Protein AF-0000000066246858 (afdb_homodimer)

Organism: Shouchella clausii (strain KSM-K16) (NCBI:txid66692)

Radius of gyration: 40.59 Å; Cα contacts (8 Å, |Δi|>4): 1627; chains: 2; bounding box: 80×136×96 Å

Structure (mmCIF, N/CA/C/O backbone):
data_AF-0000000066246858-model_v1
#
loop_
_entity.id
_entity.type
_entity.pdbx_description
1 polymer 'tRNA(Ile)-lysidine synthase'
#
loop_
_atom_site.group_PDB
_atom_site.id
_atom_site.type_symbol
_atom_site.label_atom_id
_atom_site.label_alt_id
_atom_site.label_comp_id
_atom_site.label_asym_id
_atom_site.label_entity_id
_atom_site.label_seq_id
_atom_site.pdbx_PDB_ins_code
_atom_site.Cartn_x
_atom_site.Cartn_y
_atom_site.Cartn_z
_atom_site.occupancy
_atom_site.B_iso_or_equiv
_atom_site.auth_seq_id
_atom_site.auth_comp_id
_atom_site.auth_asym_id
_atom_site.auth_atom_id
_atom_site.pdbx_PDB_model_num
ATOM 1 N N . MET A 1 1 ? -20.609 -12.742 -17.281 1 94.25 1 MET A N 1
ATOM 2 C CA . MET A 1 1 ? -20.438 -11.641 -16.344 1 94.25 1 MET A CA 1
ATOM 3 C C . MET A 1 1 ? -21.438 -11.727 -15.203 1 94.25 1 MET A C 1
ATOM 5 O O . MET A 1 1 ? -21.094 -11.5 -14.047 1 94.25 1 MET A O 1
ATOM 9 N N . GLU A 1 2 ? -22.641 -12.188 -15.5 1 96.12 2 GLU A N 1
ATOM 10 C CA . GLU A 1 2 ? -23.672 -12.289 -14.477 1 96.12 2 GLU A CA 1
ATOM 11 C C . GLU A 1 2 ? -23.25 -13.242 -13.359 1 96.12 2 GLU A C 1
ATOM 13 O O . GLU A 1 2 ? -23.391 -12.93 -12.18 1 96.12 2 GLU A O 1
ATOM 18 N N . ALA A 1 3 ? -22.672 -14.328 -13.75 1 96 3 ALA A N 1
ATOM 19 C CA . ALA A 1 3 ? -22.219 -15.32 -12.781 1 96 3 ALA A CA 1
ATOM 20 C C . ALA A 1 3 ? -21.109 -14.773 -11.906 1 96 3 ALA A C 1
ATOM 22 O O . ALA A 1 3 ? -21.078 -15.008 -10.695 1 96 3 ALA A O 1
ATOM 23 N N . ARG A 1 4 ? -20.188 -14.078 -12.484 1 96.19 4 ARG A N 1
ATOM 24 C CA . ARG A 1 4 ? -19.078 -13.5 -11.742 1 96.19 4 ARG A CA 1
ATOM 25 C C . ARG A 1 4 ? -19.562 -12.422 -10.781 1 96.19 4 ARG A C 1
ATOM 27 O O . ARG A 1 4 ? -19.078 -12.336 -9.648 1 96.19 4 ARG A O 1
ATOM 34 N N . VAL A 1 5 ? -20.516 -11.609 -11.211 1 97.69 5 VAL A N 1
ATOM 35 C CA . VAL A 1 5 ? -21.062 -10.547 -10.375 1 97.69 5 VAL A CA 1
ATOM 36 C C . VAL A 1 5 ? -21.812 -11.164 -9.188 1 97.69 5 VAL A C 1
ATOM 38 O O . VAL A 1 5 ? -21.672 -10.703 -8.055 1 97.69 5 VAL A O 1
ATOM 41 N N . GLU A 1 6 ? -22.562 -12.203 -9.492 1 97.38 6 GLU A N 1
ATOM 42 C CA . GLU A 1 6 ? -23.281 -12.891 -8.414 1 97.38 6 GLU A CA 1
ATOM 43 C C . GLU A 1 6 ? -22.312 -13.477 -7.395 1 97.38 6 GLU A C 1
ATOM 45 O O . GLU A 1 6 ? -22.547 -13.391 -6.188 1 97.38 6 GLU A O 1
ATOM 50 N N . GLN A 1 7 ? -21.281 -14.094 -7.926 1 95.94 7 GLN A N 1
ATOM 51 C CA . GLN A 1 7 ? -20.266 -14.648 -7.043 1 95.94 7 GLN A CA 1
ATOM 52 C C . GLN A 1 7 ? -19.641 -13.562 -6.176 1 95.94 7 GLN A C 1
ATOM 54 O O . GLN A 1 7 ? -19.359 -13.789 -5 1 95.94 7 GLN A O 1
ATOM 59 N N . PHE A 1 8 ? -19.375 -12.453 -6.77 1 95.44 8 PHE A N 1
ATOM 60 C CA . PHE A 1 8 ? -18.812 -11.336 -6.02 1 95.44 8 PHE A CA 1
ATOM 61 C C . PHE A 1 8 ? -19.766 -10.898 -4.91 1 95.44 8 PHE A C 1
ATOM 63 O O . PHE A 1 8 ? -19.328 -10.609 -3.793 1 95.44 8 PHE A O 1
ATOM 70 N N . ILE A 1 9 ? -21.062 -10.828 -5.188 1 97.12 9 ILE A N 1
ATOM 71 C CA . ILE A 1 9 ? -22.094 -10.453 -4.215 1 97.12 9 ILE A CA 1
ATOM 72 C C . ILE A 1 9 ? -22.078 -11.438 -3.047 1 97.12 9 ILE A C 1
ATOM 74 O O . ILE A 1 9 ? -22.094 -11.023 -1.883 1 97.12 9 ILE A O 1
ATOM 78 N N . GLU A 1 10 ? -21.938 -12.688 -3.354 1 95.06 10 GLU A N 1
ATOM 79 C CA . GLU A 1 10 ? -21.953 -13.734 -2.34 1 95.06 10 GLU A CA 1
ATOM 80 C C . GLU A 1 10 ? -20.672 -13.703 -1.503 1 95.06 10 GLU A C 1
ATOM 82 O O . GLU A 1 10 ? -20.734 -13.719 -0.271 1 95.06 10 GLU A O 1
ATOM 87 N N . ASN A 1 11 ? -19.578 -13.617 -2.176 1 90.31 11 ASN A N 1
ATOM 88 C CA . ASN A 1 11 ? -18.281 -13.688 -1.52 1 90.31 11 ASN A CA 1
ATOM 89 C C . ASN A 1 11 ? -18.062 -12.508 -0.572 1 90.31 11 ASN A C 1
ATOM 91 O O . ASN A 1 11 ? -17.406 -12.641 0.457 1 90.31 11 ASN A O 1
ATOM 95 N N . ASN A 1 12 ? -18.641 -11.367 -0.918 1 92 12 ASN A N 1
ATOM 96 C CA . ASN A 1 12 ? -18.422 -10.164 -0.122 1 92 12 ASN A CA 1
ATOM 97 C C . ASN A 1 12 ? -19.641 -9.836 0.734 1 92 12 ASN A C 1
ATOM 99 O O . ASN A 1 12 ? -19.672 -8.812 1.414 1 92 12 ASN A O 1
ATOM 103 N N . ARG A 1 13 ? -20.625 -10.703 0.646 1 93.31 13 ARG A N 1
ATOM 104 C CA . ARG A 1 13 ? -21.859 -10.523 1.416 1 93.31 13 ARG A CA 1
ATOM 105 C C . ARG A 1 13 ? -22.391 -9.102 1.269 1 93.31 13 ARG A C 1
ATOM 107 O O . ARG A 1 13 ? -22.641 -8.414 2.266 1 93.31 13 ARG A O 1
ATOM 114 N N . LEU A 1 14 ? -22.531 -8.664 0.045 1 96.12 14 LEU A N 1
ATOM 115 C CA . LEU A 1 14 ? -22.953 -7.297 -0.224 1 96.12 14 LEU A CA 1
ATOM 116 C C . LEU A 1 14 ? -24.359 -7.039 0.317 1 96.12 14 LEU A C 1
ATOM 118 O O . LEU A 1 14 ? -24.641 -5.945 0.802 1 96.12 14 LEU A O 1
ATOM 122 N N . PHE A 1 15 ? -25.281 -8.031 0.154 1 94.06 15 PHE A N 1
ATOM 123 C CA . PHE A 1 15 ? -26.625 -8.008 0.702 1 94.06 15 PHE A CA 1
ATOM 124 C C . PHE A 1 15 ? -27.203 -9.422 0.774 1 94.06 15 PHE A C 1
ATOM 126 O O . PHE A 1 15 ? -26.656 -10.352 0.185 1 94.06 15 PHE A O 1
ATOM 133 N N . GLY A 1 16 ? -28.297 -9.539 1.497 1 93.69 16 GLY A N 1
ATOM 134 C CA . GLY A 1 16 ? -28.938 -10.836 1.684 1 93.69 16 GLY A CA 1
ATOM 135 C C . GLY A 1 16 ? -30.141 -11.039 0.799 1 93.69 16 GLY A C 1
ATOM 136 O O . GLY A 1 16 ? -30.453 -10.195 -0.042 1 93.69 16 GLY A O 1
ATOM 137 N N . MET A 1 17 ? -30.797 -12.203 1.02 1 95.12 17 MET A N 1
ATOM 138 C CA . MET A 1 17 ? -32.031 -12.516 0.317 1 95.12 17 MET A CA 1
ATOM 139 C C . MET A 1 17 ? -33.188 -11.617 0.799 1 95.12 17 MET A C 1
ATOM 141 O O . MET A 1 17 ? -33.094 -11.023 1.877 1 95.12 17 MET A O 1
ATOM 145 N N . GLU A 1 18 ? -34.188 -11.508 -0.004 1 95.19 18 GLU A N 1
ATOM 146 C CA . GLU A 1 18 ? -35.406 -10.797 0.353 1 95.19 18 GLU A CA 1
ATOM 147 C C . GLU A 1 18 ? -35.094 -9.375 0.812 1 95.19 18 GLU A C 1
ATOM 149 O O . GLU A 1 18 ? -35.594 -8.93 1.855 1 95.19 18 GLU A O 1
ATOM 154 N N . THR A 1 19 ? -34.25 -8.703 0.108 1 95.94 19 THR A N 1
ATOM 155 C CA . THR A 1 19 ? -33.812 -7.352 0.431 1 95.94 19 THR A CA 1
ATOM 156 C C . THR A 1 19 ? -34.406 -6.34 -0.542 1 95.94 19 THR A C 1
ATOM 158 O O . THR A 1 19 ? -34.625 -6.645 -1.72 1 95.94 19 THR A O 1
ATOM 161 N N . ASN A 1 20 ? -34.781 -5.203 -0.041 1 98 20 ASN A N 1
ATOM 162 C CA . ASN A 1 20 ? -35.125 -4.07 -0.896 1 98 20 ASN A CA 1
ATOM 163 C C . ASN A 1 20 ? -33.875 -3.365 -1.411 1 98 20 ASN A C 1
ATOM 165 O O . ASN A 1 20 ? -33.125 -2.777 -0.631 1 98 20 ASN A O 1
ATOM 169 N N . VAL A 1 21 ? -33.781 -3.42 -2.701 1 98.44 21 VAL A N 1
ATOM 170 C CA . VAL A 1 21 ? -32.531 -2.938 -3.303 1 98.44 21 VAL A CA 1
ATOM 171 C C . VAL A 1 21 ? -32.844 -1.763 -4.23 1 98.44 21 VAL A C 1
ATOM 173 O O . VAL A 1 21 ? -33.719 -1.853 -5.094 1 98.44 21 VAL A O 1
ATOM 176 N N . LEU A 1 22 ? -32.125 -0.644 -3.984 1 98.69 22 LEU A N 1
ATOM 177 C CA . LEU A 1 22 ? -32.188 0.515 -4.867 1 98.69 22 LEU A CA 1
ATOM 178 C C . LEU A 1 22 ? -30.984 0.546 -5.801 1 98.69 22 LEU A C 1
ATOM 180 O O . LEU A 1 22 ? -29.844 0.461 -5.344 1 98.69 22 LEU A O 1
ATOM 184 N N . VAL A 1 23 ? -31.25 0.623 -7.102 1 98.69 23 VAL A N 1
ATOM 185 C CA . VAL A 1 23 ? -30.156 0.672 -8.078 1 98.69 23 VAL A CA 1
ATOM 186 C C . VAL A 1 23 ? -30.062 2.076 -8.672 1 98.69 23 VAL A C 1
ATOM 188 O O . VAL A 1 23 ? -31.031 2.592 -9.234 1 98.69 23 VAL A O 1
ATOM 191 N N . ALA A 1 24 ? -28.891 2.684 -8.531 1 98.25 24 ALA A N 1
ATOM 192 C CA . ALA A 1 24 ? -28.641 3.971 -9.172 1 98.25 24 ALA A CA 1
ATOM 193 C C . ALA A 1 24 ? -28.312 3.789 -10.656 1 98.25 24 ALA A C 1
ATOM 195 O O . ALA A 1 24 ? -27.359 3.1 -11.008 1 98.25 24 ALA A O 1
ATOM 196 N N . VAL A 1 25 ? -29.109 4.477 -11.5 1 97.31 25 VAL A N 1
ATOM 197 C CA . VAL A 1 25 ? -28.953 4.27 -12.938 1 97.31 25 VAL A CA 1
ATOM 198 C C . VAL A 1 25 ? -28.766 5.613 -13.641 1 97.31 25 VAL A C 1
ATOM 200 O O . VAL A 1 25 ? -29.656 6.465 -13.617 1 97.31 25 VAL A O 1
ATOM 203 N N . SER A 1 26 ? -27.656 5.762 -14.305 1 92.88 26 SER A N 1
ATOM 204 C CA . SER A 1 26 ? -27.344 7.035 -14.953 1 92.88 26 SER A CA 1
ATOM 205 C C . SER A 1 26 ? -27.703 7 -16.438 1 92.88 26 SER A C 1
ATOM 207 O O . SER A 1 26 ? -27.812 8.047 -17.078 1 92.88 26 SER A O 1
ATOM 209 N N . GLY A 1 27 ? -27.875 5.852 -17 1 93.81 27 GLY A N 1
ATOM 210 C CA . GLY A 1 27 ? -28.125 5.711 -18.438 1 93.81 27 GLY A CA 1
ATOM 211 C C . GLY A 1 27 ? -26.891 5.258 -19.203 1 93.81 27 GLY A C 1
ATOM 212 O O . GLY A 1 27 ? -27 4.863 -20.375 1 93.81 27 GLY A O 1
ATOM 213 N N . GLY A 1 28 ? -25.766 5.309 -18.531 1 94.31 28 GLY A N 1
ATOM 214 C CA . GLY A 1 28 ? -24.547 4.812 -19.156 1 94.31 28 GLY A CA 1
ATOM 215 C C . GLY A 1 28 ? -24.453 3.299 -19.156 1 94.31 28 GLY A C 1
ATOM 216 O O . GLY A 1 28 ? -25.266 2.619 -18.547 1 94.31 28 GLY A O 1
ATOM 217 N N . PRO A 1 29 ? -23.484 2.779 -19.797 1 95.94 29 PRO A N 1
ATOM 218 C CA . PRO A 1 29 ? -23.391 1.325 -19.938 1 95.94 29 PRO A CA 1
ATOM 219 C C . PRO A 1 29 ? -23.219 0.607 -18.609 1 95.94 29 PRO A C 1
ATOM 221 O O . PRO A 1 29 ? -23.781 -0.475 -18.406 1 95.94 29 PRO A O 1
ATOM 224 N N . ASP A 1 30 ? -22.531 1.216 -17.672 1 96.56 30 ASP A N 1
ATOM 225 C CA . ASP A 1 30 ? -22.25 0.56 -16.406 1 96.56 30 ASP A CA 1
ATOM 226 C C . ASP A 1 30 ? -23.516 0.397 -15.578 1 96.56 30 ASP A C 1
ATOM 228 O O . ASP A 1 30 ? -23.828 -0.704 -15.117 1 96.56 30 ASP A O 1
ATOM 232 N N . SER A 1 31 ? -24.219 1.49 -15.438 1 97.5 31 SER A N 1
ATOM 233 C CA . SER A 1 31 ? -25.406 1.463 -14.594 1 97.5 31 SER A CA 1
ATOM 234 C C . SER A 1 31 ? -26.531 0.654 -15.25 1 97.5 31 SER A C 1
ATOM 236 O O . SER A 1 31 ? -27.297 -0.028 -14.562 1 97.5 31 SER A O 1
ATOM 238 N N . MET A 1 32 ? -26.594 0.714 -16.562 1 98.06 32 MET A N 1
ATOM 239 C CA . MET A 1 32 ? -27.609 -0.052 -17.281 1 98.06 32 MET A CA 1
ATOM 240 C C . MET A 1 32 ? -27.344 -1.549 -17.172 1 98.06 32 MET A C 1
ATOM 242 O O . MET A 1 32 ? -28.266 -2.34 -17 1 98.06 32 MET A O 1
ATOM 246 N N . ALA A 1 33 ? -26.094 -1.901 -17.297 1 98.38 33 ALA A N 1
ATOM 247 C CA . ALA A 1 33 ? -25.703 -3.301 -17.125 1 98.38 33 ALA A CA 1
ATOM 248 C C . ALA A 1 33 ? -26.031 -3.791 -15.719 1 98.38 33 ALA A C 1
ATOM 250 O O . ALA A 1 33 ? -26.547 -4.902 -15.547 1 98.38 33 ALA A O 1
ATOM 251 N N . LEU A 1 34 ? -25.719 -2.982 -14.766 1 98.62 34 LEU A N 1
ATOM 252 C CA . LEU A 1 34 ? -25.984 -3.344 -13.375 1 98.62 34 LEU A CA 1
ATOM 253 C C . LEU A 1 34 ? -27.469 -3.598 -13.164 1 98.62 34 LEU A C 1
ATOM 255 O O . LEU A 1 34 ? -27.859 -4.582 -12.523 1 98.62 34 LEU A O 1
ATOM 259 N N . LEU A 1 35 ? -28.312 -2.691 -13.68 1 98.5 35 LEU A N 1
ATOM 260 C CA . LEU A 1 35 ? -29.75 -2.834 -13.562 1 98.5 35 LEU A CA 1
ATOM 261 C C . LEU A 1 35 ? -30.219 -4.156 -14.164 1 98.5 35 LEU A C 1
ATOM 263 O O . LEU A 1 35 ? -31.031 -4.867 -13.562 1 98.5 35 LEU A O 1
ATOM 267 N N . ALA A 1 36 ? -29.719 -4.469 -15.305 1 98.5 36 ALA A N 1
ATOM 268 C CA . ALA A 1 36 ? -30.094 -5.695 -16 1 98.5 36 ALA A CA 1
ATOM 269 C C . ALA A 1 36 ? -29.688 -6.93 -15.211 1 98.5 36 ALA A C 1
ATOM 271 O O . ALA A 1 36 ? -30.469 -7.883 -15.086 1 98.5 36 ALA A O 1
ATOM 272 N N . ILE A 1 37 ? -28.484 -6.93 -14.727 1 98.5 37 ILE A N 1
ATOM 273 C CA . ILE A 1 37 ? -27.969 -8.062 -13.969 1 98.5 37 ILE A CA 1
ATOM 274 C C . ILE A 1 37 ? -28.812 -8.281 -12.719 1 98.5 37 ILE A C 1
ATOM 276 O O . ILE A 1 37 ? -29.203 -9.406 -12.406 1 98.5 37 ILE A O 1
ATOM 280 N N . MET A 1 38 ? -29.156 -7.203 -12.031 1 98.38 38 MET A N 1
ATOM 281 C CA . MET A 1 38 ? -29.938 -7.309 -10.797 1 98.38 38 MET A CA 1
ATOM 282 C C . MET A 1 38 ? -31.359 -7.766 -11.078 1 98.38 38 MET A C 1
ATOM 284 O O . MET A 1 38 ? -31.953 -8.5 -10.289 1 98.38 38 MET A O 1
ATOM 288 N N . ALA A 1 39 ? -31.891 -7.254 -12.164 1 98.12 39 ALA A N 1
ATOM 289 C CA . ALA A 1 39 ? -33.219 -7.703 -12.562 1 98.12 39 ALA A CA 1
ATOM 290 C C . ALA A 1 39 ? -33.25 -9.211 -12.805 1 98.12 39 ALA A C 1
ATOM 292 O O . ALA A 1 39 ? -34.219 -9.883 -12.453 1 98.12 39 ALA A O 1
ATOM 293 N N . ASN A 1 40 ? -32.188 -9.711 -13.453 1 97.19 40 ASN A N 1
ATOM 294 C CA . ASN A 1 40 ? -32.094 -11.141 -13.727 1 97.19 40 ASN A CA 1
ATOM 295 C C . ASN A 1 40 ? -31.938 -11.953 -12.445 1 97.19 40 ASN A C 1
ATOM 297 O O . ASN A 1 40 ? -32.344 -13.109 -12.383 1 97.19 40 ASN A O 1
ATOM 301 N N . LEU A 1 41 ? -31.344 -11.359 -11.453 1 97.12 41 LEU A N 1
ATOM 302 C CA . LEU A 1 41 ? -31.094 -12.039 -10.188 1 97.12 41 LEU A CA 1
ATOM 303 C C . LEU A 1 41 ? -32.281 -11.883 -9.234 1 97.12 41 LEU A C 1
ATOM 305 O O . LEU A 1 41 ? -32.312 -12.516 -8.18 1 97.12 41 LEU A O 1
ATOM 309 N N . ARG A 1 42 ? -33.25 -11.102 -9.578 1 97.25 42 ARG A N 1
ATOM 310 C CA . ARG A 1 42 ? -34.344 -10.688 -8.727 1 97.25 42 ARG A CA 1
ATOM 311 C C . ARG A 1 42 ? -35.125 -11.898 -8.18 1 97.25 42 ARG A C 1
ATOM 313 O O . ARG A 1 42 ? -35.375 -11.984 -6.98 1 97.25 42 ARG A O 1
ATOM 320 N N . GLU A 1 43 ? -35.438 -12.836 -9 1 96.5 43 GLU A N 1
ATOM 321 C CA . GLU A 1 43 ? -36.25 -13.992 -8.602 1 96.5 43 GLU A CA 1
ATOM 322 C C . GLU A 1 43 ? -35.438 -14.93 -7.711 1 96.5 43 GLU A C 1
ATOM 324 O O . GLU A 1 43 ? -35.906 -15.367 -6.664 1 96.5 43 GLU A O 1
ATOM 329 N N . LYS A 1 44 ? -34.25 -15.188 -8.156 1 96.44 44 LYS A N 1
ATOM 330 C CA . LYS A 1 44 ? -33.375 -16.109 -7.418 1 96.44 44 LYS A CA 1
ATOM 331 C C . LYS A 1 44 ? -33.125 -15.602 -6.004 1 96.44 44 LYS A C 1
ATOM 333 O O . LYS A 1 44 ? -33.094 -16.391 -5.055 1 96.44 44 LYS A O 1
ATOM 338 N N . TRP A 1 45 ? -33 -14.328 -5.836 1 97.31 45 TRP A N 1
ATOM 339 C CA . TRP A 1 45 ? -32.625 -13.742 -4.551 1 97.31 45 TRP A CA 1
ATOM 340 C C . TRP A 1 45 ? -33.844 -13.148 -3.859 1 97.31 45 TRP A C 1
ATOM 342 O O . TRP A 1 45 ? -33.75 -12.609 -2.754 1 97.31 45 TRP A O 1
ATOM 352 N N . LYS A 1 46 ? -35.062 -13.164 -4.527 1 97.5 46 LYS A N 1
ATOM 353 C CA . LYS A 1 46 ? -36.312 -12.609 -4.016 1 97.5 46 LYS A CA 1
ATOM 354 C C . LYS A 1 46 ? -36.125 -11.133 -3.652 1 97.5 46 LYS A C 1
ATOM 356 O O . LYS A 1 46 ? -36.5 -10.719 -2.545 1 97.5 46 LYS A O 1
ATOM 361 N N . LEU A 1 47 ? -35.656 -10.422 -4.543 1 97.56 47 LEU A N 1
ATOM 362 C CA . LEU A 1 47 ? -35.375 -9.016 -4.305 1 97.56 47 LEU A CA 1
ATOM 363 C C . LEU A 1 47 ? -36.562 -8.141 -4.691 1 97.56 47 LEU A C 1
ATOM 365 O O . LEU A 1 47 ? -37.312 -8.469 -5.617 1 97.56 47 LEU A O 1
ATOM 369 N N . ASN A 1 48 ? -36.719 -7.117 -3.934 1 97.88 48 ASN A N 1
ATOM 370 C CA . ASN A 1 48 ? -37.531 -5.984 -4.391 1 97.88 48 ASN A CA 1
ATOM 371 C C . ASN A 1 48 ? -36.656 -4.887 -4.984 1 97.88 48 ASN A C 1
ATOM 373 O O . ASN A 1 48 ? -35.969 -4.156 -4.25 1 97.88 48 ASN A O 1
ATOM 377 N N . LEU A 1 49 ? -36.781 -4.742 -6.289 1 98.12 49 LEU A N 1
ATOM 378 C CA . LEU A 1 49 ? -35.844 -3.887 -7 1 98.12 49 LEU A CA 1
ATOM 379 C C . LEU A 1 49 ? -36.469 -2.547 -7.348 1 98.12 49 LEU A C 1
ATOM 381 O O . LEU A 1 49 ? -37.625 -2.498 -7.785 1 98.12 49 LEU A O 1
ATOM 385 N N . PHE A 1 50 ? -35.688 -1.529 -7.082 1 98.31 50 PHE A N 1
ATOM 386 C CA . PHE A 1 50 ? -36.094 -0.174 -7.449 1 98.31 50 PHE A CA 1
ATOM 387 C C . PHE A 1 50 ? -34.938 0.54 -8.172 1 98.31 50 PHE A C 1
ATOM 389 O O . PHE A 1 50 ? -33.781 0.287 -7.902 1 98.31 50 PHE A O 1
ATOM 396 N N . GLY A 1 51 ? -35.312 1.372 -9.148 1 98.12 51 GLY A N 1
ATOM 397 C CA . GLY A 1 51 ? -34.344 2.203 -9.836 1 98.12 51 GLY A CA 1
ATOM 398 C C . GLY A 1 51 ? -34.469 3.678 -9.492 1 98.12 51 GLY A C 1
ATOM 399 O O . GLY A 1 51 ? -35.562 4.156 -9.188 1 98.12 51 GLY A O 1
ATOM 400 N N . VAL A 1 52 ? -33.344 4.359 -9.547 1 98.12 52 VAL A N 1
ATOM 401 C CA . VAL A 1 52 ? -33.375 5.809 -9.391 1 98.12 52 VAL A CA 1
ATOM 402 C C . VAL A 1 52 ? -32.438 6.457 -10.391 1 98.12 52 VAL A C 1
ATOM 404 O O . VAL A 1 52 ? -31.328 5.957 -10.617 1 98.12 52 VAL A O 1
ATOM 407 N N . HIS A 1 53 ? -32.938 7.434 -11.086 1 96.94 53 HIS A N 1
ATOM 408 C CA . HIS A 1 53 ? -32.156 8.234 -12.016 1 96.94 53 HIS A CA 1
ATOM 409 C C . HIS A 1 53 ? -32.156 9.703 -11.609 1 96.94 53 HIS A C 1
ATOM 411 O O . HIS A 1 53 ? -33.219 10.289 -11.383 1 96.94 53 HIS A O 1
ATOM 417 N N . VAL A 1 54 ? -30.906 10.25 -11.492 1 94 54 VAL A N 1
ATOM 418 C CA . VAL A 1 54 ? -30.766 11.656 -11.133 1 94 54 VAL A CA 1
ATOM 419 C C . VAL A 1 54 ? -30.453 12.477 -12.383 1 94 54 VAL A C 1
ATOM 421 O O . VAL A 1 54 ? -29.406 12.297 -13.008 1 94 54 VAL A O 1
ATOM 424 N N . ASN A 1 55 ? -31.297 13.312 -12.719 1 90.25 55 ASN A N 1
ATOM 425 C CA . ASN A 1 55 ? -31.141 14.203 -13.859 1 90.25 55 ASN A CA 1
ATOM 426 C C . ASN A 1 55 ? -30.547 15.547 -13.445 1 90.25 55 ASN A C 1
ATOM 428 O O . ASN A 1 55 ? -31.25 16.375 -12.867 1 90.25 55 ASN A O 1
ATOM 432 N N . HIS A 1 56 ? -29.375 15.789 -13.766 1 83.31 56 HIS A N 1
ATOM 433 C CA . HIS A 1 56 ? -28.641 16.984 -13.344 1 83.31 56 HIS A CA 1
ATOM 434 C C . HIS A 1 56 ? -28.984 18.172 -14.234 1 83.31 56 HIS A C 1
ATOM 436 O O . HIS A 1 56 ? -28.641 19.312 -13.914 1 83.31 56 HIS A O 1
ATOM 442 N N . ARG A 1 57 ? -29.641 18 -15.328 1 73 57 ARG A N 1
ATOM 443 C CA . ARG A 1 57 ? -30.125 19.016 -16.266 1 73 57 ARG A CA 1
ATOM 444 C C . ARG A 1 57 ? -28.969 19.859 -16.797 1 73 57 ARG A C 1
ATOM 446 O O . ARG A 1 57 ? -29.156 21.047 -17.078 1 73 57 ARG A O 1
ATOM 453 N N . LEU A 1 58 ? -27.828 19.344 -16.734 1 67.06 58 LEU A N 1
ATOM 454 C CA . LEU A 1 58 ? -26.641 20.109 -17.141 1 67.06 58 LEU A CA 1
ATOM 455 C C . LEU A 1 58 ? -26.5 20.141 -18.656 1 67.06 58 LEU A C 1
ATOM 457 O O . LEU A 1 58 ? -25.891 21.047 -19.219 1 67.06 58 LEU A O 1
ATOM 461 N N . ARG A 1 59 ? -27.141 19.141 -19.359 1 68.69 59 ARG A N 1
ATOM 462 C CA . ARG A 1 59 ? -26.938 19.016 -20.797 1 68.69 59 ARG A CA 1
ATOM 463 C C . ARG A 1 59 ? -28.25 19.219 -21.562 1 68.69 59 ARG A C 1
ATOM 465 O O . ARG A 1 59 ? -28.422 18.672 -22.641 1 68.69 59 ARG A O 1
ATOM 472 N N . GLY A 1 60 ? -29.094 19.812 -20.984 1 70.94 60 GLY A N 1
ATOM 473 C CA . GLY A 1 60 ? -30.344 20.156 -21.641 1 70.94 60 GLY A CA 1
ATOM 474 C C . GLY A 1 60 ? -31.062 18.938 -22.188 1 70.94 60 GLY A C 1
ATOM 475 O O . GLY A 1 60 ? -31.406 18.016 -21.438 1 70.94 60 GLY A O 1
ATOM 476 N N . GLU A 1 61 ? -31.078 18.812 -23.484 1 73.31 61 GLU A N 1
ATOM 477 C CA . GLU A 1 61 ? -31.844 17.797 -24.203 1 73.31 61 GLU A CA 1
ATOM 478 C C . GLU A 1 61 ? -31.234 16.422 -24.016 1 73.31 61 GLU A C 1
ATOM 480 O O . GLU A 1 61 ? -31.953 15.414 -23.953 1 73.31 61 GLU A O 1
ATOM 485 N N . GLU A 1 62 ? -29.984 16.328 -23.938 1 78.12 62 GLU A N 1
ATOM 486 C CA . GLU A 1 62 ? -29.312 15.047 -23.781 1 78.12 62 GLU A CA 1
ATOM 487 C C . GLU A 1 62 ? -29.641 14.414 -22.438 1 78.12 62 GLU A C 1
ATOM 489 O O . GLU A 1 62 ? -29.766 13.188 -22.344 1 78.12 62 GLU A O 1
ATOM 494 N N . SER A 1 63 ? -29.828 15.227 -21.5 1 81.44 63 SER A N 1
ATOM 495 C CA . SER A 1 63 ? -30.203 14.727 -20.172 1 81.44 63 SER A CA 1
ATOM 496 C C . SER A 1 63 ? -31.609 14.125 -20.188 1 81.44 63 SER A C 1
ATOM 498 O O . SER A 1 63 ? -31.859 13.125 -19.516 1 81.44 63 SER A O 1
ATOM 500 N N . ASN A 1 64 ? -32.438 14.688 -20.922 1 84.31 64 ASN A N 1
ATOM 501 C CA . ASN A 1 64 ? -33.812 14.172 -21.031 1 84.31 64 ASN A CA 1
ATOM 502 C C . ASN A 1 64 ? -33.844 12.82 -21.734 1 84.31 64 ASN A C 1
ATOM 504 O O . ASN A 1 64 ? -34.625 11.945 -21.359 1 84.31 64 ASN A O 1
ATOM 508 N N . LYS A 1 65 ? -33.062 12.68 -22.672 1 87.81 65 LYS A N 1
ATOM 509 C CA . LYS A 1 65 ? -33 11.422 -23.406 1 87.81 65 LYS A CA 1
ATOM 510 C C . LYS A 1 65 ? -32.438 10.297 -22.531 1 87.81 65 LYS A C 1
ATOM 512 O O . LYS A 1 65 ? -32.875 9.148 -22.641 1 87.81 65 LYS A O 1
ATOM 517 N N . ASP A 1 66 ? -31.531 10.633 -21.75 1 90.31 66 ASP A N 1
ATOM 518 C CA . ASP A 1 66 ? -31.016 9.648 -20.797 1 90.31 66 ASP A CA 1
ATOM 519 C C . ASP A 1 66 ? -32.125 9.164 -19.859 1 90.31 66 ASP A C 1
ATOM 521 O O . ASP A 1 66 ? -32.25 7.957 -19.609 1 90.31 66 ASP A O 1
ATOM 525 N N . ALA A 1 67 ? -32.844 10.117 -19.344 1 92.19 67 ALA A N 1
ATOM 526 C CA . ALA A 1 67 ? -33.938 9.789 -18.422 1 92.19 67 ALA A CA 1
ATOM 527 C C . ALA A 1 67 ? -34.969 8.891 -19.094 1 92.19 67 ALA A C 1
ATOM 529 O O . ALA A 1 67 ? -35.469 7.938 -18.484 1 92.19 67 ALA A O 1
ATOM 530 N N . GLU A 1 68 ? -35.281 9.195 -20.297 1 93.5 68 GLU A N 1
ATOM 531 C CA . GLU A 1 68 ? -36.25 8.406 -21.062 1 93.5 68 GLU A CA 1
ATOM 532 C C . GLU A 1 68 ? -35.75 6.98 -21.281 1 93.5 68 GLU A C 1
ATOM 534 O O . GLU A 1 68 ? -36.531 6.023 -21.172 1 93.5 68 GLU A O 1
ATOM 539 N N . LEU A 1 69 ? -34.562 6.906 -21.641 1 95.12 69 LEU A N 1
ATOM 540 C CA . LEU A 1 69 ? -33.938 5.594 -21.859 1 95.12 69 LEU A CA 1
ATOM 541 C C . LEU A 1 69 ? -34 4.75 -20.594 1 95.12 69 LEU A C 1
ATOM 543 O O . LEU A 1 69 ? -34.375 3.578 -20.641 1 95.12 69 LEU A O 1
ATOM 547 N N . VAL A 1 70 ? -33.656 5.336 -19.516 1 96.56 70 VAL A N 1
ATOM 548 C CA . VAL A 1 70 ? -33.594 4.637 -18.234 1 96.56 70 VAL A CA 1
ATOM 549 C C . VAL A 1 70 ? -35 4.199 -17.844 1 96.56 70 VAL A C 1
ATOM 551 O O . VAL A 1 70 ? -35.219 3.061 -17.406 1 96.56 70 VAL A O 1
ATOM 554 N N . GLN A 1 71 ? -35.938 5.066 -17.984 1 95.88 71 GLN A N 1
ATOM 555 C CA . GLN A 1 71 ? -37.312 4.77 -17.625 1 95.88 71 GLN A CA 1
ATOM 556 C C . GLN A 1 71 ? -37.875 3.643 -18.484 1 95.88 71 GLN A C 1
ATOM 558 O O . GLN A 1 71 ? -38.531 2.725 -17.969 1 95.88 71 GLN A O 1
ATOM 563 N N . SER A 1 72 ? -37.656 3.719 -19.75 1 96.94 72 SER A N 1
ATOM 564 C CA . SER A 1 72 ? -38.156 2.719 -20.688 1 96.94 72 SER A CA 1
ATOM 565 C C . SER A 1 72 ? -37.562 1.347 -20.422 1 96.94 72 SER A C 1
ATOM 567 O O . SER A 1 72 ? -38.25 0.336 -20.422 1 96.94 72 SER A O 1
ATOM 569 N N . PHE A 1 73 ? -36.312 1.349 -20.266 1 97.38 73 PHE A N 1
ATOM 570 C CA . PHE A 1 73 ? -35.594 0.087 -20.031 1 97.38 73 PHE A CA 1
ATOM 571 C C . PHE A 1 73 ? -36.031 -0.52 -18.703 1 97.38 73 PHE A C 1
ATOM 573 O O . PHE A 1 73 ? -36.219 -1.731 -18.594 1 97.38 73 PHE A O 1
ATOM 580 N N . SER A 1 74 ? -36.125 0.302 -17.672 1 97.75 74 SER A N 1
ATOM 581 C CA . SER A 1 74 ? -36.562 -0.164 -16.375 1 97.75 74 SER A CA 1
ATOM 582 C C . SER A 1 74 ? -37.969 -0.768 -16.453 1 97.75 74 SER A C 1
ATOM 584 O O . SER A 1 74 ? -38.25 -1.8 -15.836 1 97.75 74 SER A O 1
ATOM 586 N N . ALA A 1 75 ? -38.812 -0.112 -17.188 1 97 75 ALA A N 1
ATOM 587 C CA . ALA A 1 75 ? -40.156 -0.601 -17.375 1 97 75 ALA A CA 1
ATOM 588 C C . ALA A 1 75 ? -40.156 -1.965 -18.062 1 97 75 ALA A C 1
ATOM 590 O O . ALA A 1 75 ? -40.938 -2.85 -17.703 1 97 75 ALA A O 1
ATOM 591 N N . ARG A 1 76 ? -39.375 -2.09 -19.016 1 97.06 76 ARG A N 1
ATOM 592 C CA . ARG A 1 76 ? -39.25 -3.357 -19.734 1 97.06 76 ARG A CA 1
ATOM 593 C C . ARG A 1 76 ? -38.812 -4.48 -18.797 1 97.06 76 ARG A C 1
ATOM 595 O O . ARG A 1 76 ? -39.25 -5.629 -18.953 1 97.06 76 ARG A O 1
ATOM 602 N N . LEU A 1 77 ? -38.062 -4.152 -17.828 1 97.38 77 LEU A N 1
ATOM 603 C CA . LEU A 1 77 ? -37.531 -5.137 -16.875 1 97.38 77 LEU A CA 1
ATOM 604 C C . LEU A 1 77 ? -38.5 -5.332 -15.719 1 97.38 77 LEU A C 1
ATOM 606 O O . LEU A 1 77 ? -38.312 -6.195 -14.867 1 97.38 77 LEU A O 1
ATOM 610 N N . GLY A 1 78 ? -39.5 -4.461 -15.617 1 97 78 GLY A N 1
ATOM 611 C CA . GLY A 1 78 ? -40.438 -4.523 -14.508 1 97 78 GLY A CA 1
ATOM 612 C C . GLY A 1 78 ? -39.906 -3.928 -13.227 1 97 78 GLY A C 1
ATOM 613 O O . GLY A 1 78 ? -40.25 -4.371 -12.133 1 97 78 GLY A O 1
ATOM 614 N N . VAL A 1 79 ? -39.062 -3.002 -13.344 1 97.88 79 VAL A N 1
ATOM 615 C CA . VAL A 1 79 ? -38.438 -2.363 -12.18 1 97.88 79 VAL A CA 1
ATOM 616 C C . VAL A 1 79 ? -38.938 -0.926 -12.055 1 97.88 79 VAL A C 1
ATOM 618 O O . VAL A 1 79 ? -38.688 -0.096 -12.93 1 97.88 79 VAL A O 1
ATOM 621 N N . PRO A 1 80 ? -39.688 -0.646 -10.992 1 97.69 80 PRO A N 1
ATOM 622 C CA . PRO A 1 80 ? -40.094 0.754 -10.797 1 97.69 80 PRO A CA 1
ATOM 623 C C . PRO A 1 80 ? -38.875 1.687 -10.695 1 97.69 80 PRO A C 1
ATOM 625 O O . PRO A 1 80 ? -37.938 1.405 -9.945 1 97.69 80 PRO A O 1
ATOM 628 N N . CYS A 1 81 ? -38.906 2.748 -11.508 1 97.44 81 CYS A N 1
ATOM 629 C CA . CYS A 1 81 ? -37.781 3.67 -11.547 1 97.44 81 CYS A CA 1
ATOM 630 C C . CYS A 1 81 ? -38.25 5.109 -11.375 1 97.44 81 CYS A C 1
ATOM 632 O O . CYS A 1 81 ? -39.125 5.57 -12.102 1 97.44 81 CYS A O 1
ATOM 634 N N . ASN A 1 82 ? -37.656 5.762 -10.391 1 96.94 82 ASN A N 1
ATOM 635 C CA . ASN A 1 82 ? -37.938 7.168 -10.148 1 96.94 82 ASN A CA 1
ATOM 636 C C . ASN A 1 82 ? -36.875 8.086 -10.742 1 96.94 82 ASN A C 1
ATOM 638 O O . ASN A 1 82 ? -35.688 7.844 -10.578 1 96.94 82 ASN A O 1
ATOM 642 N N . VAL A 1 83 ? -37.344 9.094 -11.5 1 95.88 83 VAL A N 1
ATOM 643 C CA . VAL A 1 83 ? -36.438 10.109 -12.055 1 95.88 83 VAL A CA 1
ATOM 644 C C . VAL A 1 83 ? -36.562 11.398 -11.25 1 95.88 83 VAL A C 1
ATOM 646 O O . VAL A 1 83 ? -37.656 11.953 -11.117 1 95.88 83 VAL A O 1
ATOM 649 N N . LYS A 1 84 ? -35.406 11.82 -10.719 1 94.62 84 LYS A N 1
ATOM 650 C CA . LYS A 1 84 ? -35.406 13.031 -9.906 1 94.62 84 LYS A CA 1
ATOM 651 C C . LYS A 1 84 ? -34.562 14.125 -10.547 1 94.62 84 LYS A C 1
ATOM 653 O O . LYS A 1 84 ? -33.406 13.883 -10.891 1 94.62 84 LYS A O 1
ATOM 658 N N . ASP A 1 85 ? -35.156 15.289 -10.695 1 91.81 85 ASP A N 1
ATOM 659 C CA . ASP A 1 85 ? -34.406 16.438 -11.203 1 91.81 85 ASP A CA 1
ATOM 660 C C . ASP A 1 85 ? -33.719 17.188 -10.07 1 91.81 85 ASP A C 1
ATOM 662 O O . ASP A 1 85 ? -34.281 17.359 -8.984 1 91.81 85 ASP A O 1
ATOM 666 N N . VAL A 1 86 ? -32.469 17.516 -10.328 1 90.69 86 VAL A N 1
ATOM 667 C CA . VAL A 1 86 ? -31.766 18.312 -9.336 1 90.69 86 VAL A CA 1
ATOM 668 C C . VAL A 1 86 ? -31.234 19.594 -9.992 1 90.69 86 VAL A C 1
ATOM 670 O O . VAL A 1 86 ? -30.969 19.609 -11.195 1 90.69 86 VAL A O 1
ATOM 673 N N . ASP A 1 87 ? -31.125 20.641 -9.203 1 87.88 87 ASP A N 1
ATOM 674 C CA . ASP A 1 87 ? -30.625 21.922 -9.695 1 87.88 87 ASP A CA 1
ATOM 675 C C . ASP A 1 87 ? -29.172 22.156 -9.242 1 87.88 87 ASP A C 1
ATOM 677 O O . ASP A 1 87 ? -28.938 22.797 -8.227 1 87.88 87 ASP A O 1
ATOM 681 N N . VAL A 1 88 ? -28.281 21.781 -10.078 1 87.12 88 VAL A N 1
ATOM 682 C CA . VAL A 1 88 ? -26.859 21.828 -9.758 1 87.12 88 VAL A CA 1
ATOM 683 C C . VAL A 1 88 ? -26.406 23.297 -9.672 1 87.12 88 VAL A C 1
ATOM 685 O O . VAL A 1 88 ? -25.609 23.656 -8.805 1 87.12 88 VAL A O 1
ATOM 688 N N . ALA A 1 89 ? -26.953 24.062 -10.547 1 85.06 89 ALA A N 1
ATOM 689 C CA . ALA A 1 89 ? -26.578 25.484 -10.586 1 85.06 89 ALA A CA 1
ATOM 690 C C . ALA A 1 89 ? -26.938 26.188 -9.281 1 85.06 89 ALA A C 1
ATOM 692 O O . ALA A 1 89 ? -26.141 26.953 -8.742 1 85.06 89 ALA A O 1
ATOM 693 N N . ALA A 1 90 ? -28.094 25.938 -8.852 1 88 90 ALA A N 1
ATOM 694 C CA . ALA A 1 90 ? -28.531 26.547 -7.602 1 88 90 ALA A CA 1
ATOM 695 C C . ALA A 1 90 ? -27.688 26.078 -6.422 1 88 90 ALA A C 1
ATOM 697 O O . ALA A 1 90 ? -27.359 26.859 -5.535 1 88 90 ALA A O 1
ATOM 698 N N . PHE A 1 91 ? -27.438 24.859 -6.375 1 88.38 91 PHE A N 1
ATOM 699 C CA . PHE A 1 91 ? -26.641 24.281 -5.297 1 88.38 91 PHE A CA 1
ATOM 700 C C . PHE A 1 91 ? -25.234 24.875 -5.297 1 88.38 91 PHE A C 1
ATOM 702 O O . PHE A 1 91 ? -24.672 25.172 -4.238 1 88.38 91 PHE A O 1
ATOM 709 N N . LYS A 1 92 ? -24.688 24.984 -6.449 1 85.56 92 LYS A N 1
ATOM 710 C CA . LYS A 1 92 ? -23.359 25.594 -6.598 1 85.56 92 LYS A CA 1
ATOM 711 C C . LYS A 1 92 ? -23.328 27 -6.02 1 85.56 92 LYS A C 1
ATOM 713 O O . LYS A 1 92 ? -22.375 27.375 -5.324 1 85.56 92 LYS A O 1
ATOM 718 N N . ALA A 1 93 ? -24.297 27.688 -6.375 1 86.25 93 ALA A N 1
ATOM 719 C CA . ALA A 1 93 ? -24.375 29.078 -5.93 1 86.25 93 ALA A CA 1
ATOM 720 C C . ALA A 1 93 ? -24.516 29.156 -4.41 1 86.25 93 ALA A C 1
ATOM 722 O O . ALA A 1 93 ? -23.922 30.031 -3.775 1 86.25 93 ALA A O 1
ATOM 723 N N . GLU A 1 94 ? -25.172 28.266 -3.928 1 87.75 94 GLU A N 1
ATOM 724 C CA . GLU A 1 94 ? -25.469 28.266 -2.496 1 87.75 94 GLU A CA 1
ATOM 725 C C . GLU A 1 94 ? -24.25 27.797 -1.69 1 87.75 94 GLU A C 1
ATOM 727 O O . GLU A 1 94 ? -23.969 28.344 -0.618 1 87.75 94 GLU A O 1
ATOM 732 N N . HIS A 1 95 ? -23.562 26.875 -2.193 1 86.19 95 HIS A N 1
ATOM 733 C CA . HIS A 1 95 ? -22.516 26.25 -1.391 1 86.19 95 HIS A CA 1
ATOM 734 C C . HIS A 1 95 ? -21.125 26.609 -1.9 1 86.19 95 HIS A C 1
ATOM 736 O O . HIS A 1 95 ? -20.125 26.219 -1.299 1 86.19 95 HIS A O 1
ATOM 742 N N . HIS A 1 96 ? -21.062 27.328 -2.967 1 87.38 96 HIS A N 1
ATOM 743 C CA . HIS A 1 96 ? -19.797 27.812 -3.527 1 87.38 96 HIS A CA 1
ATOM 744 C C . HIS A 1 96 ? -18.828 26.672 -3.783 1 87.38 96 HIS A C 1
ATOM 746 O O . HIS A 1 96 ? -17.672 26.703 -3.344 1 87.38 96 HIS A O 1
ATOM 752 N N . VAL A 1 97 ? -19.312 25.609 -4.359 1 78.62 97 VAL A N 1
ATOM 753 C CA . VAL A 1 97 ? -18.5 24.453 -4.699 1 78.62 97 VAL A CA 1
ATOM 754 C C . VAL A 1 97 ? -18.5 24.25 -6.215 1 78.62 97 VAL A C 1
ATOM 756 O O . VAL A 1 97 ? -19.281 2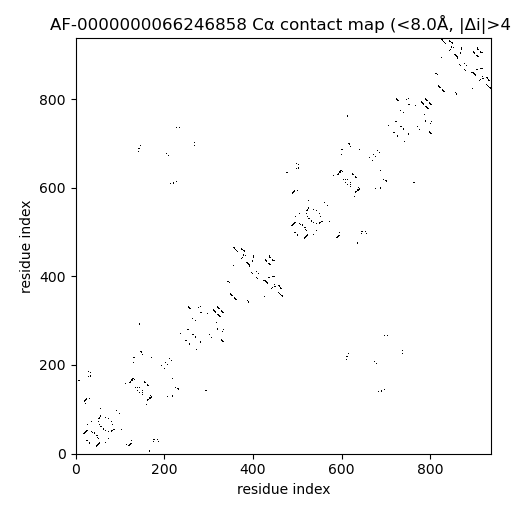4.859 -6.93 1 78.62 97 VAL A O 1
ATOM 759 N N . GLY A 1 98 ? -17.578 23.422 -6.695 1 77.06 98 GLY A N 1
ATOM 760 C CA . GLY A 1 98 ? -17.484 23.141 -8.117 1 77.06 98 GLY A CA 1
ATOM 761 C C . GLY A 1 98 ? -18.625 22.297 -8.641 1 77.06 98 GLY A C 1
ATOM 762 O O . GLY A 1 98 ? -19.391 21.734 -7.859 1 77.06 98 GLY A O 1
ATOM 763 N N . THR A 1 99 ? -18.828 22.281 -9.938 1 78.88 99 THR A N 1
ATOM 764 C CA . THR A 1 99 ? -19.938 21.594 -10.602 1 78.88 99 THR A CA 1
ATOM 765 C C . THR A 1 99 ? -19.938 20.109 -10.258 1 78.88 99 THR A C 1
ATOM 767 O O . THR A 1 99 ? -21 19.547 -9.945 1 78.88 99 THR A O 1
ATOM 770 N N . GLN A 1 100 ? -18.828 19.484 -10.227 1 77.44 100 GLN A N 1
ATOM 771 C CA . GLN A 1 100 ? -18.75 18.047 -9.977 1 77.44 100 GLN A CA 1
ATOM 772 C C . GLN A 1 100 ? -19.078 17.719 -8.523 1 77.44 100 GLN A C 1
ATOM 774 O O . GLN A 1 100 ? -19.766 16.734 -8.25 1 77.44 100 GLN A O 1
ATOM 779 N N . GLN A 1 101 ? -18.562 18.516 -7.684 1 80.19 101 GLN A N 1
ATOM 780 C CA . GLN A 1 101 ? -18.859 18.312 -6.266 1 80.19 101 GLN A CA 1
ATOM 781 C C . GLN A 1 101 ? -20.328 18.516 -5.965 1 80.19 101 GLN A C 1
ATOM 783 O O . GLN A 1 101 ? -20.922 17.766 -5.188 1 80.19 101 GLN A O 1
ATOM 788 N N . ALA A 1 102 ? -20.844 19.531 -6.516 1 82.75 102 ALA A N 1
ATOM 789 C CA . ALA A 1 102 ? -22.266 19.828 -6.344 1 82.75 102 ALA A CA 1
ATOM 790 C C . ALA A 1 102 ? -23.141 18.703 -6.887 1 82.75 102 ALA A C 1
ATOM 792 O O . ALA A 1 102 ? -24.078 18.25 -6.227 1 82.75 102 ALA A O 1
ATOM 793 N N . ALA A 1 103 ? -22.797 18.234 -8.094 1 85.19 103 ALA A N 1
ATOM 794 C CA . ALA A 1 103 ? -23.531 17.141 -8.719 1 85.19 103 ALA A CA 1
ATOM 795 C C . ALA A 1 103 ? -23.484 15.883 -7.863 1 85.19 103 ALA A C 1
ATOM 797 O O . ALA A 1 103 ? -24.5 15.188 -7.715 1 85.19 103 ALA A O 1
ATOM 798 N N . ARG A 1 104 ? -22.391 15.664 -7.301 1 86.12 104 ARG A N 1
ATOM 799 C CA . ARG A 1 104 ? -22.219 14.484 -6.457 1 86.12 104 ARG A CA 1
ATOM 800 C C . ARG A 1 104 ? -23.031 14.602 -5.176 1 86.12 104 ARG A C 1
ATOM 802 O O . ARG A 1 104 ? -23.734 13.656 -4.797 1 86.12 104 ARG A O 1
ATOM 809 N N . ALA A 1 105 ? -22.906 15.68 -4.586 1 87.44 105 ALA A N 1
ATOM 810 C CA . ALA A 1 105 ? -23.641 15.891 -3.334 1 87.44 105 ALA A CA 1
ATOM 811 C C . ALA A 1 105 ? -25.141 15.734 -3.539 1 87.44 105 ALA A C 1
ATOM 813 O O . ALA A 1 105 ? -25.812 15.086 -2.738 1 87.44 105 ALA A O 1
ATOM 814 N N . LEU A 1 106 ? -25.594 16.328 -4.59 1 90.62 106 LEU A N 1
ATOM 815 C CA . LEU A 1 106 ? -27.016 16.281 -4.887 1 90.62 106 LEU A CA 1
ATOM 816 C C . LEU A 1 106 ? -27.453 14.852 -5.207 1 90.62 106 LEU A C 1
ATOM 818 O O . LEU A 1 106 ? -28.531 14.414 -4.785 1 90.62 106 LEU A O 1
ATOM 822 N N . ARG A 1 107 ? -26.656 14.133 -5.977 1 93.44 107 ARG A N 1
ATOM 823 C CA . ARG A 1 107 ? -26.938 12.734 -6.293 1 93.44 107 ARG A CA 1
ATOM 824 C C . ARG A 1 107 ? -27.109 11.914 -5.02 1 93.44 107 ARG A C 1
ATOM 826 O O . ARG A 1 107 ? -28.078 11.148 -4.902 1 93.44 107 ARG A O 1
ATOM 833 N N . TYR A 1 108 ? -26.266 12.102 -4.113 1 94.25 108 TYR A N 1
ATOM 834 C CA . TYR A 1 108 ? -26.281 11.273 -2.91 1 94.25 108 TYR A CA 1
ATOM 835 C C . TYR A 1 108 ? -27.422 11.688 -1.983 1 94.25 108 TYR A C 1
ATOM 837 O O . TYR A 1 108 ? -27.969 10.859 -1.255 1 94.25 108 TYR A O 1
ATOM 845 N N . GLN A 1 109 ? -27.75 12.953 -2.066 1 93.88 109 GLN A N 1
ATOM 846 C CA . GLN A 1 109 ? -28.953 13.383 -1.348 1 93.88 109 GLN A CA 1
ATOM 847 C C . GLN A 1 109 ? -30.203 12.695 -1.898 1 93.88 109 GLN A C 1
ATOM 849 O O . GLN A 1 109 ? -31.062 12.258 -1.134 1 93.88 109 GLN A O 1
ATOM 854 N N . VAL A 1 110 ? -30.25 12.641 -3.182 1 96.25 110 VAL A N 1
ATOM 855 C CA . VAL A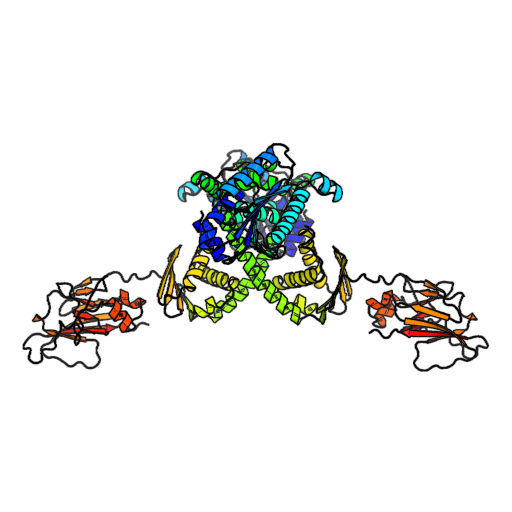 1 110 ? -31.375 11.984 -3.844 1 96.25 110 VAL A CA 1
ATOM 856 C C . VAL A 1 110 ? -31.391 10.5 -3.482 1 96.25 110 VAL A C 1
ATOM 858 O O . VAL A 1 110 ? -32.469 9.938 -3.209 1 96.25 110 VAL A O 1
ATOM 861 N N . PHE A 1 111 ? -30.266 9.875 -3.498 1 97.56 111 PHE A N 1
ATOM 862 C CA . PHE A 1 111 ? -30.156 8.461 -3.16 1 97.56 111 PHE A CA 1
ATOM 863 C C . PHE A 1 111 ? -30.703 8.195 -1.763 1 97.56 111 PHE A C 1
ATOM 865 O O . PHE A 1 111 ? -31.469 7.25 -1.559 1 97.56 111 PHE A O 1
ATOM 872 N N . GLN A 1 112 ? -30.281 9.023 -0.851 1 97.06 112 GLN A N 1
ATOM 873 C CA . GLN A 1 112 ? -30.719 8.867 0.53 1 97.06 112 GLN A CA 1
ATOM 874 C C . GLN A 1 112 ? -32.25 8.961 0.637 1 97.06 112 GLN A C 1
ATOM 876 O O . GLN A 1 112 ? -32.875 8.125 1.278 1 97.06 112 GLN A O 1
ATOM 881 N N . GLY A 1 113 ? -32.781 10.023 0.064 1 96.94 113 GLY A N 1
ATOM 882 C CA . GLY A 1 113 ? -34.219 10.219 0.082 1 96.94 113 GLY A CA 1
ATOM 883 C C . GLY A 1 113 ? -34.969 9.07 -0.555 1 96.94 113 GLY A C 1
ATOM 884 O O . GLY A 1 113 ? -36.031 8.664 -0.053 1 96.94 113 GLY A O 1
ATOM 885 N N . GLU A 1 114 ? -34.5 8.578 -1.667 1 97.44 114 GLU A N 1
ATOM 886 C CA . GLU A 1 114 ? -35.188 7.5 -2.383 1 97.44 114 GLU A CA 1
ATOM 887 C C . GLU A 1 114 ? -35.125 6.195 -1.593 1 97.44 114 GLU A C 1
ATOM 889 O O . GLU A 1 114 ? -36.062 5.402 -1.625 1 97.44 114 GLU A O 1
ATOM 894 N N . MET A 1 115 ? -34.031 5.906 -0.987 1 97.88 115 MET A N 1
ATOM 895 C CA . MET A 1 115 ? -33.906 4.719 -0.144 1 97.88 115 MET A CA 1
ATOM 896 C C . MET A 1 115 ? -34.969 4.723 0.951 1 97.88 115 MET A C 1
ATOM 898 O O . MET A 1 115 ? -35.594 3.691 1.232 1 97.88 115 MET A O 1
ATOM 902 N N . GLU A 1 116 ? -35.125 5.836 1.53 1 97.12 116 GLU A N 1
ATOM 903 C CA . GLU A 1 116 ? -36.156 5.973 2.576 1 97.12 116 GLU A CA 1
ATOM 904 C C . GLU A 1 116 ? -37.562 5.766 2.016 1 97.12 116 GLU A C 1
ATOM 906 O O . GLU A 1 116 ? -38.375 5.07 2.621 1 97.12 116 GLU A O 1
ATOM 911 N N . ARG A 1 117 ? -37.812 6.367 0.922 1 96.88 117 ARG A N 1
ATOM 912 C CA . ARG A 1 117 ? -39.125 6.328 0.312 1 96.88 117 ARG A CA 1
ATOM 913 C C . ARG A 1 117 ? -39.562 4.895 0.008 1 96.88 117 ARG A C 1
ATOM 915 O O . ARG A 1 117 ? -40.688 4.508 0.286 1 96.88 117 ARG A O 1
ATOM 922 N N . VAL A 1 118 ? -38.656 4.07 -0.508 1 97.31 118 VAL A N 1
ATOM 923 C CA . VAL A 1 118 ? -39 2.723 -0.939 1 97.31 118 VAL A CA 1
ATOM 924 C C . VAL A 1 118 ? -38.562 1.709 0.113 1 97.31 118 VAL A C 1
ATOM 926 O O . VAL A 1 118 ? -38.594 0.5 -0.125 1 97.31 118 VAL A O 1
ATOM 929 N N . HIS A 1 119 ? -38 2.164 1.258 1 97.38 119 HIS A N 1
ATOM 930 C CA . HIS A 1 119 ? -37.531 1.34 2.369 1 97.38 119 HIS A CA 1
ATOM 931 C C . HIS A 1 119 ? -36.438 0.381 1.924 1 97.38 119 HIS A C 1
ATOM 933 O O . HIS A 1 119 ? -36.469 -0.806 2.256 1 97.38 119 HIS A O 1
ATOM 939 N N . ALA A 1 120 ? -35.625 0.904 1.077 1 98 120 ALA A N 1
ATOM 940 C CA . ALA A 1 120 ? -34.469 0.113 0.652 1 98 120 ALA A CA 1
ATOM 941 C C . ALA A 1 120 ? -33.375 0.143 1.705 1 98 120 ALA A C 1
ATOM 943 O O . ALA A 1 120 ? -33.094 1.185 2.312 1 98 120 ALA A O 1
ATOM 944 N N . THR A 1 121 ? -32.719 -1.017 1.874 1 97.56 121 THR A N 1
ATOM 945 C CA . THR A 1 121 ? -31.609 -1.086 2.826 1 97.56 121 THR A CA 1
ATOM 946 C C . THR A 1 121 ? -30.266 -1.206 2.102 1 97.56 121 THR A C 1
ATOM 948 O O . THR A 1 121 ? -29.219 -1.208 2.734 1 97.56 121 THR A O 1
ATOM 951 N N . VAL A 1 122 ? -30.359 -1.291 0.774 1 98.38 122 VAL A N 1
ATOM 952 C CA . VAL A 1 122 ? -29.141 -1.402 -0.021 1 98.38 122 VAL A CA 1
ATOM 953 C C . VAL A 1 122 ? -29.234 -0.489 -1.241 1 98.38 122 VAL A C 1
ATOM 955 O O . VAL A 1 122 ? -30.234 -0.511 -1.967 1 98.38 122 VAL A O 1
ATOM 958 N N . LEU A 1 123 ? -28.234 0.343 -1.42 1 98.69 123 LEU A N 1
ATOM 959 C CA . LEU A 1 123 ? -28.047 1.121 -2.639 1 98.69 123 LEU A CA 1
ATOM 960 C C . LEU A 1 123 ? -26.922 0.544 -3.48 1 98.69 123 LEU A C 1
ATOM 962 O O . LEU A 1 123 ? -25.812 0.318 -2.973 1 98.69 123 LEU A O 1
ATOM 966 N N . LEU A 1 124 ? -27.219 0.277 -4.715 1 98.62 124 LEU A N 1
ATOM 967 C CA . LEU A 1 124 ? -26.172 -0.233 -5.605 1 98.62 124 LEU A CA 1
ATOM 968 C C . LEU A 1 124 ? -25.719 0.848 -6.578 1 98.62 124 LEU A C 1
ATOM 970 O O . LEU A 1 124 ? -26.531 1.523 -7.199 1 98.62 124 LEU A O 1
ATOM 974 N N . THR A 1 125 ? -24.406 1.004 -6.645 1 97.94 125 THR A N 1
ATOM 975 C CA . THR A 1 125 ? -23.797 1.846 -7.676 1 97.94 125 THR A CA 1
ATOM 976 C C . THR A 1 125 ? -22.922 1.017 -8.609 1 97.94 125 THR A C 1
ATOM 978 O O . THR A 1 125 ? -22.547 -0.11 -8.281 1 97.94 125 THR A O 1
ATOM 981 N N . ALA A 1 126 ? -22.625 1.569 -9.75 1 97.62 126 ALA A N 1
ATOM 982 C CA . ALA A 1 126 ? -22.031 0.749 -10.805 1 97.62 126 ALA A CA 1
ATOM 983 C C . ALA A 1 126 ? -20.531 1.001 -10.922 1 97.62 126 ALA A C 1
ATOM 985 O O . ALA A 1 126 ? -19.969 0.9 -12.016 1 97.62 126 ALA A O 1
ATOM 986 N N . HIS A 1 127 ? -19.938 1.38 -9.805 1 95.44 127 HIS A N 1
ATOM 987 C CA . HIS A 1 127 ? -18.484 1.467 -9.836 1 95.44 127 HIS A CA 1
ATOM 988 C C . HIS A 1 127 ? -17.859 0.115 -10.164 1 95.44 127 HIS A C 1
ATOM 990 O O . HIS A 1 127 ? -18.344 -0.923 -9.703 1 95.44 127 HIS A O 1
ATOM 996 N N . HIS A 1 128 ? -16.859 0.153 -10.984 1 95.88 128 HIS A N 1
ATOM 997 C CA . HIS A 1 128 ? -16.25 -1.086 -11.453 1 95.88 128 HIS A CA 1
ATOM 998 C C . HIS A 1 128 ? -14.734 -1.078 -11.227 1 95.88 128 HIS A C 1
ATOM 1000 O O . HIS A 1 128 ? -14.211 -0.188 -10.555 1 95.88 128 HIS A O 1
ATOM 1006 N N . GLY A 1 129 ? -14.055 -2.068 -11.734 1 93.81 129 GLY A N 1
ATOM 1007 C CA . GLY A 1 129 ? -12.641 -2.277 -11.461 1 93.81 129 GLY A CA 1
ATOM 1008 C C . GLY A 1 129 ? -11.766 -1.143 -11.953 1 93.81 129 GLY A C 1
ATOM 1009 O O . GLY A 1 129 ? -10.773 -0.786 -11.312 1 93.81 129 GLY A O 1
ATOM 1010 N N . ASP A 1 130 ? -12.141 -0.585 -13.094 1 92.25 130 ASP A N 1
ATOM 1011 C CA . ASP A 1 130 ? -11.352 0.517 -13.641 1 92.25 130 ASP A CA 1
ATOM 1012 C C . ASP A 1 130 ? -11.453 1.755 -12.75 1 92.25 130 ASP A C 1
ATOM 1014 O O . ASP A 1 130 ? -10.5 2.521 -12.633 1 92.25 130 ASP A O 1
ATOM 1018 N N . ASP A 1 131 ? -12.648 1.899 -12.148 1 91.5 131 ASP A N 1
ATOM 1019 C CA . ASP A 1 131 ? -12.805 2.992 -11.195 1 91.5 131 ASP A CA 1
ATOM 1020 C C . ASP A 1 131 ? -11.891 2.807 -9.984 1 91.5 131 ASP A C 1
ATOM 1022 O O . ASP A 1 131 ? -11.367 3.779 -9.438 1 91.5 131 ASP A O 1
ATOM 1026 N N . GLU A 1 132 ? -11.797 1.585 -9.586 1 92.94 132 GLU A N 1
ATOM 1027 C CA . GLU A 1 132 ? -10.945 1.288 -8.438 1 92.94 132 GLU A CA 1
ATOM 1028 C C . GLU A 1 132 ? -9.484 1.624 -8.734 1 92.94 132 GLU A C 1
ATOM 1030 O O . GLU A 1 132 ? -8.789 2.191 -7.887 1 92.94 132 GLU A O 1
ATOM 1035 N N . VAL A 1 133 ? -9.008 1.266 -9.898 1 92.5 133 VAL A N 1
ATOM 1036 C CA . VAL A 1 133 ? -7.641 1.562 -10.312 1 92.5 133 VAL A CA 1
ATOM 1037 C C . VAL A 1 133 ? -7.418 3.072 -10.312 1 92.5 133 VAL A C 1
ATOM 1039 O O . VAL A 1 133 ? -6.414 3.559 -9.781 1 92.5 133 VAL A O 1
ATOM 1042 N N . GLU A 1 134 ? -8.406 3.758 -10.875 1 90.19 134 GLU A N 1
ATOM 1043 C CA . GLU A 1 134 ? -8.32 5.215 -10.922 1 90.19 134 GLU A CA 1
ATOM 1044 C C . GLU A 1 134 ? -8.25 5.805 -9.516 1 90.19 134 GLU A C 1
ATOM 1046 O O . GLU A 1 134 ? -7.418 6.676 -9.242 1 90.19 134 GLU A O 1
ATOM 1051 N N . THR A 1 135 ? -9.094 5.316 -8.68 1 91.25 135 THR A N 1
ATOM 1052 C CA . THR A 1 135 ? -9.164 5.812 -7.309 1 91.25 135 THR A CA 1
ATOM 1053 C C . THR A 1 135 ? -7.855 5.559 -6.574 1 91.25 135 THR A C 1
ATOM 1055 O O . THR A 1 135 ? -7.332 6.445 -5.895 1 91.25 135 THR A O 1
ATOM 1058 N N . ALA A 1 136 ? -7.328 4.41 -6.727 1 91.94 136 ALA A N 1
ATOM 1059 C CA . ALA A 1 136 ? -6.082 4.047 -6.055 1 91.94 136 ALA A CA 1
ATOM 1060 C C . ALA A 1 136 ? -4.938 4.965 -6.484 1 91.94 136 ALA A C 1
ATOM 1062 O O . ALA A 1 136 ? -4.211 5.492 -5.641 1 91.94 136 ALA A O 1
ATOM 1063 N N . PHE A 1 137 ? -4.809 5.145 -7.742 1 90.44 137 PHE A N 1
ATOM 1064 C CA . PHE A 1 137 ? -3.721 5.961 -8.266 1 90.44 137 PHE A CA 1
ATOM 1065 C C . PHE A 1 137 ? -3.912 7.426 -7.895 1 90.44 137 PHE A C 1
ATOM 1067 O O . PHE A 1 137 ? -2.941 8.133 -7.613 1 90.44 137 PHE A O 1
ATOM 1074 N N . MET A 1 138 ? -5.133 7.887 -7.871 1 89.25 138 MET A N 1
ATOM 1075 C CA . MET A 1 138 ? -5.426 9.258 -7.453 1 89.25 138 MET A CA 1
ATOM 1076 C C . MET A 1 138 ? -5.051 9.469 -5.992 1 89.25 138 MET A C 1
ATOM 1078 O O . MET A 1 138 ? -4.434 10.484 -5.645 1 89.25 138 MET A O 1
ATOM 1082 N N . LYS A 1 139 ? -5.43 8.523 -5.188 1 89.88 139 LYS A N 1
ATOM 1083 C CA . LYS A 1 139 ? -5.156 8.633 -3.758 1 89.88 139 LYS A CA 1
ATOM 1084 C C . LYS A 1 139 ? -3.656 8.609 -3.48 1 89.88 139 LYS A C 1
ATOM 1086 O O . LYS A 1 139 ? -3.162 9.359 -2.639 1 89.88 139 LYS A O 1
ATOM 1091 N N . LEU A 1 140 ? -2.979 7.805 -4.176 1 90.81 140 LEU A N 1
ATOM 1092 C CA . LEU A 1 140 ? -1.527 7.738 -4.031 1 90.81 140 LEU A CA 1
ATOM 1093 C C . LEU A 1 140 ? -0.883 9.062 -4.441 1 90.81 140 LEU A C 1
ATOM 1095 O O . LEU A 1 140 ? 0.049 9.531 -3.783 1 90.81 140 LEU A O 1
ATOM 1099 N N . THR A 1 141 ? -1.396 9.594 -5.508 1 89.19 141 THR A N 1
ATOM 1100 C CA . THR A 1 141 ? -0.86 10.852 -6.016 1 89.19 141 THR A CA 1
ATOM 1101 C C . THR A 1 141 ? -1.118 11.992 -5.031 1 89.19 141 THR A C 1
ATOM 1103 O O . THR A 1 141 ? -0.276 12.875 -4.863 1 89.19 141 THR A O 1
ATOM 1106 N N . ARG A 1 142 ? -2.232 11.922 -4.379 1 86.62 142 ARG A N 1
ATOM 1107 C CA . ARG A 1 142 ? -2.619 12.984 -3.447 1 86.62 142 ARG A CA 1
ATOM 1108 C C . ARG A 1 142 ? -1.882 12.836 -2.119 1 86.62 142 ARG A C 1
ATOM 1110 O O . ARG A 1 142 ? -1.733 13.812 -1.38 1 86.62 142 ARG A O 1
ATOM 1117 N N . GLY A 1 143 ? -1.488 11.625 -1.819 1 88.81 143 GLY A N 1
ATOM 1118 C CA . GLY A 1 143 ? -0.706 11.445 -0.607 1 88.81 143 GLY A CA 1
ATOM 1119 C C . GLY A 1 143 ? -1.427 10.625 0.45 1 88.81 143 GLY A C 1
ATOM 1120 O O . GLY A 1 143 ? -1.508 11.039 1.609 1 88.81 143 GLY A O 1
ATOM 1121 N N . THR A 1 144 ? -1.93 9.484 0.139 1 89.31 144 THR A N 1
ATOM 1122 C CA . THR A 1 144 ? -2.568 8.586 1.093 1 89.31 144 THR A CA 1
ATOM 1123 C C . THR A 1 144 ? -1.525 7.742 1.82 1 89.31 144 THR A C 1
ATOM 1125 O O . THR A 1 144 ? -0.328 7.859 1.552 1 89.31 144 THR A O 1
ATOM 1128 N N . THR A 1 145 ? -1.957 7.082 2.91 1 92.31 145 THR A N 1
ATOM 1129 C CA . THR A 1 145 ? -1.095 6.203 3.697 1 92.31 145 THR A CA 1
ATOM 1130 C C . THR A 1 145 ? -1.728 4.824 3.857 1 92.31 145 THR A C 1
ATOM 1132 O O . THR A 1 145 ? -2.902 4.633 3.537 1 92.31 145 THR A O 1
ATOM 1135 N N . PRO A 1 146 ? -0.972 3.861 4.324 1 93.88 146 PRO A N 1
ATOM 1136 C CA . PRO A 1 146 ? -1.508 2.512 4.516 1 93.88 146 PRO A CA 1
ATOM 1137 C C . PRO A 1 146 ? -2.568 2.447 5.613 1 93.88 146 PRO A C 1
ATOM 1139 O O . PRO A 1 146 ? -3.158 1.39 5.848 1 93.88 146 PRO A O 1
ATOM 1142 N N . LEU A 1 147 ? -2.904 3.541 6.254 1 92.19 147 LEU A N 1
ATOM 1143 C CA . LEU A 1 147 ? -3.9 3.588 7.316 1 92.19 147 LEU A CA 1
ATOM 1144 C C . LEU A 1 147 ? -5.312 3.619 6.742 1 92.19 147 LEU A C 1
ATOM 1146 O O . LEU A 1 147 ? -6.285 3.389 7.461 1 92.19 147 LEU A O 1
ATOM 1150 N N . THR A 1 148 ? -5.355 3.928 5.469 1 87.62 148 THR A N 1
ATOM 1151 C CA . THR A 1 148 ? -6.664 4.055 4.836 1 87.62 148 THR A CA 1
ATOM 1152 C C . THR A 1 148 ? -6.766 3.133 3.623 1 87.62 148 THR A C 1
ATOM 1154 O O . THR A 1 148 ? -5.754 2.777 3.02 1 87.62 148 THR A O 1
ATOM 1157 N N . LYS A 1 149 ? -7.988 2.834 3.316 1 89.69 149 LYS A N 1
ATOM 1158 C CA . LYS A 1 149 ? -8.242 2.006 2.141 1 89.69 149 LYS A CA 1
ATOM 1159 C C . LYS A 1 149 ? -7.785 2.709 0.865 1 89.69 149 LYS A C 1
ATOM 1161 O O . LYS A 1 149 ? -8.031 3.904 0.688 1 89.69 149 LYS A O 1
ATOM 1166 N N . LEU A 1 150 ? -7.074 1.963 0.043 1 90.62 150 LEU A N 1
ATOM 1167 C CA . LEU A 1 150 ? -6.527 2.52 -1.19 1 90.62 150 LEU A CA 1
ATOM 1168 C C . LEU A 1 150 ? -7.586 2.559 -2.285 1 90.62 150 LEU A C 1
ATOM 1170 O O . LEU A 1 150 ? -7.703 3.553 -3.008 1 90.62 150 LEU A O 1
ATOM 1174 N N . GLY A 1 151 ? -8.297 1.488 -2.455 1 91.69 151 GLY A N 1
ATOM 1175 C CA . GLY A 1 151 ? -9.312 1.389 -3.496 1 91.69 151 GLY A CA 1
ATOM 1176 C C . GLY A 1 151 ? -10.703 1.754 -3.014 1 91.69 151 GLY A C 1
ATOM 1177 O O . GLY A 1 151 ? -10.859 2.594 -2.125 1 91.69 151 GLY A O 1
ATOM 1178 N N . ILE A 1 152 ? -11.703 1.29 -3.736 1 93.5 152 ILE A N 1
ATOM 1179 C CA . ILE A 1 152 ? -13.109 1.536 -3.436 1 93.5 152 ILE A CA 1
ATOM 1180 C C . ILE A 1 152 ? -13.664 0.399 -2.578 1 93.5 152 ILE A C 1
ATOM 1182 O O . ILE A 1 152 ? -13.461 -0.777 -2.895 1 93.5 152 ILE A O 1
ATOM 1186 N N . ALA A 1 153 ? -14.273 0.734 -1.531 1 92.19 153 ALA A N 1
ATOM 1187 C CA . ALA A 1 153 ? -14.883 -0.29 -0.683 1 92.19 153 ALA A CA 1
ATOM 1188 C C . ALA A 1 153 ? -16.062 -0.954 -1.382 1 92.19 153 ALA A C 1
ATOM 1190 O O . ALA A 1 153 ? -16.875 -0.28 -2.025 1 92.19 153 ALA A O 1
ATOM 1191 N N . ALA A 1 154 ? -16.094 -2.258 -1.254 1 94.38 154 ALA A N 1
ATOM 1192 C CA . ALA A 1 154 ? -17.219 -2.986 -1.835 1 94.38 154 ALA A CA 1
ATOM 1193 C C . ALA A 1 154 ? -18.531 -2.559 -1.196 1 94.38 154 ALA A C 1
ATOM 1195 O O . ALA A 1 154 ? -19.578 -2.531 -1.859 1 94.38 154 ALA A O 1
ATOM 1196 N N . THR A 1 155 ? -18.484 -2.275 0.121 1 94.94 155 THR A N 1
ATOM 1197 C CA . THR A 1 155 ? -19.641 -1.795 0.858 1 94.94 155 THR A CA 1
ATOM 1198 C C . THR A 1 155 ? -19.234 -0.702 1.845 1 94.94 155 THR A C 1
ATOM 1200 O O . THR A 1 155 ? -18.094 -0.659 2.303 1 94.94 155 THR A O 1
ATOM 1203 N N . ARG A 1 156 ? -20.141 0.204 2.076 1 92.5 156 ARG A N 1
ATOM 1204 C CA . ARG A 1 156 ? -19.984 1.204 3.127 1 92.5 156 ARG A CA 1
ATOM 1205 C C . ARG A 1 156 ? -21.328 1.609 3.709 1 92.5 156 ARG A C 1
ATOM 1207 O O . ARG A 1 156 ? -22.359 1.556 3.018 1 92.5 156 ARG A O 1
ATOM 1214 N N . PRO A 1 157 ? -21.359 1.963 4.969 1 93.5 157 PRO A N 1
ATOM 1215 C CA . PRO A 1 157 ? -22.609 2.471 5.52 1 93.5 157 PRO A CA 1
ATOM 1216 C C . PRO A 1 157 ? -23.125 3.701 4.777 1 93.5 157 PRO A C 1
ATOM 1218 O O . PRO A 1 157 ? -22.344 4.562 4.375 1 93.5 157 PRO A O 1
ATOM 1221 N N . PHE A 1 158 ? -24.391 3.711 4.562 1 94.81 158 PHE A N 1
ATOM 1222 C CA . PHE A 1 158 ? -25.016 4.832 3.871 1 94.81 158 PHE A CA 1
ATOM 1223 C C . PHE A 1 158 ? -26.5 4.918 4.219 1 94.81 158 PHE A C 1
ATOM 1225 O O . PHE A 1 158 ? -27.219 3.922 4.141 1 94.81 158 PHE A O 1
ATOM 1232 N N . ALA A 1 159 ? -26.875 6.113 4.629 1 94.5 159 ALA A N 1
ATOM 1233 C CA . ALA A 1 159 ? -28.266 6.34 5.023 1 94.5 159 ALA A CA 1
ATOM 1234 C C . ALA A 1 159 ? -28.719 5.301 6.043 1 94.5 159 ALA A C 1
ATOM 1236 O O . ALA A 1 159 ? -28.062 5.102 7.07 1 94.5 159 ALA A O 1
ATOM 1237 N N . ASN A 1 160 ? -29.812 4.645 5.832 1 92.56 160 ASN A N 1
ATOM 1238 C CA . ASN A 1 160 ? -30.328 3.648 6.766 1 92.56 160 ASN A CA 1
ATOM 1239 C C . ASN A 1 160 ? -29.859 2.242 6.402 1 92.56 160 ASN A C 1
ATOM 1241 O O . ASN A 1 160 ? -30.391 1.254 6.91 1 92.56 160 ASN A O 1
ATOM 1245 N N . GLY A 1 161 ? -28.891 2.172 5.531 1 96.31 161 GLY A N 1
ATOM 1246 C CA . GLY A 1 161 ? -28.406 0.884 5.078 1 96.31 161 GLY A CA 1
ATOM 1247 C C . GLY A 1 161 ? -26.953 0.934 4.613 1 96.31 161 GLY A C 1
ATOM 1248 O O . GLY A 1 161 ? -26.094 1.441 5.324 1 96.31 161 GLY A O 1
ATOM 1249 N N . VAL A 1 162 ? -26.828 0.271 3.393 1 97.19 162 VAL A N 1
ATOM 1250 C CA . VAL A 1 162 ? -25.453 0.205 2.898 1 97.19 162 VAL A CA 1
ATOM 1251 C C . VAL A 1 162 ? -25.422 0.555 1.413 1 97.19 162 VAL A C 1
ATOM 1253 O O . VAL A 1 162 ? -26.422 0.385 0.707 1 97.19 162 VAL A O 1
ATOM 1256 N N . LEU A 1 163 ? -24.312 1.146 1.016 1 97.88 163 LEU A N 1
ATOM 1257 C CA . LEU A 1 163 ? -23.984 1.302 -0.397 1 97.88 163 LEU A CA 1
ATOM 1258 C C . LEU A 1 163 ? -23.047 0.198 -0.861 1 97.88 163 LEU A C 1
ATOM 1260 O O . LEU A 1 163 ? -22.016 -0.05 -0.23 1 97.88 163 LEU A O 1
ATOM 1264 N N . ALA A 1 164 ? -23.453 -0.51 -1.873 1 98.19 164 ALA A N 1
ATOM 1265 C CA . ALA A 1 164 ? -22.672 -1.645 -2.357 1 98.19 164 ALA A CA 1
ATOM 1266 C C . ALA A 1 164 ? -22.328 -1.484 -3.834 1 98.19 164 ALA A C 1
ATOM 1268 O O . ALA A 1 164 ? -23.062 -0.825 -4.578 1 98.19 164 ALA A O 1
ATOM 1269 N N . ARG A 1 165 ? -21.25 -2.111 -4.266 1 98.06 165 ARG A N 1
ATOM 1270 C CA . ARG A 1 165 ? -20.75 -1.977 -5.629 1 98.06 165 ARG A CA 1
ATOM 1271 C C . ARG A 1 165 ? -20.438 -3.342 -6.238 1 98.06 165 ARG A C 1
ATOM 1273 O O . ARG A 1 165 ? -19.281 -3.766 -6.281 1 98.06 165 ARG A O 1
ATOM 1280 N N . PRO A 1 166 ? -21.359 -3.939 -6.828 1 98.12 166 PRO A N 1
ATOM 1281 C CA . PRO A 1 166 ? -21.25 -5.324 -7.285 1 98.12 166 PRO A CA 1
ATOM 1282 C C . PRO A 1 166 ? -20.297 -5.488 -8.461 1 98.12 166 PRO A C 1
ATOM 1284 O O . PRO A 1 166 ? -19.812 -6.59 -8.719 1 98.12 166 PRO A O 1
ATOM 1287 N N . LEU A 1 167 ? -19.984 -4.422 -9.164 1 97.94 167 LEU A N 1
ATOM 1288 C CA . LEU A 1 167 ? -19.234 -4.539 -10.406 1 97.94 167 LEU A CA 1
ATOM 1289 C C . LEU A 1 167 ? -17.75 -4.293 -10.172 1 97.94 167 LEU A C 1
ATOM 1291 O O . LEU A 1 167 ? -16.969 -4.164 -11.125 1 97.94 167 LEU A O 1
ATOM 1295 N N . LEU A 1 168 ? -17.266 -4.285 -8.984 1 95.75 168 LEU A N 1
ATOM 1296 C CA . LEU A 1 168 ? -15.922 -3.83 -8.633 1 95.75 168 LEU A CA 1
ATOM 1297 C C . LEU A 1 168 ? -14.859 -4.758 -9.227 1 95.75 168 LEU A C 1
ATOM 1299 O O . LEU A 1 168 ? -13.695 -4.383 -9.336 1 95.75 168 LEU A O 1
ATOM 1303 N N . GLU A 1 169 ? -15.18 -5.992 -9.617 1 94.81 169 GLU A N 1
ATOM 1304 C CA . GLU A 1 169 ? -14.203 -6.906 -10.203 1 94.81 169 GLU A CA 1
ATOM 1305 C C . GLU A 1 169 ? -14.352 -6.988 -11.719 1 94.81 169 GLU A C 1
ATOM 1307 O O . GLU A 1 169 ? -13.68 -7.785 -12.375 1 94.81 169 GLU A O 1
ATOM 1312 N N . GLU A 1 170 ? -15.234 -6.203 -12.227 1 96.06 170 GLU A N 1
ATOM 1313 C CA . GLU A 1 170 ? -15.445 -6.156 -13.672 1 96.06 170 GLU A CA 1
ATOM 1314 C C . GLU A 1 170 ? -14.734 -4.957 -14.297 1 96.06 170 GLU A C 1
ATOM 1316 O O . GLU A 1 170 ? -14.453 -3.971 -13.609 1 96.06 170 GLU A O 1
ATOM 1321 N N . THR A 1 171 ? -14.453 -5.086 -15.578 1 94.75 171 THR A N 1
ATOM 1322 C CA . THR A 1 171 ? -13.828 -3.99 -16.312 1 94.75 171 THR A CA 1
ATOM 1323 C C . THR A 1 171 ? -14.852 -3.305 -17.219 1 94.75 171 THR A C 1
ATOM 1325 O O . THR A 1 171 ? -15.891 -3.883 -17.547 1 94.75 171 THR A O 1
ATOM 1328 N N . LYS A 1 172 ? -14.539 -2.072 -17.609 1 92.69 172 LYS A N 1
ATOM 1329 C CA . LYS A 1 172 ? -15.375 -1.368 -18.562 1 92.69 172 LYS A CA 1
ATOM 1330 C C . LYS A 1 172 ? -15.555 -2.188 -19.844 1 92.69 172 LYS A C 1
ATOM 1332 O O . LYS A 1 172 ? -16.656 -2.266 -20.391 1 92.69 172 LYS A O 1
ATOM 1337 N N . ARG A 1 173 ? -14.516 -2.811 -20.297 1 92.44 173 ARG A N 1
ATOM 1338 C CA . ARG A 1 173 ? -14.547 -3.639 -21.5 1 92.44 173 ARG A CA 1
ATOM 1339 C C . ARG A 1 173 ? -15.531 -4.797 -21.344 1 92.44 173 ARG A C 1
ATOM 1341 O O . ARG A 1 173 ? -16.328 -5.062 -22.234 1 92.44 173 ARG A O 1
ATOM 1348 N N . SER A 1 174 ? -15.414 -5.469 -20.203 1 95.44 174 SER A N 1
ATOM 1349 C CA . SER A 1 174 ? -16.312 -6.594 -19.953 1 95.44 174 SER A CA 1
ATOM 1350 C C . SER A 1 174 ? -17.766 -6.133 -19.844 1 95.44 174 SER A C 1
ATOM 1352 O O . SER A 1 174 ? -18.672 -6.836 -20.281 1 95.44 174 SER A O 1
ATOM 1354 N N . ILE A 1 175 ? -18.016 -4.98 -19.312 1 97.44 175 ILE A N 1
ATOM 1355 C CA . ILE A 1 175 ? -19.359 -4.441 -19.125 1 97.44 175 ILE A CA 1
ATOM 1356 C C . ILE A 1 175 ? -19.969 -4.082 -20.484 1 97.44 175 ILE A C 1
ATOM 1358 O O . ILE A 1 175 ? -21.109 -4.434 -20.766 1 97.44 175 ILE A O 1
ATOM 1362 N N . VAL A 1 176 ? -19.203 -3.434 -21.328 1 96.38 176 VAL A N 1
ATOM 1363 C CA . VAL A 1 176 ? -19.672 -3.043 -22.641 1 96.38 176 VAL A CA 1
ATOM 1364 C C . VAL A 1 176 ? -19.953 -4.289 -23.484 1 96.38 176 VAL A C 1
ATOM 1366 O O . VAL A 1 176 ? -20.938 -4.348 -24.219 1 96.38 176 VAL A O 1
ATOM 1369 N N . ALA A 1 177 ? -19.078 -5.262 -23.375 1 97.06 177 ALA A N 1
ATOM 1370 C CA . ALA A 1 177 ? -19.312 -6.523 -24.078 1 97.06 177 ALA A CA 1
ATOM 1371 C C . ALA A 1 177 ? -20.609 -7.18 -23.625 1 97.06 177 ALA A C 1
ATOM 1373 O O . ALA A 1 177 ? -21.344 -7.734 -24.438 1 97.06 177 ALA A O 1
ATOM 1374 N N . TYR A 1 178 ? -20.844 -7.141 -22.391 1 97.44 178 TYR A N 1
ATOM 1375 C CA . TYR A 1 178 ? -22.078 -7.684 -21.844 1 97.44 178 TYR A CA 1
ATOM 1376 C C . TYR A 1 178 ? -23.297 -6.941 -22.375 1 97.44 178 TYR A C 1
ATOM 1378 O O . TYR A 1 178 ? -24.297 -7.559 -22.734 1 97.44 178 TYR A O 1
ATOM 1386 N N . CYS A 1 179 ? -23.234 -5.621 -22.406 1 97.81 179 CYS A N 1
ATOM 1387 C CA . CYS A 1 179 ? -24.328 -4.816 -22.953 1 97.81 179 CYS A CA 1
ATOM 1388 C C . CYS A 1 179 ? -24.625 -5.215 -24.391 1 97.81 179 CYS A C 1
ATOM 1390 O O . CYS A 1 179 ? -25.797 -5.348 -24.766 1 97.81 179 CYS A O 1
ATOM 1392 N N . HIS A 1 180 ? -23.578 -5.395 -25.141 1 97.31 180 HIS A N 1
ATOM 1393 C CA . HIS A 1 180 ? -23.75 -5.785 -26.531 1 97.31 180 HIS A CA 1
ATOM 1394 C C . HIS A 1 180 ? -24.344 -7.184 -26.641 1 97.31 180 HIS A C 1
ATOM 1396 O O . HIS A 1 180 ? -25.281 -7.406 -27.422 1 97.31 180 HIS A O 1
ATOM 1402 N N . GLU A 1 181 ? -23.828 -8.07 -25.906 1 97.25 181 GLU A N 1
ATOM 1403 C CA . GLU A 1 181 ? -24.266 -9.461 -25.938 1 97.25 181 GLU A CA 1
ATOM 1404 C C . GLU A 1 181 ? -25.75 -9.578 -25.562 1 97.25 181 GLU A C 1
ATOM 1406 O O . GLU A 1 181 ? -26.469 -10.383 -26.156 1 97.25 181 GLU A O 1
ATOM 1411 N N . LYS A 1 182 ? -26.203 -8.75 -24.625 1 97.12 182 LYS A N 1
ATOM 1412 C CA . LYS A 1 182 ? -27.562 -8.844 -24.125 1 97.12 182 LYS A CA 1
ATOM 1413 C C . LYS A 1 182 ? -28.469 -7.766 -24.719 1 97.12 182 LYS A C 1
ATOM 1415 O O . LYS A 1 182 ? -29.625 -7.613 -24.328 1 97.12 182 LYS A O 1
ATOM 1420 N N . ALA A 1 183 ? -27.922 -6.945 -25.594 1 96.81 183 ALA A N 1
ATOM 1421 C CA . ALA A 1 183 ? -28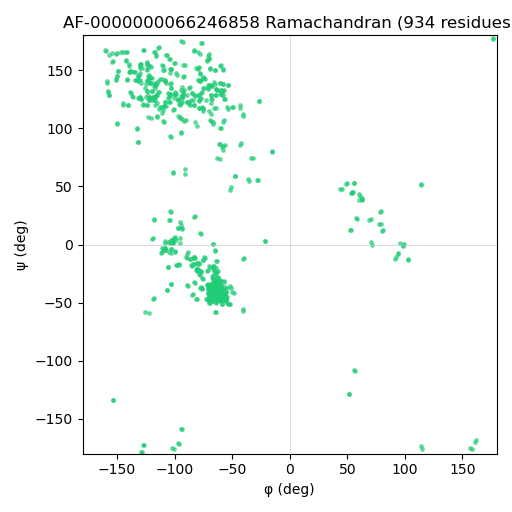.641 -5.879 -26.281 1 96.81 183 ALA A CA 1
ATOM 1422 C C . ALA A 1 183 ? -29.203 -4.867 -25.297 1 96.81 183 ALA A C 1
ATOM 1424 O O . ALA A 1 183 ? -30.375 -4.496 -25.375 1 96.81 183 ALA A O 1
ATOM 1425 N N . ILE A 1 184 ? -28.484 -4.523 -24.359 1 97.38 184 ILE A N 1
ATOM 1426 C CA . ILE A 1 184 ? -28.859 -3.51 -23.375 1 97.38 184 ILE A CA 1
ATOM 1427 C C . ILE A 1 184 ? -28.562 -2.119 -23.922 1 97.38 184 ILE A C 1
ATOM 1429 O O . ILE A 1 184 ? -27.406 -1.804 -24.25 1 97.38 184 ILE A O 1
ATOM 1433 N N . PRO A 1 185 ? -29.562 -1.279 -24.047 1 96.69 185 PRO A N 1
ATOM 1434 C CA . PRO A 1 185 ? -29.328 0.07 -24.562 1 96.69 185 PRO A CA 1
ATOM 1435 C C . PRO A 1 185 ? -28.641 0.981 -23.547 1 96.69 185 PRO A C 1
ATOM 1437 O O . PRO A 1 185 ? -28.875 0.861 -22.344 1 96.69 185 PRO A O 1
ATOM 1440 N N . TYR A 1 186 ? -27.766 1.808 -24 1 95.31 186 TYR A N 1
ATOM 1441 C CA . TYR A 1 186 ? -27.141 2.801 -23.141 1 95.31 186 TYR A CA 1
ATOM 1442 C C . TYR A 1 186 ? -26.766 4.047 -23.938 1 95.31 186 TYR A C 1
ATOM 1444 O O . TYR A 1 186 ? -26.828 4.051 -25.172 1 95.31 186 TYR A O 1
ATOM 1452 N N . ARG A 1 187 ? -26.484 5.129 -23.219 1 90.69 187 ARG A N 1
ATOM 1453 C CA . ARG A 1 187 ? -26.062 6.387 -23.812 1 90.69 187 ARG A CA 1
ATOM 1454 C C . ARG A 1 187 ? -24.719 6.836 -23.234 1 90.69 187 ARG A C 1
ATOM 1456 O O . ARG A 1 187 ? -24.453 6.617 -22.062 1 90.69 187 ARG A O 1
ATOM 1463 N N . ILE A 1 188 ? -23.875 7.391 -24.047 1 83.19 188 ILE A N 1
ATOM 1464 C CA . ILE A 1 188 ? -22.547 7.836 -23.594 1 83.19 188 ILE A CA 1
ATOM 1465 C C . ILE A 1 188 ? -22.594 9.328 -23.266 1 83.19 188 ILE A C 1
ATOM 1467 O O . ILE A 1 188 ? -23.062 10.133 -24.078 1 83.19 188 ILE A O 1
ATOM 1471 N N . ASP A 1 189 ? -22.25 9.523 -21.969 1 68.06 189 ASP A N 1
ATOM 1472 C CA . ASP A 1 189 ? -22.203 10.898 -21.469 1 68.06 189 ASP A CA 1
ATOM 1473 C C . ASP A 1 189 ? -20.953 11.609 -21.969 1 68.06 189 ASP A C 1
ATOM 1475 O O . ASP A 1 189 ? -19.828 11.234 -21.594 1 68.06 189 ASP A O 1
ATOM 1479 N N . GLN A 1 190 ? -21.078 12.617 -22.734 1 60.94 190 GLN A N 1
ATOM 1480 C CA . GLN A 1 190 ? -19.969 13.367 -23.328 1 60.94 190 GLN A CA 1
ATOM 1481 C C . GLN A 1 190 ? -19.172 14.094 -22.25 1 60.94 190 GLN A C 1
ATOM 1483 O O . GLN A 1 190 ? -18 14.422 -22.453 1 60.94 190 GLN A O 1
ATOM 1488 N N . SER A 1 191 ? -19.812 14.438 -21.062 1 56.94 191 SER A N 1
ATOM 1489 C CA . SER A 1 191 ? -19.125 15.203 -20.031 1 56.94 191 SER A CA 1
ATOM 1490 C C . SER A 1 191 ? -17.969 14.406 -19.422 1 56.94 191 SER A C 1
ATOM 1492 O O . SER A 1 191 ? -17.031 14.984 -18.875 1 56.94 191 SER A O 1
ATOM 1494 N N . ASN A 1 192 ? -18.031 13.156 -19.625 1 53.53 192 ASN A N 1
ATOM 1495 C CA . ASN A 1 192 ? -16.984 12.273 -19.125 1 53.53 192 ASN A CA 1
ATOM 1496 C C . ASN A 1 192 ? -15.641 12.547 -19.797 1 53.53 192 ASN A C 1
ATOM 1498 O O . ASN A 1 192 ? -14.602 12.109 -19.312 1 53.53 192 ASN A O 1
ATOM 1502 N N . PHE A 1 193 ? -15.727 13.406 -20.719 1 51.84 193 PHE A N 1
ATOM 1503 C CA . PHE A 1 193 ? -14.531 13.609 -21.547 1 51.84 193 PHE A CA 1
ATOM 1504 C C . PHE A 1 193 ? -13.891 14.953 -21.234 1 51.84 193 PHE A C 1
ATOM 1506 O O . PHE A 1 193 ? -12.875 15.312 -21.828 1 51.84 193 PHE A O 1
ATOM 1513 N N . SER A 1 194 ? -14.516 15.664 -20.25 1 51.44 194 SER A N 1
ATOM 1514 C CA . SER A 1 194 ? -13.875 16.938 -19.922 1 51.44 194 SER A CA 1
ATOM 1515 C C . SER A 1 194 ? -12.711 16.75 -18.969 1 51.44 194 SER A C 1
ATOM 1517 O O . SER A 1 194 ? -12.805 15.977 -18 1 51.44 194 SER A O 1
ATOM 1519 N N . ASP A 1 195 ? -11.516 17.266 -19.281 1 54.59 195 ASP A N 1
ATOM 1520 C CA . ASP A 1 195 ? -10.266 17.141 -18.531 1 54.59 195 ASP A CA 1
ATOM 1521 C C . ASP A 1 195 ? -10.25 18.062 -17.328 1 54.59 195 ASP A C 1
ATOM 1523 O O . ASP A 1 195 ? -9.211 18.25 -16.688 1 54.59 195 ASP A O 1
ATOM 1527 N N . ALA A 1 196 ? -11.375 18.672 -17.031 1 53.12 196 ALA A N 1
ATOM 1528 C CA . ALA A 1 196 ? -11.359 19.719 -16.016 1 53.12 196 ALA A CA 1
ATOM 1529 C C . ALA A 1 196 ? -11.25 19.125 -14.617 1 53.12 196 ALA A C 1
ATOM 1531 O O . ALA A 1 196 ? -10.82 19.812 -13.688 1 53.12 196 ALA A O 1
ATOM 1532 N N . TYR A 1 197 ? -11.469 17.875 -14.594 1 67 197 TYR A N 1
ATOM 1533 C CA . TYR A 1 197 ? -11.492 17.297 -13.25 1 67 197 TYR A CA 1
ATOM 1534 C C . TYR A 1 197 ? -10.438 16.203 -13.102 1 67 197 TYR A C 1
ATOM 1536 O O . TYR A 1 197 ? -10.102 15.516 -14.07 1 67 197 TYR A O 1
ATOM 1544 N N . THR A 1 198 ? -9.852 16.141 -11.945 1 70.94 198 THR A N 1
ATOM 1545 C CA . THR A 1 198 ? -8.742 15.25 -11.648 1 70.94 198 THR A CA 1
ATOM 1546 C C . THR A 1 198 ? -9.07 13.828 -12.086 1 70.94 198 THR A C 1
ATOM 1548 O O . THR A 1 198 ? -8.25 13.172 -12.734 1 70.94 198 THR A O 1
ATOM 1551 N N . ARG A 1 199 ? -10.258 13.422 -11.852 1 70.69 199 ARG A N 1
ATOM 1552 C CA . ARG A 1 199 ? -10.633 12.055 -12.195 1 70.69 199 ARG A CA 1
ATOM 1553 C C . ARG A 1 199 ? -10.641 11.859 -13.711 1 70.69 199 ARG A C 1
ATOM 1555 O O . ARG A 1 199 ? -10.227 10.805 -14.203 1 70.69 199 ARG A O 1
ATOM 1562 N N . ASN A 1 200 ? -11.125 12.844 -14.375 1 72.69 200 ASN A N 1
ATOM 1563 C CA . ASN A 1 200 ? -11.164 12.758 -15.828 1 72.69 200 ASN A CA 1
ATOM 1564 C C . ASN A 1 200 ? -9.758 12.727 -16.422 1 72.69 200 ASN A C 1
ATOM 1566 O O . ASN A 1 200 ? -9.508 12.023 -17.406 1 72.69 200 ASN A O 1
ATOM 1570 N N . ARG A 1 201 ? -8.945 13.43 -15.773 1 74.25 201 ARG A N 1
ATOM 1571 C CA . ARG A 1 201 ? -7.57 13.453 -16.25 1 74.25 201 ARG A CA 1
ATOM 1572 C C . ARG A 1 201 ? -6.906 12.094 -16.062 1 74.25 201 ARG A C 1
ATOM 1574 O O . ARG A 1 201 ? -6.207 11.617 -16.969 1 74.25 201 ARG A O 1
ATOM 1581 N N . PHE A 1 202 ? -7.164 11.5 -15.008 1 77.25 202 PHE A N 1
ATOM 1582 C CA . PHE A 1 202 ? -6.605 10.18 -14.766 1 77.25 202 PHE A CA 1
ATOM 1583 C C . PHE A 1 202 ? -7.207 9.148 -15.711 1 77.25 202 PHE A C 1
ATOM 1585 O O . PHE A 1 202 ? -6.492 8.305 -16.25 1 77.25 202 PHE A O 1
ATOM 1592 N N . ARG A 1 203 ? -8.477 9.305 -15.914 1 76.06 203 ARG A N 1
ATOM 1593 C CA . ARG A 1 203 ? -9.195 8.359 -16.766 1 76.06 203 ARG A CA 1
ATOM 1594 C C . ARG A 1 203 ? -8.75 8.477 -18.219 1 76.06 203 ARG A C 1
ATOM 1596 O O . ARG A 1 203 ? -8.602 7.465 -18.906 1 76.06 203 ARG A O 1
ATOM 1603 N N . MET A 1 204 ? -8.484 9.617 -18.594 1 76.44 204 MET A N 1
ATOM 1604 C CA . MET A 1 204 ? -8.195 9.859 -20 1 76.44 204 MET A CA 1
ATOM 1605 C C . MET A 1 204 ? -6.707 9.688 -20.297 1 76.44 204 MET A C 1
ATOM 1607 O O . MET A 1 204 ? -6.328 9.141 -21.328 1 76.44 204 MET A O 1
ATOM 1611 N N . ASN A 1 205 ? -5.949 10.062 -19.328 1 76.56 205 ASN A N 1
ATOM 1612 C CA . ASN A 1 205 ? -4.527 10.164 -19.625 1 76.56 205 ASN A CA 1
ATOM 1613 C C . ASN A 1 205 ? -3.738 9.016 -19.016 1 76.56 205 ASN A C 1
ATOM 1615 O O . ASN A 1 205 ? -2.631 8.703 -19.453 1 76.56 205 ASN A O 1
ATOM 1619 N N . MET A 1 206 ? -4.266 8.391 -18.094 1 81.75 206 MET A N 1
ATOM 1620 C CA . MET A 1 206 ? -3.459 7.398 -17.375 1 81.75 206 MET A CA 1
ATOM 1621 C C . MET A 1 206 ? -4.062 6.004 -17.516 1 81.75 206 MET A C 1
ATOM 1623 O O . MET A 1 206 ? -3.359 5.051 -17.859 1 81.75 206 MET A O 1
ATOM 1627 N N . ALA A 1 207 ? -5.309 5.91 -17.328 1 81.5 207 ALA A N 1
ATOM 1628 C CA . ALA A 1 207 ? -5.98 4.617 -17.234 1 81.5 207 ALA A CA 1
ATOM 1629 C C . ALA A 1 207 ? -5.773 3.789 -18.5 1 81.5 207 ALA A C 1
ATOM 1631 O O . ALA A 1 207 ? -5.438 2.605 -18.422 1 81.5 207 ALA A O 1
ATOM 1632 N N . PRO A 1 208 ? -5.969 4.402 -19.672 1 80.38 208 PRO A N 1
ATOM 1633 C CA . PRO A 1 208 ? -5.781 3.604 -20.891 1 80.38 208 PRO A CA 1
ATOM 1634 C C . PRO A 1 208 ? -4.367 3.033 -21 1 80.38 208 PRO A C 1
ATOM 1636 O O . PRO A 1 208 ? -4.191 1.898 -21.453 1 80.38 208 PRO A O 1
ATOM 1639 N N . TYR A 1 209 ? -3.459 3.768 -20.562 1 81.69 209 TYR A N 1
ATOM 1640 C CA . TYR A 1 209 ? -2.07 3.328 -20.609 1 81.69 209 TYR A CA 1
ATOM 1641 C C . TYR A 1 209 ? -1.822 2.186 -19.641 1 81.69 209 TYR A C 1
ATOM 1643 O O . TYR A 1 209 ? -1.113 1.229 -19.953 1 81.69 209 TYR A O 1
ATOM 1651 N N . LEU A 1 210 ? -2.379 2.248 -18.531 1 86.31 210 LEU A N 1
ATOM 1652 C CA . LEU A 1 210 ? -2.221 1.22 -17.516 1 86.31 210 LEU A CA 1
ATOM 1653 C C . LEU A 1 210 ? -2.822 -0.103 -17.969 1 86.31 210 LEU A C 1
ATOM 1655 O O . LEU A 1 210 ? -2.213 -1.161 -17.812 1 86.31 210 LEU A O 1
ATOM 1659 N N . VAL A 1 211 ? -3.957 0.016 -18.562 1 84.75 211 VAL A N 1
ATOM 1660 C CA . VAL A 1 211 ? -4.648 -1.181 -19.031 1 84.75 211 VAL A CA 1
ATOM 1661 C C . VAL A 1 211 ? -3.879 -1.798 -20.188 1 84.75 211 VAL A C 1
ATOM 1663 O O . VAL A 1 211 ? -3.836 -3.021 -20.328 1 84.75 211 VAL A O 1
ATOM 1666 N N . GLU A 1 212 ? -3.328 -0.966 -21 1 84.06 212 GLU A N 1
ATOM 1667 C CA . GLU A 1 212 ? -2.51 -1.454 -22.109 1 84.06 212 GLU A CA 1
ATOM 1668 C C . GLU A 1 212 ? -1.276 -2.193 -21.594 1 84.06 212 GLU A C 1
ATOM 1670 O O . GLU A 1 212 ? -0.864 -3.199 -22.188 1 84.06 212 GLU A O 1
ATOM 1675 N N . GLU A 1 213 ? -0.694 -1.729 -20.562 1 85.12 213 GLU A N 1
ATOM 1676 C CA . GLU A 1 213 ? 0.484 -2.359 -19.984 1 85.12 213 GLU A CA 1
ATOM 1677 C C . GLU A 1 213 ? 0.128 -3.691 -19.328 1 85.12 213 GLU A C 1
ATOM 1679 O O . GLU A 1 213 ? 0.909 -4.645 -19.375 1 85.12 213 GLU A O 1
ATOM 1684 N N . ASN A 1 214 ? -1.016 -3.691 -18.672 1 89.31 214 ASN A N 1
ATOM 1685 C CA . ASN A 1 214 ? -1.494 -4.898 -18 1 89.31 214 ASN A CA 1
ATOM 1686 C C . ASN A 1 214 ? -3.018 -4.949 -17.953 1 89.31 214 ASN A C 1
ATOM 1688 O O . ASN A 1 214 ? -3.641 -4.301 -17.109 1 89.31 214 ASN A O 1
ATOM 1692 N N . PRO A 1 215 ? -3.576 -5.734 -18.781 1 88.94 215 PRO A N 1
ATOM 1693 C CA . PRO A 1 215 ? -5.039 -5.797 -18.844 1 88.94 215 PRO A CA 1
ATOM 1694 C C . PRO A 1 215 ? -5.664 -6.305 -17.547 1 88.94 215 PRO A C 1
ATOM 1696 O O . PRO A 1 215 ? -6.871 -6.16 -17.344 1 88.94 215 PRO A O 1
ATOM 1699 N N . HIS A 1 216 ? -4.879 -6.887 -16.641 1 90.31 216 HIS A N 1
ATOM 1700 C CA . HIS A 1 216 ? -5.406 -7.441 -15.398 1 90.31 216 HIS A CA 1
ATOM 1701 C C . HIS A 1 216 ? -5.094 -6.535 -14.219 1 90.31 216 HIS A C 1
ATOM 1703 O O . HIS A 1 216 ? -5.168 -6.969 -13.062 1 90.31 216 HIS A O 1
ATOM 1709 N N . ILE A 1 217 ? -4.82 -5.277 -14.5 1 91.88 217 ILE A N 1
ATOM 1710 C CA . ILE A 1 217 ? -4.398 -4.336 -13.469 1 91.88 217 ILE A CA 1
ATOM 1711 C C . ILE A 1 217 ? -5.488 -4.215 -12.406 1 91.88 217 ILE A C 1
ATOM 1713 O O . ILE A 1 217 ? -5.191 -4.051 -11.219 1 91.88 217 ILE A O 1
ATOM 1717 N N . HIS A 1 218 ? -6.781 -4.297 -12.805 1 92.25 218 HIS A N 1
ATOM 1718 C CA . HIS A 1 218 ? -7.867 -4.168 -11.844 1 92.25 218 HIS A CA 1
ATOM 1719 C C . HIS A 1 218 ? -7.828 -5.289 -10.805 1 92.25 218 HIS A C 1
ATOM 1721 O O . HIS A 1 218 ? -8.117 -5.062 -9.633 1 92.25 218 HIS A O 1
ATOM 1727 N N . LYS A 1 219 ? -7.426 -6.465 -11.227 1 91.88 219 LYS A N 1
ATOM 1728 C CA . LYS A 1 219 ? -7.309 -7.598 -10.312 1 91.88 219 LYS A CA 1
ATOM 1729 C C . LYS A 1 219 ? -6.137 -7.41 -9.352 1 91.88 219 LYS A C 1
ATOM 1731 O O . LYS A 1 219 ? -6.242 -7.738 -8.164 1 91.88 219 LYS A O 1
ATOM 1736 N N . HIS A 1 220 ? -5.086 -6.871 -9.875 1 92.12 220 HIS A N 1
ATOM 1737 C CA . HIS A 1 220 ? -3.883 -6.676 -9.07 1 92.12 220 HIS A CA 1
ATOM 1738 C C . HIS A 1 220 ? -4.086 -5.586 -8.031 1 92.12 220 HIS A C 1
ATOM 1740 O O . HIS A 1 220 ? -3.684 -5.742 -6.875 1 92.12 220 HIS A O 1
ATOM 1746 N N . ILE A 1 221 ? -4.699 -4.516 -8.43 1 93.94 221 ILE A N 1
ATOM 1747 C CA . ILE A 1 221 ? -4.973 -3.428 -7.496 1 93.94 221 ILE A CA 1
ATOM 1748 C C . ILE A 1 221 ? -5.977 -3.891 -6.441 1 93.94 221 ILE A C 1
ATOM 1750 O O . ILE A 1 221 ? -5.844 -3.559 -5.262 1 93.94 221 ILE A O 1
ATOM 1754 N N . GLY A 1 222 ? -6.969 -4.652 -6.918 1 93.38 222 GLY A N 1
ATOM 1755 C CA . GLY A 1 222 ? -7.922 -5.219 -5.977 1 93.38 222 GLY A CA 1
ATOM 1756 C C . GLY A 1 222 ? -7.266 -6.09 -4.918 1 93.38 222 GLY A C 1
ATOM 1757 O O . GLY A 1 222 ? -7.59 -5.984 -3.732 1 93.38 222 GLY A O 1
ATOM 1758 N N . ARG A 1 223 ? -6.371 -6.934 -5.344 1 93.19 223 ARG A N 1
ATOM 1759 C CA . ARG A 1 223 ? -5.652 -7.801 -4.418 1 93.19 223 ARG A CA 1
ATOM 1760 C C . ARG A 1 223 ? -4.793 -6.984 -3.459 1 93.19 223 ARG A C 1
ATOM 1762 O O . ARG A 1 223 ? -4.797 -7.227 -2.25 1 93.19 223 ARG A O 1
ATOM 1769 N N . PHE A 1 224 ? -4.02 -6.094 -3.984 1 94.94 224 PHE A N 1
ATOM 1770 C CA . PHE A 1 224 ? -3.178 -5.23 -3.164 1 94.94 224 PHE A CA 1
ATOM 1771 C C . PHE A 1 224 ? -4 -4.539 -2.084 1 94.94 224 PHE A C 1
ATOM 1773 O O . PHE A 1 224 ? -3.621 -4.535 -0.912 1 94.94 224 PHE A O 1
ATOM 1780 N N . ASP A 1 225 ? -5.07 -3.93 -2.525 1 94.75 225 ASP A N 1
ATOM 1781 C CA . ASP A 1 225 ? -5.953 -3.184 -1.632 1 94.75 225 ASP A CA 1
ATOM 1782 C C . ASP A 1 225 ? -6.523 -4.086 -0.542 1 94.75 225 ASP A C 1
ATOM 1784 O O . ASP A 1 225 ? -6.559 -3.709 0.631 1 94.75 225 ASP A O 1
ATOM 1788 N N . ARG A 1 226 ? -6.992 -5.246 -0.932 1 93.69 226 ARG A N 1
ATOM 1789 C CA . ARG A 1 226 ? -7.562 -6.188 0.026 1 93.69 226 ARG A CA 1
ATOM 1790 C C . ARG A 1 226 ? -6.523 -6.613 1.059 1 93.69 226 ARG A C 1
ATOM 1792 O O . ARG A 1 226 ? -6.805 -6.633 2.258 1 93.69 226 ARG A O 1
ATOM 1799 N N . TRP A 1 227 ? -5.332 -6.984 0.615 1 96.31 227 TRP A N 1
ATOM 1800 C CA . TRP A 1 227 ? -4.27 -7.402 1.525 1 96.31 227 TRP A CA 1
ATOM 1801 C C . TRP A 1 227 ? -3.883 -6.27 2.469 1 96.31 227 TRP A C 1
ATOM 1803 O O . TRP A 1 227 ? -3.691 -6.492 3.668 1 96.31 227 TRP A O 1
ATOM 1813 N N . GLN A 1 228 ? -3.768 -5.125 1.929 1 96.31 228 GLN A N 1
ATOM 1814 C CA . GLN A 1 228 ? -3.41 -3.969 2.744 1 96.31 228 GLN A CA 1
ATOM 1815 C C . GLN A 1 228 ? -4.484 -3.68 3.789 1 96.31 228 GLN A C 1
ATOM 1817 O O . GLN A 1 228 ? -4.168 -3.359 4.938 1 96.31 228 GLN A O 1
ATOM 1822 N N . GLU A 1 229 ? -5.723 -3.725 3.379 1 94.38 229 GLU A N 1
ATOM 1823 C CA . GLU A 1 229 ? -6.828 -3.482 4.301 1 94.38 229 GLU A CA 1
ATOM 1824 C C . GLU A 1 229 ? -6.828 -4.492 5.445 1 94.38 229 GLU A C 1
ATOM 1826 O O . GLU A 1 229 ? -7.059 -4.129 6.598 1 94.38 229 GLU A O 1
ATOM 1831 N N . GLU A 1 230 ? -6.629 -5.715 5.109 1 95.81 230 GLU A N 1
ATOM 1832 C CA . GLU A 1 230 ? -6.586 -6.762 6.121 1 95.81 230 GLU A CA 1
ATOM 1833 C C . GLU A 1 230 ? -5.41 -6.559 7.074 1 95.81 230 GLU A C 1
ATOM 1835 O O . GLU A 1 230 ? -5.543 -6.758 8.281 1 95.81 230 GLU A O 1
ATOM 1840 N N . ASP A 1 231 ? -4.227 -6.207 6.512 1 97.75 231 ASP A N 1
ATOM 1841 C CA . ASP A 1 231 ? -3.092 -5.855 7.359 1 97.75 231 ASP A CA 1
ATOM 1842 C C . ASP A 1 231 ? -3.453 -4.727 8.32 1 97.75 231 ASP A C 1
ATOM 1844 O O . ASP A 1 231 ? -3.18 -4.812 9.523 1 97.75 231 ASP A O 1
ATOM 1848 N N . ASN A 1 232 ? -4.059 -3.723 7.762 1 96.69 232 ASN A N 1
ATOM 1849 C CA . ASN A 1 232 ? -4.398 -2.549 8.562 1 96.69 232 ASN A CA 1
ATOM 1850 C C . ASN A 1 232 ? -5.406 -2.889 9.656 1 96.69 232 ASN A C 1
ATOM 1852 O O . ASN A 1 232 ? -5.289 -2.41 10.781 1 96.69 232 ASN A O 1
ATOM 1856 N N . HIS A 1 233 ? -6.395 -3.705 9.32 1 96.06 233 HIS A N 1
ATOM 1857 C CA . HIS A 1 233 ? -7.387 -4.105 10.312 1 96.06 233 HIS A CA 1
ATOM 1858 C C . HIS A 1 233 ? -6.738 -4.844 11.477 1 96.06 233 HIS A C 1
ATOM 1860 O O . HIS A 1 233 ? -7.055 -4.578 12.641 1 96.06 233 HIS A O 1
ATOM 1866 N N . TYR A 1 234 ? -5.828 -5.719 11.203 1 97.75 234 TYR A N 1
ATOM 1867 C CA . TYR A 1 234 ? -5.129 -6.48 12.234 1 97.75 234 TYR A CA 1
ATOM 1868 C C . TYR A 1 234 ? -4.277 -5.566 13.102 1 97.75 234 TYR A C 1
ATOM 1870 O O . TYR A 1 234 ? -4.305 -5.668 14.336 1 97.75 234 TYR A O 1
ATOM 1878 N N . LEU A 1 235 ? -3.549 -4.672 12.453 1 98.38 235 LEU A N 1
ATOM 1879 C CA . LEU A 1 235 ? -2.688 -3.738 13.172 1 98.38 235 LEU A CA 1
ATOM 1880 C C . LEU A 1 235 ? -3.518 -2.76 13.992 1 98.38 235 LEU A C 1
ATOM 1882 O O . LEU A 1 235 ? -3.125 -2.385 15.102 1 98.38 235 LEU A O 1
ATOM 1886 N N . MET A 1 236 ? -4.668 -2.334 13.43 1 97 236 MET A N 1
ATOM 1887 C CA . MET A 1 236 ? -5.559 -1.418 14.141 1 97 236 MET A CA 1
ATOM 1888 C C . MET A 1 236 ? -6.102 -2.061 15.414 1 97 236 MET A C 1
ATOM 1890 O O . MET A 1 236 ? -6.215 -1.402 16.453 1 97 236 MET A O 1
ATOM 1894 N N . GLU A 1 237 ? -6.43 -3.303 15.328 1 97.19 237 GLU A N 1
ATOM 1895 C CA . GLU A 1 237 ? -6.91 -4.031 16.5 1 97.19 237 GLU A CA 1
ATOM 1896 C C . GLU A 1 237 ? -5.84 -4.094 17.594 1 97.19 237 GLU A C 1
ATOM 1898 O O . GLU A 1 237 ? -6.137 -3.906 18.766 1 97.19 237 GLU A O 1
ATOM 1903 N N . GLN A 1 238 ? -4.699 -4.371 17.203 1 97.44 238 GLN A N 1
ATOM 1904 C CA . GLN A 1 238 ? -3.594 -4.387 18.156 1 97.44 238 GLN A CA 1
ATOM 1905 C C . GLN A 1 238 ? -3.363 -3.006 18.766 1 97.44 238 GLN A C 1
ATOM 1907 O O . GLN A 1 238 ? -3.127 -2.881 19.969 1 97.44 238 GLN A O 1
ATOM 1912 N N . ALA A 1 239 ? -3.406 -2.01 17.891 1 97.81 239 ALA A N 1
ATOM 1913 C CA . ALA A 1 239 ? -3.207 -0.637 18.344 1 97.81 239 ALA A CA 1
ATOM 1914 C C . ALA A 1 239 ? -4.27 -0.24 19.359 1 97.81 239 ALA A C 1
ATOM 1916 O O . ALA A 1 239 ? -3.965 0.41 20.375 1 97.81 239 ALA A O 1
ATOM 1917 N N . LYS A 1 240 ? -5.488 -0.585 19.062 1 97.06 240 LYS A N 1
ATOM 1918 C CA . LYS A 1 240 ? -6.582 -0.285 19.984 1 97.06 240 LYS A CA 1
ATOM 1919 C C . LYS A 1 240 ? -6.355 -0.936 21.344 1 97.06 240 LYS A C 1
ATOM 1921 O O . LYS A 1 240 ? -6.555 -0.303 22.375 1 97.06 240 LYS A O 1
ATOM 1926 N N . ALA A 1 241 ? -5.938 -2.178 21.328 1 96.75 241 ALA A N 1
ATOM 1927 C CA . ALA A 1 241 ? -5.66 -2.906 22.578 1 96.75 241 ALA A CA 1
ATOM 1928 C C . ALA A 1 241 ? -4.531 -2.242 23.359 1 96.75 241 ALA A C 1
ATOM 1930 O O . ALA A 1 241 ? -4.617 -2.107 24.578 1 96.75 241 ALA A O 1
ATOM 1931 N N . HIS A 1 242 ? -3.502 -1.839 22.688 1 96.75 242 HIS A N 1
ATOM 1932 C CA . HIS A 1 242 ? -2.379 -1.163 23.328 1 96.75 242 HIS A CA 1
ATOM 1933 C C . HIS A 1 242 ? -2.797 0.191 23.891 1 96.75 242 HIS A C 1
ATOM 1935 O O . HIS A 1 242 ? -2.412 0.551 25 1 96.75 242 HIS A O 1
ATOM 1941 N N . LEU A 1 243 ? -3.541 0.926 23.078 1 96.62 243 LEU A N 1
ATOM 1942 C CA . LEU A 1 243 ? -3.994 2.252 23.484 1 96.62 243 LEU A CA 1
ATOM 1943 C C . LEU A 1 243 ? -4.82 2.178 24.766 1 96.62 243 LEU A C 1
ATOM 1945 O O . LEU A 1 243 ? -4.637 2.988 25.672 1 96.62 243 LEU A O 1
ATOM 1949 N N . ASP A 1 244 ? -5.648 1.234 24.844 1 95.31 244 ASP A N 1
ATOM 1950 C CA . ASP A 1 244 ? -6.512 1.057 26 1 95.31 244 ASP A CA 1
ATOM 1951 C C . ASP A 1 244 ? -5.691 0.801 27.266 1 95.31 244 ASP A C 1
ATOM 1953 O O . ASP A 1 244 ? -6.102 1.173 28.375 1 95.31 244 ASP A O 1
ATOM 1957 N N . GLN A 1 245 ? -4.566 0.235 27.094 1 94.81 245 GLN A N 1
ATOM 1958 C CA . GLN A 1 245 ? -3.715 -0.115 28.234 1 94.81 245 GLN A CA 1
ATOM 1959 C C . GLN A 1 245 ? -2.936 1.099 28.734 1 94.81 245 GLN A C 1
ATOM 1961 O O . GLN A 1 245 ? -2.533 1.148 29.891 1 94.81 245 GLN A O 1
ATOM 1966 N N . ILE A 1 246 ? -2.75 2.074 27.922 1 94.75 246 ILE A N 1
ATOM 1967 C CA . ILE A 1 246 ? -1.817 3.131 28.297 1 94.75 246 ILE A CA 1
ATOM 1968 C C . ILE A 1 246 ? -2.584 4.426 28.562 1 94.75 246 ILE A C 1
ATOM 1970 O O . ILE A 1 246 ? -1.997 5.426 28.984 1 94.75 246 ILE A O 1
ATOM 1974 N N . LEU A 1 247 ? -3.852 4.441 28.297 1 94.25 247 LEU A N 1
ATOM 1975 C CA . LEU A 1 247 ? -4.688 5.609 28.547 1 94.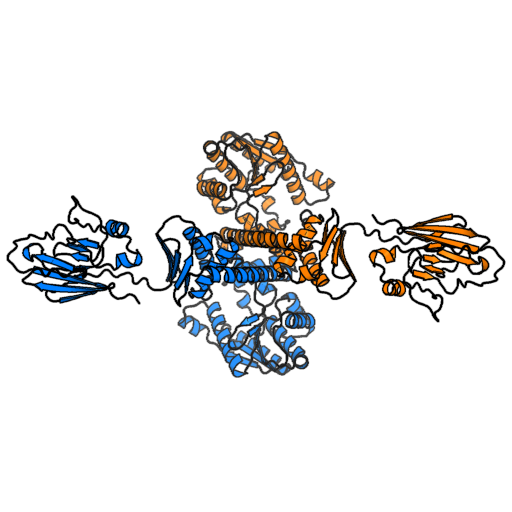25 247 LEU A CA 1
ATOM 1976 C C . LEU A 1 247 ? -4.758 5.926 30.031 1 94.25 247 LEU A C 1
ATOM 1978 O O . LEU A 1 247 ? -4.926 5.027 30.859 1 94.25 247 LEU A O 1
ATOM 1982 N N . THR A 1 248 ? -4.582 7.18 30.344 1 90.69 248 THR A N 1
ATOM 1983 C CA . THR A 1 248 ? -4.668 7.594 31.734 1 90.69 248 THR A CA 1
ATOM 1984 C C . THR A 1 248 ? -5.965 8.359 32 1 90.69 248 THR A C 1
ATOM 1986 O O . THR A 1 248 ? -6.52 8.289 33.094 1 90.69 248 THR A O 1
ATOM 1989 N N . LYS A 1 249 ? -6.375 9.188 31.062 1 89.94 249 LYS A N 1
ATOM 1990 C CA . LYS A 1 249 ? -7.629 9.93 31.141 1 89.94 249 LYS A CA 1
ATOM 1991 C C . LYS A 1 249 ? -8.312 10.008 29.781 1 89.94 249 LYS A C 1
ATOM 1993 O O . LYS A 1 249 ? -7.645 10.07 28.75 1 89.94 249 LYS A O 1
ATOM 1998 N N . LYS A 1 250 ? -9.625 9.914 29.734 1 91 250 LYS A N 1
ATOM 1999 C CA . LYS A 1 250 ? -10.406 10.031 28.516 1 91 250 LYS A CA 1
ATOM 2000 C C . LYS A 1 250 ? -11.695 10.812 28.75 1 91 250 LYS A C 1
ATOM 2002 O O . LYS A 1 250 ? -12.43 10.531 29.703 1 91 250 LYS A O 1
ATOM 2007 N N . SER A 1 251 ? -11.781 11.844 28.047 1 87.44 251 SER A N 1
ATOM 2008 C CA . SER A 1 251 ? -13.016 12.617 28.047 1 87.44 251 SER A CA 1
ATOM 2009 C C . SER A 1 251 ? -13.5 12.875 26.625 1 87.44 251 SER A C 1
ATOM 2011 O O . SER A 1 251 ? -12.898 12.398 25.656 1 87.44 251 SER A O 1
ATOM 2013 N N . GLU A 1 252 ? -14.57 13.586 26.5 1 84.06 252 GLU A N 1
ATOM 2014 C CA . GLU A 1 252 ? -15.148 13.859 25.188 1 84.06 252 GLU A CA 1
ATOM 2015 C C . GLU A 1 252 ? -14.195 14.688 24.312 1 84.06 252 GLU A C 1
ATOM 2017 O O . GLU A 1 252 ? -14.156 14.516 23.094 1 84.06 252 GLU A O 1
ATOM 2022 N N . LYS A 1 253 ? -13.453 15.531 25.031 1 87.06 253 LYS A N 1
ATOM 2023 C CA . LYS A 1 253 ? -12.664 16.484 24.25 1 87.06 253 LYS A CA 1
ATOM 2024 C C . LYS A 1 253 ? -11.172 16.297 24.516 1 87.06 253 LYS A C 1
ATOM 2026 O O . LYS A 1 253 ? -10.352 17.094 24.047 1 87.06 253 LYS A O 1
ATOM 2031 N N . SER A 1 254 ? -10.883 15.227 25.312 1 89.12 254 SER A N 1
ATOM 2032 C CA . SER A 1 254 ? -9.469 15.078 25.641 1 89.12 254 SER A CA 1
ATOM 2033 C C . SER A 1 254 ? -9.102 13.617 25.859 1 89.12 254 SER A C 1
ATOM 2035 O O . SER A 1 254 ? -9.914 12.836 26.344 1 89.12 254 SER A O 1
ATOM 2037 N N . ILE A 1 255 ? -7.906 13.281 25.469 1 93.75 255 ILE A N 1
ATOM 2038 C CA . ILE A 1 255 ? -7.301 11.984 25.719 1 93.75 255 ILE A CA 1
ATOM 2039 C C . ILE A 1 255 ? -5.895 12.172 26.281 1 93.75 255 ILE A C 1
ATOM 2041 O O . ILE A 1 255 ? -5.094 12.93 25.719 1 93.75 255 ILE A O 1
ATOM 2045 N N . GLU A 1 256 ? -5.652 11.562 27.391 1 93.5 256 GLU A N 1
ATOM 2046 C CA . GLU A 1 256 ? -4.332 11.617 28.016 1 93.5 256 GLU A CA 1
ATOM 2047 C C . GLU A 1 256 ? -3.699 10.227 28.094 1 93.5 256 GLU A C 1
ATOM 2049 O O . GLU A 1 256 ? -4.383 9.242 28.375 1 93.5 256 GLU A O 1
ATOM 2054 N N . LEU A 1 257 ? -2.4 10.172 27.781 1 95.25 257 LEU A N 1
ATOM 2055 C CA . LEU A 1 257 ? -1.713 8.891 27.828 1 95.25 257 LEU A CA 1
ATOM 2056 C C . LEU A 1 257 ? -0.271 9.062 28.297 1 95.25 257 LEU A C 1
ATOM 2058 O O . LEU A 1 257 ? 0.233 10.18 28.375 1 95.25 257 LEU A O 1
ATOM 2062 N N . GLU A 1 258 ? 0.338 7.98 28.656 1 92.44 258 GLU A N 1
ATOM 2063 C CA . GLU A 1 258 ? 1.742 7.957 29.047 1 92.44 258 GLU A CA 1
ATOM 2064 C C . GLU A 1 258 ? 2.662 7.992 27.828 1 92.44 258 GLU A C 1
ATOM 2066 O O . GLU A 1 258 ? 2.598 7.109 26.969 1 92.44 258 GLU A O 1
ATOM 2071 N N . ILE A 1 259 ? 3.59 8.883 27.812 1 92.94 259 ILE A N 1
ATOM 2072 C CA . ILE A 1 259 ? 4.434 9.117 26.641 1 92.94 259 ILE A CA 1
ATOM 2073 C C . ILE A 1 259 ? 5.383 7.938 26.453 1 92.94 259 ILE A C 1
ATOM 2075 O O . ILE A 1 259 ? 5.531 7.43 25.344 1 92.94 259 ILE A O 1
ATOM 2079 N N . GLN A 1 260 ? 5.965 7.516 27.469 1 92.12 260 GLN A N 1
ATOM 2080 C CA . GLN A 1 260 ? 6.953 6.445 27.375 1 92.12 260 GLN A CA 1
ATOM 2081 C C . GLN A 1 260 ? 6.32 5.164 26.828 1 92.12 260 GLN A C 1
ATOM 2083 O O . GLN A 1 260 ? 6.926 4.469 26.016 1 92.12 260 GLN A O 1
ATOM 2088 N N . ALA A 1 261 ? 5.168 4.891 27.328 1 94.06 261 ALA A N 1
ATOM 2089 C CA . ALA A 1 261 ? 4.477 3.684 26.891 1 94.06 261 ALA A CA 1
ATOM 2090 C C . ALA A 1 261 ? 4.164 3.746 25.391 1 94.06 261 ALA A C 1
ATOM 2092 O O . ALA A 1 261 ? 4.281 2.742 24.688 1 94.06 261 ALA A O 1
ATOM 2093 N N . LEU A 1 262 ? 3.748 4.879 24.891 1 95.5 262 LEU A N 1
ATOM 2094 C CA . LEU A 1 262 ? 3.473 5.047 23.469 1 95.5 262 LEU A CA 1
ATOM 2095 C C . LEU A 1 262 ? 4.75 4.91 22.656 1 95.5 262 LEU A C 1
ATOM 2097 O O . LEU A 1 262 ? 4.758 4.254 21.609 1 95.5 262 LEU A O 1
ATOM 2101 N N . CYS A 1 263 ? 5.82 5.5 23.156 1 94 263 CYS A N 1
ATOM 2102 C CA . CYS A 1 263 ? 7.082 5.527 22.422 1 94 263 CYS A CA 1
ATOM 2103 C C . CYS A 1 263 ? 7.727 4.145 22.391 1 94 263 CYS A C 1
ATOM 2105 O O . CYS A 1 263 ? 8.516 3.844 21.5 1 94 263 CYS A O 1
ATOM 2107 N N . LEU A 1 264 ? 7.391 3.289 23.281 1 94.31 264 LEU A N 1
ATOM 2108 C CA . LEU A 1 264 ? 7.953 1.945 23.359 1 94.31 264 LEU A CA 1
ATOM 2109 C C . LEU A 1 264 ? 7.254 1.015 22.375 1 94.31 264 LEU A C 1
ATOM 2111 O O . LEU A 1 264 ? 7.785 -0.039 22.016 1 94.31 264 LEU A O 1
ATOM 2115 N N . ALA A 1 265 ? 6.102 1.387 22 1 96.19 265 ALA A N 1
ATOM 2116 C CA . ALA A 1 265 ? 5.387 0.57 21.016 1 96.19 265 ALA A CA 1
ATOM 2117 C C . ALA A 1 265 ? 6.055 0.648 19.656 1 96.19 265 ALA A C 1
ATOM 2119 O O . ALA A 1 265 ? 6.68 1.655 19.312 1 96.19 265 ALA A O 1
ATOM 2120 N N . PRO A 1 266 ? 5.898 -0.479 18.828 1 96.56 266 PRO A N 1
ATOM 2121 C CA . PRO A 1 266 ? 6.406 -0.402 17.453 1 96.56 266 PRO A CA 1
ATOM 2122 C C . PRO A 1 266 ? 5.781 0.741 16.656 1 96.56 266 PRO A C 1
ATOM 2124 O O . PRO A 1 266 ? 4.609 1.069 16.859 1 96.56 266 PRO A O 1
ATOM 2127 N N . PHE A 1 267 ? 6.473 1.312 15.695 1 95.75 267 PHE A N 1
ATOM 2128 C CA . PHE A 1 267 ? 6.078 2.492 14.938 1 95.75 267 PHE A CA 1
ATOM 2129 C C . PHE A 1 267 ? 4.723 2.279 14.273 1 95.75 267 PHE A C 1
ATOM 2131 O O . PHE A 1 267 ? 3.871 3.17 14.289 1 95.75 267 PHE A O 1
ATOM 2138 N N . PRO A 1 268 ? 4.477 1.08 13.68 1 97.69 268 PRO A N 1
ATOM 2139 C CA . PRO A 1 268 ? 3.168 0.857 13.062 1 97.69 268 PRO A CA 1
ATOM 2140 C C . PRO A 1 268 ? 2.014 1.036 14.047 1 97.69 268 PRO A C 1
ATOM 2142 O O . PRO A 1 268 ? 0.97 1.585 13.688 1 97.69 268 PRO A O 1
ATOM 2145 N N . LEU A 1 269 ? 2.209 0.603 15.266 1 98 269 LEU A N 1
ATOM 2146 C CA . LEU A 1 269 ? 1.165 0.72 16.266 1 98 269 LEU A CA 1
ATOM 2147 C C . LEU A 1 269 ? 1.061 2.154 16.781 1 98 269 LEU A C 1
ATOM 2149 O O . LEU A 1 269 ? -0.04 2.645 17.047 1 98 269 LEU A O 1
ATOM 2153 N N . GLN A 1 270 ? 2.232 2.836 16.938 1 97.25 270 GLN A N 1
ATOM 2154 C CA . GLN A 1 270 ? 2.219 4.242 17.328 1 97.25 270 GLN A CA 1
ATOM 2155 C C . GLN A 1 270 ? 1.341 5.07 16.391 1 97.25 270 GLN A C 1
ATOM 2157 O O . GLN A 1 270 ? 0.484 5.828 16.859 1 97.25 270 GLN A O 1
ATOM 2162 N N . ARG A 1 271 ? 1.567 4.926 15.141 1 96.88 271 ARG A N 1
ATOM 2163 C CA . ARG A 1 271 ? 0.839 5.695 14.133 1 96.88 271 ARG A CA 1
ATOM 2164 C C . ARG A 1 271 ? -0.661 5.438 14.227 1 96.88 271 ARG A C 1
ATOM 2166 O O . ARG A 1 271 ? -1.463 6.367 14.133 1 96.88 271 ARG A O 1
ATOM 2173 N N . ARG A 1 272 ? -1.016 4.188 14.344 1 96.62 272 ARG A N 1
ATOM 2174 C CA . ARG A 1 272 ? -2.426 3.814 14.391 1 96.62 272 ARG A CA 1
ATOM 2175 C C . ARG A 1 272 ? -3.068 4.262 15.695 1 96.62 272 ARG A C 1
ATOM 2177 O O . ARG A 1 272 ? -4.25 4.613 15.727 1 96.62 272 ARG A O 1
ATOM 2184 N N . MET A 1 273 ? -2.295 4.223 16.844 1 96.31 273 MET A N 1
ATOM 2185 C CA . MET A 1 273 ? -2.812 4.766 18.094 1 96.31 273 MET A CA 1
ATOM 2186 C C . MET A 1 273 ? -3.105 6.258 17.953 1 96.31 273 MET A C 1
ATOM 2188 O O . MET A 1 273 ? -4.164 6.727 18.375 1 96.31 273 MET A O 1
ATOM 2192 N N . ILE A 1 274 ? -2.176 6.977 17.359 1 94.75 274 ILE A N 1
ATOM 2193 C CA . ILE A 1 274 ? -2.359 8.406 17.141 1 94.75 274 ILE A CA 1
ATOM 2194 C C . ILE A 1 274 ? -3.566 8.641 16.234 1 94.75 274 ILE A C 1
ATOM 2196 O O . ILE A 1 274 ? -4.371 9.539 16.484 1 94.75 274 ILE A O 1
ATOM 2200 N N . HIS A 1 275 ? -3.65 7.836 15.195 1 92.31 275 HIS A N 1
ATOM 2201 C CA . HIS A 1 275 ? -4.785 7.918 14.281 1 92.31 275 HIS A CA 1
ATOM 2202 C C . HIS A 1 275 ? -6.105 7.734 15.023 1 92.31 275 HIS A C 1
ATOM 2204 O O . HIS A 1 275 ? -7.066 8.469 14.789 1 92.31 275 HIS A O 1
ATOM 2210 N N . LEU A 1 276 ? -6.168 6.766 15.875 1 92.12 276 LEU A N 1
ATOM 2211 C CA . LEU A 1 276 ? -7.359 6.48 16.672 1 92.12 276 LEU A CA 1
ATOM 2212 C C . LEU A 1 276 ? -7.719 7.668 17.562 1 92.12 276 LEU A C 1
ATOM 2214 O O . LEU A 1 276 ? -8.891 8.031 17.672 1 92.12 276 LEU A O 1
ATOM 2218 N N . ILE A 1 277 ? -6.758 8.281 18.125 1 92 277 ILE A N 1
ATOM 2219 C CA . ILE A 1 277 ? -6.957 9.414 19.031 1 92 277 ILE A CA 1
ATOM 2220 C C . ILE A 1 277 ? -7.5 10.602 18.234 1 92 277 ILE A C 1
ATOM 2222 O O . ILE A 1 277 ? -8.477 11.234 18.641 1 92 277 ILE A O 1
ATOM 2226 N N . LEU A 1 278 ? -6.848 10.867 17.141 1 89 278 LEU A N 1
ATOM 2227 C CA . LEU A 1 278 ? -7.242 12.016 16.328 1 89 278 LEU A CA 1
ATOM 2228 C C . LEU A 1 278 ? -8.656 11.828 15.781 1 89 278 LEU A C 1
ATOM 2230 O O . LEU A 1 278 ? -9.422 12.789 15.68 1 89 278 LEU A O 1
ATOM 2234 N N . ASN A 1 279 ? -8.961 10.625 15.383 1 85.5 279 ASN A N 1
ATOM 2235 C CA . ASN A 1 279 ? -10.312 10.336 14.922 1 85.5 279 ASN A CA 1
ATOM 2236 C C . ASN A 1 279 ? -11.336 10.523 16.031 1 85.5 279 ASN A C 1
ATOM 2238 O O . ASN A 1 279 ? -12.445 11.008 15.789 1 85.5 279 ASN A O 1
ATOM 2242 N N . TYR A 1 280 ? -10.945 10.086 17.188 1 85.5 280 TYR A N 1
ATOM 2243 C CA . TYR A 1 280 ? -11.812 10.227 18.344 1 85.5 280 TYR A CA 1
ATOM 2244 C C . TYR A 1 280 ? -12.109 11.695 18.625 1 85.5 280 TYR A C 1
ATOM 2246 O O . TYR A 1 280 ? -13.234 12.055 18.984 1 85.5 280 TYR A O 1
ATOM 2254 N N . LEU A 1 281 ? -11.203 12.492 18.578 1 81.75 281 LEU A N 1
ATOM 2255 C CA . LEU A 1 281 ? -11.344 13.914 18.891 1 81.75 281 LEU A CA 1
ATOM 2256 C C . LEU A 1 281 ? -11.875 14.688 17.688 1 81.75 281 LEU A C 1
ATOM 2258 O O . LEU A 1 281 ? -11.867 15.914 17.672 1 81.75 281 LEU A O 1
ATOM 2262 N N . HIS A 1 282 ? -12.57 13.898 16.828 1 66.69 282 HIS A N 1
ATOM 2263 C CA . HIS A 1 282 ? -13.305 14.406 15.672 1 66.69 282 HIS A CA 1
ATOM 2264 C C . HIS A 1 282 ? -12.422 15.281 14.789 1 66.69 282 HIS A C 1
ATOM 2266 O O . HIS A 1 282 ? -12.875 16.297 14.266 1 66.69 282 HIS A O 1
ATOM 2272 N N . LEU A 1 283 ? -11.297 15.156 15.109 1 55.38 283 LEU A N 1
ATOM 2273 C CA . LEU A 1 283 ? -10.602 15.734 13.961 1 55.38 283 LEU A CA 1
ATOM 2274 C C . LEU A 1 283 ? -11.109 15.125 12.656 1 55.38 283 LEU A C 1
ATOM 2276 O O . LEU A 1 283 ? -10.836 13.961 12.359 1 55.38 283 LEU A O 1
ATOM 2280 N N . ASN A 1 284 ? -12.523 15.188 12.672 1 49.47 284 ASN A N 1
ATOM 2281 C CA . ASN A 1 284 ? -13.188 14.68 11.477 1 49.47 284 ASN A CA 1
ATOM 2282 C C . ASN A 1 284 ? -12.297 14.805 10.242 1 49.47 284 ASN A C 1
ATOM 2284 O O . ASN A 1 284 ? -12.305 15.828 9.562 1 49.47 284 ASN A O 1
ATOM 2288 N N . VAL A 1 285 ? -11.297 14.297 10.367 1 42.84 285 VAL A N 1
ATOM 2289 C CA . VAL A 1 285 ? -10.344 14.297 9.258 1 42.84 285 VAL A CA 1
ATOM 2290 C C . VAL A 1 285 ? -11.031 13.805 7.984 1 42.84 285 VAL A C 1
ATOM 2292 O O . VAL A 1 285 ? -10.641 14.188 6.879 1 42.84 285 VAL A O 1
ATOM 2295 N N . TYR A 1 286 ? -11.914 12.812 8.164 1 43.25 286 TYR A N 1
ATOM 2296 C CA . TYR A 1 286 ? -12.461 12.219 6.945 1 43.25 286 TYR A CA 1
ATOM 2297 C C . TYR A 1 286 ? -13.523 13.117 6.328 1 43.25 286 TYR A C 1
ATOM 2299 O O . TYR A 1 286 ? -13.938 12.914 5.184 1 43.25 286 TYR A O 1
ATOM 2307 N N . GLY A 1 287 ? -14.07 13.938 7.156 1 39.66 287 GLY A N 1
ATOM 2308 C CA . GLY A 1 287 ? -14.969 14.828 6.438 1 39.66 287 GLY A CA 1
ATOM 2309 C C . GLY A 1 287 ? -14.25 15.734 5.457 1 39.66 287 GLY A C 1
ATOM 2310 O O . GLY A 1 287 ? -14.852 16.219 4.496 1 39.66 287 GLY A O 1
ATOM 2311 N N . VAL A 1 288 ? -13.344 16.469 6.059 1 38.06 288 VAL A N 1
ATOM 2312 C CA . VAL A 1 288 ? -12.609 17.328 5.145 1 38.06 288 VAL A CA 1
ATOM 2313 C C . VAL A 1 288 ? -11.75 16.484 4.203 1 38.06 288 VAL A C 1
ATOM 2315 O O . VAL A 1 288 ? -11.086 15.547 4.637 1 38.06 288 VAL A O 1
ATOM 2318 N N . ASN A 1 289 ? -12.094 16.328 3.016 1 42.22 289 ASN A N 1
ATOM 2319 C CA . ASN A 1 289 ? -11.391 15.82 1.842 1 42.22 289 ASN A CA 1
ATOM 2320 C C . ASN A 1 289 ? -9.883 15.906 2.014 1 42.22 289 ASN A C 1
ATOM 2322 O O . ASN A 1 289 ? -9.133 15.758 1.045 1 42.22 289 ASN A O 1
ATOM 2326 N N . ASP A 1 290 ? -9.438 16.375 3.227 1 52.06 290 ASP A N 1
ATOM 2327 C CA . ASP A 1 290 ? -8.008 16.641 3.166 1 52.06 290 ASP A CA 1
ATOM 2328 C C . ASP A 1 290 ? -7.207 15.523 3.828 1 52.06 290 ASP A C 1
ATOM 2330 O O . ASP A 1 290 ? -6.836 15.633 5 1 52.06 290 ASP A O 1
ATOM 2334 N N . MET A 1 291 ? -7.32 14.383 3.291 1 52.34 291 MET A N 1
ATOM 2335 C CA . MET A 1 291 ? -6.559 13.172 3.6 1 52.34 291 MET A CA 1
ATOM 2336 C C . MET A 1 291 ? -5.094 13.508 3.861 1 52.34 291 MET A C 1
ATOM 2338 O O . MET A 1 291 ? -4.375 12.719 4.477 1 52.34 291 MET A O 1
ATOM 2342 N N . ARG A 1 292 ? -4.688 14.781 3.529 1 57.25 292 ARG A N 1
ATOM 2343 C CA . ARG A 1 292 ? -3.271 15.133 3.59 1 57.25 292 ARG A CA 1
ATOM 2344 C C . ARG A 1 292 ? -2.877 15.578 4.992 1 57.25 292 ARG A C 1
ATOM 2346 O O . ARG A 1 292 ? -1.703 15.508 5.367 1 57.25 292 ARG A O 1
ATOM 2353 N N . VAL A 1 293 ? -3.863 15.883 5.695 1 64.25 293 VAL A N 1
ATOM 2354 C CA . VAL A 1 293 ? -3.547 16.531 6.961 1 64.25 293 VAL A CA 1
ATOM 2355 C C . VAL A 1 293 ? -3.227 15.484 8.016 1 64.25 293 VAL A C 1
ATOM 2357 O O . VAL A 1 293 ? -2.371 15.703 8.883 1 64.25 293 VAL A O 1
ATOM 2360 N N . PHE A 1 294 ? -3.578 14.359 7.773 1 78.25 294 PHE A N 1
ATOM 2361 C CA . PHE A 1 294 ? -3.518 13.352 8.828 1 78.25 294 PHE A CA 1
ATOM 2362 C C . PHE A 1 294 ? -2.127 12.734 8.906 1 78.25 294 PHE A C 1
ATOM 2364 O O . PHE A 1 294 ? -1.528 12.688 9.984 1 78.25 294 PHE A O 1
ATOM 2371 N N . PRO A 1 295 ? -1.595 12.453 7.77 1 86.81 295 PRO A N 1
ATOM 2372 C CA . PRO A 1 295 ? -0.259 11.859 7.863 1 86.81 295 PRO A CA 1
ATOM 2373 C C . PRO A 1 295 ? 0.786 12.836 8.398 1 86.81 295 PRO A C 1
ATOM 2375 O O . PRO A 1 295 ? 1.677 12.438 9.156 1 86.81 295 PRO A O 1
ATOM 2378 N N . ASP A 1 296 ? 0.607 14.062 8.016 1 87.56 296 ASP A N 1
ATOM 2379 C CA . ASP A 1 296 ? 1.521 15.086 8.508 1 87.56 296 ASP A CA 1
ATOM 2380 C C . ASP A 1 296 ? 1.393 15.258 10.023 1 87.56 296 ASP A C 1
ATOM 2382 O O . ASP A 1 296 ? 2.396 15.398 10.719 1 87.56 296 ASP A O 1
ATOM 2386 N N . ALA A 1 297 ? 0.188 15.273 10.43 1 88.88 297 ALA A N 1
ATOM 2387 C CA . ALA A 1 297 ? -0.065 15.406 11.859 1 88.88 297 ALA A CA 1
ATOM 2388 C C . ALA A 1 297 ? 0.539 14.234 12.633 1 88.88 297 ALA A C 1
ATOM 2390 O O . ALA A 1 297 ? 1.146 14.43 13.695 1 88.88 297 ALA A O 1
ATOM 2391 N N . ILE A 1 298 ? 0.412 13.094 12.148 1 92.62 298 ILE A N 1
ATOM 2392 C CA . ILE A 1 298 ? 0.926 11.891 12.805 1 92.62 298 ILE A CA 1
ATOM 2393 C C . ILE A 1 298 ? 2.447 11.984 12.914 1 92.62 298 ILE A C 1
ATOM 2395 O O . ILE A 1 298 ? 3.01 11.727 13.984 1 92.62 298 ILE A O 1
ATOM 2399 N N . GLU A 1 299 ? 3.066 12.352 11.812 1 92.38 299 GLU A N 1
ATOM 2400 C CA . GLU A 1 299 ? 4.52 12.461 11.82 1 92.38 299 GLU A CA 1
ATOM 2401 C C . GLU A 1 299 ? 4.984 13.547 12.789 1 92.38 299 GLU A C 1
ATOM 2403 O O . GLU A 1 299 ? 5.988 13.383 13.484 1 92.38 299 GLU A O 1
ATOM 2408 N N . GLN A 1 300 ? 4.242 14.625 12.844 1 91.5 300 GLN A N 1
ATOM 2409 C CA . GLN A 1 300 ? 4.566 15.711 13.758 1 91.5 300 GLN A CA 1
ATOM 2410 C C . GLN A 1 300 ? 4.43 15.273 15.211 1 91.5 300 GLN A C 1
ATOM 2412 O O . GLN A 1 300 ? 5.281 15.594 16.047 1 91.5 300 GLN A O 1
ATOM 2417 N N . ILE A 1 301 ? 3.424 14.586 15.453 1 93.38 301 ILE A N 1
ATOM 2418 C CA . ILE A 1 301 ? 3.176 14.109 16.812 1 93.38 301 ILE A CA 1
ATOM 2419 C C . ILE A 1 301 ? 4.266 13.125 17.219 1 93.38 301 ILE A C 1
ATOM 2421 O O . ILE A 1 301 ? 4.793 13.203 18.344 1 93.38 301 ILE A O 1
ATOM 2425 N N . GLN A 1 302 ? 4.578 12.211 16.359 1 93.38 302 GLN A N 1
ATOM 2426 C CA . GLN A 1 302 ? 5.625 11.234 16.656 1 93.38 302 GLN A CA 1
ATOM 2427 C C . GLN A 1 302 ? 6.945 11.93 16.984 1 93.38 302 GLN A C 1
ATOM 2429 O O . GLN A 1 302 ? 7.617 11.562 17.938 1 93.38 302 GLN A O 1
ATOM 2434 N N . ALA A 1 303 ? 7.285 12.867 16.125 1 90.19 303 ALA A N 1
ATOM 2435 C CA . ALA A 1 303 ? 8.516 13.617 16.359 1 90.19 303 ALA A CA 1
ATOM 2436 C C . ALA A 1 303 ? 8.453 14.398 17.672 1 90.19 303 ALA A C 1
ATOM 2438 O O . ALA A 1 303 ? 9.438 14.461 18.406 1 90.19 303 ALA A O 1
ATOM 2439 N N . PHE A 1 304 ? 7.277 14.992 17.938 1 90.69 304 PHE A N 1
ATOM 2440 C CA . PHE A 1 304 ? 7.027 15.789 19.125 1 90.69 304 PHE A CA 1
ATOM 2441 C C . PHE A 1 304 ? 7.184 14.945 20.391 1 90.69 304 PHE A C 1
ATOM 2443 O O . PHE A 1 304 ? 7.766 15.398 21.375 1 90.69 304 PHE A O 1
ATOM 2450 N N . LEU A 1 305 ? 6.816 13.734 20.344 1 90.06 305 LEU A N 1
ATOM 2451 C CA . LEU A 1 305 ? 6.816 12.859 21.516 1 90.06 305 LEU A CA 1
ATOM 2452 C C . LEU A 1 305 ? 8.219 12.32 21.781 1 90.06 305 LEU A C 1
ATOM 2454 O O . LEU A 1 305 ? 8.508 11.859 22.891 1 90.06 305 LEU A O 1
ATOM 2458 N N . GLN A 1 306 ? 9.047 12.328 20.797 1 85.44 306 GLN A N 1
ATOM 2459 C CA . GLN A 1 306 ? 10.406 11.82 20.938 1 85.44 306 GLN A CA 1
ATOM 2460 C C . GLN A 1 306 ? 11.336 12.883 21.531 1 85.44 306 GLN A C 1
ATOM 2462 O O . GLN A 1 306 ? 12.461 12.578 21.922 1 85.44 306 GLN A O 1
ATOM 2467 N N . THR A 1 307 ? 10.828 14.062 21.562 1 82.31 307 THR A N 1
ATOM 2468 C CA . THR A 1 307 ? 11.648 15.125 22.141 1 82.31 307 THR A CA 1
ATOM 2469 C C . THR A 1 307 ? 11.75 14.961 23.656 1 82.31 307 THR A C 1
ATOM 2471 O O . THR A 1 307 ? 10.914 14.297 24.266 1 82.31 307 THR A O 1
ATOM 2474 N N . SER A 1 308 ? 12.773 15.547 24.25 1 76.62 308 SER A N 1
ATOM 2475 C CA . SER A 1 308 ? 13.055 15.344 25.672 1 76.62 308 SER A CA 1
ATOM 2476 C C . SER A 1 308 ? 12.547 16.531 26.5 1 76.62 308 SER A C 1
ATOM 2478 O O . SER A 1 308 ? 12.648 16.516 27.719 1 76.62 308 SER A O 1
ATOM 2480 N N . ALA A 1 309 ? 11.875 17.453 25.938 1 72.81 309 ALA A N 1
ATOM 2481 C CA . ALA A 1 309 ? 11.406 18.609 26.703 1 72.81 309 ALA A CA 1
ATOM 2482 C C . ALA A 1 309 ? 10.336 18.188 27.703 1 72.81 309 ALA A C 1
ATOM 2484 O O . ALA A 1 309 ? 9.422 17.422 27.375 1 72.81 309 ALA A O 1
ATOM 2485 N N . PRO A 1 310 ? 10.57 18.594 28.906 1 70.81 310 PRO A N 1
ATOM 2486 C CA . PRO A 1 310 ? 9.602 18.203 29.938 1 70.81 310 PRO A CA 1
ATOM 2487 C C . PRO A 1 310 ? 8.195 18.719 29.625 1 70.81 310 PRO A C 1
ATOM 2489 O O . PRO A 1 310 ? 7.215 18 29.859 1 70.81 310 PRO A O 1
ATOM 2492 N N . SER A 1 311 ? 8.055 20.016 29.188 1 76.75 311 SER A N 1
ATOM 2493 C CA . SER A 1 311 ? 6.762 20.547 28.797 1 76.75 311 SER A CA 1
ATOM 2494 C C . SER A 1 311 ? 6.832 21.234 27.438 1 76.75 311 SER A C 1
ATOM 2496 O O . SER A 1 311 ? 7.816 21.906 27.125 1 76.75 311 SER A O 1
ATOM 2498 N N . ALA A 1 312 ? 5.934 20.812 26.547 1 82.31 312 ALA A N 1
ATOM 2499 C CA . ALA A 1 312 ? 5.855 21.391 25.203 1 82.31 312 ALA A CA 1
ATOM 2500 C C . ALA A 1 312 ? 4.445 21.25 24.641 1 82.31 312 ALA A C 1
ATOM 2502 O O . ALA A 1 312 ? 3.627 20.5 25.156 1 82.31 312 ALA A O 1
ATOM 2503 N N . GLN A 1 313 ? 4.215 22.109 23.703 1 86.69 313 GLN A N 1
ATOM 2504 C CA . GLN A 1 313 ? 2.893 22.078 23.094 1 86.69 313 GLN A CA 1
ATOM 2505 C C . GLN A 1 313 ? 2.998 22.078 21.562 1 86.69 313 GLN A C 1
ATOM 2507 O O . GLN A 1 313 ? 3.887 22.719 21 1 86.69 313 GLN A O 1
ATOM 2512 N N . LEU A 1 314 ? 2.129 21.297 20.922 1 89.19 314 LEU A N 1
ATOM 2513 C CA . LEU A 1 314 ? 2.014 21.219 19.469 1 89.19 314 LEU A CA 1
ATOM 2514 C C . LEU A 1 314 ? 0.589 21.531 19.031 1 89.19 314 LEU A C 1
ATOM 2516 O O . LEU A 1 314 ? -0.361 20.875 19.469 1 89.19 314 LEU A O 1
ATOM 2520 N N . ASP A 1 315 ? 0.414 22.578 18.203 1 86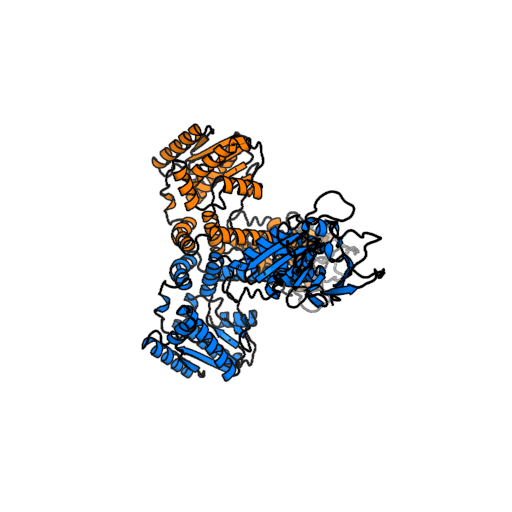.25 315 ASP A N 1
ATOM 2521 C CA . ASP A 1 315 ? -0.893 22.922 17.656 1 86.25 315 ASP A CA 1
ATOM 2522 C C . ASP A 1 315 ? -1.098 22.297 16.281 1 86.25 315 ASP A C 1
ATOM 2524 O O . ASP A 1 315 ? -0.307 22.531 15.359 1 86.25 315 ASP A O 1
ATOM 2528 N N . LEU A 1 316 ? -2.076 21.547 16.156 1 84.88 316 LEU A N 1
ATOM 2529 C CA . LEU A 1 316 ? -2.387 20.875 14.906 1 84.88 316 LEU A CA 1
ATOM 2530 C C . LEU A 1 316 ? -3.598 21.516 14.227 1 84.88 316 LEU A C 1
ATOM 2532 O O . LEU A 1 316 ? -4.348 22.266 14.867 1 84.88 316 LEU A O 1
ATOM 2536 N N . PRO A 1 317 ? -3.719 21.203 12.953 1 75.12 317 PRO A N 1
ATOM 2537 C CA . PRO A 1 317 ? -4.934 21.688 12.289 1 75.12 317 PRO A CA 1
ATOM 2538 C C . PRO A 1 317 ? -6.207 21.141 12.93 1 75.12 317 PRO A C 1
ATOM 2540 O O . PRO A 1 317 ? -6.188 20.062 13.531 1 75.12 317 PRO A O 1
ATOM 2543 N N . GLY A 1 318 ? -7.348 21.812 12.844 1 70.75 318 GLY A N 1
ATOM 2544 C CA . GLY A 1 318 ? -8.625 21.375 13.391 1 70.75 318 GLY A CA 1
ATOM 2545 C C . GLY A 1 318 ? -8.758 21.656 14.875 1 70.75 318 GLY A C 1
ATOM 2546 O O . GLY A 1 318 ? -9.484 20.953 15.578 1 70.75 318 GLY A O 1
ATOM 2547 N N . ARG A 1 319 ? -7.883 22.438 15.438 1 74.75 319 ARG A N 1
ATOM 2548 C CA . ARG A 1 319 ? -7.934 22.938 16.812 1 74.75 319 ARG A CA 1
ATOM 2549 C C . ARG A 1 319 ? -7.496 21.875 17.797 1 74.75 319 ARG A C 1
ATOM 2551 O O . ARG A 1 319 ? -7.941 21.859 18.953 1 74.75 319 ARG A O 1
ATOM 2558 N N . VAL A 1 320 ? -6.82 20.875 17.297 1 84.88 320 VAL A N 1
ATOM 2559 C CA . VAL A 1 320 ? -6.285 19.875 18.203 1 84.88 320 VAL A CA 1
ATOM 2560 C C . VAL A 1 320 ? -4.93 20.344 18.75 1 84.88 320 VAL A C 1
ATOM 2562 O O . VAL A 1 320 ? -4.09 20.828 17.984 1 84.88 320 VAL A O 1
ATOM 2565 N N . GLN A 1 321 ? -4.84 20.266 20.031 1 88.88 321 GLN A N 1
ATOM 2566 C CA . GLN A 1 321 ? -3.572 20.578 20.688 1 88.88 321 GLN A CA 1
ATOM 2567 C C . GLN A 1 321 ? -2.986 19.359 21.375 1 88.88 321 GLN A C 1
ATOM 2569 O O . GLN A 1 321 ? -3.721 18.547 21.953 1 88.88 321 GLN A O 1
ATOM 2574 N N . VAL A 1 322 ? -1.73 19.234 21.25 1 91.94 322 VAL A N 1
ATOM 2575 C CA . VAL A 1 322 ? -0.997 18.172 21.938 1 91.94 322 VAL A CA 1
ATOM 2576 C C . VAL A 1 322 ? -0.039 18.781 22.953 1 91.94 322 VAL A C 1
ATOM 2578 O O . VAL A 1 322 ? 0.823 19.594 22.609 1 91.94 322 VAL A O 1
ATOM 2581 N N . LYS A 1 323 ? -0.226 18.391 24.203 1 88.38 323 LYS A N 1
ATOM 2582 C CA . LYS A 1 323 ? 0.59 18.953 25.281 1 88.38 323 LYS A CA 1
ATOM 2583 C C . LYS A 1 323 ? 1.339 17.844 26.031 1 88.38 323 LYS A C 1
ATOM 2585 O O . LYS A 1 323 ? 0.76 16.812 26.359 1 88.38 323 LYS A O 1
ATOM 2590 N N . ARG A 1 324 ? 2.545 18.031 26.094 1 88.69 324 ARG A N 1
ATOM 2591 C CA . ARG A 1 324 ? 3.342 17.109 26.906 1 88.69 324 ARG A CA 1
ATOM 2592 C C . ARG A 1 324 ? 3.652 17.719 28.266 1 88.69 324 ARG A C 1
ATOM 2594 O O . ARG A 1 324 ? 3.992 18.906 28.359 1 88.69 324 ARG A O 1
ATOM 2601 N N . SER A 1 325 ? 3.371 16.953 29.328 1 79.06 325 SER A N 1
ATOM 2602 C CA . SER A 1 325 ? 3.666 17.391 30.688 1 79.06 325 SER A CA 1
ATOM 2603 C C . SER A 1 325 ? 4.09 16.219 31.562 1 79.06 325 SER A C 1
ATOM 2605 O O . SER A 1 325 ? 3.311 15.297 31.797 1 79.06 325 SER A O 1
ATOM 2607 N N . TYR A 1 326 ? 5.227 16.281 32.062 1 73.56 326 TYR A N 1
ATOM 2608 C CA . TYR A 1 326 ? 5.777 15.359 33.062 1 73.56 326 TYR A CA 1
ATOM 2609 C C . TYR A 1 326 ? 5.48 13.914 32.688 1 73.56 326 TYR A C 1
ATOM 2611 O O . TYR A 1 326 ? 4.949 13.148 33.5 1 73.56 326 TYR A O 1
ATOM 2619 N N . GLY A 1 327 ? 5.754 13.547 31.391 1 82.75 327 GLY A N 1
ATOM 2620 C CA . GLY A 1 327 ? 5.707 12.156 30.969 1 82.75 327 GLY A CA 1
ATOM 2621 C C . GLY A 1 327 ? 4.367 11.758 30.391 1 82.75 327 GLY A C 1
ATOM 2622 O O . GLY A 1 327 ? 4.207 10.641 29.891 1 82.75 327 GLY A O 1
ATOM 2623 N N . THR A 1 328 ? 3.436 12.75 30.547 1 88.81 328 THR A N 1
ATOM 2624 C CA . THR A 1 328 ? 2.131 12.469 29.953 1 88.81 328 THR A CA 1
ATOM 2625 C C . THR A 1 328 ? 1.88 13.375 28.75 1 88.81 328 THR A C 1
ATOM 2627 O O . THR A 1 328 ? 2.477 14.445 28.625 1 88.81 328 THR A O 1
ATOM 2630 N N . CYS A 1 329 ? 1.065 12.867 27.906 1 93.5 329 CYS A N 1
ATOM 2631 C CA . CYS A 1 329 ? 0.676 13.609 26.719 1 93.5 329 CYS A CA 1
ATOM 2632 C C . CYS A 1 329 ? -0.836 13.789 26.641 1 93.5 329 CYS A C 1
ATOM 2634 O O . CYS A 1 329 ? -1.585 12.812 26.734 1 93.5 329 CYS A O 1
ATOM 2636 N N . LEU A 1 330 ? -1.217 15.023 26.547 1 91.62 330 LEU A N 1
ATOM 2637 C CA . LEU A 1 330 ? -2.639 15.344 26.469 1 91.62 330 LEU A CA 1
ATOM 2638 C C . LEU A 1 330 ? -3.021 15.797 25.062 1 91.62 330 LEU A C 1
ATOM 2640 O O . LEU A 1 330 ? -2.428 16.734 24.531 1 91.62 330 LEU A O 1
ATOM 2644 N N . PHE A 1 331 ? -3.928 15.039 24.438 1 93 331 PHE A N 1
ATOM 2645 C CA . PHE A 1 331 ? -4.598 15.484 23.219 1 93 331 PHE A CA 1
ATOM 2646 C C . PHE A 1 331 ? -5.926 16.156 23.547 1 93 331 PHE A C 1
ATOM 2648 O O . PHE A 1 331 ? -6.77 15.57 24.234 1 93 331 PHE A O 1
ATOM 2655 N N . THR A 1 332 ? -6.102 17.406 23.031 1 89.62 332 THR A N 1
ATOM 2656 C CA . THR A 1 332 ? -7.336 18.062 23.453 1 89.62 332 THR A CA 1
ATOM 2657 C C . THR A 1 332 ? -7.832 19.031 22.391 1 89.62 332 THR A C 1
ATOM 2659 O O . THR A 1 332 ? -7.039 19.547 21.609 1 89.62 332 THR A O 1
ATOM 2662 N N . THR A 1 333 ? -9.086 19.125 22.172 1 85.44 333 THR A N 1
ATOM 2663 C CA . THR A 1 333 ? -9.719 20.141 21.328 1 85.44 333 THR A CA 1
ATOM 2664 C C . THR A 1 333 ? -10.289 21.266 22.188 1 85.44 333 THR A C 1
ATOM 2666 O O . THR A 1 333 ? -10.891 22.203 21.672 1 85.44 333 THR A O 1
ATOM 2669 N N . ALA A 1 334 ? -10.227 21.094 23.422 1 70.75 334 ALA A N 1
ATOM 2670 C CA . ALA A 1 334 ? -10.773 22.094 24.328 1 70.75 334 ALA A CA 1
ATOM 2671 C C . ALA A 1 334 ? -10 23.391 24.234 1 70.75 334 ALA A C 1
ATOM 2673 O O . ALA A 1 334 ? -8.773 23.391 24.078 1 70.75 334 ALA A O 1
ATOM 2674 N N . PRO A 1 335 ? -10.875 24.484 23.766 1 55.84 335 PRO A N 1
ATOM 2675 C CA . PRO A 1 335 ? -10.211 25.781 23.719 1 55.84 335 PRO A CA 1
ATOM 2676 C C . PRO A 1 335 ? -9.297 26.031 24.906 1 55.84 335 PRO A C 1
ATOM 2678 O O . PRO A 1 335 ? -9.57 25.547 26.016 1 55.84 335 PRO A O 1
ATOM 2681 N N . PHE A 1 336 ? -8.125 26.031 24.578 1 47.97 336 PHE A N 1
ATOM 2682 C CA . PHE A 1 336 ? -7.301 26.547 25.672 1 47.97 336 PHE A CA 1
ATOM 2683 C C . PHE A 1 336 ? -7.949 27.766 26.312 1 47.97 336 PHE A C 1
ATOM 2685 O O . PHE A 1 336 ? -8.391 28.672 25.609 1 47.97 336 PHE A O 1
ATOM 2692 N N . ILE A 1 337 ? -8.719 27.609 27.172 1 40.66 337 ILE A N 1
ATOM 2693 C CA . ILE A 1 337 ? -8.953 28.875 27.859 1 40.66 337 ILE A CA 1
ATOM 2694 C C . ILE A 1 337 ? -7.648 29.672 27.922 1 40.66 337 ILE A C 1
ATOM 2696 O O . ILE A 1 337 ? -6.699 29.266 28.594 1 40.66 337 ILE A O 1
ATOM 2700 N N . GLU A 1 338 ? -7.039 29.922 26.734 1 41.78 338 GLU A N 1
ATOM 2701 C CA . GLU A 1 338 ? -6.098 31.031 26.875 1 41.78 338 GLU A CA 1
ATOM 2702 C C . GLU A 1 338 ? -6.344 31.812 28.156 1 41.78 338 GLU A C 1
ATOM 2704 O O . GLU A 1 338 ? -7.445 32.312 28.391 1 41.78 338 GLU A O 1
ATOM 2709 N N . THR A 1 339 ? -5.906 31.359 29.125 1 45.19 339 THR A N 1
ATOM 2710 C CA . THR A 1 339 ? -6.086 32.281 30.266 1 45.19 339 THR A CA 1
ATOM 2711 C C . THR A 1 339 ? -5.984 33.719 29.812 1 45.19 339 THR A C 1
ATOM 2713 O O . THR A 1 339 ? -4.961 34.125 29.266 1 45.19 339 THR A O 1
ATOM 2716 N N . LYS A 1 340 ? -7.07 34.188 29.125 1 54 340 LYS A N 1
ATOM 2717 C CA . LYS A 1 340 ? -7.184 35.594 28.828 1 54 340 LYS A CA 1
ATOM 2718 C C . LYS A 1 340 ? -6.426 36.438 29.844 1 54 340 LYS A C 1
ATOM 2720 O O . LYS A 1 340 ? -6.531 36.219 31.047 1 54 340 LYS A O 1
ATOM 2725 N N . ALA A 1 341 ? -5.543 37.219 29.266 1 64.69 341 ALA A N 1
ATOM 2726 C CA . ALA A 1 341 ? -4.977 38.219 30.156 1 64.69 341 ALA A CA 1
ATOM 2727 C C . ALA A 1 341 ? -6.074 38.969 30.906 1 64.69 341 ALA A C 1
ATOM 2729 O O . ALA A 1 341 ? -7.102 39.344 30.312 1 64.69 341 ALA A O 1
ATOM 2730 N N . TYR A 1 342 ? -6.152 38.938 32.125 1 76.94 342 TYR A N 1
ATOM 2731 C CA . TYR A 1 342 ? -7.109 39.719 32.906 1 76.94 342 TYR A CA 1
ATOM 2732 C C . TYR A 1 342 ? -6.391 40.719 33.812 1 76.94 342 TYR A C 1
ATOM 2734 O O . TYR A 1 342 ? -5.234 40.5 34.188 1 76.94 342 TYR A O 1
ATOM 2742 N N . CYS A 1 343 ? -6.844 41.875 33.906 1 83.5 343 CYS A N 1
ATOM 2743 C CA . CYS A 1 343 ? -6.449 42.938 34.812 1 83.5 343 CYS A CA 1
ATOM 2744 C C . CYS A 1 343 ? -7.672 43.594 35.469 1 83.5 343 CYS A C 1
ATOM 2746 O O . CYS A 1 343 ? -8.367 44.375 34.812 1 83.5 343 CYS A O 1
ATOM 2748 N N . HIS A 1 344 ? -7.938 43.188 36.656 1 89.62 344 HIS A N 1
ATOM 2749 C CA . HIS A 1 344 ? -9.102 43.719 37.344 1 89.62 344 HIS A CA 1
ATOM 2750 C C . HIS A 1 344 ? -8.695 44.656 38.469 1 89.62 344 HIS A C 1
ATOM 2752 O O . HIS A 1 344 ? -7.715 44.406 39.188 1 89.62 344 HIS A O 1
ATOM 2758 N N . LEU A 1 345 ? -9.406 45.75 38.656 1 89.88 345 LEU A N 1
ATOM 2759 C CA . LEU A 1 345 ? -9.227 46.656 39.781 1 89.88 345 LEU A CA 1
ATOM 2760 C C . LEU A 1 345 ? -9.672 45.969 41.094 1 89.88 345 LEU A C 1
ATOM 2762 O O . LEU A 1 345 ? -10.742 45.375 41.125 1 89.88 345 LEU A O 1
ATOM 2766 N N . LEU A 1 346 ? -8.805 45.969 41.969 1 93.5 346 LEU A N 1
ATOM 2767 C CA . LEU A 1 346 ? -9.18 45.469 43.312 1 93.5 346 LEU A CA 1
ATOM 2768 C C . LEU A 1 346 ? -9.695 46.594 44.188 1 93.5 346 LEU A C 1
ATOM 2770 O O . LEU A 1 346 ? -8.914 47.438 44.656 1 93.5 346 LEU A O 1
ATOM 2774 N N . SER A 1 347 ? -10.953 46.594 44.406 1 91.38 347 SER A N 1
ATOM 2775 C CA . SER A 1 347 ? -11.539 47.562 45.312 1 91.38 347 SER A CA 1
ATOM 2776 C C . SER A 1 347 ? -11.312 47.188 46.75 1 91.38 347 SER A C 1
ATOM 2778 O O . SER A 1 347 ? -11.258 46 47.094 1 91.38 347 SER A O 1
ATOM 2780 N N . ILE A 1 348 ? -11.172 48.188 47.562 1 88.06 348 ILE A N 1
ATOM 2781 C CA . ILE A 1 348 ? -10.992 47.969 49 1 88.06 348 ILE A CA 1
ATOM 2782 C C . ILE A 1 348 ? -12.109 48.656 49.781 1 88.06 348 ILE A C 1
ATOM 2784 O O . ILE A 1 348 ? -12.188 49.875 49.781 1 88.06 348 ILE A O 1
ATOM 2788 N N . PRO A 1 349 ? -13.031 47.969 50.375 1 87.38 349 PRO A N 1
ATOM 2789 C CA . PRO A 1 349 ? -13.133 46.531 50.406 1 87.38 349 PRO A CA 1
ATOM 2790 C C . PRO A 1 349 ? -13.742 45.938 49.125 1 87.38 349 PRO A C 1
ATOM 2792 O O . PRO A 1 349 ? -14.492 46.625 48.438 1 87.38 349 PRO A O 1
ATOM 2795 N N . GLY A 1 350 ? -13.336 44.719 48.812 1 91.69 350 GLY A N 1
ATOM 2796 C CA . GLY A 1 350 ? -13.875 44.094 47.594 1 91.69 350 GLY A CA 1
ATOM 2797 C C . GLY A 1 350 ? -13.266 42.719 47.312 1 91.69 350 GLY A C 1
ATOM 2798 O O . GLY A 1 350 ? -12.5 42.188 48.125 1 91.69 350 GLY A O 1
ATOM 2799 N N . LYS A 1 351 ? -13.805 42.125 46.25 1 92.88 351 LYS A N 1
ATOM 2800 C CA . LYS A 1 351 ? -13.297 40.812 45.812 1 92.88 351 LYS A CA 1
ATOM 2801 C C . LYS A 1 351 ? -13.18 40.75 44.281 1 92.88 351 LYS A C 1
ATOM 2803 O O . LYS A 1 351 ? -13.898 41.469 43.562 1 92.88 351 LYS A O 1
ATOM 2808 N N . VAL A 1 352 ? -12.32 40.062 43.812 1 93.06 352 VAL A N 1
ATOM 2809 C CA . VAL A 1 352 ? -12.117 39.812 42.375 1 93.06 352 VAL A CA 1
ATOM 2810 C C . VAL A 1 352 ? -12.109 38.312 42.125 1 93.06 352 VAL A C 1
ATOM 2812 O O . VAL A 1 352 ? -11.391 37.562 42.812 1 93.06 352 VAL A O 1
ATOM 2815 N N . ASP A 1 353 ? -12.953 37.906 41.188 1 89.94 353 ASP A N 1
ATOM 2816 C CA . ASP A 1 353 ? -12.953 36.5 40.75 1 89.94 353 ASP A CA 1
ATOM 2817 C C . ASP A 1 353 ? -11.906 36.25 39.688 1 89.94 353 ASP A C 1
ATOM 2819 O O . ASP A 1 353 ? -11.844 36.969 38.688 1 89.94 353 ASP A O 1
ATOM 2823 N N . THR A 1 354 ? -11.094 35.344 39.969 1 87.56 354 THR A N 1
ATOM 2824 C CA . THR A 1 354 ? -10.086 34.906 39 1 87.56 354 THR A CA 1
ATOM 2825 C C . THR A 1 354 ? -10.336 33.469 38.562 1 87.56 354 THR A C 1
ATOM 2827 O O . THR A 1 354 ? -11.102 32.75 39.188 1 87.56 354 THR A O 1
ATOM 2830 N N . PRO A 1 355 ? -9.625 33.062 37.531 1 81.31 355 PRO A N 1
ATOM 2831 C CA . PRO A 1 355 ? -9.812 31.703 37.031 1 81.31 355 PRO A CA 1
ATOM 2832 C C . PRO A 1 355 ? -9.406 30.656 38.062 1 81.31 355 PRO A C 1
ATOM 2834 O O . PRO A 1 355 ? -9.945 29.531 38.031 1 81.31 355 PRO A O 1
ATOM 2837 N N . LEU A 1 356 ? -8.555 30.953 38.969 1 85.69 356 LEU A N 1
ATOM 2838 C CA . LEU A 1 356 ? -8.039 29.953 39.875 1 85.69 356 LEU A CA 1
ATOM 2839 C C . LEU A 1 356 ? -8.625 30.141 41.281 1 85.69 356 LEU A C 1
ATOM 2841 O O . LEU A 1 356 ? -8.391 29.312 42.188 1 85.69 356 LEU A O 1
ATOM 2845 N N . GLY A 1 357 ? -9.391 31.188 41.469 1 87.19 357 GLY A N 1
ATOM 2846 C CA . GLY A 1 357 ? -9.953 31.438 42.812 1 87.19 357 GLY A CA 1
ATOM 2847 C C . GLY A 1 357 ? -10.406 32.875 42.969 1 87.19 357 GLY A C 1
ATOM 2848 O O . GLY A 1 357 ? -10.508 33.625 42 1 87.19 357 GLY A O 1
ATOM 2849 N N . VAL A 1 358 ? -10.711 33.125 44.312 1 92.12 358 VAL A N 1
ATOM 2850 C CA . VAL A 1 358 ? -11.227 34.469 44.625 1 92.12 358 VAL A CA 1
ATOM 2851 C C . VAL A 1 358 ? -10.219 35.219 45.5 1 92.12 358 VAL A C 1
ATOM 2853 O O . VAL A 1 358 ? -9.695 34.656 46.469 1 92.12 358 VAL A O 1
ATOM 2856 N N . ILE A 1 359 ? -9.914 36.438 45.125 1 93 359 ILE A N 1
ATOM 2857 C CA . ILE A 1 359 ? -9.086 37.312 45.938 1 93 359 ILE A CA 1
ATOM 2858 C C . ILE A 1 359 ? -9.961 38.344 46.656 1 93 359 ILE A C 1
ATOM 2860 O O . ILE A 1 359 ? -10.781 39 46 1 93 359 ILE A O 1
ATOM 2864 N N . ARG A 1 360 ? -9.766 38.438 47.906 1 93.25 360 ARG A N 1
ATOM 2865 C CA . ARG A 1 360 ? -10.523 39.406 48.688 1 93.25 360 ARG A CA 1
ATOM 2866 C C . ARG A 1 360 ? -9.594 40.375 49.406 1 93.25 360 ARG A C 1
ATOM 2868 O O . ARG A 1 360 ? -8.531 39.969 49.906 1 93.25 360 ARG A O 1
ATOM 2875 N N . ALA A 1 361 ? -10.016 41.656 49.406 1 91.94 361 ALA A N 1
ATOM 2876 C CA . ALA A 1 361 ? -9.25 42.656 50.125 1 91.94 361 ALA A CA 1
ATOM 2877 C C . ALA A 1 361 ? -10.117 43.406 51.156 1 91.94 361 ALA A C 1
ATOM 2879 O O . ALA A 1 361 ? -11.258 43.75 50.844 1 91.94 361 ALA A O 1
ATOM 2880 N N . ASP A 1 362 ? -9.586 43.5 52.312 1 88.88 362 ASP A N 1
ATOM 2881 C CA . ASP A 1 362 ? -10.25 44.25 53.375 1 88.88 362 ASP A CA 1
ATOM 2882 C C . ASP A 1 362 ? -9.25 45.062 54.188 1 88.88 362 ASP A C 1
ATOM 2884 O O . ASP A 1 362 ? -8.047 44.781 54.156 1 88.88 362 ASP A O 1
ATOM 2888 N N . THR A 1 363 ? -9.773 46.156 54.812 1 85.88 363 THR A N 1
ATOM 2889 C CA . THR A 1 363 ? -8.953 46.938 55.719 1 85.88 363 THR A CA 1
ATOM 2890 C C . THR A 1 363 ? -9.156 46.469 57.156 1 85.88 363 THR A C 1
ATOM 2892 O O . THR A 1 363 ? -10.281 46.188 57.562 1 85.88 363 THR A O 1
ATOM 2895 N N . ARG A 1 364 ? -8.094 46.312 57.75 1 77.12 364 ARG A N 1
ATOM 2896 C CA . ARG A 1 364 ? -8.18 45.906 59.156 1 77.12 364 ARG A CA 1
ATOM 2897 C C . ARG A 1 364 ? -7.312 46.812 60.031 1 77.12 364 ARG A C 1
ATOM 2899 O O . ARG A 1 364 ? -6.355 47.438 59.531 1 77.12 364 ARG A O 1
ATOM 2906 N N . GLU A 1 365 ? -7.762 47.031 61.25 1 73.12 365 GLU A N 1
ATOM 2907 C CA . GLU A 1 365 ? -6.996 47.875 62.188 1 73.12 365 GLU A CA 1
ATOM 2908 C C . GLU A 1 365 ? -5.898 47.062 62.875 1 73.12 365 GLU A C 1
ATOM 2910 O O . GLU A 1 365 ? -4.867 47.594 63.25 1 73.12 365 GLU A O 1
ATOM 2915 N N . GLU A 1 366 ? -6.156 45.75 63.094 1 65.12 366 GLU A N 1
ATOM 2916 C CA . GLU A 1 366 ? -5.145 44.969 63.781 1 65.12 366 GLU A CA 1
ATOM 2917 C C . GLU A 1 366 ? -4.684 43.781 62.938 1 65.12 366 GLU A C 1
ATOM 2919 O O . GLU A 1 366 ? -5.422 43.312 62.094 1 65.12 366 GLU A O 1
ATOM 2924 N N . LEU A 1 367 ? -3.355 43.5 62.969 1 56.19 367 LEU A N 1
ATOM 2925 C CA . LEU A 1 367 ? -2.773 42.344 62.312 1 56.19 367 LEU A CA 1
ATOM 2926 C C . LEU A 1 367 ? -3.398 41.031 62.812 1 56.19 367 LEU A C 1
ATOM 2928 O O . LEU A 1 367 ? -3.365 40.781 64 1 56.19 367 LEU A O 1
ATOM 2932 N N . LEU A 1 368 ? -4.461 40.625 62.375 1 50.81 368 LEU A N 1
ATOM 2933 C CA . LEU A 1 368 ? -4.887 39.312 62.844 1 50.81 368 LEU A CA 1
ATOM 2934 C C . LEU A 1 368 ? -3.975 38.219 62.281 1 50.81 368 LEU A C 1
ATOM 2936 O O . LEU A 1 368 ? -3.613 38.25 61.094 1 50.81 368 LEU A O 1
ATOM 2940 N N . GLU A 1 369 ? -3.133 37.656 63.031 1 49.72 369 GLU A N 1
ATOM 2941 C CA . GLU A 1 369 ? -2.385 36.469 62.656 1 49.72 369 GLU A CA 1
ATOM 2942 C C . GLU A 1 369 ? -3.301 35.406 62.062 1 49.72 369 GLU A C 1
ATOM 2944 O O . GLU A 1 369 ? -4.066 34.75 62.781 1 49.72 369 GLU A O 1
ATOM 2949 N N . LEU A 1 370 ? -4.012 35.562 61.062 1 46.69 370 LEU A N 1
ATOM 2950 C CA . LEU A 1 370 ? -4.797 34.438 60.562 1 46.69 370 LEU A CA 1
ATOM 2951 C C . LEU A 1 370 ? -3.896 33.281 60.188 1 46.69 370 LEU A C 1
ATOM 2953 O O . LEU A 1 370 ? -3.004 33.438 59.344 1 46.69 370 LEU A O 1
ATOM 2957 N N . GLU A 1 371 ? -3.729 32.312 60.906 1 47.47 371 GLU A N 1
ATOM 2958 C CA . GLU A 1 371 ? -3.174 30.984 60.75 1 47.47 371 GLU A CA 1
ATOM 2959 C C . GLU A 1 371 ? -3.842 30.25 59.594 1 47.47 371 GLU A C 1
ATOM 2961 O O . GLU A 1 371 ? -5.07 30.219 59.5 1 47.47 371 GLU A O 1
ATOM 2966 N N . HIS A 1 372 ? -3.086 29.859 58.531 1 56.16 372 HIS A N 1
ATOM 2967 C CA . HIS A 1 372 ? -3.338 28.781 57.562 1 56.16 372 HIS A CA 1
ATOM 2968 C C . HIS A 1 372 ? -4.008 29.297 56.312 1 56.16 372 HIS A C 1
ATOM 2970 O O . HIS A 1 372 ? -4.461 28.516 55.469 1 56.16 372 HIS A O 1
ATOM 2976 N N . THR A 1 373 ? -4.262 30.719 56.25 1 63.53 373 THR A N 1
ATOM 2977 C CA . THR A 1 373 ? -4.906 31.141 55 1 63.53 373 THR A CA 1
ATOM 2978 C C . THR A 1 373 ? -3.898 31.797 54.062 1 63.53 373 THR A C 1
ATOM 2980 O O . THR A 1 373 ? -2.945 32.438 54.5 1 63.53 373 THR A O 1
ATOM 2983 N N . ASP A 1 374 ? -3.928 31.547 52.844 1 84.44 374 ASP A N 1
ATOM 2984 C CA . ASP A 1 374 ? -3.152 32.219 51.812 1 84.44 374 ASP A CA 1
ATOM 2985 C C . ASP A 1 374 ? -3.508 33.719 51.75 1 84.44 374 ASP A C 1
ATOM 2987 O O . ASP A 1 374 ? -4.496 34.094 51.094 1 84.44 374 ASP A O 1
ATOM 2991 N N . ALA A 1 375 ? -2.756 34.469 52.656 1 86.19 375 ALA A N 1
ATOM 2992 C CA . ALA A 1 375 ? -3.078 35.875 52.781 1 86.19 375 ALA A CA 1
ATOM 2993 C C . ALA A 1 375 ? -1.813 36.719 52.969 1 86.19 375 ALA A C 1
ATOM 2995 O O . ALA A 1 375 ? -0.771 36.188 53.375 1 86.19 375 ALA A O 1
ATOM 2996 N N . VAL A 1 376 ? -1.985 37.969 52.656 1 85.88 376 VAL A N 1
ATOM 2997 C CA . VAL A 1 376 ? -0.931 38.969 52.938 1 85.88 376 VAL A CA 1
ATOM 2998 C C . VAL A 1 376 ? -1.533 40.219 53.562 1 85.88 376 VAL A C 1
ATOM 3000 O O . VAL A 1 376 ? -2.66 40.594 53.25 1 85.88 376 VAL A O 1
ATOM 3003 N N . SER A 1 377 ? -0.797 40.75 54.5 1 84.62 377 SER A N 1
ATOM 3004 C CA . SER A 1 377 ? -1.192 42 55.125 1 84.62 377 SER A CA 1
ATOM 3005 C C . SER A 1 377 ? -0.079 43.031 55.031 1 84.62 377 SER A C 1
ATOM 3007 O O . SER A 1 377 ? 1.093 42.719 55.25 1 84.62 377 SER A O 1
ATOM 3009 N N . PHE A 1 378 ? -0.511 44.25 54.719 1 84.12 378 PHE A N 1
ATOM 3010 C CA . PHE A 1 378 ? 0.5 45.281 54.594 1 84.12 378 PHE A CA 1
ATOM 3011 C C . PHE A 1 378 ? -0.122 46.656 54.812 1 84.12 378 PHE A C 1
ATOM 3013 O O . PHE A 1 378 ? -1.345 46.812 54.75 1 84.12 378 PHE A O 1
ATOM 3020 N N . GLN A 1 379 ? 0.779 47.625 55.062 1 83.44 379 GLN A N 1
ATOM 3021 C CA . GLN A 1 379 ? 0.326 49 55.25 1 83.44 379 GLN A CA 1
ATOM 3022 C C . GLN A 1 379 ? -0.047 49.656 53.938 1 83.44 379 GLN A C 1
ATOM 3024 O O . GLN A 1 379 ? 0.636 49.469 52.938 1 83.44 379 GLN A O 1
ATOM 3029 N N . VAL A 1 380 ? -1.063 50.469 54 1 84 380 VAL A N 1
ATOM 3030 C CA . VAL A 1 380 ? -1.591 51.125 52.812 1 84 380 VAL A CA 1
ATOM 3031 C C . VAL A 1 380 ? -0.536 52.062 52.25 1 84 380 VAL A C 1
ATOM 3033 O O . VAL A 1 380 ? -0.46 52.281 51.031 1 84 380 VAL A O 1
ATOM 3036 N N . SER A 1 381 ? 0.292 52.562 53.156 1 81.75 381 SER A N 1
ATOM 3037 C CA . SER A 1 381 ? 1.274 53.562 52.75 1 81.75 381 SER A CA 1
ATOM 3038 C C . SER A 1 381 ? 2.424 52.906 51.969 1 81.75 381 SER A C 1
ATOM 3040 O O . SER A 1 381 ? 3.172 53.625 51.281 1 81.75 381 SER A O 1
ATOM 3042 N N . GLN A 1 382 ? 2.484 51.594 51.969 1 81.75 382 GLN A N 1
ATOM 3043 C CA . GLN A 1 382 ? 3.615 50.906 51.344 1 81.75 382 GLN A CA 1
ATOM 3044 C C . GLN A 1 382 ? 3.393 50.688 49.875 1 81.75 382 GLN A C 1
ATOM 3046 O O . GLN A 1 382 ? 4.32 50.312 49.156 1 81.75 382 GLN A O 1
ATOM 3051 N N . VAL A 1 383 ? 2.186 50.906 49.5 1 84 383 VAL A N 1
ATOM 3052 C CA . VAL A 1 383 ? 1.906 50.5 48.125 1 84 383 VAL A CA 1
ATOM 3053 C C . VAL A 1 383 ? 1.233 51.656 47.406 1 84 383 VAL A C 1
ATOM 3055 O O . VAL A 1 383 ? 0.647 52.562 48 1 84 383 VAL A O 1
ATOM 3058 N N . ALA A 1 384 ? 1.356 51.719 46.062 1 89 384 ALA A N 1
ATOM 3059 C CA . ALA A 1 384 ? 0.702 52.719 45.219 1 89 384 ALA A CA 1
ATOM 3060 C C . ALA A 1 384 ? -0.679 52.219 44.781 1 89 384 ALA A C 1
ATOM 3062 O O . ALA A 1 384 ? -0.821 51.125 44.25 1 89 384 ALA A O 1
ATOM 3063 N N . PHE A 1 385 ? -1.609 53.094 45.031 1 88.56 385 PHE A N 1
ATOM 3064 C CA . PHE A 1 385 ? -2.965 52.781 44.594 1 88.56 385 PHE A CA 1
ATOM 3065 C C . PHE A 1 385 ? -3.24 53.344 43.219 1 88.56 385 PHE A C 1
ATOM 3067 O O . PHE A 1 385 ? -2.631 54.344 42.844 1 88.56 385 PHE A O 1
ATOM 3074 N N . PRO A 1 386 ? -4.152 52.781 42.469 1 89.12 386 PRO A N 1
ATOM 3075 C CA . PRO A 1 386 ? -4.992 51.625 42.812 1 89.12 386 PRO A CA 1
ATOM 3076 C C . PRO A 1 386 ? -4.25 50.281 42.688 1 89.12 386 PRO A C 1
ATOM 3078 O O . PRO A 1 386 ? -3.16 50.25 42.125 1 89.12 386 PRO A O 1
ATOM 3081 N N . LEU A 1 387 ? -4.891 49.188 43.344 1 93.12 387 LEU A N 1
ATOM 3082 C CA . LEU A 1 387 ? -4.359 47.844 43.25 1 93.12 387 LEU A CA 1
ATOM 3083 C C . LEU A 1 387 ? -5.09 47.031 42.188 1 93.12 387 LEU A C 1
ATOM 3085 O O . LEU A 1 387 ? -6.277 47.25 41.938 1 93.12 387 LEU A O 1
ATOM 3089 N N . TYR A 1 388 ? -4.367 46.156 41.531 1 94.06 388 TYR A N 1
ATOM 3090 C CA . TYR A 1 388 ? -4.938 45.312 40.469 1 94.06 388 TYR A CA 1
ATOM 3091 C C . TYR A 1 388 ? -4.617 43.844 40.719 1 94.06 388 TYR A C 1
ATOM 3093 O O . TYR A 1 388 ? -3.615 43.5 41.344 1 94.06 388 TYR A O 1
ATOM 3101 N N . ILE A 1 389 ? -5.5 42.969 40.219 1 94.5 389 ILE A N 1
ATOM 3102 C CA . ILE A 1 389 ? -5.254 41.531 40.094 1 94.5 389 ILE A CA 1
ATOM 3103 C C . ILE A 1 389 ? -5.129 41.156 38.625 1 94.5 389 ILE A C 1
ATOM 3105 O O . ILE A 1 389 ? -6.059 41.375 37.844 1 94.5 389 ILE A O 1
ATOM 3109 N N . ARG A 1 390 ? -4.074 40.688 38.281 1 91.12 390 ARG A N 1
ATOM 3110 C CA . ARG A 1 390 ? -3.871 40.281 36.875 1 91.12 390 ARG A CA 1
ATOM 3111 C C . ARG A 1 390 ? -3.061 39 36.812 1 91.12 390 ARG A C 1
ATOM 3113 O O . ARG A 1 390 ? -2.502 38.562 37.812 1 91.12 390 ARG A O 1
ATOM 3120 N N . ASN A 1 391 ? -3.066 38.344 35.594 1 88.88 391 ASN A N 1
ATOM 3121 C CA . ASN A 1 391 ? -2.195 37.188 35.438 1 88.88 391 ASN A CA 1
ATOM 3122 C C . ASN A 1 391 ? -0.851 37.594 34.812 1 88.88 391 ASN A C 1
ATOM 3124 O O . ASN A 1 391 ? -0.606 38.781 34.562 1 88.88 391 ASN A O 1
ATOM 3128 N N . ARG A 1 392 ? 0.097 36.656 34.688 1 86.25 392 ARG A N 1
ATOM 3129 C CA . ARG A 1 392 ? 1.501 36.938 34.438 1 86.25 392 ARG A CA 1
ATOM 3130 C C . ARG A 1 392 ? 1.688 37.5 33.031 1 86.25 392 ARG A C 1
ATOM 3132 O O . ARG A 1 392 ? 0.954 37.125 32.094 1 86.25 392 ARG A O 1
ATOM 3139 N N . LYS A 1 393 ? 2.545 38.562 32.875 1 80.44 393 LYS A N 1
ATOM 3140 C CA . LYS A 1 393 ? 3.061 39.125 31.625 1 80.44 393 LYS A CA 1
ATOM 3141 C C . LYS A 1 393 ? 4.516 38.719 31.391 1 80.44 393 LYS A C 1
ATOM 3143 O O . LYS A 1 393 ? 5.246 38.469 32.344 1 80.44 393 LYS A O 1
ATOM 3148 N N . PRO A 1 394 ? 4.789 38.656 30.109 1 78.75 394 PRO A N 1
ATOM 3149 C CA . PRO A 1 394 ? 6.199 38.344 29.844 1 78.75 394 PRO A CA 1
ATOM 3150 C C . PRO A 1 394 ? 7.152 39.344 30.5 1 78.75 394 PRO A C 1
ATOM 3152 O O . PRO A 1 394 ? 6.957 40.562 30.391 1 78.75 394 PRO A O 1
ATOM 3155 N N . GLY A 1 395 ? 8.086 38.781 31.297 1 80.38 395 GLY A N 1
ATOM 3156 C CA . GLY A 1 395 ? 9.109 39.625 31.891 1 80.38 395 GLY A CA 1
ATOM 3157 C C . GLY A 1 395 ? 8.797 40.031 33.344 1 80.38 395 GLY A C 1
ATOM 3158 O O . GLY A 1 395 ? 9.586 40.719 33.969 1 80.38 395 GLY A O 1
ATOM 3159 N N . ASP A 1 396 ? 7.688 39.594 33.844 1 88.81 396 ASP A N 1
ATOM 3160 C CA . ASP A 1 396 ? 7.316 39.938 35.219 1 88.81 396 ASP A CA 1
ATOM 3161 C C . ASP A 1 396 ? 8.398 39.469 36.219 1 88.81 396 ASP A C 1
ATOM 3163 O O . ASP A 1 396 ? 8.922 38.375 36.125 1 88.81 396 ASP A O 1
ATOM 3167 N N . LYS A 1 397 ? 8.789 40.312 37.094 1 90.88 397 LYS A N 1
ATOM 3168 C CA . LYS A 1 397 ? 9.758 40.062 38.156 1 90.88 397 LYS A CA 1
ATOM 3169 C C . LYS A 1 397 ? 9.227 40.5 39.5 1 90.88 397 LYS A C 1
ATOM 3171 O O . LYS A 1 397 ? 8.477 41.469 39.625 1 90.88 397 LYS A O 1
ATOM 3176 N N . LEU A 1 398 ? 9.5 39.656 40.531 1 87.62 398 LEU A N 1
ATOM 3177 C CA . LEU A 1 398 ? 9.18 40 41.906 1 87.62 398 LEU A CA 1
ATOM 3178 C C . LEU A 1 398 ? 10.43 40.031 42.781 1 87.62 398 LEU A C 1
ATOM 3180 O O . LEU A 1 398 ? 11.383 39.281 42.531 1 87.62 398 LEU A O 1
ATOM 3184 N N . SER A 1 399 ? 10.5 40.938 43.719 1 84.88 399 SER A N 1
ATOM 3185 C CA . SER A 1 399 ? 11.555 40.969 44.719 1 84.88 399 SER A CA 1
ATOM 3186 C C . SER A 1 399 ? 11.125 40.25 46 1 84.88 399 SER A C 1
ATOM 3188 O O . SER A 1 399 ? 10.461 40.812 46.875 1 84.88 399 SER A O 1
ATOM 3190 N N . PRO A 1 400 ? 11.531 39 46.094 1 86.25 400 PRO A N 1
ATOM 3191 C CA . PRO A 1 400 ? 11.016 38.188 47.219 1 86.25 400 PRO A CA 1
ATOM 3192 C C . PRO A 1 400 ? 11.461 38.688 48.562 1 86.25 400 PRO A C 1
ATOM 3194 O O . PRO A 1 400 ? 12.586 39.188 48.719 1 86.25 400 PRO A O 1
ATOM 3197 N N . SER A 1 401 ? 10.555 38.406 49.531 1 80 401 SER A N 1
ATOM 3198 C CA . SER A 1 401 ? 10.906 38.75 50.906 1 80 401 SER A CA 1
ATOM 3199 C C . SER A 1 401 ? 12 37.812 51.406 1 80 401 SER A C 1
ATOM 3201 O O . SER A 1 401 ? 11.969 36.625 51.188 1 80 401 SER A O 1
ATOM 3203 N N . GLY A 1 402 ? 13.031 38.375 52.125 1 72.44 402 GLY A N 1
ATOM 3204 C CA . GLY A 1 402 ? 14.086 37.594 52.75 1 72.44 402 GLY A CA 1
ATOM 3205 C C . GLY A 1 402 ? 15.297 37.375 51.875 1 72.44 402 GLY A C 1
ATOM 3206 O O . GLY A 1 402 ? 16.297 36.812 52.281 1 72.44 402 GLY A O 1
ATOM 3207 N N . MET A 1 403 ? 15.148 37.688 50.625 1 73.12 403 MET A N 1
ATOM 3208 C CA . MET A 1 403 ? 16.281 37.5 49.719 1 73.12 403 MET A CA 1
ATOM 3209 C C . MET A 1 403 ? 16.672 38.844 49.062 1 73.12 403 MET A C 1
ATOM 3211 O O . MET A 1 403 ? 15.859 39.75 49.031 1 73.12 403 MET A O 1
ATOM 3215 N N . SER A 1 404 ? 18 38.875 48.688 1 76.06 404 SER A N 1
ATOM 3216 C CA . SER A 1 404 ? 18.5 40.031 47.969 1 76.06 404 SER A CA 1
ATOM 3217 C C . SER A 1 404 ? 18.344 39.875 46.469 1 76.06 404 SER A C 1
ATOM 3219 O O . SER A 1 404 ? 18.516 38.75 45.938 1 76.06 404 SER A O 1
ATOM 3221 N N . GLY A 1 405 ? 17.594 40.844 45.656 1 81.81 405 GLY A N 1
ATOM 3222 C CA . GLY A 1 405 ? 17.484 40.875 44.219 1 81.81 405 GLY A CA 1
ATOM 3223 C C . GLY A 1 405 ? 16.078 40.594 43.719 1 81.81 405 GLY A C 1
ATOM 3224 O O . GLY A 1 405 ? 15.125 40.594 44.5 1 81.81 405 GLY A O 1
ATOM 3225 N N . SER A 1 406 ? 15.898 40.469 42.375 1 87 406 SER A N 1
ATOM 3226 C CA . SER A 1 406 ? 14.609 40.219 41.75 1 87 406 SER A CA 1
ATOM 3227 C C . SER A 1 406 ? 14.562 38.844 41.125 1 87 406 SER A C 1
ATOM 3229 O O . SER A 1 406 ? 15.602 38.25 40.812 1 87 406 SER A O 1
ATOM 3231 N N . LYS A 1 407 ? 13.438 38.188 41.219 1 88.31 407 LYS A N 1
ATOM 3232 C CA . LYS A 1 407 ? 13.203 36.875 40.625 1 88.31 407 LYS A CA 1
ATOM 3233 C C . LYS A 1 407 ? 12.07 36.906 39.625 1 88.31 407 LYS A C 1
ATOM 3235 O O . LYS A 1 407 ? 11.031 37.531 39.844 1 88.31 407 LYS A O 1
ATOM 3240 N N . LYS A 1 408 ? 12.352 36.312 38.469 1 89.25 408 LYS A N 1
ATOM 3241 C CA . LYS A 1 408 ? 11.289 36.25 37.469 1 89.25 408 LYS A CA 1
ATOM 3242 C C . LYS A 1 408 ? 10.125 35.406 37.938 1 89.25 408 LYS A C 1
ATOM 3244 O O . LYS A 1 408 ? 10.336 34.344 38.562 1 89.25 408 LYS A O 1
ATOM 3249 N N . VAL A 1 409 ? 8.93 35.844 37.688 1 92.06 409 VAL A N 1
ATOM 3250 C CA . VAL A 1 409 ? 7.734 35.156 38.125 1 92.06 409 VAL A CA 1
ATOM 3251 C C . VAL A 1 409 ? 7.711 33.75 37.5 1 92.06 409 VAL A C 1
ATOM 3253 O O . VAL A 1 409 ? 7.359 32.781 38.188 1 92.06 409 VAL A O 1
ATOM 3256 N N . ASN A 1 410 ? 8.094 33.688 36.281 1 87.19 410 ASN A N 1
ATOM 3257 C CA . ASN A 1 410 ? 8.133 32.375 35.625 1 87.19 410 ASN A CA 1
ATOM 3258 C C . ASN A 1 410 ? 9.062 31.406 36.375 1 87.19 410 ASN A C 1
ATOM 3260 O O . ASN A 1 410 ? 8.742 30.234 36.531 1 87.19 410 ASN A O 1
ATOM 3264 N N . ARG A 1 411 ? 10.188 31.844 36.812 1 87.75 411 ARG A N 1
ATOM 3265 C CA . ARG A 1 411 ? 11.125 31.047 37.562 1 87.75 411 ARG A CA 1
ATOM 3266 C C . ARG A 1 411 ? 10.531 30.641 38.906 1 87.75 411 ARG A C 1
ATOM 3268 O O . ARG A 1 411 ? 10.75 29.531 39.406 1 87.75 411 ARG A O 1
ATOM 3275 N N . LEU A 1 412 ? 9.844 31.516 39.531 1 89.69 412 LEU A N 1
ATOM 3276 C CA . LEU A 1 412 ? 9.164 31.219 40.781 1 89.69 412 LEU A CA 1
ATOM 3277 C C . LEU A 1 412 ? 8.188 30.062 40.594 1 89.69 412 LEU A C 1
ATOM 3279 O O . LEU A 1 412 ? 8.133 29.156 41.438 1 89.69 412 LEU A O 1
ATOM 3283 N N . PHE A 1 413 ? 7.457 30.062 39.531 1 89.06 413 PHE A N 1
ATOM 3284 C CA . PHE A 1 413 ? 6.5 29 39.25 1 89.06 413 PHE A CA 1
ATOM 3285 C C . PHE A 1 413 ? 7.215 27.656 39.125 1 89.06 413 PHE A C 1
ATOM 3287 O O . PHE A 1 413 ? 6.758 26.641 39.656 1 89.06 413 PHE A O 1
ATOM 3294 N N . ILE A 1 414 ? 8.266 27.703 38.469 1 83.88 414 ILE A N 1
ATOM 3295 C CA . ILE A 1 414 ? 9.047 26.5 38.219 1 83.88 414 ILE A CA 1
ATOM 3296 C C . ILE A 1 414 ? 9.609 25.969 39.562 1 83.88 414 ILE A C 1
ATOM 3298 O O . ILE A 1 414 ? 9.492 24.781 39.844 1 83.88 414 ILE A O 1
ATOM 3302 N N . ASP A 1 415 ? 10.148 26.906 40.406 1 85.44 415 ASP A N 1
ATOM 3303 C CA . ASP A 1 415 ? 10.766 26.547 41.656 1 85.44 415 ASP A CA 1
ATOM 3304 C C . ASP A 1 415 ? 9.742 25.984 42.625 1 85.44 415 ASP A C 1
ATOM 3306 O O . ASP A 1 415 ? 10.055 25.078 43.438 1 85.44 415 ASP A O 1
ATOM 3310 N N . ARG A 1 416 ? 8.555 26.438 42.5 1 88.25 416 ARG A N 1
ATOM 3311 C CA . ARG A 1 416 ? 7.523 26.031 43.438 1 88.25 416 ARG A CA 1
ATOM 3312 C C . ARG A 1 416 ? 6.648 24.922 42.875 1 88.25 416 ARG A C 1
ATOM 3314 O O . ARG A 1 416 ? 5.609 24.594 43.438 1 88.25 416 ARG A O 1
ATOM 3321 N N . LYS A 1 417 ? 6.996 24.391 41.594 1 83 417 LYS A N 1
ATOM 3322 C CA . LYS A 1 417 ? 6.402 23.234 40.938 1 83 417 LYS A CA 1
ATOM 3323 C C . LYS A 1 417 ? 4.922 23.453 40.656 1 83 417 LYS A C 1
ATOM 3325 O O . LYS A 1 417 ? 4.09 22.578 40.875 1 83 417 LYS A O 1
ATOM 3330 N N . VAL A 1 418 ? 4.648 24.656 40.25 1 83.81 418 VAL A N 1
ATOM 3331 C CA . VAL A 1 418 ? 3.295 24.969 39.812 1 83.81 418 VAL A CA 1
ATOM 3332 C C . VAL A 1 418 ? 3.047 24.375 38.438 1 83.81 418 VAL A C 1
ATOM 3334 O O . VAL A 1 418 ? 3.869 24.531 37.531 1 83.81 418 VAL A O 1
ATOM 3337 N N . ASP A 1 419 ? 1.932 23.781 38.312 1 77.88 419 ASP A N 1
ATOM 3338 C CA . ASP A 1 419 ? 1.552 23.172 37.031 1 77.88 419 ASP A CA 1
ATOM 3339 C C . ASP A 1 419 ? 1.499 24.219 35.906 1 77.88 419 ASP A C 1
ATOM 3341 O O . ASP A 1 419 ? 0.966 25.312 36.125 1 77.88 419 ASP A O 1
ATOM 3345 N N . ARG A 1 420 ? 2.006 24 34.875 1 73.81 420 ARG A N 1
ATOM 3346 C CA . ARG A 1 420 ? 2.096 24.922 33.719 1 73.81 420 ARG A CA 1
ATOM 3347 C C . ARG A 1 420 ? 0.713 25.422 33.312 1 73.81 420 ARG A C 1
ATOM 3349 O O . ARG A 1 420 ? 0.547 26.594 32.969 1 73.81 420 ARG A O 1
ATOM 3356 N N . ALA A 1 421 ? -0.214 24.531 33.406 1 69.94 421 ALA A N 1
ATOM 3357 C CA . ALA A 1 421 ? -1.573 24.875 33 1 69.94 421 ALA A CA 1
ATOM 3358 C C . ALA A 1 421 ? -2.162 25.969 33.875 1 69.94 421 ALA A C 1
ATOM 3360 O O . ALA A 1 421 ? -3.027 26.734 33.438 1 69.94 421 ALA A O 1
ATOM 3361 N N . LYS A 1 422 ? -1.655 26.094 35.031 1 78.44 422 LYS A N 1
ATOM 3362 C CA . LYS A 1 422 ? -2.207 27.047 36 1 78.44 422 LYS A CA 1
ATOM 3363 C C . LYS A 1 422 ? -1.44 28.359 35.969 1 78.44 422 LYS A C 1
ATOM 3365 O O . LYS A 1 422 ? -1.956 29.406 36.406 1 78.44 422 LYS A O 1
ATOM 3370 N N . ARG A 1 423 ? -0.3 28.312 35.406 1 82.31 423 ARG A N 1
ATOM 3371 C CA . ARG A 1 423 ? 0.612 29.453 35.5 1 82.31 423 ARG A CA 1
ATOM 3372 C C . ARG A 1 423 ? 0.046 30.672 34.812 1 82.31 423 ARG A C 1
ATOM 3374 O O . ARG A 1 423 ? 0.138 31.797 35.312 1 82.31 423 ARG A O 1
ATOM 3381 N N . ASP A 1 424 ? -0.623 30.406 33.75 1 79.62 424 ASP A N 1
ATOM 3382 C CA . ASP A 1 424 ? -1.121 31.531 32.969 1 79.62 424 ASP A CA 1
ATOM 3383 C C . ASP A 1 424 ? -2.373 32.125 33.594 1 79.62 424 ASP A C 1
ATOM 3385 O O . ASP A 1 424 ? -2.719 33.281 33.344 1 79.62 424 ASP A O 1
ATOM 3389 N N . ALA A 1 425 ? -2.932 31.422 34.438 1 81.62 425 ALA A N 1
ATOM 3390 C CA . ALA A 1 425 ? -4.156 31.891 35.062 1 81.62 425 ALA A CA 1
ATOM 3391 C C . ALA A 1 425 ? -3.879 32.375 36.5 1 81.62 425 ALA A C 1
ATOM 3393 O O . ALA A 1 425 ? -4.766 32.906 37.156 1 81.62 425 ALA A O 1
ATOM 3394 N N . TRP A 1 426 ? -2.686 32.188 37 1 89.06 426 TRP A N 1
ATOM 3395 C CA . TRP A 1 426 ? -2.365 32.469 38.375 1 89.06 426 TRP A CA 1
ATOM 3396 C C . TRP A 1 426 ? -2.5 33.969 38.656 1 89.06 426 TRP A C 1
ATOM 3398 O O . TRP A 1 426 ? -1.921 34.781 37.969 1 89.06 426 TRP A O 1
ATOM 3408 N N . PRO A 1 427 ? -3.227 34.344 39.688 1 92.31 427 PRO A N 1
ATOM 3409 C CA . PRO A 1 427 ? -3.393 35.781 39.969 1 92.31 427 PRO A CA 1
ATOM 3410 C C . PRO A 1 427 ? -2.172 36.406 40.656 1 92.31 427 PRO A C 1
ATOM 3412 O O . PRO A 1 427 ? -1.53 35.75 41.469 1 92.31 427 PRO A O 1
ATOM 3415 N N . LEU A 1 428 ? -1.848 37.562 40.281 1 94.31 428 LEU A N 1
ATOM 3416 C CA . LEU A 1 428 ? -0.818 38.375 40.875 1 94.31 428 LEU A CA 1
ATOM 3417 C C . LEU A 1 428 ? -1.421 39.656 41.469 1 94.31 428 LEU A C 1
ATOM 3419 O O . LEU A 1 428 ? -2.281 40.281 40.844 1 94.31 428 LEU A O 1
ATOM 3423 N N . LEU A 1 429 ? -1.019 40 42.656 1 94.38 429 LEU A N 1
ATOM 3424 C CA . LEU A 1 429 ? -1.352 41.312 43.219 1 94.38 429 LEU A CA 1
ATOM 3425 C C . LEU A 1 429 ? -0.314 42.375 42.781 1 94.38 429 LEU A C 1
ATOM 3427 O O . LEU A 1 429 ? 0.875 42.219 43.094 1 94.38 429 LEU A O 1
ATOM 3431 N N . VAL A 1 430 ? -0.803 43.406 42.094 1 93 430 VAL A N 1
ATOM 3432 C CA . VAL A 1 430 ? 0.124 44.438 41.625 1 93 430 VAL A CA 1
ATOM 3433 C C . VAL A 1 430 ? -0.392 45.812 42.031 1 93 430 VAL A C 1
ATOM 3435 O O . VAL A 1 430 ? -1.595 46 42.25 1 93 430 VAL A O 1
ATOM 3438 N N . ASP A 1 431 ? 0.498 46.781 42.156 1 91.44 431 ASP A N 1
ATOM 3439 C CA . ASP A 1 431 ? 0.091 48.125 42.5 1 91.44 431 ASP A CA 1
ATOM 3440 C C . ASP A 1 431 ? -0.029 49 41.25 1 91.44 431 ASP A C 1
ATOM 3442 O O . ASP A 1 431 ? 0.028 48.5 40.125 1 91.44 431 ASP A O 1
ATOM 3446 N N . ALA A 1 432 ? -0.225 50.344 41.469 1 87.38 432 ALA A N 1
ATOM 3447 C CA . ALA A 1 432 ? -0.463 51.281 40.375 1 87.38 432 ALA A CA 1
ATOM 3448 C C . ALA A 1 432 ? 0.738 51.375 39.438 1 87.38 432 ALA A C 1
ATOM 3450 O O . ALA A 1 432 ? 0.587 51.656 38.25 1 87.38 432 ALA A O 1
ATOM 3451 N N . ASN A 1 433 ? 1.884 51 39.875 1 86.44 433 ASN A N 1
ATOM 3452 C CA . ASN A 1 433 ? 3.104 51.031 39.094 1 86.44 433 ASN A CA 1
ATOM 3453 C C . ASN A 1 433 ? 3.396 49.688 38.438 1 86.44 433 ASN A C 1
ATOM 3455 O O . ASN A 1 433 ? 4.488 49.469 37.938 1 86.44 433 ASN A O 1
ATOM 3459 N N . ASP A 1 434 ? 2.527 48.719 38.625 1 90.06 434 ASP A N 1
ATOM 3460 C CA . ASP A 1 434 ? 2.617 47.375 38.094 1 90.06 434 ASP A CA 1
ATOM 3461 C C . ASP A 1 434 ? 3.721 46.594 38.781 1 90.06 434 ASP A C 1
ATOM 3463 O O . ASP A 1 434 ? 4.289 45.656 38.188 1 90.06 434 ASP A O 1
ATOM 3467 N N . SER A 1 435 ? 4.082 47.031 39.969 1 89.38 435 SER A N 1
ATOM 3468 C CA . SER A 1 435 ? 4.996 46.25 40.781 1 89.38 435 SER A CA 1
ATOM 3469 C C . SER A 1 435 ? 4.281 45.062 41.438 1 89.38 435 SER A C 1
ATOM 3471 O O . SER A 1 435 ? 3.236 45.25 42.062 1 89.38 435 SER A O 1
ATOM 3473 N N . ILE A 1 436 ? 4.855 43.906 41.312 1 93.06 436 ILE A N 1
ATOM 3474 C CA . ILE A 1 436 ? 4.23 42.719 41.875 1 93.06 436 ILE A CA 1
ATOM 3475 C C . ILE A 1 436 ? 4.453 42.688 43.406 1 93.06 436 ILE A C 1
ATOM 3477 O O . ILE A 1 436 ? 5.594 42.688 43.875 1 93.06 436 ILE A O 1
ATOM 3481 N N . LEU A 1 437 ? 3.365 42.562 44.156 1 91.62 437 LEU A N 1
ATOM 3482 C CA . LEU A 1 437 ? 3.406 42.625 45.625 1 91.62 437 LEU A CA 1
ATOM 3483 C C . LEU A 1 437 ? 3.291 41.25 46.219 1 91.62 437 LEU A C 1
ATOM 3485 O O . LEU A 1 437 ? 3.861 40.969 47.281 1 91.62 437 LEU A O 1
ATOM 3489 N N . TRP A 1 438 ? 2.529 40.438 45.531 1 91.81 438 TRP A N 1
ATOM 3490 C CA . TRP A 1 438 ? 2.205 39.156 46.094 1 91.81 438 TRP A CA 1
ATOM 3491 C C . TRP A 1 438 ? 1.798 38.156 45 1 91.81 438 TRP A C 1
ATOM 3493 O O . TRP A 1 438 ? 1.07 38.5 44.062 1 91.81 438 TRP A O 1
ATOM 3503 N N . VAL A 1 439 ? 2.357 37.031 45.062 1 93.06 439 VAL A N 1
ATOM 3504 C CA . VAL A 1 439 ? 1.921 35.844 44.312 1 93.06 439 VAL A CA 1
ATOM 3505 C C . VAL A 1 439 ? 1.315 34.812 45.281 1 93.06 439 VAL A C 1
ATOM 3507 O O . VAL A 1 439 ? 2.043 34.094 45.969 1 93.06 439 VAL A O 1
ATOM 3510 N N . PRO A 1 440 ? 0.023 34.75 45.188 1 90.75 440 PRO A N 1
ATOM 3511 C CA . PRO A 1 440 ? -0.649 33.938 46.219 1 90.75 440 PRO A CA 1
ATOM 3512 C C . PRO A 1 440 ? -0.102 32.531 46.312 1 90.75 440 PRO A C 1
ATOM 3514 O O . PRO A 1 440 ? 0.148 31.875 45.312 1 90.75 440 PRO A O 1
ATOM 3517 N N . SER A 1 441 ? 0.076 32.062 47.562 1 87.94 441 SER A N 1
ATOM 3518 C CA . SER A 1 441 ? 0.484 30.719 47.938 1 87.94 441 SER A CA 1
ATOM 3519 C C . SER A 1 441 ? 1.95 30.469 47.594 1 87.94 441 SER A C 1
ATOM 3521 O O . SER A 1 441 ? 2.48 29.391 47.875 1 87.94 441 SER A O 1
ATOM 3523 N N . LEU A 1 442 ? 2.574 31.484 47.031 1 89.5 442 LEU A N 1
ATOM 3524 C CA . LEU A 1 442 ? 3.926 31.203 46.562 1 89.5 442 LEU A CA 1
ATOM 3525 C C . LEU A 1 442 ? 4.938 32.156 47.219 1 89.5 442 LEU A C 1
ATOM 3527 O O . LEU A 1 442 ? 5.922 31.703 47.812 1 89.5 442 LEU A O 1
ATOM 3531 N N . GLN A 1 443 ? 4.703 33.438 47 1 87.88 443 GLN A N 1
ATOM 3532 C CA . GLN A 1 443 ? 5.754 34.344 47.438 1 87.88 443 GLN A CA 1
ATOM 3533 C C . GLN A 1 443 ? 5.219 35.75 47.625 1 87.88 443 GLN A C 1
ATOM 3535 O O . GLN A 1 443 ? 4.434 36.25 46.812 1 87.88 443 GLN A O 1
ATOM 3540 N N . THR A 1 444 ? 5.672 36.406 48.688 1 87.94 444 THR A N 1
ATOM 3541 C CA . THR A 1 444 ? 5.379 37.812 48.906 1 87.94 444 THR A CA 1
ATOM 3542 C C . THR A 1 444 ? 6.578 38.688 48.562 1 87.94 444 THR A C 1
ATOM 3544 O O . THR A 1 444 ? 7.727 38.281 48.719 1 87.94 444 THR A O 1
ATOM 3547 N N . SER A 1 445 ? 6.305 39.875 48.156 1 88.38 445 SER A N 1
ATOM 3548 C CA . SER A 1 445 ? 7.363 40.812 47.781 1 88.38 445 SER A CA 1
ATOM 3549 C C . SER A 1 445 ? 7.969 41.438 49 1 88.38 445 SER A C 1
ATOM 3551 O O . SER A 1 445 ? 7.285 41.656 50.031 1 88.38 445 SER A O 1
ATOM 3553 N N . ARG A 1 446 ? 9.195 41.812 48.906 1 80.06 446 ARG A N 1
ATOM 3554 C CA . ARG A 1 446 ? 9.891 42.531 49.969 1 80.06 446 ARG A CA 1
ATOM 3555 C C . ARG A 1 446 ? 9.281 43.906 50.188 1 80.06 446 ARG A C 1
ATOM 3557 O O . ARG A 1 446 ? 9.477 44.531 51.25 1 80.06 446 ARG A O 1
ATOM 3564 N N . ILE A 1 447 ? 8.609 44.406 49.156 1 74.69 447 ILE A N 1
ATOM 3565 C CA . ILE A 1 447 ? 7.949 45.719 49.281 1 74.69 447 ILE A CA 1
ATOM 3566 C C . ILE A 1 447 ? 6.973 45.688 50.438 1 74.69 447 ILE A C 1
ATOM 3568 O O . ILE A 1 447 ? 6.785 46.719 51.125 1 74.69 447 ILE A O 1
ATOM 3572 N N . LEU A 1 448 ? 6.41 44.469 50.656 1 74.31 448 LEU A N 1
ATOM 3573 C CA . LEU A 1 448 ? 5.41 44.344 51.719 1 74.31 448 LEU A CA 1
ATOM 3574 C C . LEU A 1 448 ? 6.059 43.969 53.031 1 74.31 448 LEU A C 1
ATOM 3576 O O . LEU A 1 448 ? 6.488 42.844 53.219 1 74.31 448 LEU A O 1
ATOM 3580 N N . THR A 1 449 ? 6.93 44.781 53.688 1 64.44 449 THR A N 1
ATOM 3581 C CA . THR A 1 449 ? 7.645 44.531 54.938 1 64.44 449 THR A CA 1
ATOM 3582 C C . THR A 1 449 ? 6.695 44.594 56.125 1 64.44 449 THR A C 1
ATOM 3584 O O . THR A 1 449 ? 5.832 45.5 56.188 1 64.44 449 THR A O 1
ATOM 3587 N N . ARG A 1 450 ? 6.637 43.5 56.969 1 58.62 450 ARG A N 1
ATOM 3588 C CA . ARG A 1 450 ? 5.926 43.531 58.25 1 58.62 450 ARG A CA 1
ATOM 3589 C C . ARG A 1 450 ? 6.551 44.531 59.188 1 58.62 450 ARG A C 1
ATOM 3591 O O . ARG A 1 450 ? 7.664 44.312 59.688 1 58.62 450 ARG A O 1
ATOM 3598 N N . SER A 1 451 ? 6.445 45.75 59.094 1 51.47 451 SER A N 1
ATOM 3599 C CA . SER A 1 451 ? 6.98 46.562 60.156 1 51.47 451 SER A CA 1
ATOM 3600 C C . SER A 1 451 ? 6.16 46.438 61.438 1 51.47 451 SER A C 1
ATOM 3602 O O . SER A 1 451 ? 4.926 46.438 61.375 1 51.47 451 SER A O 1
ATOM 3604 N N . ALA A 1 452 ? 6.68 45.906 62.5 1 50.28 452 ALA A N 1
ATOM 3605 C CA . ALA A 1 452 ? 6.145 45.625 63.812 1 50.28 452 ALA A CA 1
ATOM 3606 C C . ALA A 1 452 ? 5.246 46.75 64.312 1 50.28 452 ALA A C 1
ATOM 3608 O O . ALA A 1 452 ? 4.262 46.5 65 1 50.28 452 ALA A O 1
ATOM 3609 N N . ASN A 1 453 ? 5.715 48 64.375 1 49.69 453 ASN A N 1
ATOM 3610 C CA . ASN A 1 453 ? 5.109 49.094 65.125 1 49.69 453 ASN A CA 1
ATOM 3611 C C . ASN A 1 453 ? 4.207 49.938 64.25 1 49.69 453 ASN A C 1
ATOM 3613 O O . ASN A 1 453 ? 4.094 51.156 64.438 1 49.69 453 ASN A O 1
ATOM 3617 N N . VAL A 1 454 ? 3.764 49.469 63.156 1 50.62 454 VAL A N 1
ATOM 3618 C CA . VAL A 1 454 ? 3.23 50.438 62.219 1 50.62 454 VAL A CA 1
ATOM 3619 C C . VAL A 1 454 ? 1.798 50.812 62.625 1 50.62 454 VAL A C 1
ATOM 3621 O O . VAL A 1 454 ? 0.945 49.938 62.75 1 50.62 454 VAL A O 1
ATOM 3624 N N . GLN A 1 455 ? 1.576 51.906 63.219 1 57.66 455 GLN A N 1
ATOM 3625 C CA . GLN A 1 455 ? 0.362 52.688 63.406 1 57.66 455 GLN A CA 1
ATOM 3626 C C . GLN A 1 455 ? -0.276 53.062 62.094 1 57.66 455 GLN A C 1
ATOM 3628 O O . GLN A 1 455 ? 0.405 53.562 61.188 1 57.66 455 GLN A O 1
ATOM 3633 N N . GLY A 1 456 ? -1.48 52.438 61.656 1 68 456 GLY A N 1
ATOM 3634 C CA . GLY A 1 456 ? -2.287 52.875 60.531 1 68 456 GLY A CA 1
ATOM 3635 C C . GLY A 1 456 ? -3.146 51.75 59.969 1 68 456 GLY A C 1
ATOM 3636 O O . GLY A 1 456 ? -3.188 50.656 60.531 1 68 456 GLY A O 1
ATOM 3637 N N . GLU A 1 457 ? -3.844 52 58.875 1 76.25 457 GLU A N 1
ATOM 3638 C CA . GLU A 1 457 ? -4.781 51.094 58.219 1 76.25 457 GLU A CA 1
ATOM 3639 C C . GLU A 1 457 ? -4.047 50 57.438 1 76.25 457 GLU A C 1
ATOM 3641 O O . GLU A 1 457 ? -3.111 50.281 56.688 1 76.25 457 GLU A O 1
ATOM 3646 N N . LEU A 1 458 ? -4.312 48.781 57.875 1 82.44 458 LEU A N 1
ATOM 3647 C CA . LEU A 1 458 ? -3.738 47.594 57.219 1 82.44 458 LEU A CA 1
ATOM 3648 C C . LEU A 1 458 ? -4.688 47.062 56.156 1 82.44 458 LEU A C 1
ATOM 3650 O O . LEU A 1 458 ? -5.902 47 56.375 1 82.44 458 LEU A O 1
ATOM 3654 N N . LEU A 1 459 ? -4.023 46.844 55.062 1 87.88 459 LEU A N 1
ATOM 3655 C CA . LEU A 1 459 ? -4.758 46.125 54 1 87.88 459 LEU A CA 1
ATOM 3656 C C . LEU A 1 459 ? -4.508 44.625 54.094 1 87.88 459 LEU A C 1
ATOM 3658 O O . LEU A 1 459 ? -3.361 44.188 54.219 1 87.88 459 LEU A O 1
ATOM 3662 N N . HIS A 1 460 ? -5.559 43.906 54.125 1 87.81 460 HIS A N 1
ATOM 3663 C CA . HIS A 1 460 ? -5.512 42.469 54.188 1 87.81 460 HIS A CA 1
ATOM 3664 C C . HIS A 1 460 ? -6.07 41.844 52.906 1 87.81 460 HIS A C 1
ATOM 3666 O O . HIS A 1 460 ? -7.227 42.094 52.531 1 87.81 460 HIS A O 1
ATOM 3672 N N . VAL A 1 461 ? -5.199 41.125 52.188 1 90.62 461 VAL A N 1
ATOM 3673 C CA . VAL A 1 461 ? -5.605 40.469 50.969 1 90.62 461 VAL A CA 1
ATOM 3674 C C . VAL A 1 461 ? -5.508 38.969 51.125 1 90.62 461 VAL A C 1
ATOM 3676 O O . VAL A 1 461 ? -4.477 38.438 51.562 1 90.62 461 VAL A O 1
ATOM 3679 N N . THR A 1 462 ? -6.605 38.281 50.781 1 90.69 462 THR A N 1
ATOM 3680 C CA . THR A 1 462 ? -6.664 36.812 50.938 1 90.69 462 THR A CA 1
ATOM 3681 C C . THR A 1 462 ? -6.98 36.156 49.594 1 90.69 462 THR A C 1
ATOM 3683 O O . THR A 1 462 ? -7.668 36.75 48.75 1 90.69 462 THR A O 1
ATOM 3686 N N . PHE A 1 463 ? -6.398 35.031 49.406 1 92.12 463 PHE A N 1
ATOM 3687 C CA . PHE A 1 463 ? -6.676 34.219 48.219 1 92.12 463 PHE A CA 1
ATOM 3688 C C . PHE A 1 463 ? -7.297 32.875 48.625 1 92.12 463 PHE A C 1
ATOM 3690 O O . PHE A 1 463 ? -6.742 32.156 49.469 1 92.12 463 PHE A O 1
ATOM 3697 N N . SER A 1 464 ? -8.477 32.625 48.031 1 87.62 464 SER A N 1
ATOM 3698 C CA . SER A 1 464 ? -9.156 31.328 48.219 1 87.62 464 SER A CA 1
ATOM 3699 C C . SER A 1 464 ? -9.258 30.562 46.906 1 87.62 464 SER A C 1
ATOM 3701 O O . SER A 1 464 ? -9.953 30.984 46 1 87.62 464 SER A O 1
ATOM 3703 N N . GLN A 1 465 ? -8.586 29.547 46.781 1 82.12 465 GLN A N 1
ATOM 3704 C CA . GLN A 1 465 ? -8.555 28.75 45.562 1 82.12 465 GLN A CA 1
ATOM 3705 C C . GLN A 1 465 ? -9.867 28 45.344 1 82.12 465 GLN A C 1
ATOM 3707 O O . GLN A 1 465 ? -10.469 27.531 46.312 1 82.12 465 GLN A O 1
ATOM 3712 N N . HIS A 1 466 ? -10.32 28.094 44.031 1 76.12 466 HIS A N 1
ATOM 3713 C CA . HIS A 1 466 ? -11.492 27.266 43.719 1 76.12 466 HIS A CA 1
ATOM 3714 C C . HIS A 1 466 ? -11.203 25.781 43.938 1 76.12 466 HIS A C 1
ATOM 3716 O O . HIS A 1 466 ? -10.07 25.344 43.75 1 76.12 466 HIS A O 1
ATOM 3722 N N . LYS A 1 467 ? -12.008 25.031 44.656 1 56.28 467 LYS A N 1
ATOM 3723 C CA . LYS A 1 467 ? -11.891 23.578 44.719 1 56.28 467 LYS A CA 1
ATOM 3724 C C . LYS A 1 467 ? -11.961 22.953 43.344 1 56.28 467 LYS A C 1
ATOM 3726 O O . LYS A 1 467 ? -12.891 23.219 42.562 1 56.28 467 LYS A O 1
ATOM 3731 N N . TRP A 1 468 ? -10.852 22.875 42.656 1 45 468 TRP A N 1
ATOM 3732 C CA . TRP A 1 468 ? -10.914 22.172 41.375 1 45 468 TRP A CA 1
ATOM 3733 C C . TRP A 1 468 ? -11.727 20.891 41.5 1 45 468 TRP A C 1
ATOM 3735 O O . TRP A 1 468 ? -11.531 20.109 42.438 1 45 468 TRP A O 1
ATOM 3745 N N . PRO A 1 469 ? -12.859 20.75 40.719 1 40.56 469 PRO A N 1
ATOM 3746 C CA . PRO A 1 469 ? -13.547 19.453 40.844 1 40.56 469 PRO A CA 1
ATOM 3747 C C . PRO A 1 469 ? -12.609 18.281 40.594 1 40.56 469 PRO A C 1
ATOM 3749 O O . PRO A 1 469 ? -11.602 18.406 39.906 1 40.56 469 PRO A O 1
ATOM 3752 N N . MET B 1 1 ? 20.297 21.859 -2.104 1 94.31 1 MET B N 1
ATOM 3753 C CA . MET B 1 1 ? 20.141 20.438 -2.387 1 94.31 1 MET B CA 1
ATOM 3754 C C . MET B 1 1 ? 21.219 19.609 -1.676 1 94.31 1 MET B C 1
ATOM 3756 O O . MET B 1 1 ? 20.922 18.562 -1.114 1 94.31 1 MET B O 1
ATOM 3760 N N . GLU B 1 2 ? 22.406 20.172 -1.57 1 96.12 2 GLU B N 1
ATOM 3761 C CA . GLU B 1 2 ? 23.516 19.453 -0.923 1 96.12 2 GLU B CA 1
ATOM 3762 C C . GLU B 1 2 ? 23.188 19.156 0.538 1 96.12 2 GLU B C 1
ATOM 3764 O O . GLU B 1 2 ? 23.406 18.047 1.01 1 96.12 2 GLU B O 1
ATOM 3769 N N . ALA B 1 3 ? 22.609 20.125 1.186 1 96 3 ALA B N 1
ATOM 3770 C CA . ALA B 1 3 ? 22.266 19.953 2.594 1 96 3 ALA B CA 1
ATOM 3771 C C . ALA B 1 3 ? 21.188 18.906 2.771 1 96 3 ALA B C 1
ATOM 3773 O O . ALA B 1 3 ? 21.234 18.094 3.707 1 96 3 ALA B O 1
ATOM 3774 N N . ARG B 1 4 ? 20.219 18.906 1.929 1 96.19 4 ARG B N 1
ATOM 3775 C CA . ARG B 1 4 ? 19.141 17.922 1.998 1 96.19 4 ARG B CA 1
ATOM 3776 C C . ARG B 1 4 ? 19.656 16.516 1.718 1 96.19 4 ARG B C 1
ATOM 3778 O O . ARG B 1 4 ? 19.234 15.562 2.377 1 96.19 4 ARG B O 1
ATOM 3785 N N . VAL B 1 5 ? 20.547 16.391 0.756 1 97.69 5 VAL B N 1
ATOM 3786 C CA . VAL B 1 5 ? 21.109 15.094 0.406 1 97.69 5 VAL B CA 1
ATOM 3787 C C . VAL B 1 5 ? 21.953 14.562 1.564 1 97.69 5 VAL B C 1
ATOM 3789 O O . VAL B 1 5 ? 21.875 13.383 1.91 1 97.69 5 VAL B O 1
ATOM 3792 N N . GLU B 1 6 ? 22.719 15.461 2.148 1 97.38 6 GLU B N 1
ATOM 3793 C CA . GLU B 1 6 ? 23.531 15.055 3.297 1 97.38 6 GLU B CA 1
ATOM 3794 C C . GLU B 1 6 ? 22.656 14.594 4.453 1 97.38 6 GLU B C 1
ATOM 3796 O O . GLU B 1 6 ? 22.953 13.594 5.113 1 97.38 6 GLU B O 1
ATOM 3801 N N . GLN B 1 7 ? 21.609 15.359 4.672 1 96 7 GLN B N 1
ATOM 3802 C CA . GLN B 1 7 ? 20.672 14.977 5.723 1 96 7 GLN B CA 1
ATOM 3803 C C . GLN B 1 7 ? 20.062 13.609 5.445 1 96 7 GLN B C 1
ATOM 3805 O O . GLN B 1 7 ? 19.859 12.812 6.367 1 96 7 GLN B O 1
ATOM 3810 N N . PHE B 1 8 ? 19.719 13.383 4.23 1 95.44 8 PHE B N 1
ATOM 3811 C CA . PHE B 1 8 ? 19.156 12.094 3.852 1 95.44 8 PHE B CA 1
ATOM 3812 C C . PHE B 1 8 ? 20.156 10.977 4.125 1 95.44 8 PHE B C 1
ATOM 3814 O O . PHE B 1 8 ? 19.797 9.906 4.617 1 95.44 8 PHE B O 1
ATOM 3821 N N . ILE B 1 9 ? 21.453 11.18 3.812 1 97.19 9 ILE B N 1
ATOM 3822 C CA . ILE B 1 9 ? 22.531 10.211 4.051 1 97.19 9 ILE B CA 1
ATOM 3823 C C . ILE B 1 9 ? 22.625 9.906 5.543 1 97.19 9 ILE B C 1
ATOM 3825 O O . ILE B 1 9 ? 22.688 8.742 5.938 1 97.19 9 ILE B O 1
ATOM 3829 N N . GLU B 1 10 ? 22.516 10.922 6.34 1 95.12 10 GLU B N 1
ATOM 3830 C CA . GLU B 1 10 ? 22.625 10.773 7.789 1 95.12 10 GLU B CA 1
ATOM 3831 C C . GLU B 1 10 ? 21.406 10.062 8.367 1 95.12 10 GLU B C 1
ATOM 3833 O O . GLU B 1 10 ? 21.547 9.109 9.133 1 95.12 10 GLU B O 1
ATOM 3838 N N . ASN B 1 11 ? 20.25 10.5 7.961 1 90.31 11 ASN B N 1
ATOM 3839 C CA . ASN B 1 11 ? 19 9.984 8.5 1 90.31 11 ASN B CA 1
ATOM 3840 C C . ASN B 1 11 ? 18.812 8.508 8.18 1 90.31 11 ASN B C 1
ATOM 3842 O O . ASN B 1 11 ? 18.219 7.766 8.961 1 90.31 11 ASN B O 1
ATOM 3846 N N . ASN B 1 12 ? 19.328 8.094 7.031 1 92.19 12 ASN B N 1
ATOM 3847 C CA . ASN B 1 12 ? 19.125 6.719 6.594 1 92.19 12 ASN B CA 1
ATOM 3848 C C . ASN B 1 12 ? 20.391 5.879 6.781 1 92.19 12 ASN B C 1
ATOM 3850 O O . ASN B 1 12 ? 20.438 4.715 6.383 1 92.19 12 ASN B O 1
ATOM 3854 N N . ARG B 1 13 ? 21.406 6.492 7.32 1 93.5 13 ARG B N 1
ATOM 3855 C CA . ARG B 1 13 ? 22.672 5.816 7.57 1 93.5 13 ARG B CA 1
ATOM 3856 C C . ARG B 1 13 ? 23.141 5.07 6.328 1 93.5 13 ARG B C 1
ATOM 3858 O O . ARG B 1 13 ? 23.438 3.873 6.391 1 93.5 13 ARG B O 1
ATOM 3865 N N . LEU B 1 14 ? 23.203 5.777 5.234 1 96.12 14 LEU B N 1
ATOM 3866 C CA . LEU B 1 14 ? 23.562 5.152 3.967 1 96.12 14 LEU B CA 1
ATOM 3867 C C . LEU B 1 14 ? 24.984 4.613 4.008 1 96.12 14 LEU B C 1
ATOM 3869 O O . LEU B 1 14 ? 25.266 3.564 3.428 1 96.12 14 LEU B O 1
ATOM 3873 N N . PHE B 1 15 ? 25.922 5.391 4.637 1 94.12 15 PHE B N 1
ATOM 3874 C CA . PHE B 1 15 ? 27.297 4.988 4.867 1 94.12 15 PHE B CA 1
ATOM 3875 C C . PHE B 1 15 ? 27.922 5.828 5.977 1 94.12 15 PHE B C 1
ATOM 3877 O O . PHE B 1 15 ? 27.375 6.852 6.379 1 94.12 15 PHE B O 1
ATOM 3884 N N . GLY B 1 16 ? 29.062 5.367 6.438 1 93.69 16 GLY B N 1
ATOM 3885 C CA . GLY B 1 16 ? 29.734 6.047 7.527 1 93.69 16 GLY B CA 1
ATOM 3886 C C . GLY B 1 16 ? 30.906 6.906 7.066 1 93.69 16 GLY B C 1
ATOM 3887 O O . GLY B 1 16 ? 31.141 7.051 5.867 1 93.69 16 GLY B O 1
ATOM 3888 N N . MET B 1 17 ? 31.609 7.465 8.078 1 95.19 17 MET B N 1
ATOM 3889 C CA . MET B 1 17 ? 32.812 8.242 7.812 1 95.19 17 MET B CA 1
ATOM 3890 C C . MET B 1 17 ? 33.938 7.348 7.336 1 95.19 17 MET B C 1
ATOM 3892 O O . MET B 1 17 ? 33.906 6.133 7.555 1 95.19 17 MET B O 1
ATOM 3896 N N . GLU B 1 18 ? 34.906 7.945 6.699 1 95.25 18 GLU B N 1
ATOM 3897 C CA . GLU B 1 18 ? 36.125 7.262 6.289 1 95.25 18 GLU B CA 1
ATOM 3898 C C . GLU B 1 18 ? 35.812 6.008 5.473 1 95.25 18 GLU B C 1
ATOM 3900 O O . GLU B 1 18 ? 36.344 4.934 5.742 1 95.25 18 GLU B O 1
ATOM 3905 N N . THR B 1 19 ? 34.906 6.121 4.566 1 96 19 THR B N 1
ATOM 3906 C CA . THR B 1 19 ? 34.438 5.012 3.732 1 96 19 THR B CA 1
ATOM 3907 C C . THR B 1 19 ? 34.938 5.168 2.303 1 96 19 THR B C 1
ATOM 3909 O O . THR B 1 19 ? 35.094 6.289 1.806 1 96 19 THR B O 1
ATOM 3912 N N . ASN B 1 20 ? 35.312 4.086 1.696 1 98 20 ASN B N 1
ATOM 3913 C CA . ASN B 1 20 ? 35.562 4.062 0.259 1 98 20 ASN B CA 1
ATOM 3914 C C . ASN B 1 20 ? 34.25 3.992 -0.534 1 98 20 ASN B C 1
ATOM 3916 O O . ASN B 1 20 ? 33.531 2.994 -0.466 1 98 20 ASN B O 1
ATOM 3920 N N . VAL B 1 21 ? 34.062 5.023 -1.29 1 98.44 21 VAL B N 1
ATOM 3921 C CA . VAL B 1 21 ? 32.781 5.16 -1.959 1 98.44 21 VAL B CA 1
ATOM 3922 C C . VAL B 1 21 ? 32.969 5.172 -3.473 1 98.44 21 VAL B C 1
ATOM 3924 O O . VAL B 1 21 ? 33.812 5.938 -3.99 1 98.44 21 VAL B O 1
ATOM 3927 N N . LEU B 1 22 ? 32.281 4.273 -4.152 1 98.69 22 LEU B N 1
ATOM 3928 C CA . LEU B 1 22 ? 32.219 4.254 -5.609 1 98.69 22 LEU B CA 1
ATOM 3929 C C . LEU B 1 22 ? 30.969 4.93 -6.129 1 98.69 22 LEU B C 1
ATOM 3931 O O . LEU B 1 22 ? 29.859 4.586 -5.711 1 98.69 22 LEU B O 1
ATOM 3935 N N . VAL B 1 23 ? 31.125 5.906 -7.012 1 98.69 23 VAL B N 1
ATOM 3936 C CA . VAL B 1 23 ? 29.984 6.609 -7.582 1 98.69 23 VAL B CA 1
ATOM 3937 C C . VAL B 1 23 ? 29.797 6.199 -9.047 1 98.69 23 VAL B C 1
ATOM 3939 O O . VAL B 1 23 ? 30.719 6.352 -9.859 1 98.69 23 VAL B O 1
ATOM 3942 N N . ALA B 1 24 ? 28.625 5.684 -9.352 1 98.25 24 ALA B N 1
ATOM 3943 C CA . ALA B 1 24 ? 28.281 5.387 -10.75 1 98.25 24 ALA B CA 1
ATOM 3944 C C . ALA B 1 24 ? 27.875 6.652 -11.492 1 98.25 24 ALA B C 1
ATOM 3946 O O . ALA B 1 24 ? 26.922 7.32 -11.109 1 98.25 24 ALA B O 1
ATOM 3947 N N . VAL B 1 25 ? 28.594 6.91 -12.609 1 97.31 25 VAL B N 1
ATOM 3948 C CA . VAL B 1 25 ? 28.359 8.164 -13.32 1 97.31 25 VAL B CA 1
ATOM 3949 C C . VAL B 1 25 ? 28.078 7.875 -14.789 1 97.31 25 VAL B C 1
ATOM 3951 O O . VAL B 1 25 ? 28.953 7.363 -15.508 1 97.31 25 VAL B O 1
ATOM 3954 N N . SER B 1 26 ? 26.922 8.281 -15.258 1 93 26 SER B N 1
ATOM 3955 C CA . SER B 1 26 ? 26.531 7.992 -16.625 1 93 26 SER B CA 1
ATOM 3956 C C . SER B 1 26 ? 26.797 9.188 -17.547 1 93 26 SER B C 1
ATOM 3958 O O . SER B 1 26 ? 26.844 9.039 -18.766 1 93 26 SER B O 1
ATOM 3960 N N . GLY B 1 27 ? 26.969 10.359 -17 1 93.88 27 GLY B N 1
ATOM 3961 C CA . GLY B 1 27 ? 27.125 11.57 -17.781 1 93.88 27 GLY B CA 1
ATOM 3962 C C . GLY B 1 27 ? 25.875 12.43 -17.828 1 93.88 27 GLY B C 1
ATOM 3963 O O . GLY B 1 27 ? 25.922 13.586 -18.234 1 93.88 27 GLY B O 1
ATOM 3964 N N . GLY B 1 28 ? 24.781 11.828 -17.391 1 94.38 28 GLY B N 1
ATOM 3965 C CA . GLY B 1 28 ? 23.547 12.586 -17.297 1 94.38 28 GLY B CA 1
ATOM 3966 C C . GLY B 1 28 ? 23.5 13.523 -16.109 1 94.38 28 GLY B C 1
ATOM 3967 O O . GLY B 1 28 ? 24.391 13.492 -15.258 1 94.38 28 GLY B O 1
ATOM 3968 N N . PRO B 1 29 ? 22.516 14.312 -16.031 1 95.94 29 PRO B N 1
ATOM 3969 C CA . PRO B 1 29 ? 22.453 15.328 -14.969 1 95.94 29 PRO B CA 1
ATOM 3970 C C . PRO B 1 29 ? 22.391 14.719 -13.57 1 95.94 29 PRO B C 1
ATOM 3972 O O . PRO B 1 29 ? 23 15.25 -12.633 1 95.94 29 PRO B O 1
ATOM 3975 N N . ASP B 1 30 ? 21.766 13.586 -13.438 1 96.62 30 ASP B N 1
ATOM 3976 C CA . ASP B 1 30 ? 21.578 12.984 -12.125 1 96.62 30 ASP B CA 1
ATOM 3977 C C . ASP B 1 30 ? 22.906 12.469 -11.562 1 96.62 30 ASP B C 1
ATOM 3979 O O . ASP B 1 30 ? 23.281 12.797 -10.438 1 96.62 30 ASP B O 1
ATOM 3983 N N . SER B 1 31 ? 23.578 11.719 -12.367 1 97.5 31 SER B N 1
ATOM 3984 C CA . SER B 1 31 ? 24.828 11.117 -11.906 1 97.5 31 SER B CA 1
ATOM 3985 C C . SER B 1 31 ? 25.922 12.164 -11.742 1 97.5 31 SER B C 1
ATOM 3987 O O . SER B 1 31 ? 26.734 12.07 -10.828 1 97.5 31 SER B O 1
ATOM 3989 N N . MET B 1 32 ? 25.891 13.148 -12.609 1 98.12 32 MET B N 1
ATOM 3990 C CA . MET B 1 32 ? 26.891 14.219 -12.516 1 98.12 32 MET B CA 1
ATOM 3991 C C . MET B 1 32 ? 26.672 15.055 -11.258 1 98.12 32 MET B C 1
ATOM 3993 O O . MET B 1 32 ? 27.625 15.438 -10.586 1 98.12 32 MET B O 1
ATOM 3997 N N . ALA B 1 33 ? 25.422 15.336 -10.984 1 98.44 33 ALA B N 1
ATOM 3998 C CA . ALA B 1 33 ? 25.094 16.062 -9.758 1 98.44 33 ALA B CA 1
ATOM 3999 C C . ALA B 1 33 ? 25.531 15.266 -8.523 1 98.44 33 ALA B C 1
ATOM 4001 O O . ALA B 1 33 ? 26.078 15.836 -7.578 1 98.44 33 ALA B O 1
ATOM 4002 N N . LEU B 1 34 ? 25.25 14 -8.547 1 98.62 34 LEU B N 1
ATOM 4003 C CA . LEU B 1 34 ? 25.625 13.141 -7.43 1 98.62 34 LEU B CA 1
ATOM 4004 C C . LEU B 1 34 ? 27.125 13.172 -7.191 1 98.62 34 LEU B C 1
ATOM 4006 O O . LEU B 1 34 ? 27.578 13.297 -6.051 1 98.62 34 LEU B O 1
ATOM 4010 N N . LEU B 1 35 ? 27.906 13.039 -8.273 1 98.5 35 LEU B N 1
ATOM 4011 C CA . LEU B 1 35 ? 29.359 13.086 -8.18 1 98.5 35 LEU B CA 1
ATOM 4012 C C . LEU B 1 35 ? 29.828 14.391 -7.543 1 98.5 35 LEU B C 1
ATOM 4014 O O . LEU B 1 35 ? 30.688 14.383 -6.664 1 98.5 35 LEU B O 1
ATOM 4018 N N . ALA B 1 36 ? 29.25 15.469 -7.969 1 98.5 36 ALA B N 1
ATOM 4019 C CA . ALA B 1 36 ? 29.625 16.781 -7.461 1 98.5 36 ALA B CA 1
ATOM 4020 C C . ALA B 1 36 ? 29.297 16.906 -5.977 1 98.5 36 ALA B C 1
ATOM 4022 O O . ALA B 1 36 ? 30.109 17.422 -5.203 1 98.5 36 ALA B O 1
ATOM 4023 N N . ILE B 1 37 ? 28.141 16.5 -5.609 1 98.5 37 ILE B N 1
ATOM 4024 C CA . ILE B 1 37 ? 27.703 16.578 -4.219 1 98.5 37 ILE B CA 1
ATOM 4025 C C . ILE B 1 37 ? 28.625 15.758 -3.332 1 98.5 37 ILE B C 1
ATOM 4027 O O . ILE B 1 37 ? 29.062 16.234 -2.279 1 98.5 37 ILE B O 1
ATOM 4031 N N . MET B 1 38 ? 28.984 14.57 -3.777 1 98.38 38 MET B N 1
ATOM 4032 C CA . MET B 1 38 ? 29.844 13.688 -2.982 1 98.38 38 MET B CA 1
ATOM 4033 C C . MET B 1 38 ? 31.266 14.242 -2.887 1 98.38 38 MET B C 1
ATOM 4035 O O . MET B 1 38 ? 31.922 14.086 -1.859 1 98.38 38 MET B O 1
ATOM 4039 N N . ALA B 1 39 ? 31.703 14.789 -3.98 1 98.12 39 ALA B N 1
ATOM 4040 C CA . ALA B 1 39 ? 33 15.422 -3.965 1 98.12 39 ALA B CA 1
ATOM 4041 C C . ALA B 1 39 ? 33.062 16.547 -2.932 1 98.12 39 ALA B C 1
ATOM 4043 O O . ALA B 1 39 ? 34.062 16.719 -2.242 1 98.12 39 ALA B O 1
ATOM 4044 N N . ASN B 1 40 ? 32 17.328 -2.869 1 97.19 40 ASN B N 1
ATOM 4045 C CA . ASN B 1 40 ? 31.938 18.422 -1.912 1 97.19 40 ASN B CA 1
ATOM 4046 C C . ASN B 1 40 ? 31.875 17.922 -0.475 1 97.19 40 ASN B C 1
ATOM 4048 O O . ASN B 1 40 ? 32.344 18.594 0.447 1 97.19 40 ASN B O 1
ATOM 4052 N N . LEU B 1 41 ? 31.344 16.75 -0.289 1 97.12 41 LEU B N 1
ATOM 4053 C CA . LEU B 1 41 ? 31.188 16.172 1.042 1 97.12 41 LEU B CA 1
ATOM 4054 C C . LEU B 1 41 ? 32.438 15.367 1.428 1 97.12 41 LEU B C 1
ATOM 4056 O O . LEU B 1 41 ? 32.562 14.93 2.574 1 97.12 41 LEU B O 1
ATOM 4060 N N . ARG B 1 42 ? 33.344 15.172 0.542 1 97.25 42 ARG B N 1
ATOM 4061 C CA . ARG B 1 42 ? 34.5 14.281 0.675 1 97.25 42 ARG B CA 1
ATOM 4062 C C . ARG B 1 42 ? 35.312 14.625 1.911 1 97.25 42 ARG B C 1
ATOM 4064 O O . ARG B 1 42 ? 35.656 13.75 2.709 1 97.25 42 ARG B O 1
ATOM 4071 N N . GLU B 1 43 ? 35.625 15.867 2.127 1 96.5 43 GLU B N 1
ATOM 4072 C CA . GLU B 1 43 ? 36.469 16.297 3.234 1 96.5 43 GLU B CA 1
ATOM 4073 C C . GLU B 1 43 ? 35.75 16.141 4.57 1 96.5 43 GLU B C 1
ATOM 4075 O O . GLU B 1 43 ? 36.312 15.617 5.531 1 96.5 43 GLU B O 1
ATOM 4080 N N . LYS B 1 44 ? 34.562 16.625 4.566 1 96.44 44 LYS B N 1
ATOM 4081 C CA . LYS B 1 44 ? 33.781 16.594 5.797 1 96.44 44 LYS B CA 1
ATOM 4082 C C . LYS B 1 44 ? 33.594 15.156 6.293 1 96.44 44 LYS B C 1
ATOM 4084 O O . LYS B 1 44 ? 33.625 14.898 7.5 1 96.44 44 LYS B O 1
ATOM 4089 N N . TRP B 1 45 ? 33.438 14.234 5.395 1 97.31 45 TRP B N 1
ATOM 4090 C CA . TRP B 1 45 ? 33.125 12.852 5.746 1 97.31 45 TRP B CA 1
ATOM 4091 C C . TRP B 1 45 ? 34.375 11.977 5.629 1 97.31 45 TRP B C 1
ATOM 4093 O O . TRP B 1 45 ? 34.312 10.773 5.895 1 97.31 45 TRP B O 1
ATOM 4103 N N . LYS B 1 46 ? 35.531 12.555 5.156 1 97.56 46 LYS B N 1
ATOM 4104 C CA . LYS B 1 46 ? 36.781 11.852 4.957 1 97.56 46 LYS B CA 1
ATOM 4105 C C . LYS B 1 46 ? 36.594 10.648 4.035 1 97.56 46 LYS B C 1
ATOM 4107 O O . LYS B 1 46 ? 37.031 9.531 4.371 1 97.56 46 LYS B O 1
ATOM 4112 N N . LEU B 1 47 ? 36.062 10.875 2.957 1 97.62 47 LEU B N 1
ATOM 4113 C CA . LEU B 1 47 ? 35.719 9.805 2.018 1 97.62 47 LEU B CA 1
ATOM 4114 C C . LEU B 1 47 ? 36.875 9.602 1.021 1 97.62 47 LEU B C 1
ATOM 4116 O O . LEU B 1 47 ? 37.562 10.555 0.658 1 97.62 47 LEU B O 1
ATOM 4120 N N . ASN B 1 48 ? 37.062 8.383 0.667 1 97.88 48 ASN B N 1
ATOM 4121 C CA . ASN B 1 48 ? 37.781 8.062 -0.556 1 97.88 48 ASN B CA 1
ATOM 4122 C C . ASN B 1 48 ? 36.844 7.824 -1.729 1 97.88 48 ASN B C 1
ATOM 4124 O O . ASN B 1 48 ? 36.188 6.777 -1.807 1 97.88 48 ASN B O 1
ATOM 4128 N N . LEU B 1 49 ? 36.875 8.758 -2.656 1 98.12 49 LEU B N 1
ATOM 4129 C CA . LEU B 1 49 ? 35.875 8.758 -3.709 1 98.12 49 LEU B CA 1
ATOM 4130 C C . LEU B 1 49 ? 36.438 8.219 -5.016 1 98.12 49 LEU B C 1
ATOM 4132 O O . LEU B 1 49 ? 37.562 8.57 -5.398 1 98.12 49 LEU B O 1
ATOM 4136 N N . PHE B 1 50 ? 35.625 7.363 -5.594 1 98.38 50 PHE B N 1
ATOM 4137 C CA . PHE B 1 50 ? 35.969 6.828 -6.91 1 98.38 50 PHE B CA 1
ATOM 4138 C C . PHE B 1 50 ? 34.75 6.922 -7.844 1 98.38 50 PHE B C 1
ATOM 4140 O O . PHE B 1 50 ? 33.625 6.828 -7.402 1 98.38 50 PHE B O 1
ATOM 4147 N N . GLY B 1 51 ? 35.031 7.176 -9.125 1 98.12 51 GLY B N 1
ATOM 4148 C CA . GLY B 1 51 ? 34 7.168 -10.133 1 98.12 51 GLY B CA 1
ATOM 4149 C C . GLY B 1 51 ? 34.094 6 -11.094 1 98.12 51 GLY B C 1
ATOM 4150 O O . GLY B 1 51 ? 35.188 5.5 -11.352 1 98.12 51 GLY B O 1
ATOM 4151 N N . VAL B 1 52 ? 32.969 5.586 -11.586 1 98.12 52 VAL B N 1
ATOM 4152 C CA . VAL B 1 52 ? 32.969 4.566 -12.633 1 98.12 52 VAL B CA 1
ATOM 4153 C C . VAL B 1 52 ? 31.922 4.922 -13.695 1 98.12 52 VAL B C 1
ATOM 4155 O O . VAL B 1 52 ? 30.828 5.375 -13.375 1 98.12 52 VAL B O 1
ATOM 4158 N N . HIS B 1 53 ? 32.344 4.879 -14.922 1 97 53 HIS B N 1
ATOM 4159 C CA . HIS B 1 53 ? 31.484 5.086 -16.078 1 97 53 HIS B CA 1
ATOM 4160 C C . HIS B 1 53 ? 31.453 3.857 -16.984 1 97 53 HIS B C 1
ATOM 4162 O O . HIS B 1 53 ? 32.5 3.344 -17.359 1 97 53 HIS B O 1
ATOM 4168 N N . VAL B 1 54 ? 30.203 3.395 -17.25 1 94.06 54 VAL B N 1
ATOM 4169 C CA . VAL B 1 54 ? 30.047 2.238 -18.125 1 94.06 54 VAL B CA 1
ATOM 4170 C C . VAL B 1 54 ? 29.641 2.703 -19.531 1 94.06 54 VAL B C 1
ATOM 4172 O O . VAL B 1 54 ? 28.562 3.273 -19.703 1 94.06 54 VAL B O 1
ATOM 4175 N N . ASN B 1 55 ? 30.422 2.469 -20.453 1 90.38 55 ASN B N 1
ATOM 4176 C CA . ASN B 1 55 ? 30.156 2.807 -21.844 1 90.38 55 ASN B CA 1
ATOM 4177 C C . ASN B 1 55 ? 29.562 1.629 -22.594 1 90.38 55 ASN B C 1
ATOM 4179 O O . ASN B 1 55 ? 30.266 0.679 -22.938 1 90.38 55 ASN B O 1
ATOM 4183 N N . HIS B 1 56 ? 28.359 1.701 -22.922 1 83.44 56 HIS B N 1
ATOM 4184 C CA . HIS B 1 56 ? 27.625 0.606 -23.547 1 83.44 56 HIS B CA 1
ATOM 4185 C C . HIS B 1 56 ? 27.859 0.578 -25.047 1 83.44 56 HIS B C 1
ATOM 4187 O O . HIS B 1 56 ? 27.5 -0.39 -25.719 1 83.44 56 HIS B O 1
ATOM 4193 N N . ARG B 1 57 ? 28.453 1.564 -25.625 1 73.62 57 ARG B N 1
ATOM 4194 C CA . ARG B 1 57 ? 28.828 1.687 -27.031 1 73.62 57 ARG B CA 1
ATOM 4195 C C . ARG B 1 57 ? 27.625 1.545 -27.938 1 73.62 57 ARG B C 1
ATOM 4197 O O . ARG B 1 57 ? 27.734 1.037 -29.062 1 73.62 57 ARG B O 1
ATOM 4204 N N . LEU B 1 58 ? 26.5 1.787 -27.438 1 67.62 58 LEU B N 1
ATOM 4205 C CA . LEU B 1 58 ? 25.281 1.589 -28.219 1 67.62 58 LEU B CA 1
ATOM 4206 C C . LEU B 1 58 ? 25.031 2.766 -29.156 1 67.62 58 LEU B C 1
ATOM 4208 O O . LEU B 1 58 ? 24.359 2.621 -30.172 1 67.62 58 LEU B O 1
ATOM 4212 N N . ARG B 1 59 ? 25.656 3.949 -28.844 1 68.69 59 ARG B N 1
ATOM 4213 C CA . ARG B 1 59 ? 25.359 5.148 -29.625 1 68.69 59 ARG B CA 1
ATOM 4214 C C . ARG B 1 59 ? 26.609 5.656 -30.328 1 68.69 59 ARG B C 1
ATOM 4216 O O . ARG B 1 59 ? 26.734 6.855 -30.578 1 68.69 59 ARG B O 1
ATOM 4223 N N . GLY B 1 60 ? 27.469 4.863 -30.5 1 71.75 60 GLY B N 1
ATOM 4224 C CA . GLY B 1 60 ? 28.672 5.207 -31.25 1 71.75 60 GLY B CA 1
ATOM 4225 C C . GLY B 1 60 ? 29.406 6.414 -30.688 1 71.75 60 GLY B C 1
ATOM 4226 O O . GLY B 1 60 ? 29.812 6.414 -29.531 1 71.75 60 GLY B O 1
ATOM 4227 N N . GLU B 1 61 ? 29.344 7.516 -31.391 1 73.69 61 GLU B N 1
ATOM 4228 C CA . GLU B 1 61 ? 30.094 8.734 -31.094 1 73.69 61 GLU B CA 1
ATOM 4229 C C . GLU B 1 61 ? 29.531 9.422 -29.844 1 73.69 61 GLU B C 1
ATOM 4231 O O . GLU B 1 61 ? 30.297 10.008 -29.062 1 73.69 61 GLU B O 1
ATOM 4236 N N . GLU B 1 62 ? 28.297 9.375 -29.641 1 78.56 62 GLU B N 1
ATOM 4237 C CA . GLU B 1 62 ? 27.672 10.023 -28.484 1 78.56 62 GLU B CA 1
ATOM 4238 C C . GLU B 1 62 ? 28.125 9.375 -27.188 1 78.56 62 GLU B C 1
ATOM 4240 O O . GLU B 1 62 ? 28.297 10.055 -26.172 1 78.56 62 GLU B O 1
ATOM 4245 N N . SER B 1 63 ? 28.344 8.133 -27.25 1 82.06 63 SER B N 1
ATOM 4246 C CA . SER B 1 63 ? 28.812 7.414 -26.078 1 82.06 63 SER B CA 1
ATOM 4247 C C . SER B 1 63 ? 30.234 7.84 -25.703 1 82.06 63 SER B C 1
ATOM 4249 O O . SER B 1 63 ? 30.562 7.945 -24.516 1 82.06 63 SER B O 1
ATOM 4251 N N . ASN B 1 64 ? 31 8.102 -26.656 1 84.69 64 ASN B N 1
ATOM 4252 C CA . ASN B 1 64 ? 32.375 8.547 -26.406 1 84.69 64 ASN B CA 1
ATOM 4253 C C . ASN B 1 64 ? 32.406 9.938 -25.781 1 84.69 64 ASN B C 1
ATOM 4255 O O . ASN B 1 64 ? 33.219 10.211 -24.922 1 84.69 64 ASN B O 1
ATOM 4259 N N . LYS B 1 65 ? 31.562 10.742 -26.203 1 88.25 65 LYS B N 1
ATOM 4260 C CA . LYS B 1 65 ? 31.484 12.102 -25.656 1 88.25 65 LYS B CA 1
ATOM 4261 C C . LYS B 1 65 ? 31.047 12.086 -24.203 1 88.25 65 LYS B C 1
ATOM 4263 O O . LYS B 1 65 ? 31.5 12.898 -23.391 1 88.25 65 LYS B O 1
ATOM 4268 N N . ASP B 1 66 ? 30.156 11.227 -23.922 1 90.5 66 ASP B N 1
ATOM 4269 C CA . ASP B 1 66 ? 29.734 11.07 -22.531 1 90.5 66 ASP B CA 1
ATOM 4270 C C . ASP B 1 66 ? 30.906 10.672 -21.641 1 90.5 66 ASP B C 1
ATOM 4272 O O . ASP B 1 66 ? 31.094 11.234 -20.547 1 90.5 66 ASP B O 1
ATOM 4276 N N . ALA B 1 67 ? 31.641 9.703 -22.109 1 92.31 67 ALA B N 1
ATOM 4277 C CA . ALA B 1 67 ? 32.812 9.211 -21.359 1 92.31 67 ALA B CA 1
ATOM 4278 C C . ALA B 1 67 ? 33.812 10.328 -21.125 1 92.31 67 ALA B C 1
ATOM 4280 O O . ALA B 1 67 ? 34.375 10.453 -20.047 1 92.31 67 ALA B O 1
ATOM 4281 N N . GLU B 1 68 ? 34.031 11.102 -22.141 1 93.62 68 GLU B N 1
ATOM 4282 C CA . GLU B 1 68 ? 35 12.211 -22.047 1 93.62 68 GLU B CA 1
ATOM 4283 C C . GLU B 1 68 ? 34.531 13.25 -21.031 1 93.62 68 GLU B C 1
ATOM 4285 O O . GLU B 1 68 ? 35.344 13.781 -20.266 1 93.62 68 GLU B O 1
ATOM 4290 N N . LEU B 1 69 ? 33.312 13.539 -21.109 1 95.25 69 LEU B N 1
ATOM 4291 C CA . LEU B 1 69 ? 32.75 14.508 -20.172 1 95.25 69 LEU B CA 1
ATOM 4292 C C . LEU B 1 69 ? 32.906 14.039 -18.734 1 95.25 69 LEU B C 1
ATOM 4294 O O . LEU B 1 69 ? 33.312 14.812 -17.875 1 95.25 69 LEU B O 1
ATOM 4298 N N . VAL B 1 70 ? 32.594 12.82 -18.516 1 96.62 70 VAL B N 1
ATOM 4299 C CA . VAL B 1 70 ? 32.656 12.242 -17.188 1 96.62 70 VAL B CA 1
ATOM 4300 C C . VAL B 1 70 ? 34.094 12.242 -16.688 1 96.62 70 VAL B C 1
ATOM 4302 O O . VAL B 1 70 ? 34.344 12.617 -15.539 1 96.62 70 VAL B O 1
ATOM 4305 N N . GLN B 1 71 ? 34.969 11.852 -17.5 1 95.88 71 GLN B N 1
ATOM 4306 C CA . GLN B 1 71 ? 36.406 11.797 -17.141 1 95.88 71 GLN B CA 1
ATOM 4307 C C . GLN B 1 71 ? 36.938 13.188 -16.828 1 95.88 71 GLN B C 1
ATOM 4309 O O . GLN B 1 71 ? 37.625 13.375 -15.828 1 95.88 71 GLN B O 1
ATOM 4314 N N . SER B 1 72 ? 36.625 14.125 -17.656 1 97 72 SER B N 1
ATOM 4315 C CA . SER B 1 72 ? 37.094 15.492 -17.484 1 97 72 SER B CA 1
ATOM 4316 C C . SER B 1 72 ? 36.562 16.109 -16.203 1 97 72 SER B C 1
ATOM 4318 O O . SER B 1 72 ? 37.312 16.766 -15.453 1 97 72 SER B O 1
ATOM 4320 N N . PHE B 1 73 ? 35.312 15.953 -16.016 1 97.38 73 PHE B N 1
ATOM 4321 C CA . PHE B 1 73 ? 34.688 16.531 -14.836 1 97.38 73 PHE B CA 1
ATOM 4322 C C . PHE B 1 73 ? 35.219 15.867 -13.57 1 97.38 73 PHE B C 1
ATOM 4324 O O . PHE B 1 73 ? 35.438 16.547 -12.57 1 97.38 73 PHE B O 1
ATOM 4331 N N . SER B 1 74 ? 35.312 14.555 -13.586 1 97.81 74 SER B N 1
ATOM 4332 C CA . SER B 1 74 ? 35.875 13.836 -12.445 1 97.81 74 SER B CA 1
ATOM 4333 C C . SER B 1 74 ? 37.281 14.312 -12.109 1 97.81 74 SER B C 1
ATOM 4335 O O . SER B 1 74 ? 37.625 14.477 -10.938 1 97.81 74 SER B O 1
ATOM 4337 N N . ALA B 1 75 ? 38.062 14.516 -13.133 1 97 75 ALA B N 1
ATOM 4338 C CA . ALA B 1 75 ? 39.406 15.008 -12.953 1 97 75 ALA B CA 1
ATOM 4339 C C . ALA B 1 75 ? 39.406 16.391 -12.305 1 97 75 ALA B C 1
ATOM 4341 O O . ALA B 1 75 ? 40.25 16.672 -11.438 1 97 75 ALA B O 1
ATOM 4342 N N . ARG B 1 76 ? 38.562 17.188 -12.742 1 97.12 76 ARG B N 1
ATOM 4343 C CA . ARG B 1 76 ? 38.438 18.531 -12.188 1 97.12 76 ARG B CA 1
ATOM 4344 C C . ARG B 1 76 ? 38.094 18.484 -10.695 1 97.12 76 ARG B C 1
ATOM 4346 O O . ARG B 1 76 ? 38.531 19.328 -9.922 1 97.12 76 ARG B O 1
ATOM 4353 N N . LEU B 1 77 ? 37.406 17.484 -10.305 1 97.38 77 LEU B N 1
ATOM 4354 C CA . LEU B 1 77 ? 36.969 17.344 -8.914 1 97.38 77 LEU B CA 1
ATOM 4355 C C . LEU B 1 77 ? 38.031 16.578 -8.109 1 97.38 77 LEU B C 1
ATOM 4357 O O . LEU B 1 77 ? 37.906 16.438 -6.895 1 97.38 77 LEU B O 1
ATOM 4361 N N . GLY B 1 78 ? 39 16 -8.789 1 97.06 78 GLY B N 1
ATOM 4362 C CA . GLY B 1 78 ? 40 15.203 -8.117 1 97.06 78 GLY B CA 1
ATOM 4363 C C . GLY B 1 78 ? 39.531 13.812 -7.758 1 97.06 78 GLY B C 1
ATOM 4364 O O . GLY B 1 78 ? 39.969 13.234 -6.762 1 97.06 78 GLY B O 1
ATOM 4365 N N . VAL B 1 79 ? 38.625 13.289 -8.508 1 97.88 79 VAL B N 1
ATOM 4366 C CA . VAL B 1 79 ? 38.094 11.961 -8.258 1 97.88 79 VAL B CA 1
ATOM 4367 C C . VAL B 1 79 ? 38.562 11 -9.344 1 97.88 79 VAL B C 1
ATOM 4369 O O . VAL B 1 79 ? 38.219 11.164 -10.516 1 97.88 79 VAL B O 1
ATOM 4372 N N . PRO B 1 80 ? 39.344 10.016 -8.953 1 97.69 80 PRO B N 1
ATOM 4373 C CA . PRO B 1 80 ? 39.719 9.008 -9.953 1 97.69 80 PRO B CA 1
ATOM 4374 C C . PRO B 1 80 ? 38.469 8.312 -10.547 1 97.69 80 PRO B C 1
ATOM 4376 O O . PRO B 1 80 ? 37.594 7.871 -9.805 1 97.69 80 PRO B O 1
ATOM 4379 N N . CYS B 1 81 ? 38.438 8.297 -11.891 1 97.44 81 CYS B N 1
ATOM 4380 C CA . CYS B 1 81 ? 37.281 7.719 -12.562 1 97.44 81 CYS B CA 1
ATOM 4381 C C . CYS B 1 81 ? 37.688 6.711 -13.617 1 97.44 81 CYS B C 1
ATOM 4383 O O . CYS B 1 81 ? 38.5 7.027 -14.484 1 97.44 81 CYS B O 1
ATOM 4385 N N . ASN B 1 82 ? 37.156 5.523 -13.492 1 96.94 82 ASN B N 1
ATOM 4386 C CA . ASN B 1 82 ? 37.438 4.473 -14.469 1 96.94 82 ASN B CA 1
ATOM 4387 C C . ASN B 1 82 ? 36.281 4.34 -15.484 1 96.94 82 ASN B C 1
ATOM 4389 O O . ASN B 1 82 ? 35.125 4.316 -15.109 1 96.94 82 ASN B O 1
ATOM 4393 N N . VAL B 1 83 ? 36.656 4.32 -16.781 1 95.88 83 VAL B N 1
ATOM 4394 C CA . VAL B 1 83 ? 35.688 4.105 -17.844 1 95.88 83 VAL B CA 1
ATOM 4395 C C . VAL B 1 83 ? 35.844 2.676 -18.375 1 95.88 83 VAL B C 1
ATOM 4397 O O . VAL B 1 83 ? 36.906 2.26 -18.797 1 95.88 83 VAL B O 1
ATOM 4400 N N . LYS B 1 84 ? 34.719 1.955 -18.297 1 94.62 84 LYS B N 1
ATOM 4401 C CA . LYS B 1 84 ? 34.719 0.566 -18.75 1 94.62 84 LYS B CA 1
ATOM 4402 C C . LYS B 1 84 ? 33.781 0.365 -19.938 1 94.62 84 LYS B C 1
ATOM 4404 O O . LYS B 1 84 ? 32.625 0.748 -19.891 1 94.62 84 LYS B O 1
ATOM 4409 N N . ASP B 1 85 ? 34.344 -0.225 -20.984 1 91.88 85 ASP B N 1
ATOM 4410 C CA . ASP B 1 85 ? 33.531 -0.559 -22.156 1 91.88 85 ASP B CA 1
ATOM 4411 C C . ASP B 1 85 ? 32.875 -1.936 -22 1 91.88 85 ASP B C 1
ATOM 4413 O O . ASP B 1 85 ? 33.5 -2.869 -21.5 1 91.88 85 ASP B O 1
ATOM 4417 N N . VAL B 1 86 ? 31.625 -1.972 -22.344 1 90.75 86 VAL B N 1
ATOM 4418 C CA . VAL B 1 86 ? 30.938 -3.262 -22.312 1 90.75 86 VAL B CA 1
ATOM 4419 C C . VAL B 1 86 ? 30.344 -3.559 -23.688 1 90.75 86 VAL B C 1
ATOM 4421 O O . VAL B 1 86 ? 30 -2.641 -24.422 1 90.75 86 VAL B O 1
ATOM 4424 N N . ASP B 1 87 ? 30.25 -4.828 -24.031 1 87.94 87 ASP B N 1
ATOM 4425 C CA . ASP B 1 87 ? 29.688 -5.258 -25.297 1 87.94 87 ASP B CA 1
ATOM 4426 C C . ASP B 1 87 ? 28.266 -5.797 -25.109 1 87.94 87 ASP B C 1
ATOM 4428 O O . ASP B 1 87 ? 28.078 -7.008 -24.969 1 87.94 87 ASP B O 1
ATOM 4432 N N . VAL B 1 88 ? 27.344 -4.945 -25.266 1 87.19 88 VAL B N 1
ATOM 4433 C CA . VAL B 1 88 ? 25.938 -5.277 -25.031 1 87.19 88 VAL B CA 1
ATOM 4434 C C . VAL B 1 88 ? 25.453 -6.258 -26.094 1 87.19 88 VAL B C 1
ATOM 4436 O O . VAL B 1 88 ? 24.688 -7.188 -25.781 1 87.19 88 VAL B O 1
ATOM 4439 N N . ALA B 1 89 ? 25.891 -6.031 -27.266 1 85 89 ALA B N 1
ATOM 4440 C CA . ALA B 1 89 ? 25.469 -6.883 -28.391 1 85 89 ALA B CA 1
ATOM 4441 C C . ALA B 1 89 ? 25.891 -8.328 -28.156 1 85 89 ALA B C 1
ATOM 4443 O O . ALA B 1 89 ? 25.109 -9.258 -28.375 1 85 89 ALA B O 1
ATOM 4444 N N . ALA B 1 90 ? 27.078 -8.477 -27.766 1 88.06 90 ALA B N 1
ATOM 4445 C CA . ALA B 1 90 ? 27.594 -9.82 -27.5 1 88.06 90 ALA B CA 1
ATOM 4446 C C . ALA B 1 90 ? 26.828 -10.477 -26.359 1 88.06 90 ALA B C 1
ATOM 4448 O O . ALA B 1 90 ? 26.531 -11.672 -26.406 1 88.06 90 ALA B O 1
ATOM 4449 N N . PHE B 1 91 ? 26.609 -9.773 -25.344 1 88.5 91 PHE B N 1
ATOM 4450 C CA . PHE B 1 91 ? 25.906 -10.289 -24.188 1 88.5 91 PHE B CA 1
ATOM 4451 C C . PHE B 1 91 ? 24.484 -10.695 -24.562 1 88.5 91 PHE B C 1
ATOM 4453 O O . PHE B 1 91 ? 23.984 -11.734 -24.109 1 88.5 91 PHE B O 1
ATOM 4460 N N . LYS B 1 92 ? 23.859 -9.891 -25.328 1 85.69 92 LYS B N 1
ATOM 4461 C CA . LYS B 1 92 ? 22.516 -10.18 -25.812 1 85.69 92 LYS B CA 1
ATOM 4462 C C . LYS B 1 92 ? 22.469 -11.516 -26.547 1 85.69 92 LYS B C 1
ATOM 4464 O O . LYS B 1 92 ? 21.562 -12.312 -26.344 1 85.69 92 LYS B O 1
ATOM 4469 N N . ALA B 1 93 ? 23.406 -11.625 -27.359 1 86.44 93 ALA B N 1
ATOM 4470 C CA . ALA B 1 93 ? 23.469 -12.828 -28.188 1 86.44 93 ALA B CA 1
ATOM 4471 C C . ALA B 1 93 ? 23.703 -14.07 -27.328 1 86.44 93 ALA B C 1
ATOM 4473 O O . ALA B 1 93 ? 23.125 -15.133 -27.578 1 86.44 93 ALA B O 1
ATOM 4474 N N . GLU B 1 94 ? 24.422 -13.867 -26.375 1 87.94 94 GLU B N 1
ATOM 4475 C CA . GLU B 1 94 ? 24.797 -14.984 -25.5 1 87.94 94 GLU B CA 1
ATOM 4476 C C . GLU B 1 94 ? 23.672 -15.367 -24.562 1 87.94 94 GLU B C 1
ATOM 4478 O O . GLU B 1 94 ? 23.438 -16.547 -24.312 1 87.94 94 GLU B O 1
ATOM 4483 N N . HIS B 1 95 ? 22.969 -14.43 -24.109 1 86.31 95 HIS B N 1
ATOM 4484 C CA . HIS B 1 95 ? 22.016 -14.695 -23.047 1 86.31 95 HIS B CA 1
ATOM 4485 C C . HIS B 1 95 ? 20.578 -14.562 -23.547 1 86.31 95 HIS B C 1
ATOM 4487 O O . HIS B 1 95 ? 19.625 -14.82 -22.812 1 86.31 95 HIS B O 1
ATOM 4493 N N . HIS B 1 96 ? 20.406 -14.18 -24.781 1 87.62 96 HIS B N 1
ATOM 4494 C CA . HIS B 1 96 ? 19.109 -14.078 -25.422 1 87.62 96 HIS B CA 1
ATOM 4495 C C . HIS B 1 96 ? 18.156 -13.195 -24.609 1 87.62 96 HIS B C 1
ATOM 4497 O O . HIS B 1 96 ? 17.031 -13.609 -24.297 1 87.62 96 HIS B O 1
ATOM 4503 N N . VAL B 1 97 ? 18.641 -12.078 -24.172 1 79 97 VAL B N 1
ATOM 4504 C CA . VAL B 1 97 ? 17.844 -11.117 -23.422 1 79 97 VAL B CA 1
ATOM 4505 C C . VAL B 1 97 ? 17.75 -9.805 -24.188 1 79 97 VAL B C 1
ATOM 4507 O O . VAL B 1 97 ? 18.469 -9.602 -25.172 1 79 97 VAL B O 1
ATOM 4510 N N . GLY B 1 98 ? 16.812 -8.938 -23.781 1 77.19 98 GLY B N 1
ATOM 4511 C CA . GLY B 1 98 ? 16.641 -7.652 -24.438 1 77.19 98 GLY B CA 1
ATOM 4512 C C . GLY B 1 98 ? 17.781 -6.684 -24.172 1 77.19 98 GLY B C 1
ATOM 4513 O O . GLY B 1 98 ? 18.609 -6.926 -23.297 1 77.19 98 GLY B O 1
ATOM 4514 N N . THR B 1 99 ? 17.891 -5.656 -24.953 1 78.88 99 THR B N 1
ATOM 4515 C CA . THR B 1 99 ? 18.969 -4.672 -24.906 1 78.88 99 THR B CA 1
ATOM 4516 C C . THR B 1 99 ? 19.047 -4.023 -23.531 1 78.88 99 THR B C 1
ATOM 4518 O O . THR B 1 99 ? 20.141 -3.885 -22.953 1 78.88 99 THR B O 1
ATOM 4521 N N . GLN B 1 100 ? 17.953 -3.691 -22.938 1 77.62 100 GLN B N 1
ATOM 4522 C CA . GLN B 1 100 ? 17.922 -3 -21.656 1 77.62 100 GLN B CA 1
ATOM 4523 C C . GLN B 1 100 ? 18.359 -3.926 -20.531 1 77.62 100 GLN B C 1
ATOM 4525 O O . GLN B 1 100 ? 19.094 -3.512 -19.625 1 77.62 100 GLN B O 1
ATOM 4530 N N . GLN B 1 101 ? 17.891 -5.105 -20.609 1 80.38 101 GLN B N 1
ATOM 4531 C CA . GLN B 1 101 ? 18.266 -6.078 -19.594 1 80.38 101 GLN B CA 1
ATOM 4532 C C . GLN B 1 101 ? 19.766 -6.395 -19.656 1 80.38 101 GLN B C 1
ATOM 4534 O O . GLN B 1 101 ? 20.422 -6.523 -18.625 1 80.38 101 GLN B O 1
ATOM 4539 N N . ALA B 1 102 ? 20.219 -6.578 -20.828 1 82.81 102 ALA B N 1
ATOM 4540 C CA . ALA B 1 102 ? 21.625 -6.852 -21.031 1 82.81 102 ALA B CA 1
ATOM 4541 C C . ALA B 1 102 ? 22.5 -5.695 -20.531 1 82.81 102 ALA B C 1
ATOM 4543 O O . ALA B 1 102 ? 23.484 -5.914 -19.844 1 82.81 102 ALA B O 1
ATOM 4544 N N . ALA B 1 103 ? 22.094 -4.473 -20.906 1 85.12 103 ALA B N 1
ATOM 4545 C CA . ALA B 1 103 ? 22.828 -3.281 -20.484 1 85.12 103 ALA B CA 1
ATOM 4546 C C . ALA B 1 103 ? 22.875 -3.172 -18.953 1 85.12 103 ALA B C 1
ATOM 4548 O O . ALA B 1 103 ? 23.906 -2.828 -18.391 1 85.12 103 ALA B O 1
ATOM 4549 N N . ARG B 1 104 ? 21.812 -3.518 -18.375 1 86.12 104 ARG B N 1
ATOM 4550 C CA . ARG B 1 104 ? 21.734 -3.451 -16.922 1 86.12 104 ARG B CA 1
ATOM 4551 C C . ARG B 1 104 ? 22.625 -4.5 -16.281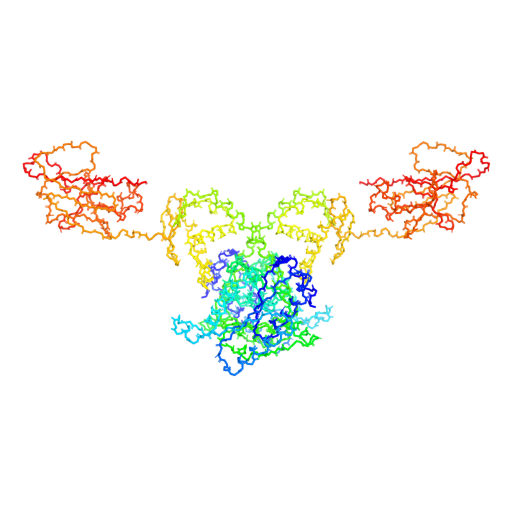 1 86.12 104 ARG B C 1
ATOM 4553 O O . ARG B 1 104 ? 23.375 -4.195 -15.344 1 86.12 104 ARG B O 1
ATOM 4560 N N . ALA B 1 105 ? 22.516 -5.637 -16.75 1 87.56 105 ALA B N 1
ATOM 4561 C CA . ALA B 1 105 ? 23.312 -6.723 -16.188 1 87.56 105 ALA B CA 1
ATOM 4562 C C . ALA B 1 105 ? 24.797 -6.418 -16.281 1 87.56 105 ALA B C 1
ATOM 4564 O O . ALA B 1 105 ? 25.547 -6.621 -15.32 1 87.56 105 ALA B O 1
ATOM 4565 N N . LEU B 1 106 ? 25.156 -5.957 -17.438 1 90.69 106 LEU B N 1
ATOM 4566 C CA . LEU B 1 106 ? 26.562 -5.645 -17.656 1 90.69 106 LEU B CA 1
ATOM 4567 C C . LEU B 1 106 ? 27.016 -4.496 -16.766 1 90.69 106 LEU B C 1
ATOM 4569 O O . LEU B 1 106 ? 28.125 -4.527 -16.234 1 90.69 106 LEU B O 1
ATOM 4573 N N . ARG B 1 107 ? 26.203 -3.467 -16.625 1 93.44 107 ARG B N 1
ATOM 4574 C CA . ARG B 1 107 ? 26.5 -2.346 -15.742 1 93.44 107 ARG B CA 1
ATOM 4575 C C . ARG B 1 107 ? 26.781 -2.83 -14.328 1 93.44 107 ARG B C 1
ATOM 4577 O O . ARG B 1 107 ? 27.781 -2.422 -13.711 1 93.44 107 ARG B O 1
ATOM 4584 N N . TYR B 1 108 ? 26 -3.689 -13.859 1 94.25 108 TYR B N 1
ATOM 4585 C CA . TYR B 1 108 ? 26.125 -4.121 -12.477 1 94.25 108 TYR B CA 1
ATOM 4586 C C . TYR B 1 108 ? 27.297 -5.07 -12.305 1 94.25 108 TYR B C 1
ATOM 4588 O O . TYR B 1 108 ? 27.922 -5.109 -11.234 1 94.25 108 TYR B O 1
ATOM 4596 N N . GLN B 1 109 ? 27.594 -5.766 -13.359 1 93.88 109 GLN B N 1
ATOM 4597 C CA . GLN B 1 109 ? 28.812 -6.562 -13.328 1 93.88 109 GLN B CA 1
ATOM 4598 C C . GLN B 1 109 ? 30.047 -5.668 -13.219 1 93.88 109 GLN B C 1
ATOM 4600 O O . GLN B 1 109 ? 30.969 -5.973 -12.453 1 93.88 109 GLN B O 1
ATOM 4605 N N . VAL B 1 110 ? 30.016 -4.633 -13.961 1 96.31 110 VAL B N 1
ATOM 4606 C CA . VAL B 1 110 ? 31.109 -3.676 -13.93 1 96.31 110 VAL B CA 1
ATOM 4607 C C . VAL B 1 110 ? 31.203 -3.041 -12.539 1 96.31 110 VAL B C 1
ATOM 4609 O O . VAL B 1 110 ? 32.281 -2.873 -12 1 96.31 110 VAL B O 1
ATOM 4612 N N . PHE B 1 111 ? 30.078 -2.672 -11.992 1 97.56 111 PHE B N 1
ATOM 4613 C CA . PHE B 1 111 ? 30.047 -2.066 -10.664 1 97.56 111 PHE B CA 1
ATOM 4614 C C . PHE B 1 111 ? 30.688 -2.984 -9.633 1 97.56 111 PHE B C 1
ATOM 4616 O O . PHE B 1 111 ? 31.484 -2.539 -8.812 1 97.56 111 PHE B O 1
ATOM 4623 N N . GLN B 1 112 ? 30.297 -4.223 -9.688 1 97.12 112 GLN B N 1
ATOM 4624 C CA . GLN B 1 112 ? 30.828 -5.199 -8.742 1 97.12 112 GLN B CA 1
ATOM 4625 C C . GLN B 1 112 ? 32.344 -5.297 -8.852 1 97.12 112 GLN B C 1
ATOM 4627 O O . GLN B 1 112 ? 33.031 -5.266 -7.836 1 97.12 112 GLN B O 1
ATOM 4632 N N . GLY B 1 113 ? 32.812 -5.488 -10.07 1 97 113 GLY B N 1
ATOM 4633 C CA . GLY B 1 113 ? 34.25 -5.578 -10.297 1 97 113 GLY B CA 1
ATOM 4634 C C . GLY B 1 113 ? 35 -4.348 -9.836 1 97 113 GLY B C 1
ATOM 4635 O O . GLY B 1 113 ? 36.094 -4.457 -9.273 1 97 113 GLY B O 1
ATOM 4636 N N . GLU B 1 114 ? 34.5 -3.188 -10.117 1 97.44 114 GLU B N 1
ATOM 4637 C CA . GLU B 1 114 ? 35.156 -1.939 -9.758 1 97.44 114 GLU B CA 1
ATOM 4638 C C . GLU B 1 114 ? 35.188 -1.754 -8.242 1 97.44 114 GLU B C 1
ATOM 4640 O O . GLU B 1 114 ? 36.156 -1.21 -7.699 1 97.44 114 GLU B O 1
ATOM 4645 N N . MET B 1 115 ? 34.125 -2.088 -7.566 1 97.94 115 MET B N 1
ATOM 4646 C CA . MET B 1 115 ? 34.094 -2.02 -6.105 1 97.94 115 MET B CA 1
ATOM 4647 C C . MET B 1 115 ? 35.219 -2.85 -5.504 1 97.94 115 MET B C 1
ATOM 4649 O O . MET B 1 115 ? 35.906 -2.414 -4.555 1 97.94 115 MET B O 1
ATOM 4653 N N . GLU B 1 116 ? 35.406 -3.979 -6.02 1 97.19 116 GLU B N 1
ATOM 4654 C CA . GLU B 1 116 ? 36.469 -4.855 -5.551 1 97.19 116 GLU B CA 1
ATOM 4655 C C . GLU B 1 116 ? 37.844 -4.246 -5.824 1 97.19 116 GLU B C 1
ATOM 4657 O O . GLU B 1 116 ? 38.719 -4.266 -4.957 1 97.19 116 GLU B O 1
ATOM 4662 N N . ARG B 1 117 ? 38 -3.752 -7.004 1 96.94 117 ARG B N 1
ATOM 4663 C CA . ARG B 1 117 ? 39.281 -3.213 -7.434 1 96.94 117 ARG B CA 1
ATOM 4664 C C . ARG B 1 117 ? 39.75 -2.076 -6.523 1 96.94 117 ARG B C 1
ATOM 4666 O O . ARG B 1 117 ? 40.906 -2.021 -6.121 1 96.94 117 ARG B O 1
ATOM 4673 N N . VAL B 1 118 ? 38.812 -1.192 -6.121 1 97.38 118 VAL B N 1
ATOM 4674 C CA . VAL B 1 118 ? 39.188 -0.01 -5.355 1 97.38 118 VAL B CA 1
ATOM 4675 C C . VAL B 1 118 ? 38.875 -0.221 -3.881 1 97.38 118 VAL B C 1
ATOM 4677 O O . VAL B 1 118 ? 38.938 0.716 -3.082 1 97.38 118 VAL B O 1
ATOM 4680 N N . HIS B 1 119 ? 38.344 -1.409 -3.492 1 97.44 119 HIS B N 1
ATOM 4681 C CA . HIS B 1 119 ? 38 -1.784 -2.131 1 97.44 119 HIS B CA 1
ATOM 4682 C C . HIS B 1 119 ? 36.906 -0.874 -1.582 1 97.44 119 HIS B C 1
ATOM 4684 O O . HIS B 1 119 ? 37 -0.403 -0.446 1 97.44 119 HIS B O 1
ATOM 4690 N N . ALA B 1 120 ? 36 -0.557 -2.469 1 98 120 ALA B N 1
ATOM 4691 C CA . ALA B 1 120 ? 34.844 0.231 -2.033 1 98 120 ALA B CA 1
ATOM 4692 C C . ALA B 1 120 ? 33.812 -0.647 -1.337 1 98 120 ALA B C 1
ATOM 4694 O O . ALA B 1 120 ? 33.562 -1.774 -1.766 1 98 120 ALA B O 1
ATOM 4695 N N . THR B 1 121 ? 33.219 -0.076 -0.279 1 97.62 121 THR B N 1
ATOM 4696 C CA . THR B 1 121 ? 32.188 -0.813 0.434 1 97.62 121 THR B CA 1
ATOM 4697 C C . THR B 1 121 ? 30.812 -0.208 0.164 1 97.62 121 THR B C 1
ATOM 4699 O O . THR B 1 121 ? 29.797 -0.732 0.625 1 97.62 121 THR B O 1
ATOM 4702 N N . VAL B 1 122 ? 30.812 0.878 -0.602 1 98.38 122 VAL B N 1
ATOM 4703 C CA . VAL B 1 122 ? 29.547 1.536 -0.927 1 98.38 122 VAL B CA 1
ATOM 4704 C C . VAL B 1 122 ? 29.531 1.93 -2.402 1 98.38 122 VAL B C 1
ATOM 4706 O O . VAL B 1 122 ? 30.484 2.537 -2.896 1 98.38 122 VAL B O 1
ATOM 4709 N N . LEU B 1 123 ? 28.5 1.531 -3.096 1 98.69 123 LEU B N 1
ATOM 4710 C CA . LEU B 1 123 ? 28.219 2 -4.445 1 98.69 123 LEU B CA 1
ATOM 4711 C C . LEU B 1 123 ? 27.047 2.98 -4.441 1 98.69 123 LEU B C 1
ATOM 4713 O O . LEU B 1 123 ? 25.984 2.688 -3.883 1 98.69 123 LEU B O 1
ATOM 4717 N N . LEU B 1 124 ? 27.281 4.125 -5.004 1 98.62 124 LEU B N 1
ATOM 4718 C CA . LEU B 1 124 ? 26.203 5.105 -5.086 1 98.62 124 LEU B CA 1
ATOM 4719 C C . LEU B 1 124 ? 25.641 5.188 -6.504 1 98.62 124 LEU B C 1
ATOM 4721 O O . LEU B 1 124 ? 26.406 5.281 -7.469 1 98.62 124 LEU B O 1
ATOM 4725 N N . THR B 1 125 ? 24.312 5.098 -6.594 1 97.94 125 THR B N 1
ATOM 4726 C CA . THR B 1 125 ? 23.625 5.375 -7.852 1 97.94 125 THR B CA 1
ATOM 4727 C C . THR B 1 125 ? 22.719 6.594 -7.715 1 97.94 125 THR B C 1
ATOM 4729 O O . THR B 1 125 ? 22.406 7.02 -6.602 1 97.94 125 THR B O 1
ATOM 4732 N N . ALA B 1 126 ? 22.328 7.145 -8.828 1 97.62 126 ALA B N 1
ATOM 4733 C CA . ALA B 1 126 ? 21.703 8.461 -8.797 1 97.62 126 ALA B CA 1
ATOM 4734 C C . ALA B 1 126 ? 20.188 8.359 -8.977 1 97.62 126 ALA B C 1
ATOM 4736 O O . ALA B 1 126 ? 19.562 9.266 -9.539 1 97.62 126 ALA B O 1
ATOM 4737 N N . HIS B 1 127 ? 19.672 7.227 -8.539 1 95.44 127 HIS B N 1
ATOM 4738 C CA . HIS B 1 127 ? 18.203 7.152 -8.539 1 95.44 127 HIS B CA 1
ATOM 4739 C C . HIS B 1 127 ? 17.609 8.227 -7.637 1 95.44 127 HIS B C 1
ATOM 4741 O O . HIS B 1 127 ? 18.141 8.516 -6.566 1 95.44 127 HIS B O 1
ATOM 4747 N N . HIS B 1 128 ? 16.547 8.828 -8.109 1 95.94 128 HIS B N 1
ATOM 4748 C CA . HIS B 1 128 ? 15.945 9.938 -7.387 1 95.94 128 HIS B CA 1
ATOM 4749 C C . HIS B 1 128 ? 14.453 9.711 -7.152 1 95.94 128 HIS B C 1
ATOM 4751 O O . HIS B 1 128 ? 13.945 8.617 -7.398 1 95.94 128 HIS B O 1
ATOM 4757 N N . GLY B 1 129 ? 13.773 10.695 -6.652 1 93.88 129 GLY B N 1
ATOM 4758 C CA . GLY B 1 129 ? 12.391 10.562 -6.227 1 93.88 129 GLY B CA 1
ATOM 4759 C C . GLY B 1 129 ? 11.445 10.227 -7.367 1 93.88 129 GLY B C 1
ATOM 4760 O O . GLY B 1 129 ? 10.492 9.469 -7.184 1 93.88 129 GLY B O 1
ATOM 4761 N N . ASP B 1 130 ? 11.734 10.789 -8.531 1 92.19 130 ASP B N 1
ATOM 4762 C CA . ASP B 1 130 ? 10.883 10.508 -9.68 1 92.19 130 ASP B CA 1
ATOM 4763 C C . ASP B 1 130 ? 11 9.047 -10.109 1 92.19 130 ASP B C 1
ATOM 4765 O O . ASP B 1 130 ? 10.023 8.445 -10.57 1 92.19 130 ASP B O 1
ATOM 4769 N N . ASP B 1 131 ? 12.219 8.531 -9.922 1 91.5 131 ASP B N 1
ATOM 4770 C CA . ASP B 1 131 ? 12.406 7.109 -10.203 1 91.5 131 ASP B CA 1
ATOM 4771 C C . ASP B 1 131 ? 11.578 6.25 -9.258 1 91.5 131 ASP B C 1
ATOM 4773 O O . ASP B 1 131 ? 11.062 5.203 -9.648 1 91.5 131 ASP B O 1
ATOM 4777 N N . GLU B 1 132 ? 11.547 6.676 -8.047 1 93 132 GLU B N 1
ATOM 4778 C CA . GLU B 1 132 ? 10.781 5.934 -7.051 1 93 132 GLU B CA 1
ATOM 4779 C C . GLU B 1 132 ? 9.297 5.91 -7.402 1 93 132 GLU B C 1
ATOM 4781 O O . GLU B 1 132 ? 8.641 4.875 -7.281 1 93 132 GLU B O 1
ATOM 4786 N N . VAL B 1 133 ? 8.758 7.035 -7.805 1 92.56 133 VAL B N 1
ATOM 4787 C CA . VAL B 1 133 ? 7.355 7.133 -8.203 1 92.56 133 VAL B CA 1
ATOM 4788 C C . VAL B 1 133 ? 7.086 6.191 -9.375 1 92.56 133 VAL B C 1
ATOM 4790 O O . VAL B 1 133 ? 6.105 5.441 -9.359 1 92.56 133 VAL B O 1
ATOM 4793 N N . GLU B 1 134 ? 8.016 6.238 -10.32 1 90.25 134 GLU B N 1
ATOM 4794 C CA . GLU B 1 134 ? 7.887 5.367 -11.484 1 90.25 134 GLU B CA 1
ATOM 4795 C C . GLU B 1 134 ? 7.883 3.896 -11.078 1 90.25 134 GLU B C 1
ATOM 4797 O O . GLU B 1 134 ? 7.039 3.123 -11.531 1 90.25 134 GLU B O 1
ATOM 4802 N N . THR B 1 135 ? 8.797 3.57 -10.242 1 91.19 135 THR B N 1
ATOM 4803 C CA . THR B 1 135 ? 8.938 2.191 -9.789 1 91.19 135 THR B CA 1
ATOM 4804 C C . THR B 1 135 ? 7.684 1.732 -9.047 1 91.19 135 THR B C 1
ATOM 4806 O O . THR B 1 135 ? 7.184 0.634 -9.297 1 91.19 135 THR B O 1
ATOM 4809 N N . ALA B 1 136 ? 7.18 2.541 -8.211 1 91.94 136 ALA B N 1
ATOM 4810 C CA . ALA B 1 136 ? 5.992 2.201 -7.43 1 91.94 136 ALA B CA 1
ATOM 4811 C C . ALA B 1 136 ? 4.797 1.936 -8.336 1 91.94 136 ALA B C 1
ATOM 4813 O O . ALA B 1 136 ? 4.109 0.922 -8.188 1 91.94 136 ALA B O 1
ATOM 4814 N N . PHE B 1 137 ? 4.582 2.812 -9.25 1 90.44 137 PHE B N 1
ATOM 4815 C CA . PHE B 1 137 ? 3.438 2.686 -10.148 1 90.44 137 PHE B CA 1
ATOM 4816 C C . PHE B 1 137 ? 3.605 1.487 -11.07 1 90.44 137 PHE B C 1
ATOM 4818 O O . PHE B 1 137 ? 2.633 0.796 -11.383 1 90.44 137 PHE B O 1
ATOM 4825 N N . MET B 1 138 ? 4.809 1.224 -11.5 1 89.19 138 MET B N 1
ATOM 4826 C CA . MET B 1 138 ? 5.086 0.056 -12.336 1 89.19 138 MET B CA 1
ATOM 4827 C C . MET B 1 138 ? 4.793 -1.234 -11.578 1 89.19 138 MET B C 1
ATOM 4829 O O . MET B 1 138 ? 4.172 -2.15 -12.117 1 89.19 138 MET B O 1
ATOM 4833 N N . LYS B 1 139 ? 5.262 -1.267 -10.359 1 89.75 139 LYS B N 1
ATOM 4834 C CA . LYS B 1 139 ? 5.074 -2.469 -9.555 1 89.75 139 LYS B CA 1
ATOM 4835 C C . LYS B 1 139 ? 3.598 -2.713 -9.266 1 89.75 139 LYS B C 1
ATOM 4837 O O . LYS B 1 139 ? 3.133 -3.855 -9.305 1 89.75 139 LYS B O 1
ATOM 4842 N N . LEU B 1 140 ? 2.9 -1.691 -9.016 1 90.81 140 LEU B N 1
ATOM 4843 C CA . LEU B 1 140 ? 1.466 -1.813 -8.781 1 90.81 140 LEU B CA 1
ATOM 4844 C C . LEU B 1 140 ? 0.754 -2.328 -10.023 1 90.81 140 LEU B C 1
ATOM 4846 O O . LEU B 1 140 ? -0.146 -3.166 -9.93 1 90.81 140 LEU B O 1
ATOM 4850 N N . THR B 1 141 ? 1.176 -1.799 -11.141 1 89.19 141 THR B N 1
ATOM 4851 C CA . THR B 1 141 ? 0.568 -2.195 -12.406 1 89.19 141 THR B CA 1
ATOM 4852 C C . THR B 1 141 ? 0.853 -3.662 -12.703 1 89.19 141 THR B C 1
ATOM 4854 O O . THR B 1 141 ? -0.005 -4.371 -13.234 1 89.19 141 THR B O 1
ATOM 4857 N N . ARG B 1 142 ? 2.01 -4.102 -12.328 1 86.62 142 ARG B N 1
ATOM 4858 C CA . ARG B 1 142 ? 2.424 -5.469 -12.609 1 86.62 142 ARG B CA 1
ATOM 4859 C C . ARG B 1 142 ? 1.777 -6.449 -11.633 1 86.62 142 ARG B C 1
ATOM 4861 O O . ARG B 1 142 ? 1.645 -7.637 -11.938 1 86.62 142 ARG B O 1
ATOM 4868 N N . GLY B 1 143 ? 1.441 -5.949 -10.469 1 88.75 143 GLY B N 1
ATOM 4869 C CA . GLY B 1 143 ? 0.746 -6.812 -9.523 1 88.75 143 GLY B CA 1
ATOM 4870 C C . GLY B 1 143 ? 1.559 -7.117 -8.281 1 88.75 143 GLY B C 1
ATOM 4871 O O . GLY B 1 143 ? 1.697 -8.281 -7.895 1 88.75 143 GLY B O 1
ATOM 4872 N N . THR B 1 144 ? 2.074 -6.152 -7.609 1 89.25 144 THR B N 1
ATOM 4873 C CA . THR B 1 144 ? 2.801 -6.328 -6.355 1 89.25 144 THR B CA 1
ATOM 4874 C C . THR B 1 144 ? 1.835 -6.414 -5.176 1 89.25 144 THR B C 1
ATOM 4876 O O . THR B 1 144 ? 0.619 -6.328 -5.355 1 89.25 144 THR B O 1
ATOM 4879 N N . THR B 1 145 ? 2.365 -6.832 -4.008 1 92.31 145 THR B N 1
ATOM 4880 C CA . THR B 1 145 ? 1.583 -6.938 -2.779 1 92.31 145 THR B CA 1
ATOM 4881 C C . THR B 1 145 ? 2.264 -6.191 -1.638 1 92.31 145 THR B C 1
ATOM 4883 O O . THR B 1 145 ? 3.422 -5.785 -1.758 1 92.31 145 THR B O 1
ATOM 4886 N N . PRO B 1 146 ? 1.563 -5.984 -0.554 1 93.88 146 PRO B N 1
ATOM 4887 C CA . PRO B 1 146 ? 2.152 -5.281 0.591 1 93.88 146 PRO B CA 1
ATOM 4888 C C . PRO B 1 146 ? 3.281 -6.07 1.249 1 93.88 146 PRO B C 1
ATOM 4890 O O . PRO B 1 146 ? 3.922 -5.578 2.18 1 93.88 146 PRO B O 1
ATOM 4893 N N . LEU B 1 147 ? 3.625 -7.234 0.765 1 92.25 147 LEU B N 1
ATOM 4894 C CA . LEU B 1 147 ? 4.684 -8.07 1.32 1 92.25 147 LEU B CA 1
ATOM 4895 C C . LEU B 1 147 ? 6.055 -7.594 0.852 1 92.25 147 LEU B C 1
ATOM 4897 O O . LEU B 1 147 ? 7.078 -7.988 1.414 1 92.25 147 LEU B O 1
ATOM 4901 N N . THR B 1 148 ? 6.02 -6.789 -0.18 1 87.56 148 THR B N 1
ATOM 4902 C CA . THR B 1 148 ? 7.277 -6.328 -0.753 1 87.56 148 THR B CA 1
ATOM 4903 C C . THR B 1 148 ? 7.332 -4.805 -0.789 1 87.56 148 THR B C 1
ATOM 4905 O O . THR B 1 148 ? 6.293 -4.141 -0.81 1 87.56 148 THR B O 1
ATOM 4908 N N . LYS B 1 149 ? 8.531 -4.336 -0.818 1 89.62 149 LYS B N 1
ATOM 4909 C CA . LYS B 1 149 ? 8.734 -2.895 -0.913 1 89.62 149 LYS B CA 1
ATOM 4910 C C . LYS B 1 149 ? 8.18 -2.346 -2.221 1 89.62 149 LYS B C 1
ATOM 4912 O O . LYS B 1 149 ? 8.367 -2.943 -3.283 1 89.62 149 LYS B O 1
ATOM 4917 N N . LEU B 1 150 ? 7.438 -1.257 -2.107 1 90.62 150 LEU B N 1
ATOM 4918 C CA . LEU B 1 150 ? 6.797 -0.652 -3.27 1 90.62 150 LEU B CA 1
ATOM 4919 C C . LEU B 1 150 ? 7.781 0.213 -4.047 1 90.62 150 LEU B C 1
ATOM 4921 O O . LEU B 1 150 ? 7.812 0.169 -5.281 1 90.62 150 LEU B O 1
ATOM 4925 N N . GLY B 1 151 ? 8.523 1.037 -3.355 1 91.62 151 GLY B N 1
ATOM 4926 C CA . GLY B 1 151 ? 9.461 1.945 -3.988 1 91.62 151 GLY B CA 1
ATOM 4927 C C . GLY B 1 151 ? 10.875 1.386 -4.066 1 91.62 151 GLY B C 1
ATOM 4928 O O . GLY B 1 151 ? 11.055 0.173 -4.188 1 91.62 151 GLY B O 1
ATOM 4929 N N . ILE B 1 152 ? 11.836 2.26 -4.211 1 93.5 152 ILE B N 1
ATOM 4930 C CA . ILE B 1 152 ? 13.25 1.916 -4.312 1 93.5 152 ILE B CA 1
ATOM 4931 C C . ILE B 1 152 ? 13.891 1.961 -2.926 1 93.5 152 ILE B C 1
ATOM 4933 O O . ILE B 1 152 ? 13.711 2.93 -2.184 1 93.5 152 ILE B O 1
ATOM 4937 N N . ALA B 1 153 ? 14.562 0.953 -2.59 1 92.44 153 ALA B N 1
ATOM 4938 C CA . ALA B 1 153 ? 15.25 0.937 -1.301 1 92.44 153 ALA B CA 1
ATOM 4939 C C . ALA B 1 153 ? 16.406 1.935 -1.282 1 92.44 153 ALA B C 1
ATOM 4941 O O . ALA B 1 153 ? 17.156 2.049 -2.258 1 92.44 153 ALA B O 1
ATOM 4942 N N . ALA B 1 154 ? 16.484 2.637 -0.184 1 94.56 154 ALA B N 1
ATOM 4943 C CA . ALA B 1 154 ? 17.594 3.578 -0.042 1 94.56 154 ALA B CA 1
ATOM 4944 C C . ALA B 1 154 ? 18.938 2.854 -0.067 1 94.56 154 ALA B C 1
ATOM 4946 O O . ALA B 1 154 ? 19.938 3.391 -0.563 1 94.56 154 ALA B O 1
ATOM 4947 N N . THR B 1 155 ? 18.953 1.653 0.542 1 95 155 THR B N 1
ATOM 4948 C CA . THR B 1 155 ? 20.141 0.812 0.544 1 95 155 THR B CA 1
ATOM 4949 C C . THR B 1 155 ? 19.766 -0.651 0.319 1 95 155 THR B C 1
ATOM 4951 O O . THR B 1 155 ? 18.656 -1.067 0.625 1 95 155 THR B O 1
ATOM 4954 N N . ARG B 1 156 ? 20.656 -1.373 -0.307 1 92.56 156 ARG B N 1
ATOM 4955 C CA . ARG B 1 156 ? 20.531 -2.822 -0.432 1 92.56 156 ARG B CA 1
ATOM 4956 C C . ARG B 1 156 ? 21.906 -3.488 -0.477 1 92.56 156 ARG B C 1
ATOM 4958 O O . ARG B 1 156 ? 22.875 -2.883 -0.923 1 92.56 156 ARG B O 1
ATOM 4965 N N . PRO B 1 157 ? 22 -4.695 0.017 1 93.62 157 PRO B N 1
ATOM 4966 C CA . PRO B 1 157 ? 23.266 -5.406 -0.124 1 93.62 157 PRO B CA 1
ATOM 4967 C C . PRO B 1 157 ? 23.688 -5.566 -1.581 1 93.62 157 PRO B C 1
ATOM 4969 O O . PRO B 1 157 ? 22.859 -5.805 -2.453 1 93.62 157 PRO B O 1
ATOM 4972 N N . PHE B 1 158 ? 24.938 -5.375 -1.803 1 94.88 158 PHE B N 1
ATOM 4973 C CA . PHE B 1 158 ? 25.484 -5.508 -3.148 1 94.88 158 PHE B CA 1
ATOM 4974 C C . PHE B 1 158 ? 26.984 -5.789 -3.098 1 94.88 158 PHE B C 1
ATOM 4976 O O . PHE B 1 158 ? 27.734 -5.094 -2.408 1 94.88 158 PHE B O 1
ATOM 4983 N N . ALA B 1 159 ? 27.344 -6.832 -3.809 1 94.56 159 ALA B N 1
ATOM 4984 C CA . ALA B 1 159 ? 28.75 -7.238 -3.834 1 94.56 159 ALA B CA 1
ATOM 4985 C C . ALA B 1 159 ? 29.312 -7.387 -2.42 1 94.56 159 ALA B C 1
ATOM 4987 O O . ALA B 1 159 ? 28.719 -8.086 -1.587 1 94.56 159 ALA B O 1
ATOM 4988 N N . ASN B 1 160 ? 30.406 -6.781 -2.107 1 92.62 160 ASN B N 1
ATOM 4989 C CA . ASN B 1 160 ? 31 -6.883 -0.783 1 92.62 160 ASN B CA 1
ATOM 4990 C C . ASN B 1 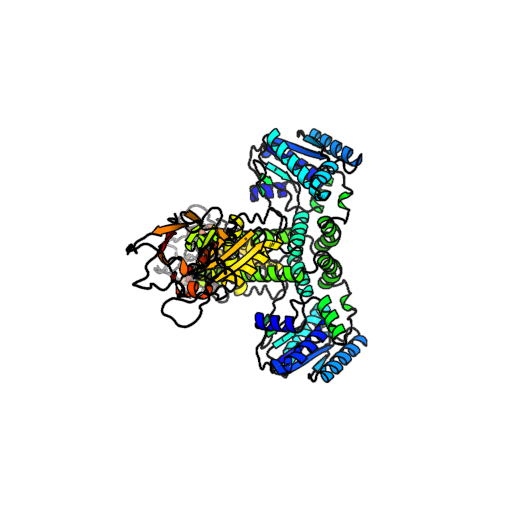160 ? 30.562 -5.742 0.127 1 92.62 160 ASN B C 1
ATOM 4992 O O . ASN B 1 160 ? 31.156 -5.512 1.18 1 92.62 160 ASN B O 1
ATOM 4996 N N . GLY B 1 161 ? 29.547 -5.043 -0.293 1 96.38 161 GLY B N 1
ATOM 4997 C CA . GLY B 1 161 ? 29.062 -3.904 0.472 1 96.38 161 GLY B CA 1
ATOM 4998 C C . GLY B 1 161 ? 27.594 -3.613 0.239 1 96.38 161 GLY B C 1
ATOM 4999 O O . GLY B 1 161 ? 26.75 -4.512 0.335 1 96.38 161 GLY B O 1
ATOM 5000 N N . VAL B 1 162 ? 27.406 -2.25 0.023 1 97.25 162 VAL B N 1
ATOM 5001 C CA . VAL B 1 162 ? 26 -1.862 -0.142 1 97.25 162 VAL B CA 1
ATOM 5002 C C . VAL B 1 162 ? 25.875 -0.914 -1.331 1 97.25 162 VAL B C 1
ATOM 5004 O O . VAL B 1 162 ? 26.828 -0.223 -1.694 1 97.25 162 VAL B O 1
ATOM 5007 N N . LEU B 1 163 ? 24.719 -1.004 -1.972 1 97.94 163 LEU B N 1
ATOM 5008 C CA . LEU B 1 163 ? 24.297 -0.002 -2.943 1 97.94 163 LEU B CA 1
ATOM 5009 C C . LEU B 1 163 ? 23.359 1.017 -2.303 1 97.94 163 LEU B C 1
ATOM 5011 O O . LEU B 1 163 ? 22.375 0.644 -1.654 1 97.94 163 LEU B O 1
ATOM 5015 N N . ALA B 1 164 ? 23.734 2.27 -2.404 1 98.19 164 ALA B N 1
ATOM 5016 C CA . ALA B 1 164 ? 22.953 3.328 -1.76 1 98.19 164 ALA B CA 1
ATOM 5017 C C . ALA B 1 164 ? 22.516 4.379 -2.773 1 98.19 164 ALA B C 1
ATOM 5019 O O . ALA B 1 164 ? 23.172 4.582 -3.797 1 98.19 164 ALA B O 1
ATOM 5020 N N . ARG B 1 165 ? 21.422 5.082 -2.477 1 98.06 165 ARG B N 1
ATOM 5021 C CA . ARG B 1 165 ? 20.828 6.055 -3.387 1 98.06 165 ARG B CA 1
ATOM 5022 C C . ARG B 1 165 ? 20.531 7.367 -2.672 1 98.06 165 ARG B C 1
ATOM 5024 O O . ARG B 1 165 ? 19.391 7.633 -2.291 1 98.06 165 ARG B O 1
ATOM 5031 N N . PRO B 1 166 ? 21.438 8.219 -2.625 1 98.19 166 PRO B N 1
ATOM 5032 C CA . PRO B 1 166 ? 21.344 9.438 -1.812 1 98.19 166 PRO B CA 1
ATOM 5033 C C . PRO B 1 166 ? 20.312 10.43 -2.348 1 98.19 166 PRO B C 1
ATOM 5035 O O . PRO B 1 166 ? 19.844 11.297 -1.607 1 98.19 166 PRO B O 1
ATOM 5038 N N . LEU B 1 167 ? 19.922 10.312 -3.605 1 97.94 167 LEU B N 1
ATOM 5039 C CA . LEU B 1 167 ? 19.094 11.344 -4.23 1 97.94 167 LEU B CA 1
ATOM 5040 C C . LEU B 1 167 ? 17.625 10.961 -4.18 1 97.94 167 LEU B C 1
ATOM 5042 O O . LEU B 1 167 ? 16.781 11.609 -4.82 1 97.94 167 LEU B O 1
ATOM 5046 N N . LEU B 1 168 ? 17.219 10 -3.416 1 95.81 168 LEU B N 1
ATOM 5047 C CA . LEU B 1 168 ? 15.891 9.406 -3.469 1 95.81 168 LEU B CA 1
ATOM 5048 C C . LEU B 1 168 ? 14.828 10.414 -3.037 1 95.81 168 LEU B C 1
ATOM 5050 O O . LEU B 1 168 ? 13.641 10.227 -3.32 1 95.81 168 LEU B O 1
ATOM 5054 N N . GLU B 1 169 ? 15.156 11.5 -2.336 1 94.81 169 GLU B N 1
ATOM 5055 C CA . GLU B 1 169 ? 14.172 12.492 -1.908 1 94.81 169 GLU B CA 1
ATOM 5056 C C . GLU B 1 169 ? 14.227 13.734 -2.789 1 94.81 169 GLU B C 1
ATOM 5058 O O . GLU B 1 169 ? 13.539 14.719 -2.521 1 94.81 169 GLU B O 1
ATOM 5063 N N . GLU B 1 170 ? 15.055 13.672 -3.787 1 96.06 170 GLU B N 1
ATOM 5064 C CA . GLU B 1 170 ? 15.172 14.789 -4.723 1 96.06 170 GLU B CA 1
ATOM 5065 C C . GLU B 1 170 ? 14.383 14.516 -6.004 1 96.06 170 GLU B C 1
ATOM 5067 O O . GLU B 1 170 ? 14.117 13.367 -6.34 1 96.06 170 GLU B O 1
ATOM 5072 N N . THR B 1 171 ? 14.016 15.586 -6.672 1 94.81 171 THR B N 1
ATOM 5073 C CA . THR B 1 171 ? 13.32 15.477 -7.945 1 94.81 171 THR B CA 1
ATOM 5074 C C . THR B 1 171 ? 14.258 15.789 -9.109 1 94.81 171 THR B C 1
ATOM 5076 O O . THR B 1 171 ? 15.297 16.422 -8.922 1 94.81 171 THR B O 1
ATOM 5079 N N . LYS B 1 172 ? 13.883 15.328 -10.289 1 92.81 172 LYS B N 1
ATOM 5080 C CA . LYS B 1 172 ? 14.633 15.672 -11.492 1 92.81 172 LYS B CA 1
ATOM 5081 C C . LYS B 1 172 ? 14.758 17.188 -11.648 1 92.81 172 LYS B C 1
ATOM 5083 O O . LYS B 1 172 ? 15.828 17.688 -11.992 1 92.81 172 LYS B O 1
ATOM 5088 N N . ARG B 1 173 ? 13.719 17.891 -11.367 1 92.5 173 ARG B N 1
ATOM 5089 C CA . ARG B 1 173 ? 13.695 19.359 -11.461 1 92.5 173 ARG B CA 1
ATOM 5090 C C . ARG B 1 173 ? 14.719 19.969 -10.516 1 92.5 173 ARG B C 1
ATOM 5092 O O . ARG B 1 173 ? 15.477 20.859 -10.914 1 92.5 173 ARG B O 1
ATOM 5099 N N . SER B 1 174 ? 14.711 19.484 -9.281 1 95.5 174 SER B N 1
ATOM 5100 C CA . SER B 1 174 ? 15.656 20.016 -8.305 1 95.5 174 SER B CA 1
ATOM 5101 C C . SER B 1 174 ? 17.094 19.688 -8.695 1 95.5 174 SER B C 1
ATOM 5103 O O . SER B 1 174 ? 18 20.5 -8.477 1 95.5 174 SER B O 1
ATOM 5105 N N . ILE B 1 175 ? 17.344 18.578 -9.289 1 97.5 175 ILE B N 1
ATOM 5106 C CA . ILE B 1 175 ? 18.672 18.141 -9.68 1 97.5 175 ILE B CA 1
ATOM 5107 C C . ILE B 1 175 ? 19.172 19 -10.836 1 97.5 175 ILE B C 1
ATOM 5109 O O . ILE B 1 175 ? 20.312 19.469 -10.812 1 97.5 175 ILE B O 1
ATOM 5113 N N . VAL B 1 176 ? 18.344 19.234 -11.805 1 96.5 176 VAL B N 1
ATOM 5114 C CA . VAL B 1 176 ? 18.719 20.047 -12.953 1 96.5 176 VAL B CA 1
ATOM 5115 C C . VAL B 1 176 ? 18.984 21.484 -12.516 1 96.5 176 VAL B C 1
ATOM 5117 O O . VAL B 1 176 ? 19.922 22.125 -12.977 1 96.5 176 VAL B O 1
ATOM 5120 N N . ALA B 1 177 ? 18.156 21.969 -11.633 1 97.06 177 ALA B N 1
ATOM 5121 C CA . ALA B 1 177 ? 18.375 23.297 -11.078 1 97.06 177 ALA B CA 1
ATOM 5122 C C . ALA B 1 177 ? 19.719 23.391 -10.375 1 97.06 177 ALA B C 1
ATOM 5124 O O . ALA B 1 177 ? 20.422 24.391 -10.484 1 97.06 177 ALA B O 1
ATOM 5125 N N . TYR B 1 178 ? 20.047 22.406 -9.656 1 97.5 178 TYR B N 1
ATOM 5126 C CA . TYR B 1 178 ? 21.328 22.344 -8.969 1 97.5 178 TYR B CA 1
ATOM 5127 C C . TYR B 1 178 ? 22.469 22.344 -9.969 1 97.5 178 TYR B C 1
ATOM 5129 O O . TYR B 1 178 ? 23.484 23.047 -9.773 1 97.5 178 TYR B O 1
ATOM 5137 N N . CYS B 1 179 ? 22.359 21.562 -11.023 1 97.88 179 CYS B N 1
ATOM 5138 C CA . CYS B 1 179 ? 23.391 21.531 -12.062 1 97.88 179 CYS B CA 1
ATOM 5139 C C . CYS B 1 179 ? 23.609 22.906 -12.656 1 97.88 179 CYS B C 1
ATOM 5141 O O . CYS B 1 179 ? 24.766 23.328 -12.859 1 97.88 179 CYS B O 1
ATOM 5143 N N . HIS B 1 180 ? 22.531 23.578 -12.906 1 97.38 180 HIS B N 1
ATOM 5144 C CA . HIS B 1 180 ? 22.625 24.906 -13.469 1 97.38 180 HIS B CA 1
ATOM 5145 C C . HIS B 1 180 ? 23.266 25.875 -12.469 1 97.38 180 HIS B C 1
ATOM 5147 O O . HIS B 1 180 ? 24.156 26.656 -12.836 1 97.38 180 HIS B O 1
ATOM 5153 N N . GLU B 1 181 ? 22.812 25.828 -11.281 1 97.25 181 GLU B N 1
ATOM 5154 C CA . GLU B 1 181 ? 23.297 26.719 -10.227 1 97.25 181 GLU B CA 1
ATOM 5155 C C . GLU B 1 181 ? 24.812 26.547 -10.016 1 97.25 181 GLU B C 1
ATOM 5157 O O . GLU B 1 181 ? 25.516 27.531 -9.789 1 97.25 181 GLU B O 1
ATOM 5162 N N . LYS B 1 182 ? 25.297 25.328 -10.117 1 97.12 182 LYS B N 1
ATOM 5163 C CA . LYS B 1 182 ? 26.688 25.016 -9.812 1 97.12 182 LYS B CA 1
ATOM 5164 C C . LYS B 1 182 ? 27.5 24.844 -11.094 1 97.12 182 LYS B C 1
ATOM 5166 O O . LYS B 1 182 ? 28.688 24.484 -11.047 1 97.12 182 LYS B O 1
ATOM 5171 N N . ALA B 1 183 ? 26.875 25.016 -12.242 1 96.88 183 ALA B N 1
ATOM 5172 C CA . ALA B 1 183 ? 27.516 24.922 -13.555 1 96.88 183 ALA B CA 1
ATOM 5173 C C . ALA B 1 183 ? 28.125 23.531 -13.773 1 96.88 183 ALA B C 1
ATOM 5175 O O . ALA B 1 183 ? 29.266 23.406 -14.195 1 96.88 183 ALA B O 1
ATOM 5176 N N . ILE B 1 184 ? 27.453 22.562 -13.43 1 97.44 184 ILE B N 1
ATOM 5177 C CA . ILE B 1 184 ? 27.844 21.172 -13.641 1 97.44 184 ILE B CA 1
ATOM 5178 C C . ILE B 1 184 ? 27.469 20.75 -15.055 1 97.44 184 ILE B C 1
ATOM 5180 O O . ILE B 1 184 ? 26.297 20.766 -15.43 1 97.44 184 ILE B O 1
ATOM 5184 N N . PRO B 1 185 ? 28.438 20.344 -15.852 1 96.75 185 PRO B N 1
ATOM 5185 C CA . PRO B 1 185 ? 28.125 19.906 -17.219 1 96.75 185 PRO B CA 1
ATOM 5186 C C . PRO B 1 185 ? 27.469 18.531 -17.266 1 96.75 185 PRO B C 1
ATOM 5188 O O . PRO B 1 185 ? 27.797 17.672 -16.438 1 96.75 185 PRO B O 1
ATOM 5191 N N . TYR B 1 186 ? 26.562 18.359 -18.141 1 95.38 186 TYR B N 1
ATOM 5192 C CA . TYR B 1 186 ? 25.953 17.047 -18.344 1 95.38 186 TYR B CA 1
ATOM 5193 C C . TYR B 1 186 ? 25.484 16.875 -19.781 1 95.38 186 TYR B C 1
ATOM 5195 O O . TYR B 1 186 ? 25.469 17.844 -20.547 1 95.38 186 TYR B O 1
ATOM 5203 N N . ARG B 1 187 ? 25.219 15.641 -20.172 1 90.81 187 ARG B N 1
ATOM 5204 C CA . ARG B 1 187 ? 24.719 15.32 -21.5 1 90.81 187 ARG B CA 1
ATOM 5205 C C . ARG B 1 187 ? 23.406 14.539 -21.422 1 90.81 187 ARG B C 1
ATOM 5207 O O . ARG B 1 187 ? 23.219 13.727 -20.516 1 90.81 187 ARG B O 1
ATOM 5214 N N . ILE B 1 188 ? 22.484 14.812 -22.281 1 83.38 188 ILE B N 1
ATOM 5215 C CA . ILE B 1 188 ? 21.188 14.141 -22.281 1 83.38 188 ILE B CA 1
ATOM 5216 C C . ILE B 1 188 ? 21.203 12.969 -23.25 1 83.38 188 ILE B C 1
ATOM 5218 O O . ILE B 1 188 ? 21.609 13.117 -24.406 1 83.38 188 ILE B O 1
ATOM 5222 N N . ASP B 1 189 ? 20.938 11.805 -22.594 1 68 189 ASP B N 1
ATOM 5223 C CA . ASP B 1 189 ? 20.875 10.562 -23.359 1 68 189 ASP B CA 1
ATOM 5224 C C . ASP B 1 189 ? 19.578 10.461 -24.141 1 68 189 ASP B C 1
ATOM 5226 O O . ASP B 1 189 ? 18.484 10.383 -23.547 1 68 189 ASP B O 1
ATOM 5230 N N . GLN B 1 190 ? 19.625 10.461 -25.438 1 60.91 190 GLN B N 1
ATOM 5231 C CA . GLN B 1 190 ? 18.453 10.422 -26.312 1 60.91 190 GLN B CA 1
ATOM 5232 C C . GLN B 1 190 ? 17.703 9.102 -26.156 1 60.91 190 GLN B C 1
ATOM 5234 O O . GLN B 1 190 ? 16.5 9.031 -26.469 1 60.91 190 GLN B O 1
ATOM 5239 N N . SER B 1 191 ? 18.391 7.977 -25.734 1 57.03 191 SER B N 1
ATOM 5240 C CA . SER B 1 191 ? 17.75 6.672 -25.641 1 57.03 191 SER B CA 1
ATOM 5241 C C . SER B 1 191 ? 16.672 6.664 -24.578 1 57.03 191 SER B C 1
ATOM 5243 O O . SER B 1 191 ? 15.75 5.836 -24.609 1 57.03 191 SER B O 1
ATOM 5245 N N . ASN B 1 192 ? 16.766 7.594 -23.719 1 53.59 192 ASN B N 1
ATOM 5246 C CA . ASN B 1 192 ? 15.781 7.719 -22.641 1 53.59 192 ASN B CA 1
ATOM 5247 C C . ASN B 1 192 ? 14.391 8.039 -23.188 1 53.59 192 ASN B C 1
ATOM 5249 O O . ASN B 1 192 ? 13.398 7.906 -22.469 1 53.59 192 ASN B O 1
ATOM 5253 N N . PHE B 1 193 ? 14.383 8.234 -24.438 1 52 193 PHE B N 1
ATOM 5254 C CA . PHE B 1 193 ? 13.133 8.711 -25.016 1 52 193 PHE B CA 1
ATOM 5255 C C . PHE B 1 193 ? 12.461 7.621 -25.844 1 52 193 PHE B C 1
ATOM 5257 O O . PHE B 1 193 ? 11.391 7.84 -26.422 1 52 193 PHE B O 1
ATOM 5264 N N . SER B 1 194 ? 13.117 6.426 -25.828 1 51.44 194 SER B N 1
ATOM 5265 C CA . SER B 1 194 ? 12.461 5.375 -26.594 1 51.44 194 SER B CA 1
ATOM 5266 C C . SER B 1 194 ? 11.367 4.699 -25.781 1 51.44 194 SER B C 1
ATOM 5268 O O . SER B 1 194 ? 11.555 4.414 -24.594 1 51.44 194 SER B O 1
ATOM 5270 N N . ASP B 1 195 ? 10.141 4.582 -26.312 1 54.56 195 ASP B N 1
ATOM 5271 C CA . ASP B 1 195 ? 8.953 4.035 -25.672 1 54.56 195 ASP B CA 1
ATOM 5272 C C . ASP B 1 195 ? 8.992 2.508 -25.656 1 54.56 195 ASP B C 1
ATOM 5274 O O . ASP B 1 195 ? 7.992 1.861 -25.328 1 54.56 195 ASP B O 1
ATOM 5278 N N . ALA B 1 196 ? 10.117 1.936 -26.016 1 52.91 196 ALA B N 1
ATOM 5279 C CA . ALA B 1 196 ? 10.141 0.489 -26.219 1 52.91 196 ALA B CA 1
ATOM 5280 C C . ALA B 1 196 ? 10.133 -0.253 -24.891 1 52.91 196 ALA B C 1
ATOM 5282 O O . ALA B 1 196 ? 9.758 -1.426 -24.828 1 52.91 196 ALA B O 1
ATOM 5283 N N . TYR B 1 197 ? 10.375 0.513 -23.891 1 67 197 TYR B N 1
ATOM 5284 C CA . TYR B 1 197 ? 10.5 -0.19 -22.609 1 67 197 TYR B CA 1
ATOM 5285 C C . TYR B 1 197 ? 9.492 0.333 -21.594 1 67 197 TYR B C 1
ATOM 5287 O O . TYR B 1 197 ? 9.125 1.51 -21.625 1 67 197 TYR B O 1
ATOM 5295 N N . THR B 1 198 ? 8.984 -0.554 -20.812 1 71 198 THR B N 1
ATOM 5296 C CA . THR B 1 198 ? 7.926 -0.266 -19.844 1 71 198 THR B CA 1
ATOM 5297 C C . THR B 1 198 ? 8.266 0.971 -19.016 1 71 198 THR B C 1
ATOM 5299 O O . THR B 1 198 ? 7.43 1.857 -18.844 1 71 198 THR B O 1
ATOM 5302 N N . ARG B 1 199 ? 9.484 1.07 -18.625 1 70.62 199 ARG B N 1
ATOM 5303 C CA . ARG B 1 199 ? 9.883 2.199 -17.797 1 70.62 199 ARG B CA 1
ATOM 5304 C C . ARG B 1 199 ? 9.797 3.51 -18.562 1 70.62 199 ARG B C 1
ATOM 5306 O O . ARG B 1 199 ? 9.391 4.535 -18.016 1 70.62 199 ARG B O 1
ATOM 5313 N N . ASN B 1 200 ? 10.219 3.434 -19.797 1 72.62 200 ASN B N 1
ATOM 5314 C CA . ASN B 1 200 ? 10.164 4.633 -20.625 1 72.62 200 ASN B CA 1
ATOM 5315 C C . ASN B 1 200 ? 8.727 5.078 -20.875 1 72.62 200 ASN B C 1
ATOM 5317 O O . ASN B 1 200 ? 8.438 6.273 -20.906 1 72.62 200 ASN B O 1
ATOM 5321 N N . ARG B 1 201 ? 7.945 4.105 -20.969 1 73.88 201 ARG B N 1
ATOM 5322 C CA . ARG B 1 201 ? 6.535 4.422 -21.188 1 73.88 201 ARG B CA 1
ATOM 5323 C C . ARG B 1 201 ? 5.93 5.105 -19.969 1 73.88 201 ARG B C 1
ATOM 5325 O O . ARG B 1 201 ? 5.195 6.086 -20.109 1 73.88 201 ARG B O 1
ATOM 5332 N N . PHE B 1 202 ? 6.277 4.652 -18.875 1 77.19 202 PHE B N 1
ATOM 5333 C CA . PHE B 1 202 ? 5.773 5.262 -17.641 1 77.19 202 PHE B CA 1
ATOM 5334 C C . PHE B 1 202 ? 6.348 6.664 -17.469 1 77.19 202 PHE B C 1
ATOM 5336 O O . PHE B 1 202 ? 5.625 7.59 -17.094 1 77.19 202 PHE B O 1
ATOM 5343 N N . ARG B 1 203 ? 7.586 6.762 -17.781 1 76.19 203 ARG B N 1
ATOM 5344 C CA . ARG B 1 203 ? 8.281 8.031 -17.609 1 76.19 203 ARG B CA 1
ATOM 5345 C C . ARG B 1 203 ? 7.738 9.086 -18.578 1 76.19 203 ARG B C 1
ATOM 5347 O O . ARG B 1 203 ? 7.574 10.25 -18.188 1 76.19 203 ARG B O 1
ATOM 5354 N N . MET B 1 204 ? 7.414 8.672 -19.688 1 76.62 204 MET B N 1
ATOM 5355 C CA . MET B 1 204 ? 7.027 9.617 -20.734 1 76.62 204 MET B CA 1
ATOM 5356 C C . MET B 1 204 ? 5.527 9.906 -20.672 1 76.62 204 MET B C 1
ATOM 5358 O O . MET B 1 204 ? 5.102 11.047 -20.875 1 76.62 204 MET B O 1
ATOM 5362 N N . ASN B 1 205 ? 4.82 8.891 -20.328 1 76.62 205 ASN B N 1
ATOM 5363 C CA . ASN B 1 205 ? 3.379 9.023 -20.516 1 76.62 205 ASN B CA 1
ATOM 5364 C C . ASN B 1 205 ? 2.668 9.227 -19.172 1 76.62 205 ASN B C 1
ATOM 5366 O O . ASN B 1 205 ? 1.548 9.734 -19.141 1 76.62 205 ASN B O 1
ATOM 5370 N N . MET B 1 206 ? 3.268 8.898 -18.141 1 81.75 206 MET B N 1
ATOM 5371 C CA . MET B 1 206 ? 2.541 8.938 -16.875 1 81.75 206 MET B CA 1
ATOM 5372 C C . MET B 1 206 ? 3.176 9.93 -15.914 1 81.75 206 MET B C 1
ATOM 5374 O O . MET B 1 206 ? 2.482 10.766 -15.328 1 81.75 206 MET B O 1
ATOM 5378 N N . ALA B 1 207 ? 4.441 9.883 -15.805 1 81.56 207 ALA B N 1
ATOM 5379 C CA . ALA B 1 207 ? 5.16 10.625 -14.766 1 81.56 207 ALA B CA 1
ATOM 5380 C C . ALA B 1 207 ? 4.898 12.125 -14.883 1 81.56 207 ALA B C 1
ATOM 5382 O O . ALA B 1 207 ? 4.605 12.789 -13.891 1 81.56 207 ALA B O 1
ATOM 5383 N N . PRO B 1 208 ? 4.996 12.68 -16.109 1 80.62 208 PRO B N 1
ATOM 5384 C CA . PRO B 1 208 ? 4.75 14.117 -16.219 1 80.62 208 PRO B CA 1
ATOM 5385 C C . PRO B 1 208 ? 3.35 14.516 -15.75 1 80.62 208 PRO B C 1
ATOM 5387 O O . PRO B 1 208 ? 3.176 15.57 -15.125 1 80.62 208 PRO B O 1
ATOM 5390 N N . TYR B 1 209 ? 2.441 13.68 -15.992 1 81.75 209 TYR B N 1
ATOM 5391 C CA . TYR B 1 209 ? 1.065 13.953 -15.594 1 81.75 209 TYR B CA 1
ATOM 5392 C C . TYR B 1 209 ? 0.914 13.883 -14.078 1 81.75 209 TYR B C 1
ATOM 5394 O O . TYR B 1 209 ? 0.213 14.703 -13.477 1 81.75 209 TYR B O 1
ATOM 5402 N N . LEU B 1 210 ? 1.546 13 -13.484 1 86.44 210 LEU B N 1
ATOM 5403 C CA . LEU B 1 210 ? 1.485 12.828 -12.039 1 86.44 210 LEU B CA 1
ATOM 5404 C C . LEU B 1 210 ? 2.096 14.031 -11.32 1 86.44 210 LEU B C 1
ATOM 5406 O O . LEU B 1 210 ? 1.529 14.531 -10.344 1 86.44 210 LEU B O 1
ATOM 5410 N N . VAL B 1 211 ? 3.191 14.453 -11.836 1 84.81 211 VAL B N 1
ATOM 5411 C CA . VAL B 1 211 ? 3.887 15.586 -11.234 1 84.81 211 VAL B CA 1
ATOM 5412 C C . VAL B 1 211 ? 3.062 16.859 -11.414 1 84.81 211 VAL B C 1
ATOM 5414 O O . VAL B 1 211 ? 3.047 17.719 -10.547 1 84.81 211 VAL B O 1
ATOM 5417 N N . GLU B 1 212 ? 2.432 16.953 -12.539 1 84.19 212 GLU B N 1
ATOM 5418 C CA . GLU B 1 212 ? 1.56 18.094 -12.781 1 84.19 212 GLU B CA 1
ATOM 5419 C C . GLU B 1 212 ? 0.385 18.125 -11.812 1 84.19 212 GLU B C 1
ATOM 5421 O O . GLU B 1 212 ? -0.032 19.188 -11.352 1 84.19 212 GLU B O 1
ATOM 5426 N N . GLU B 1 213 ? -0.143 17 -11.5 1 85.25 213 GLU B N 1
ATOM 5427 C CA . GLU B 1 213 ? -1.26 16.891 -10.57 1 85.25 213 GLU B CA 1
ATOM 5428 C C . GLU B 1 213 ? -0.822 17.219 -9.141 1 85.25 213 GLU B C 1
ATOM 5430 O O . GLU B 1 213 ? -1.574 17.828 -8.383 1 85.25 213 GLU B O 1
ATOM 5435 N N . ASN B 1 214 ? 0.366 16.734 -8.82 1 89.5 214 ASN B N 1
ATOM 5436 C CA . ASN B 1 214 ? 0.924 16.984 -7.496 1 89.5 214 ASN B CA 1
ATOM 5437 C C . ASN B 1 214 ? 2.449 17.031 -7.531 1 89.5 214 ASN B C 1
ATOM 5439 O O . ASN B 1 214 ? 3.104 15.984 -7.559 1 89.5 214 ASN B O 1
ATOM 5443 N N . PRO B 1 215 ? 2.971 18.172 -7.449 1 89.06 215 PRO B N 1
ATOM 5444 C CA . PRO B 1 215 ? 4.426 18.312 -7.539 1 89.06 215 PRO B CA 1
ATOM 5445 C C . PRO B 1 215 ? 5.152 17.625 -6.379 1 89.06 215 PRO B C 1
ATOM 5447 O O . PRO B 1 215 ? 6.367 17.406 -6.449 1 89.06 215 PRO B O 1
ATOM 5450 N N . HIS B 1 216 ? 4.453 17.25 -5.312 1 90.38 216 HIS B N 1
ATOM 5451 C CA . HIS B 1 216 ? 5.082 16.641 -4.152 1 90.38 216 HIS B CA 1
ATOM 5452 C C . HIS B 1 216 ? 4.816 15.133 -4.105 1 90.38 216 HIS B C 1
ATOM 5454 O O . HIS B 1 216 ? 4.98 14.5 -3.061 1 90.38 216 HIS B O 1
ATOM 5460 N N . ILE B 1 217 ? 4.484 14.57 -5.242 1 92.06 217 ILE B N 1
ATOM 5461 C CA . ILE B 1 217 ? 4.098 13.164 -5.312 1 92.06 217 ILE B CA 1
ATOM 5462 C C . ILE B 1 217 ? 5.25 12.289 -4.824 1 92.06 217 ILE B C 1
ATOM 5464 O O . ILE B 1 217 ? 5.027 11.25 -4.199 1 92.06 217 ILE B O 1
ATOM 5468 N N . HIS B 1 218 ? 6.52 12.695 -5.09 1 92.31 218 HIS B N 1
ATOM 5469 C CA . HIS B 1 218 ? 7.66 11.891 -4.664 1 92.31 218 HIS B CA 1
ATOM 5470 C C . HIS B 1 218 ? 7.719 11.773 -3.145 1 92.31 218 HIS B C 1
ATOM 5472 O O . HIS B 1 218 ? 8.07 10.719 -2.609 1 92.31 218 HIS B O 1
ATOM 5478 N N . LYS B 1 219 ? 7.328 12.82 -2.451 1 91.94 219 LYS B N 1
ATOM 5479 C CA . LYS B 1 219 ? 7.305 12.797 -0.991 1 91.94 219 LYS B CA 1
ATOM 5480 C C . LYS B 1 219 ? 6.195 11.891 -0.471 1 91.94 219 LYS B C 1
ATOM 5482 O O . LYS B 1 219 ? 6.383 11.172 0.51 1 91.94 219 LYS B O 1
ATOM 5487 N N . HIS B 1 220 ? 5.09 11.93 -1.147 1 92.31 220 HIS B N 1
ATOM 5488 C CA . HIS B 1 220 ? 3.936 11.141 -0.732 1 92.31 220 HIS B CA 1
ATOM 5489 C C . HIS B 1 220 ? 4.172 9.656 -0.96 1 92.31 220 HIS B C 1
ATOM 5491 O O . HIS B 1 220 ? 3.854 8.828 -0.1 1 92.31 220 HIS B O 1
ATOM 5497 N N . ILE B 1 221 ? 4.727 9.32 -2.084 1 94.06 221 ILE B N 1
ATOM 5498 C CA . ILE B 1 221 ? 5.027 7.926 -2.383 1 94.06 221 ILE B CA 1
ATOM 5499 C C . ILE B 1 221 ? 6.109 7.414 -1.435 1 94.06 221 ILE B C 1
ATOM 5501 O O . ILE B 1 221 ? 6.047 6.277 -0.961 1 94.06 221 ILE B O 1
ATOM 5505 N N . GLY B 1 222 ? 7.098 8.297 -1.194 1 93.38 222 GLY B N 1
ATOM 5506 C CA . GLY B 1 222 ? 8.125 7.938 -0.23 1 93.38 222 GLY B CA 1
ATOM 5507 C C . GLY B 1 222 ? 7.57 7.625 1.146 1 93.38 222 GLY B C 1
ATOM 5508 O O . GLY B 1 222 ? 7.965 6.637 1.771 1 93.38 222 GLY B O 1
ATOM 5509 N N . ARG B 1 223 ? 6.668 8.453 1.604 1 93.19 223 ARG B N 1
ATOM 5510 C CA . ARG B 1 223 ? 6.039 8.234 2.902 1 93.19 223 ARG B CA 1
ATOM 5511 C C . ARG B 1 223 ? 5.219 6.953 2.906 1 93.19 223 ARG B C 1
ATOM 5513 O O . ARG B 1 223 ? 5.309 6.152 3.842 1 93.19 223 ARG B O 1
ATOM 5520 N N . PHE B 1 224 ? 4.395 6.789 1.928 1 94.94 224 PHE B N 1
ATOM 5521 C CA . PHE B 1 224 ? 3.578 5.586 1.811 1 94.94 224 PHE B CA 1
ATOM 5522 C C . PHE B 1 224 ? 4.449 4.336 1.878 1 94.94 224 PHE B C 1
ATOM 5524 O O . PHE B 1 224 ? 4.145 3.402 2.623 1 94.94 224 PHE B O 1
ATOM 5531 N N . ASP B 1 225 ? 5.465 4.34 1.066 1 94.75 225 ASP B N 1
ATOM 5532 C CA . ASP B 1 225 ? 6.375 3.201 0.973 1 94.75 225 ASP B CA 1
ATOM 5533 C C . ASP B 1 225 ? 7.043 2.922 2.316 1 94.75 225 ASP B C 1
ATOM 5535 O O . ASP B 1 225 ? 7.141 1.768 2.74 1 94.75 225 ASP B O 1
ATOM 5539 N N . ARG B 1 226 ? 7.52 3.963 2.953 1 93.69 226 ARG B N 1
ATOM 5540 C CA . ARG B 1 226 ? 8.18 3.811 4.246 1 93.69 226 ARG B CA 1
ATOM 5541 C C . ARG B 1 226 ? 7.227 3.232 5.285 1 93.69 226 ARG B C 1
ATOM 5543 O O . ARG B 1 226 ? 7.586 2.311 6.02 1 93.69 226 ARG B O 1
ATOM 5550 N N . TRP B 1 227 ? 6.02 3.771 5.375 1 96.31 227 TRP B N 1
ATOM 5551 C CA . TRP B 1 227 ? 5.031 3.285 6.336 1 96.31 227 TRP B CA 1
ATOM 5552 C C . TRP B 1 227 ? 4.668 1.831 6.055 1 96.31 227 TRP B C 1
ATOM 5554 O O . TRP B 1 227 ? 4.566 1.02 6.977 1 96.31 227 TRP B O 1
ATOM 5564 N N . GLN B 1 228 ? 4.48 1.546 4.832 1 96.31 228 GLN B N 1
ATOM 5565 C CA . GLN B 1 228 ? 4.141 0.179 4.449 1 96.31 228 GLN B CA 1
ATOM 5566 C C . GLN B 1 228 ? 5.266 -0.788 4.801 1 96.31 228 GLN B C 1
ATOM 5568 O O . GLN B 1 228 ? 5.016 -1.896 5.277 1 96.31 228 GLN B O 1
ATOM 5573 N N . GLU B 1 229 ? 6.48 -0.407 4.5 1 94.44 229 GLU B N 1
ATOM 5574 C CA . GLU B 1 229 ? 7.637 -1.246 4.809 1 94.44 229 GLU B CA 1
ATOM 5575 C C . GLU B 1 229 ? 7.738 -1.518 6.305 1 94.44 229 GLU B C 1
ATOM 5577 O O . GLU B 1 229 ? 8.031 -2.641 6.719 1 94.44 229 GLU B O 1
ATOM 5582 N N . GLU B 1 230 ? 7.551 -0.504 7.07 1 95.81 230 GLU B N 1
ATOM 5583 C CA . GLU B 1 230 ? 7.605 -0.653 8.523 1 95.81 230 GLU B CA 1
ATOM 5584 C C . GLU B 1 230 ? 6.488 -1.562 9.023 1 95.81 230 GLU B C 1
ATOM 5586 O O . GLU B 1 230 ? 6.703 -2.387 9.914 1 95.81 230 GLU B O 1
ATOM 5591 N N . ASP B 1 231 ? 5.262 -1.377 8.484 1 97.81 231 ASP B N 1
ATOM 5592 C CA . ASP B 1 231 ? 4.172 -2.293 8.805 1 97.81 231 ASP B CA 1
ATOM 5593 C C . ASP B 1 231 ? 4.559 -3.736 8.484 1 97.81 231 ASP B C 1
ATOM 5595 O O . ASP B 1 231 ? 4.359 -4.633 9.312 1 97.81 231 ASP B O 1
ATOM 5599 N N . ASN B 1 232 ? 5.094 -3.906 7.316 1 96.75 232 ASN B N 1
ATOM 5600 C CA . ASN B 1 232 ? 5.445 -5.25 6.867 1 96.75 232 ASN B CA 1
ATOM 5601 C C . ASN B 1 232 ? 6.527 -5.867 7.75 1 96.75 232 ASN B C 1
ATOM 5603 O O . ASN B 1 232 ? 6.465 -7.051 8.078 1 96.75 232 ASN B O 1
ATOM 5607 N N . HIS B 1 233 ? 7.516 -5.078 8.117 1 96.06 233 HIS B N 1
ATOM 5608 C CA . HIS B 1 233 ? 8.586 -5.574 8.977 1 96.06 233 HIS B CA 1
ATOM 5609 C C . HIS B 1 233 ? 8.031 -6.055 10.312 1 96.06 233 HIS B C 1
ATOM 5611 O O . HIS B 1 233 ? 8.406 -7.125 10.797 1 96.06 233 HIS B O 1
ATOM 5617 N N . TYR B 1 234 ? 7.133 -5.312 10.883 1 97.56 234 TYR B N 1
ATOM 5618 C CA . TYR B 1 234 ? 6.527 -5.672 12.156 1 97.56 234 TYR B CA 1
ATOM 5619 C C . TYR B 1 234 ? 5.703 -6.945 12.031 1 97.56 234 TYR B C 1
ATOM 5621 O O . TYR B 1 234 ? 5.816 -7.852 12.859 1 97.56 234 TYR B O 1
ATOM 5629 N N . LEU B 1 235 ? 4.91 -7.008 10.984 1 98.38 235 LEU B N 1
ATOM 5630 C CA . LEU B 1 235 ? 4.066 -8.172 10.75 1 98.38 235 LEU B CA 1
ATOM 5631 C C . LEU B 1 235 ? 4.914 -9.406 10.438 1 98.38 235 LEU B C 1
ATOM 5633 O O . LEU B 1 235 ? 4.578 -10.516 10.844 1 98.38 235 LEU B O 1
ATOM 5637 N N . MET B 1 236 ? 6.016 -9.195 9.68 1 97 236 MET B N 1
ATOM 5638 C CA . MET B 1 236 ? 6.914 -10.297 9.344 1 97 236 MET B CA 1
ATOM 5639 C C . MET B 1 236 ? 7.559 -10.875 10.594 1 97 236 MET B C 1
ATOM 5641 O O . MET B 1 236 ? 7.715 -12.094 10.711 1 97 236 MET B O 1
ATOM 5645 N N . GLU B 1 237 ? 7.922 -10.039 11.5 1 97.25 237 GLU B N 1
ATOM 5646 C CA . GLU B 1 237 ? 8.5 -10.492 12.758 1 97.25 237 GLU B CA 1
ATOM 5647 C C . GLU B 1 237 ? 7.5 -11.336 13.547 1 97.25 237 GLU B C 1
ATOM 5649 O O . GLU B 1 237 ? 7.859 -12.375 14.109 1 97.25 237 GLU B O 1
ATOM 5654 N N . GLN B 1 238 ? 6.34 -10.891 13.609 1 97.44 238 GLN B N 1
ATOM 5655 C CA . GLN B 1 238 ? 5.297 -11.664 14.281 1 97.44 238 GLN B CA 1
ATOM 5656 C C . GLN B 1 238 ? 5.062 -13 13.586 1 97.44 238 GLN B C 1
ATOM 5658 O O . GLN B 1 238 ? 4.895 -14.023 14.242 1 97.44 238 GLN B O 1
ATOM 5663 N N . ALA B 1 239 ? 5.02 -12.93 12.258 1 97.81 239 ALA B N 1
ATOM 5664 C CA . ALA B 1 239 ? 4.805 -14.148 11.484 1 97.81 239 ALA B CA 1
ATOM 5665 C C . ALA B 1 239 ? 5.914 -15.164 11.727 1 97.81 239 ALA B C 1
ATOM 5667 O O . ALA B 1 239 ? 5.652 -16.359 11.859 1 97.81 239 ALA B O 1
ATOM 5668 N N . LYS B 1 240 ? 7.129 -14.672 11.727 1 97.06 240 LYS B N 1
ATOM 5669 C CA . LYS B 1 240 ? 8.266 -15.547 11.984 1 97.06 240 LYS B CA 1
ATOM 5670 C C . LYS B 1 240 ? 8.148 -16.219 13.352 1 97.06 240 LYS B C 1
ATOM 5672 O O . LYS B 1 240 ? 8.391 -17.422 13.477 1 97.06 240 LYS B O 1
ATOM 5677 N N . ALA B 1 241 ? 7.773 -15.453 14.352 1 96.81 241 ALA B N 1
ATOM 5678 C CA . ALA B 1 241 ? 7.602 -15.977 15.703 1 96.81 241 ALA B CA 1
ATOM 5679 C C . ALA B 1 241 ? 6.504 -17.047 15.742 1 96.81 241 ALA B C 1
ATOM 5681 O O . ALA B 1 241 ? 6.664 -18.078 16.391 1 96.81 241 ALA B O 1
ATOM 5682 N N . HIS B 1 242 ? 5.426 -16.797 15.078 1 96.75 242 HIS B N 1
ATOM 5683 C CA . HIS B 1 242 ? 4.324 -17.766 15.016 1 96.75 242 HIS B CA 1
ATOM 5684 C C . HIS B 1 242 ? 4.734 -19.031 14.273 1 96.75 242 HIS B C 1
ATOM 5686 O O . HIS B 1 242 ? 4.414 -20.141 14.703 1 96.75 242 HIS B O 1
ATOM 5692 N N . LEU B 1 243 ? 5.398 -18.812 13.148 1 96.56 243 LEU B N 1
ATOM 5693 C CA . LEU B 1 243 ? 5.836 -19.938 12.328 1 96.56 243 LEU B CA 1
ATOM 5694 C C . LEU B 1 243 ? 6.742 -20.875 13.125 1 96.56 243 LEU B C 1
ATOM 5696 O O . LEU B 1 243 ? 6.59 -22.094 13.062 1 96.56 243 LEU B O 1
ATOM 5700 N N . ASP B 1 244 ? 7.609 -20.312 13.859 1 95.31 244 ASP B N 1
ATOM 5701 C CA . ASP B 1 244 ? 8.555 -21.094 14.656 1 95.31 244 ASP B CA 1
ATOM 5702 C C . ASP B 1 244 ? 7.82 -21.953 15.688 1 95.31 244 ASP B C 1
ATOM 5704 O O . ASP B 1 244 ? 8.289 -23.031 16.047 1 95.31 244 ASP B O 1
ATOM 5708 N N . GLN B 1 245 ? 6.695 -21.516 16.109 1 94.81 245 GLN B N 1
ATOM 5709 C CA . GLN B 1 245 ? 5.93 -22.219 17.125 1 94.81 245 GLN B CA 1
ATOM 5710 C C . GLN B 1 245 ? 5.148 -23.375 16.531 1 94.81 245 GLN B C 1
ATOM 5712 O O . GLN B 1 245 ? 4.82 -24.344 17.234 1 94.81 245 GLN B O 1
ATOM 5717 N N . ILE B 1 246 ? 4.887 -23.359 15.281 1 94.81 246 ILE B N 1
ATOM 5718 C CA . ILE B 1 246 ? 3.943 -24.328 14.742 1 94.81 246 ILE B CA 1
ATOM 5719 C C . ILE B 1 246 ? 4.684 -25.312 13.844 1 94.81 246 ILE B C 1
ATOM 5721 O O . ILE B 1 246 ? 4.094 -26.281 13.359 1 94.81 246 ILE B O 1
ATOM 5725 N N . LEU B 1 247 ? 5.918 -25.078 13.586 1 94.19 247 LEU B N 1
ATOM 5726 C CA . LEU B 1 247 ? 6.73 -25.969 12.766 1 94.19 247 LEU B CA 1
ATOM 5727 C C . LEU B 1 247 ? 6.887 -27.328 13.422 1 94.19 247 LEU B C 1
ATOM 5729 O O . LEU B 1 247 ? 7.137 -27.422 14.625 1 94.19 247 LEU B O 1
ATOM 5733 N N . THR B 1 248 ? 6.699 -28.359 12.641 1 90.62 248 THR B N 1
ATOM 5734 C CA . THR B 1 248 ? 6.859 -29.703 13.164 1 90.62 248 THR B CA 1
ATOM 5735 C C . THR B 1 248 ? 8.148 -30.344 12.641 1 90.62 248 THR B C 1
ATOM 5737 O O . THR B 1 248 ? 8.773 -31.156 13.328 1 90.62 248 THR B O 1
ATOM 5740 N N . LYS B 1 249 ? 8.469 -30.109 11.391 1 89.69 249 LYS B N 1
ATOM 5741 C CA . LYS B 1 249 ? 9.703 -30.594 10.773 1 89.69 249 LYS B CA 1
ATOM 5742 C C . LYS B 1 249 ? 10.297 -29.547 9.836 1 89.69 249 LYS B C 1
ATOM 5744 O O . LYS B 1 249 ? 9.562 -28.797 9.188 1 89.69 249 LYS B O 1
ATOM 5749 N N . LYS B 1 250 ? 11.602 -29.422 9.797 1 90.88 250 LYS B N 1
ATOM 5750 C CA . LYS B 1 250 ? 12.305 -28.5 8.906 1 90.88 250 LYS B CA 1
ATOM 5751 C C . LYS B 1 250 ? 13.578 -29.141 8.359 1 90.88 250 LYS B C 1
ATOM 5753 O O . LYS B 1 250 ? 14.383 -29.688 9.117 1 90.88 250 LYS B O 1
ATOM 5758 N N . SER B 1 251 ? 13.594 -29.219 7.113 1 87.38 251 SER B N 1
ATOM 5759 C CA . SER B 1 251 ? 14.805 -29.656 6.422 1 87.38 251 SER B CA 1
ATOM 5760 C C . SER B 1 251 ? 15.195 -28.688 5.312 1 87.38 251 SER B C 1
ATOM 5762 O O . SER B 1 251 ? 14.547 -27.656 5.133 1 87.38 251 SER B O 1
ATOM 5764 N N . GLU B 1 252 ? 16.234 -29 4.613 1 83.94 252 GLU B N 1
ATOM 5765 C CA . GLU B 1 252 ? 16.719 -28.125 3.551 1 83.94 252 GLU B CA 1
ATOM 5766 C C . GLU B 1 252 ? 15.688 -27.984 2.436 1 83.94 252 GLU B C 1
ATOM 5768 O O . GLU B 1 252 ? 15.57 -26.922 1.813 1 83.94 252 GLU B O 1
ATOM 5773 N N . LYS B 1 253 ? 14.953 -29.078 2.246 1 86.88 253 LYS B N 1
ATOM 5774 C CA . LYS B 1 253 ? 14.086 -29.078 1.074 1 86.88 253 LYS B CA 1
ATOM 5775 C C . LYS B 1 253 ? 12.617 -29.219 1.479 1 86.88 253 LYS B C 1
ATOM 5777 O O . LYS B 1 253 ? 11.742 -29.359 0.623 1 86.88 253 LYS B O 1
ATOM 5782 N N . SER B 1 254 ? 12.414 -29.203 2.822 1 88.88 254 SER B N 1
ATOM 5783 C CA . SER B 1 254 ? 11.031 -29.406 3.232 1 88.88 254 SER B CA 1
ATOM 5784 C C . SER B 1 254 ? 10.727 -28.688 4.539 1 88.88 254 SER B C 1
ATOM 5786 O O . SER B 1 254 ? 11.602 -28.547 5.402 1 88.88 254 SER B O 1
ATOM 5788 N N . ILE B 1 255 ? 9.531 -28.203 4.637 1 93.69 255 ILE B N 1
ATOM 5789 C CA . ILE B 1 255 ? 8.984 -27.625 5.855 1 93.69 255 ILE B CA 1
ATOM 5790 C C . ILE B 1 255 ? 7.605 -28.203 6.141 1 93.69 255 ILE B C 1
ATOM 5792 O O . ILE B 1 255 ? 6.754 -28.266 5.254 1 93.69 255 ILE B O 1
ATOM 5796 N N . GLU B 1 256 ? 7.445 -28.719 7.316 1 93.25 256 GLU B N 1
ATOM 5797 C CA . GLU B 1 256 ? 6.16 -29.266 7.734 1 93.25 256 GLU B CA 1
ATOM 5798 C C . GLU B 1 256 ? 5.578 -28.5 8.914 1 93.25 256 GLU B C 1
ATOM 5800 O O . GLU B 1 256 ? 6.309 -28.094 9.82 1 93.25 256 GLU B O 1
ATOM 5805 N N . LEU B 1 257 ? 4.266 -28.281 8.859 1 95.12 257 LEU B N 1
ATOM 5806 C CA . LEU B 1 257 ? 3.623 -27.531 9.945 1 95.12 257 LEU B CA 1
ATOM 5807 C C . LEU B 1 257 ? 2.207 -28.047 10.188 1 95.12 257 LEU B C 1
ATOM 5809 O O . LEU B 1 257 ? 1.677 -28.828 9.383 1 95.12 257 LEU B O 1
ATOM 5813 N N . GLU B 1 258 ? 1.655 -27.672 11.289 1 92.31 258 GLU B N 1
ATOM 5814 C CA . GLU B 1 258 ? 0.279 -28.016 11.633 1 92.31 258 GLU B CA 1
ATOM 5815 C C . GLU B 1 258 ? -0.714 -27.109 10.922 1 92.31 258 GLU B C 1
ATOM 5817 O O . GLU B 1 258 ? -0.676 -25.891 11.086 1 92.31 258 GLU B O 1
ATOM 5822 N N . ILE B 1 259 ? -1.662 -27.688 10.273 1 92.75 259 ILE B N 1
ATOM 5823 C CA . ILE B 1 259 ? -2.584 -26.938 9.422 1 92.75 259 ILE B CA 1
ATOM 5824 C C . ILE B 1 259 ? -3.506 -26.078 10.297 1 92.75 259 ILE B C 1
ATOM 5826 O O . ILE B 1 259 ? -3.713 -24.906 10.023 1 92.75 259 ILE B O 1
ATOM 5830 N N . GLN B 1 260 ? -4.02 -26.641 11.289 1 92.06 260 GLN B N 1
ATOM 5831 C CA . GLN B 1 260 ? -4.973 -25.938 12.141 1 92.06 260 GLN B CA 1
ATOM 5832 C C . GLN B 1 260 ? -4.34 -24.703 12.773 1 92.06 260 GLN B C 1
ATOM 5834 O O . GLN B 1 260 ? -4.973 -23.641 12.859 1 92.06 260 GLN B O 1
ATOM 5839 N N . ALA B 1 261 ? -3.15 -24.891 13.219 1 94.06 261 ALA B N 1
ATOM 5840 C CA . ALA B 1 261 ? -2.449 -23.766 13.852 1 94.06 261 ALA B CA 1
ATOM 5841 C C . ALA B 1 261 ? -2.234 -22.625 12.867 1 94.06 261 ALA B C 1
ATOM 5843 O O . ALA B 1 261 ? -2.365 -21.453 13.227 1 94.06 261 ALA B O 1
ATOM 5844 N N . LEU B 1 262 ? -1.881 -22.922 11.641 1 95.44 262 LEU B N 1
ATOM 5845 C CA . LEU B 1 262 ? -1.7 -21.906 10.617 1 95.44 262 LEU B CA 1
ATOM 5846 C C . LEU B 1 262 ? -3.021 -21.203 10.297 1 95.44 262 LEU B C 1
ATOM 5848 O O . LEU B 1 262 ? -3.072 -19.984 10.172 1 95.44 262 LEU B O 1
ATOM 5852 N N . CYS B 1 263 ? -4.086 -21.984 10.219 1 94 263 CYS B N 1
ATOM 5853 C CA . CYS B 1 263 ? -5.391 -21.469 9.828 1 94 263 CYS B CA 1
ATOM 5854 C C . CYS B 1 263 ? -5.988 -20.609 10.93 1 94 263 CYS B C 1
ATOM 5856 O O . CYS B 1 263 ? -6.832 -19.75 10.672 1 94 263 CYS B O 1
ATOM 5858 N N . LEU B 1 264 ? -5.574 -20.781 12.125 1 94.31 264 LEU B N 1
ATOM 5859 C CA . LEU B 1 264 ? -6.086 -20.016 13.258 1 94.31 264 LEU B CA 1
ATOM 5860 C C . LEU B 1 264 ? -5.422 -18.641 13.328 1 94.31 264 LEU B C 1
ATOM 5862 O O . LEU B 1 264 ? -5.941 -17.719 13.969 1 94.31 264 LEU B O 1
ATOM 5866 N N . ALA B 1 265 ? -4.305 -18.547 12.742 1 96.19 265 ALA B N 1
ATOM 5867 C CA . ALA B 1 265 ? -3.627 -17.25 12.734 1 96.19 265 ALA B CA 1
ATOM 5868 C C . ALA B 1 265 ? -4.379 -16.25 11.867 1 96.19 265 ALA B C 1
ATOM 5870 O O . ALA B 1 265 ? -5.051 -16.625 10.906 1 96.19 265 ALA B O 1
ATOM 5871 N N . PRO B 1 266 ? -4.258 -14.883 12.227 1 96.56 266 PRO B N 1
ATOM 5872 C CA . PRO B 1 266 ? -4.855 -13.875 11.352 1 96.56 266 PRO B CA 1
ATOM 5873 C C . PRO B 1 266 ? -4.316 -13.938 9.93 1 96.56 266 PRO B C 1
ATOM 5875 O O . PRO B 1 266 ? -3.145 -14.258 9.719 1 96.56 266 PRO B O 1
ATOM 5878 N N . PHE B 1 267 ? -5.078 -13.562 8.93 1 95.75 267 PHE B N 1
ATOM 5879 C CA . PHE B 1 267 ? -4.766 -13.68 7.508 1 95.75 267 PHE B CA 1
ATOM 5880 C C . PHE B 1 267 ? -3.449 -12.984 7.184 1 95.75 267 PHE B C 1
ATOM 5882 O O . PHE B 1 267 ? -2.625 -13.523 6.441 1 95.75 267 PHE B O 1
ATOM 5889 N N . PRO B 1 268 ? -3.197 -11.781 7.738 1 97.69 268 PRO B N 1
ATOM 5890 C CA . PRO B 1 268 ? -1.923 -11.117 7.453 1 97.69 268 PRO B CA 1
ATOM 5891 C C . PRO B 1 268 ? -0.715 -11.969 7.848 1 97.69 268 PRO B C 1
ATOM 5893 O O . PRO B 1 268 ? 0.288 -11.992 7.133 1 97.69 268 PRO B O 1
ATOM 5896 N N . LEU B 1 269 ? -0.822 -12.656 8.945 1 98.06 269 LEU B N 1
ATOM 5897 C CA . LEU B 1 269 ? 0.28 -13.492 9.414 1 98.06 269 LEU B CA 1
ATOM 5898 C C . LEU B 1 269 ? 0.375 -14.773 8.594 1 98.06 269 LEU B C 1
ATOM 5900 O O . LEU B 1 269 ? 1.475 -15.25 8.305 1 98.06 269 LEU B O 1
ATOM 5904 N N . GLN B 1 270 ? -0.813 -15.344 8.227 1 97.25 270 GLN B N 1
ATOM 5905 C CA . GLN B 1 270 ? -0.814 -16.531 7.375 1 97.25 270 GLN B CA 1
ATOM 5906 C C . GLN B 1 270 ? -0.022 -16.281 6.094 1 97.25 270 GLN B C 1
ATOM 5908 O O . GLN B 1 270 ? 0.839 -17.078 5.727 1 97.25 270 GLN B O 1
ATOM 5913 N N . ARG B 1 271 ? -0.325 -15.219 5.441 1 96.88 271 ARG B N 1
ATOM 5914 C CA . ARG B 1 271 ? 0.314 -14.891 4.172 1 96.88 271 ARG B CA 1
ATOM 5915 C C . ARG B 1 271 ? 1.824 -14.75 4.34 1 96.88 271 ARG B C 1
ATOM 5917 O O . ARG B 1 271 ? 2.592 -15.227 3.5 1 96.88 271 ARG B O 1
ATOM 5924 N N . ARG B 1 272 ? 2.227 -14.055 5.363 1 96.62 272 ARG B N 1
ATOM 5925 C CA . ARG B 1 272 ? 3.646 -13.812 5.598 1 96.62 272 ARG B CA 1
ATOM 5926 C C . ARG B 1 272 ? 4.359 -15.094 6.016 1 96.62 272 ARG B C 1
ATOM 5928 O O . ARG B 1 272 ? 5.527 -15.297 5.684 1 96.62 272 ARG B O 1
ATOM 5935 N N . MET B 1 273 ? 3.666 -15.992 6.793 1 96.38 273 MET B N 1
ATOM 5936 C CA . MET B 1 273 ? 4.242 -17.297 7.102 1 96.38 273 MET B CA 1
ATOM 5937 C C . MET B 1 273 ? 4.48 -18.094 5.828 1 96.38 273 MET B C 1
ATOM 5939 O O . MET B 1 273 ? 5.551 -18.688 5.648 1 96.38 273 MET B O 1
ATOM 5943 N N . ILE B 1 274 ? 3.486 -18.109 4.957 1 94.62 274 ILE B N 1
ATOM 5944 C CA . ILE B 1 274 ? 3.611 -18.812 3.689 1 94.62 274 ILE B CA 1
ATOM 5945 C C . ILE B 1 274 ? 4.75 -18.219 2.871 1 94.62 274 ILE B C 1
ATOM 5947 O O . ILE B 1 274 ? 5.543 -18.938 2.266 1 94.62 274 ILE B O 1
ATOM 5951 N N . HIS B 1 275 ? 4.801 -16.906 2.852 1 92.25 275 HIS B N 1
ATOM 5952 C CA . HIS B 1 275 ? 5.875 -16.203 2.156 1 92.25 275 HIS B CA 1
ATOM 5953 C C . HIS B 1 275 ? 7.242 -16.641 2.676 1 92.25 275 HIS B C 1
ATOM 5955 O O . HIS B 1 275 ? 8.164 -16.875 1.892 1 92.25 275 HIS B O 1
ATOM 5961 N N . LEU B 1 276 ? 7.387 -16.703 3.957 1 92.12 276 LEU B N 1
ATOM 5962 C CA . LEU B 1 276 ? 8.633 -17.109 4.59 1 92.12 276 LEU B CA 1
ATOM 5963 C C . LEU B 1 276 ? 9.008 -18.531 4.188 1 92.12 276 LEU B C 1
ATOM 5965 O O . LEU B 1 276 ? 10.172 -18.812 3.893 1 92.12 276 LEU B O 1
ATOM 5969 N N . ILE B 1 277 ? 8.07 -19.391 4.125 1 91.94 277 ILE B N 1
ATOM 5970 C CA . ILE B 1 277 ? 8.289 -20.781 3.771 1 91.94 277 ILE B CA 1
ATOM 5971 C C . ILE B 1 277 ? 8.742 -20.891 2.316 1 91.94 277 ILE B C 1
ATOM 5973 O O . ILE B 1 277 ? 9.727 -21.562 2.014 1 91.94 277 ILE B O 1
ATOM 5977 N N . LEU B 1 278 ? 8.016 -20.219 1.474 1 89 278 LEU B N 1
ATOM 5978 C CA . LEU B 1 278 ? 8.328 -20.281 0.049 1 89 278 LEU B CA 1
ATOM 5979 C C . LEU B 1 278 ? 9.711 -19.703 -0.228 1 89 278 LEU B C 1
ATOM 5981 O O . LEU B 1 278 ? 10.43 -20.203 -1.093 1 89 278 LEU B O 1
ATOM 5985 N N . ASN B 1 279 ? 10.031 -18.625 0.448 1 85.44 279 ASN B N 1
ATOM 5986 C CA . ASN B 1 279 ? 11.359 -18.047 0.3 1 85.44 279 ASN B CA 1
ATOM 5987 C C . ASN B 1 279 ? 12.445 -19 0.776 1 85.44 279 ASN B C 1
ATOM 5989 O O . ASN B 1 279 ? 13.523 -19.078 0.177 1 85.44 279 ASN B O 1
ATOM 5993 N N . TYR B 1 280 ? 12.141 -19.641 1.852 1 85.62 280 TYR B N 1
ATOM 5994 C CA . TYR B 1 280 ? 13.07 -20.609 2.404 1 85.62 280 TYR B CA 1
ATOM 5995 C C . TYR B 1 280 ? 13.336 -21.734 1.41 1 85.62 280 TYR B C 1
ATOM 5997 O O . TYR B 1 280 ? 14.469 -22.203 1.276 1 85.62 280 TYR B O 1
ATOM 6005 N N . LEU B 1 281 ? 12.406 -22.234 0.807 1 81.69 281 LEU B N 1
ATOM 6006 C CA . LEU B 1 281 ? 12.516 -23.344 -0.126 1 81.69 281 LEU B CA 1
ATOM 6007 C C . LEU B 1 281 ? 12.945 -22.859 -1.506 1 81.69 281 LEU B C 1
ATOM 6009 O O . LEU B 1 281 ? 12.898 -23.609 -2.477 1 81.69 281 LEU B O 1
ATOM 6013 N N . HIS B 1 282 ? 13.625 -21.688 -1.462 1 66.75 282 HIS B N 1
ATOM 6014 C CA . HIS B 1 282 ? 14.273 -21.078 -2.615 1 66.75 282 HIS B CA 1
ATOM 6015 C C . HIS B 1 282 ? 13.305 -20.938 -3.787 1 66.75 282 HIS B C 1
ATOM 6017 O O . HIS B 1 282 ? 13.695 -21.125 -4.941 1 66.75 282 HIS B O 1
ATOM 6023 N N . LEU B 1 283 ? 12.195 -21.125 -3.426 1 55.41 283 LEU B N 1
ATOM 6024 C CA . LEU B 1 283 ? 11.406 -20.594 -4.531 1 55.41 283 LEU B CA 1
ATOM 6025 C C . LEU B 1 283 ? 11.852 -19.172 -4.875 1 55.41 283 LEU B C 1
ATOM 6027 O O . LEU B 1 283 ? 11.555 -18.219 -4.133 1 55.41 283 LEU B O 1
ATOM 6031 N N . ASN B 1 284 ? 13.258 -19.156 -4.957 1 49.47 284 ASN B N 1
ATOM 6032 C CA . ASN B 1 284 ? 13.852 -17.875 -5.312 1 49.47 284 ASN B CA 1
ATOM 6033 C C . ASN B 1 284 ? 12.906 -17.031 -6.16 1 49.47 284 ASN B C 1
ATOM 6035 O O . ASN B 1 284 ? 12.906 -17.125 -7.387 1 49.47 284 ASN B O 1
ATOM 6039 N N . VAL B 1 285 ? 11.898 -16.859 -5.672 1 42.34 285 VAL B N 1
ATOM 6040 C CA . VAL B 1 285 ? 10.891 -16.047 -6.34 1 42.34 285 VAL B CA 1
ATOM 6041 C C . VAL B 1 285 ? 11.5 -14.711 -6.75 1 42.34 285 VAL B C 1
ATOM 6043 O O . VAL B 1 285 ? 11.062 -14.094 -7.727 1 42.34 285 VAL B O 1
ATOM 6046 N N . TYR B 1 286 ? 12.414 -14.195 -5.895 1 43.28 286 TYR B N 1
ATOM 6047 C CA . TYR B 1 286 ? 12.891 -12.852 -6.191 1 43.28 286 TYR B CA 1
ATOM 6048 C C . TYR B 1 286 ? 13.906 -12.867 -7.332 1 43.28 286 TYR B C 1
ATOM 6050 O O . TYR B 1 286 ? 14.242 -11.82 -7.891 1 43.28 286 TYR B O 1
ATOM 6058 N N . GLY B 1 287 ? 14.508 -14 -7.492 1 39.84 287 GLY B N 1
ATOM 6059 C CA . GLY B 1 287 ? 15.359 -13.93 -8.672 1 39.84 287 GLY B CA 1
ATOM 6060 C C . GLY B 1 287 ? 14.578 -13.727 -9.953 1 39.84 287 GLY B C 1
ATOM 6061 O O . GLY B 1 287 ? 15.117 -13.211 -10.938 1 39.84 287 GLY B O 1
ATOM 6062 N N . VAL B 1 288 ? 13.703 -14.672 -10.148 1 38.31 288 VAL B N 1
ATOM 6063 C CA . VAL B 1 288 ? 12.922 -14.516 -11.367 1 38.31 288 VAL B CA 1
ATOM 6064 C C . VAL B 1 288 ? 11.977 -13.32 -11.227 1 38.31 288 VAL B C 1
ATOM 6066 O O . VAL B 1 288 ? 11.344 -13.141 -10.188 1 38.31 288 VAL B O 1
ATOM 6069 N N . ASN B 1 289 ? 12.211 -12.258 -11.852 1 42.34 289 ASN B N 1
ATOM 6070 C CA . ASN B 1 289 ? 11.422 -11.055 -12.125 1 42.34 289 ASN B CA 1
ATOM 6071 C C . ASN B 1 289 ? 9.93 -11.328 -11.984 1 42.34 289 ASN B C 1
ATOM 6073 O O . ASN B 1 289 ? 9.102 -10.523 -12.414 1 42.34 289 ASN B O 1
ATOM 6077 N N . ASP B 1 290 ? 9.586 -12.594 -11.578 1 52.22 290 ASP B N 1
ATOM 6078 C CA . ASP B 1 290 ? 8.148 -12.781 -11.734 1 52.22 290 ASP B CA 1
ATOM 6079 C C . ASP B 1 290 ? 7.422 -12.648 -10.391 1 52.22 290 ASP B C 1
ATOM 6081 O O . ASP B 1 290 ? 7.113 -13.648 -9.742 1 52.22 290 ASP B O 1
ATOM 6085 N N . MET B 1 291 ? 7.547 -11.508 -9.844 1 52.06 291 MET B N 1
ATOM 6086 C CA . MET B 1 291 ? 6.855 -11.031 -8.648 1 52.06 291 MET B CA 1
ATOM 6087 C C . MET B 1 291 ? 5.395 -11.477 -8.656 1 52.06 291 MET B C 1
ATOM 6089 O O . MET B 1 291 ? 4.75 -11.516 -7.605 1 52.06 291 MET B O 1
ATOM 6093 N N . ARG B 1 292 ? 4.91 -11.984 -9.828 1 57.22 292 ARG B N 1
ATOM 6094 C CA . ARG B 1 292 ? 3.49 -12.281 -9.984 1 57.22 292 ARG B CA 1
ATOM 6095 C C . ARG B 1 292 ? 3.158 -13.672 -9.445 1 57.22 292 ARG B C 1
ATOM 6097 O O . ARG B 1 292 ? 2.012 -13.945 -9.086 1 57.22 292 ARG B O 1
ATOM 6104 N N . VAL B 1 293 ? 4.172 -14.391 -9.336 1 63.94 293 VAL B N 1
ATOM 6105 C CA . VAL B 1 293 ? 3.9 -15.797 -9.055 1 63.94 293 VAL B CA 1
ATOM 6106 C C . VAL B 1 293 ? 3.682 -15.992 -7.555 1 63.94 293 VAL B C 1
ATOM 6108 O O . VAL B 1 293 ? 2.873 -16.828 -7.141 1 63.94 293 VAL B O 1
ATOM 6111 N N . PHE B 1 294 ? 4.062 -15.102 -6.848 1 78.25 294 PHE B N 1
ATOM 6112 C CA . PHE B 1 294 ? 4.109 -15.305 -5.402 1 78.25 294 PHE B CA 1
ATOM 6113 C C . PHE B 1 294 ? 2.746 -15.031 -4.773 1 78.25 294 PHE B C 1
ATOM 6115 O O . PHE B 1 294 ? 2.223 -15.859 -4.031 1 78.25 294 PHE B O 1
ATOM 6122 N N . PRO B 1 295 ? 2.135 -13.977 -5.223 1 86.81 295 PRO B N 1
ATOM 6123 C CA . PRO B 1 295 ? 0.83 -13.727 -4.609 1 86.81 295 PRO B CA 1
ATOM 6124 C C . PRO B 1 295 ? -0.211 -14.781 -4.977 1 86.81 295 PRO B C 1
ATOM 6126 O O . PRO B 1 295 ? -1.038 -15.156 -4.141 1 86.81 295 PRO B O 1
ATOM 6129 N N . ASP B 1 296 ? -0.097 -15.234 -6.191 1 87.62 296 ASP B N 1
ATOM 6130 C CA . ASP B 1 296 ? -1.01 -16.281 -6.637 1 87.62 296 ASP B CA 1
ATOM 6131 C C . ASP B 1 296 ? -0.792 -17.578 -5.852 1 87.62 296 ASP B C 1
ATOM 6133 O O . ASP B 1 296 ? -1.753 -18.25 -5.465 1 87.62 296 ASP B O 1
ATOM 6137 N N . ALA B 1 297 ? 0.433 -17.859 -5.688 1 88.81 297 ALA B N 1
ATOM 6138 C CA . ALA B 1 297 ? 0.771 -19.062 -4.926 1 88.81 297 ALA B CA 1
ATOM 6139 C C . ALA B 1 297 ? 0.255 -18.969 -3.494 1 88.81 297 ALA B C 1
ATOM 6141 O O . ALA B 1 297 ? -0.29 -19.938 -2.959 1 88.81 297 ALA B O 1
ATOM 6142 N N . ILE B 1 298 ? 0.394 -17.875 -2.889 1 92.62 298 ILE B N 1
ATOM 6143 C CA . ILE B 1 298 ? -0.038 -17.656 -1.512 1 92.62 298 ILE B CA 1
ATOM 6144 C C . ILE B 1 298 ? -1.55 -17.844 -1.41 1 92.62 298 ILE B C 1
ATOM 6146 O O . ILE B 1 298 ? -2.037 -18.547 -0.515 1 92.62 298 ILE B O 1
ATOM 6150 N N . GLU B 1 299 ? -2.258 -17.234 -2.344 1 92.38 299 GLU B N 1
ATOM 6151 C CA . GLU B 1 299 ? -3.713 -17.359 -2.332 1 92.38 299 GLU B CA 1
ATOM 6152 C C . GLU B 1 299 ? -4.148 -18.797 -2.561 1 92.38 299 GLU B C 1
ATOM 6154 O O . GLU B 1 299 ? -5.102 -19.266 -1.937 1 92.38 299 GLU B O 1
ATOM 6159 N N . GLN B 1 300 ? -3.436 -19.484 -3.42 1 91.56 300 GLN B N 1
ATOM 6160 C CA . GLN B 1 300 ? -3.74 -20.891 -3.689 1 91.56 300 GLN B CA 1
ATOM 6161 C C . GLN B 1 300 ? -3.496 -21.75 -2.455 1 91.56 300 GLN B C 1
ATOM 6163 O O . GLN B 1 300 ? -4.301 -22.625 -2.137 1 91.56 300 GLN B O 1
ATOM 6168 N N . ILE B 1 301 ? -2.451 -21.484 -1.829 1 93.31 301 ILE B N 1
ATOM 6169 C CA . ILE B 1 301 ? -2.102 -22.266 -0.639 1 93.31 301 ILE B CA 1
ATOM 6170 C C . ILE B 1 301 ? -3.131 -22 0.46 1 93.31 301 ILE B C 1
ATOM 6172 O O . ILE B 1 301 ? -3.59 -22.938 1.117 1 93.31 301 ILE B O 1
ATOM 6176 N N . GLN B 1 302 ? -3.467 -20.75 0.67 1 93.31 302 GLN B N 1
ATOM 6177 C CA . GLN B 1 302 ? -4.461 -20.406 1.684 1 93.31 302 GLN B CA 1
ATOM 6178 C C . GLN B 1 302 ? -5.781 -21.141 1.427 1 93.31 302 GLN B C 1
ATOM 6180 O O . GLN B 1 302 ? -6.379 -21.688 2.35 1 93.31 302 GLN B O 1
ATOM 6185 N N . ALA B 1 303 ? -6.207 -21.062 0.182 1 90.38 303 ALA B N 1
ATOM 6186 C CA . ALA B 1 303 ? -7.449 -21.734 -0.191 1 90.38 303 ALA B CA 1
ATOM 6187 C C . ALA B 1 303 ? -7.328 -23.25 -0.001 1 90.38 303 ALA B C 1
ATOM 6189 O O . ALA B 1 303 ? -8.266 -23.891 0.47 1 90.38 303 ALA B O 1
ATOM 6190 N N . PHE B 1 304 ? -6.152 -23.797 -0.373 1 90.88 304 PHE B N 1
ATOM 6191 C CA . PHE B 1 304 ? -5.855 -25.219 -0.282 1 90.88 304 PHE B CA 1
ATOM 6192 C C . PHE B 1 304 ? -5.906 -25.688 1.166 1 90.88 304 PHE B C 1
ATOM 6194 O O . PHE B 1 304 ? -6.438 -26.766 1.455 1 90.88 304 PHE B O 1
ATOM 6201 N N . LEU B 1 305 ? -5.504 -24.891 2.062 1 90 305 LEU B N 1
ATOM 6202 C CA . LEU B 1 305 ? -5.406 -25.266 3.469 1 90 305 LEU B CA 1
ATOM 6203 C C . LEU B 1 305 ? -6.766 -25.203 4.148 1 90 305 LEU B C 1
ATOM 6205 O O . LEU B 1 305 ? -6.969 -25.781 5.211 1 90 305 LEU B O 1
ATOM 6209 N N . GLN B 1 306 ? -7.66 -24.438 3.586 1 85.56 306 GLN B N 1
ATOM 6210 C CA . GLN B 1 306 ? -8.984 -24.281 4.168 1 85.56 306 GLN B CA 1
ATOM 6211 C C . GLN B 1 306 ? -9.906 -25.422 3.756 1 85.56 306 GLN B C 1
ATOM 6213 O O . GLN B 1 306 ? -11 -25.578 4.312 1 85.56 306 GLN B O 1
ATOM 6218 N N . THR B 1 307 ? -9.438 -26.172 2.814 1 82.38 307 THR B N 1
ATOM 6219 C CA . THR B 1 307 ? -10.25 -27.297 2.389 1 82.38 307 THR B CA 1
ATOM 6220 C C . THR B 1 307 ? -10.258 -28.391 3.451 1 82.38 307 THR B C 1
ATOM 6222 O O . THR B 1 307 ? -9.359 -28.438 4.301 1 82.38 307 THR B O 1
ATOM 6225 N N . SER B 1 308 ? -11.266 -29.25 3.439 1 76.75 308 SER B N 1
ATOM 6226 C CA . SER B 1 308 ? -11.438 -30.25 4.488 1 76.75 308 SER B CA 1
ATOM 6227 C C . SER B 1 308 ? -10.922 -31.625 4.039 1 76.75 308 SER B C 1
ATOM 6229 O O . SER B 1 308 ? -10.945 -32.594 4.809 1 76.75 308 SER B O 1
ATOM 6231 N N . ALA B 1 309 ? -10.32 -31.719 2.916 1 72.81 309 ALA B N 1
ATOM 6232 C CA . ALA B 1 309 ? -9.844 -33.031 2.457 1 72.81 309 ALA B CA 1
ATOM 6233 C C . ALA B 1 309 ? -8.695 -33.531 3.328 1 72.81 309 ALA B C 1
ATOM 6235 O O . ALA B 1 309 ? -7.785 -32.781 3.664 1 72.81 309 ALA B O 1
ATOM 6236 N N . PRO B 1 310 ? -8.875 -34.719 3.766 1 70.81 310 PRO B N 1
ATOM 6237 C CA . PRO B 1 310 ? -7.828 -35.25 4.641 1 70.81 310 PRO B CA 1
ATOM 6238 C C . PRO B 1 310 ? -6.461 -35.312 3.969 1 70.81 310 PRO B C 1
ATOM 6240 O O . PRO B 1 310 ? -5.445 -35.031 4.609 1 70.81 310 PRO B O 1
ATOM 6243 N N . SER B 1 311 ? -6.387 -35.75 2.674 1 76.75 311 SER B N 1
ATOM 6244 C CA . SER B 1 311 ? -5.137 -35.75 1.923 1 76.75 311 SER B CA 1
ATOM 6245 C C . SER B 1 311 ? -5.316 -35.094 0.555 1 76.75 311 SER B C 1
ATOM 6247 O O . SER B 1 311 ? -6.34 -35.312 -0.102 1 76.75 311 SER B O 1
ATOM 6249 N N . ALA B 1 312 ? -4.473 -34.125 0.271 1 82.25 312 ALA B N 1
ATOM 6250 C CA . ALA B 1 312 ? -4.496 -33.438 -1.011 1 82.25 312 ALA B CA 1
ATOM 6251 C C . ALA B 1 312 ? -3.125 -32.844 -1.348 1 82.25 312 ALA B C 1
ATOM 6253 O O . ALA B 1 312 ? -2.244 -32.781 -0.487 1 82.25 312 ALA B O 1
ATOM 6254 N N . GLN B 1 313 ? -2.973 -32.656 -2.609 1 86.62 313 GLN B N 1
ATOM 6255 C CA . GLN B 1 313 ? -1.694 -32.094 -3.055 1 86.62 313 GLN B CA 1
ATOM 6256 C C . GLN B 1 313 ? -1.896 -30.906 -3.98 1 86.62 313 GLN B C 1
ATOM 6258 O O . GLN B 1 313 ? -2.84 -30.891 -4.773 1 86.62 313 GLN B O 1
ATOM 6263 N N . LEU B 1 314 ? -1.036 -29.891 -3.818 1 89.19 314 LEU B N 1
ATOM 6264 C CA . LEU B 1 314 ? -1.011 -28.703 -4.656 1 89.19 314 LEU B CA 1
ATOM 6265 C C . LEU B 1 314 ? 0.372 -28.5 -5.266 1 89.19 314 LEU B C 1
ATOM 6267 O O . LEU B 1 314 ? 1.368 -28.422 -4.543 1 89.19 314 LEU B O 1
ATOM 6271 N N . ASP B 1 315 ? 0.465 -28.5 -6.602 1 86.25 315 ASP B N 1
ATOM 6272 C CA . ASP B 1 315 ? 1.722 -28.234 -7.297 1 86.25 315 ASP B CA 1
ATOM 6273 C C . ASP B 1 315 ? 1.861 -26.766 -7.664 1 86.25 315 ASP B C 1
ATOM 6275 O O . ASP B 1 315 ? 1.007 -26.219 -8.359 1 86.25 315 ASP B O 1
ATOM 6279 N N . LEU B 1 316 ? 2.85 -26.188 -7.223 1 84.81 316 LEU B N 1
ATOM 6280 C CA . LEU B 1 316 ? 3.1 -24.766 -7.484 1 84.81 316 LEU B CA 1
ATOM 6281 C C . LEU B 1 316 ? 4.246 -24.594 -8.477 1 84.81 316 LEU B C 1
ATOM 6283 O O . LEU B 1 316 ? 5.012 -25.531 -8.719 1 84.81 316 LEU B O 1
ATOM 6287 N N . PRO B 1 317 ? 4.297 -23.406 -9.023 1 75 317 PRO B N 1
ATOM 6288 C CA . PRO B 1 317 ? 5.453 -23.141 -9.883 1 75 317 PRO B CA 1
ATOM 6289 C C . PRO B 1 317 ? 6.781 -23.266 -9.141 1 75 317 PRO B C 1
ATOM 6291 O O . PRO B 1 317 ? 6.832 -23.078 -7.922 1 75 317 PRO B O 1
ATOM 6294 N N . GLY B 1 318 ? 7.887 -23.562 -9.797 1 70.62 318 GLY B N 1
ATOM 6295 C CA . GLY B 1 318 ? 9.211 -23.688 -9.203 1 70.62 318 GLY B CA 1
ATOM 6296 C C . GLY B 1 318 ? 9.43 -25.031 -8.523 1 70.62 318 GLY B C 1
ATOM 6297 O O . GLY B 1 318 ? 10.234 -25.125 -7.59 1 70.62 318 GLY B O 1
ATOM 6298 N N . ARG B 1 319 ? 8.57 -25.969 -8.719 1 74.56 319 ARG B N 1
ATOM 6299 C CA . ARG B 1 319 ? 8.695 -27.359 -8.281 1 74.56 319 ARG B CA 1
ATOM 6300 C C . ARG B 1 319 ? 8.352 -27.5 -6.801 1 74.56 319 ARG B C 1
ATOM 6302 O O . ARG B 1 319 ? 8.875 -28.375 -6.121 1 74.56 319 ARG B O 1
ATOM 6309 N N . VAL B 1 320 ? 7.684 -26.5 -6.293 1 84.56 320 VAL B N 1
ATOM 6310 C CA . VAL B 1 320 ? 7.242 -26.625 -4.906 1 84.56 320 VAL B CA 1
ATOM 6311 C C . VAL B 1 320 ? 5.91 -27.375 -4.852 1 84.56 320 VAL B C 1
ATOM 6313 O O . VAL B 1 320 ? 5.008 -27.094 -5.648 1 84.56 320 VAL B O 1
ATOM 6316 N N . GLN B 1 321 ? 5.891 -28.344 -4.004 1 88.75 321 GLN B N 1
ATOM 6317 C CA . GLN B 1 321 ? 4.66 -29.078 -3.77 1 88.75 321 GLN B CA 1
ATOM 6318 C C . GLN B 1 321 ? 4.156 -28.875 -2.342 1 88.75 321 GLN B C 1
ATOM 6320 O O . GLN B 1 321 ? 4.949 -28.812 -1.401 1 88.75 321 GLN B O 1
ATOM 6325 N N . VAL B 1 322 ? 2.906 -28.766 -2.248 1 91.81 322 VAL B N 1
ATOM 6326 C CA . VAL B 1 322 ? 2.248 -28.656 -0.949 1 91.81 322 VAL B CA 1
ATOM 6327 C C . VAL B 1 322 ? 1.339 -29.859 -0.734 1 91.81 322 VAL B C 1
ATOM 6329 O O . VAL B 1 322 ? 0.43 -30.109 -1.529 1 91.81 322 VAL B O 1
ATOM 6332 N N . LYS B 1 323 ? 1.616 -30.609 0.326 1 88.12 323 LYS B N 1
ATOM 6333 C CA . LYS B 1 323 ? 0.853 -31.812 0.61 1 88.12 323 LYS B CA 1
ATOM 6334 C C . LYS B 1 323 ? 0.189 -31.734 1.981 1 88.12 323 LYS B C 1
ATOM 6336 O O . LYS B 1 323 ? 0.821 -31.344 2.961 1 88.12 323 LYS B O 1
ATOM 6341 N N . ARG B 1 324 ? -1.025 -31.938 1.949 1 88.31 324 ARG B N 1
ATOM 6342 C CA . ARG B 1 324 ? -1.739 -32.031 3.219 1 88.31 324 ARG B CA 1
ATOM 6343 C C . ARG B 1 324 ? -1.987 -33.5 3.605 1 88.31 324 ARG B C 1
ATOM 6345 O O . ARG B 1 324 ? -2.355 -34.312 2.76 1 88.31 324 ARG B O 1
ATOM 6352 N N . SER B 1 325 ? -1.617 -33.844 4.832 1 78.81 325 SER B N 1
ATOM 6353 C CA . SER B 1 325 ? -1.843 -35.188 5.348 1 78.81 325 SER B CA 1
ATOM 6354 C C . SER B 1 325 ? -2.176 -35.156 6.836 1 78.81 325 SER B C 1
ATOM 6356 O O . SER B 1 325 ? -1.354 -34.75 7.652 1 78.81 325 SER B O 1
ATOM 6358 N N . TYR B 1 326 ? -3.279 -35.656 7.176 1 72.88 326 TYR B N 1
ATOM 6359 C CA . TYR B 1 326 ? -3.738 -35.875 8.539 1 72.88 326 TYR B CA 1
ATOM 6360 C C . TYR B 1 326 ? -3.422 -34.656 9.422 1 72.88 326 TYR B C 1
ATOM 6362 O O . TYR B 1 326 ? -2.82 -34.812 10.492 1 72.88 326 TYR B O 1
ATOM 6370 N N . GLY B 1 327 ? -3.758 -33.438 8.93 1 82.69 327 GLY B N 1
ATOM 6371 C CA . GLY B 1 327 ? -3.693 -32.25 9.758 1 82.69 327 GLY B CA 1
ATOM 6372 C C . GLY B 1 327 ? -2.379 -31.5 9.625 1 82.69 327 GLY B C 1
ATOM 6373 O O . GLY B 1 327 ? -2.215 -30.406 10.188 1 82.69 327 GLY B O 1
ATOM 6374 N N . THR B 1 328 ? -1.457 -32.188 8.891 1 88.56 328 THR B N 1
ATOM 6375 C CA . THR B 1 328 ? -0.184 -31.531 8.664 1 88.56 328 THR B CA 1
ATOM 6376 C C . THR B 1 328 ? -0.036 -31.125 7.203 1 88.56 328 THR B C 1
ATOM 6378 O O . THR B 1 328 ? -0.673 -31.719 6.324 1 88.56 328 THR B O 1
ATOM 6381 N N . CYS B 1 329 ? 0.725 -30.141 7.031 1 93.38 329 CYS B N 1
ATOM 6382 C CA . CYS B 1 329 ? 1.016 -29.641 5.688 1 93.38 329 CYS B CA 1
ATOM 6383 C C . CYS B 1 329 ? 2.516 -29.656 5.414 1 93.38 329 CYS B C 1
ATOM 6385 O O . CYS B 1 329 ? 3.295 -29.094 6.188 1 93.38 329 CYS B O 1
ATOM 6387 N N . LEU B 1 330 ? 2.857 -30.312 4.359 1 91.5 330 LEU B N 1
ATOM 6388 C CA . LEU B 1 330 ? 4.262 -30.406 3.975 1 91.5 330 LEU B CA 1
ATOM 6389 C C . LEU B 1 330 ? 4.543 -29.578 2.729 1 91.5 330 LEU B C 1
ATOM 6391 O O . LEU B 1 330 ? 3.889 -29.75 1.698 1 91.5 330 LEU B O 1
ATOM 6395 N N . PHE B 1 331 ? 5.43 -28.594 2.879 1 92.88 331 PHE B N 1
ATOM 6396 C CA . PHE B 1 331 ? 6.008 -27.891 1.737 1 92.88 331 PHE B CA 1
ATOM 6397 C C . PHE B 1 331 ? 7.332 -28.531 1.33 1 92.88 331 PHE B C 1
ATOM 6399 O O . PHE B 1 331 ? 8.234 -28.672 2.156 1 92.88 331 PHE B O 1
ATOM 6406 N N . THR B 1 332 ? 7.438 -28.891 0.016 1 89.56 332 THR B N 1
ATOM 6407 C CA . THR B 1 332 ? 8.672 -29.594 -0.316 1 89.56 332 THR B CA 1
ATOM 6408 C C . THR B 1 332 ? 9.07 -29.328 -1.767 1 89.56 332 THR B C 1
ATOM 6410 O O . THR B 1 332 ? 8.211 -29.062 -2.611 1 89.56 332 THR B O 1
ATOM 6413 N N . THR B 1 333 ? 10.305 -29.188 -2.049 1 85.38 333 THR B N 1
ATOM 6414 C CA . THR B 1 333 ? 10.844 -29.141 -3.402 1 85.38 333 THR B CA 1
ATOM 6415 C C . THR B 1 333 ? 11.43 -30.5 -3.793 1 85.38 333 THR B C 1
ATOM 6417 O O . THR B 1 333 ? 11.969 -30.656 -4.891 1 85.38 333 THR B O 1
ATOM 6420 N N . ALA B 1 334 ? 11.453 -31.328 -2.885 1 70.88 334 ALA B N 1
ATOM 6421 C CA . ALA B 1 334 ? 12.023 -32.656 -3.143 1 70.88 334 ALA B CA 1
ATOM 6422 C C . ALA B 1 334 ? 11.195 -33.406 -4.18 1 70.88 334 ALA B C 1
ATOM 6424 O O . ALA B 1 334 ? 9.969 -33.312 -4.195 1 70.88 334 ALA B O 1
ATOM 6425 N N . PRO B 1 335 ? 12.008 -33.688 -5.375 1 55.91 335 PRO B N 1
ATOM 6426 C CA . PRO B 1 335 ? 11.289 -34.469 -6.387 1 55.91 335 PRO B CA 1
ATOM 6427 C C . PRO B 1 335 ? 10.445 -35.562 -5.777 1 55.91 335 PRO B C 1
ATOM 6429 O O . PRO B 1 335 ? 10.805 -36.125 -4.738 1 55.91 335 PRO B O 1
ATOM 6432 N N . PHE B 1 336 ? 9.25 -35.344 -5.918 1 47.97 336 PHE B N 1
ATOM 6433 C CA . PHE B 1 336 ? 8.477 -36.531 -5.582 1 47.97 336 PHE B CA 1
ATOM 6434 C C . PHE B 1 336 ? 9.125 -37.781 -6.164 1 47.97 336 PHE B C 1
ATOM 6436 O O . PHE B 1 336 ? 9.492 -37.812 -7.34 1 47.97 336 PHE B O 1
ATOM 6443 N N . ILE B 1 337 ? 9.961 -38.312 -5.559 1 40.78 337 ILE B N 1
ATOM 6444 C CA . ILE B 1 337 ? 10.188 -39.656 -6.105 1 40.78 337 ILE B CA 1
ATOM 6445 C C . ILE B 1 337 ? 8.859 -40.25 -6.574 1 40.78 337 ILE B C 1
ATOM 6447 O O . ILE B 1 337 ? 7.977 -40.531 -5.762 1 40.78 337 ILE B O 1
ATOM 6451 N N . GLU B 1 338 ? 8.164 -39.469 -7.473 1 41.94 338 GLU B N 1
ATOM 6452 C CA . GLU B 1 338 ? 7.176 -40.281 -8.164 1 41.94 338 GLU B CA 1
ATOM 6453 C C . GLU B 1 338 ? 7.461 -41.781 -7.969 1 41.94 338 GLU B C 1
ATOM 6455 O O . GLU B 1 338 ? 8.555 -42.25 -8.297 1 41.94 338 GLU B O 1
ATOM 6460 N N . THR B 1 339 ? 7.121 -42.25 -6.949 1 46.03 339 THR B N 1
ATOM 6461 C CA . THR B 1 339 ? 7.328 -43.688 -6.945 1 46.03 339 THR B CA 1
ATOM 6462 C C . THR B 1 339 ? 7.148 -44.25 -8.344 1 46.03 339 THR B C 1
ATOM 6464 O O . THR B 1 339 ? 6.082 -44.125 -8.953 1 46.03 339 THR B O 1
ATOM 6467 N N . LYS B 1 340 ? 8.188 -44 -9.227 1 54.66 340 LYS B N 1
ATOM 6468 C CA . LYS B 1 340 ? 8.242 -44.656 -10.531 1 54.66 340 LYS B CA 1
ATOM 6469 C C . LYS B 1 340 ? 7.516 -46 -10.516 1 54.66 340 LYS B C 1
ATOM 6471 O O . LYS B 1 340 ? 7.695 -46.781 -9.586 1 54.66 340 LYS B O 1
ATOM 6476 N N . ALA B 1 341 ? 6.594 -46.031 -11.414 1 64.62 341 ALA B N 1
ATOM 6477 C CA . ALA B 1 341 ? 6.051 -47.344 -11.625 1 64.62 341 ALA B CA 1
ATOM 6478 C C . ALA B 1 341 ? 7.168 -48.375 -11.828 1 64.62 341 ALA B C 1
ATOM 6480 O O . ALA B 1 341 ? 8.148 -48.125 -12.531 1 64.62 341 ALA B O 1
ATOM 6481 N N . TYR B 1 342 ? 7.32 -49.312 -11.055 1 76.75 342 TYR B N 1
ATOM 6482 C CA . TYR B 1 342 ? 8.297 -50.375 -11.266 1 76.75 342 TYR B CA 1
ATOM 6483 C C . TYR B 1 342 ? 7.602 -51.719 -11.43 1 76.75 342 TYR B C 1
ATOM 6485 O O . TYR B 1 342 ? 6.477 -51.906 -10.961 1 76.75 342 TYR B O 1
ATOM 6493 N N . CYS B 1 343 ? 8.031 -52.5 -12.32 1 83.19 343 CYS B N 1
ATOM 6494 C CA . CYS B 1 343 ? 7.656 -53.875 -12.539 1 83.19 343 CYS B CA 1
ATOM 6495 C C . CYS B 1 343 ? 8.891 -54.75 -12.734 1 83.19 343 CYS B C 1
ATOM 6497 O O . CYS B 1 343 ? 9.523 -54.719 -13.789 1 83.19 343 CYS B O 1
ATOM 6499 N N . HIS B 1 344 ? 9.227 -55.406 -11.711 1 89.5 344 HIS B N 1
ATOM 6500 C CA . HIS B 1 344 ? 10.414 -56.25 -11.758 1 89.5 344 HIS B CA 1
ATOM 6501 C C . HIS B 1 344 ? 10.039 -57.75 -11.781 1 89.5 344 HIS B C 1
ATOM 6503 O O . HIS B 1 344 ? 9.117 -58.156 -11.078 1 89.5 344 HIS B O 1
ATOM 6509 N N . LEU B 1 345 ? 10.734 -58.531 -12.586 1 89.75 345 LEU B N 1
ATOM 6510 C CA . LEU B 1 345 ? 10.594 -59.969 -12.57 1 89.75 345 LEU B CA 1
ATOM 6511 C C . LEU B 1 345 ? 11.133 -60.562 -11.266 1 89.75 345 LEU B C 1
ATOM 6513 O O . LEU B 1 345 ? 12.227 -60.188 -10.828 1 89.75 345 LEU B O 1
ATOM 6517 N N . LEU B 1 346 ? 10.305 -61.281 -10.656 1 93.44 346 LEU B N 1
ATOM 6518 C CA . LEU B 1 346 ? 10.773 -61.969 -9.461 1 93.44 346 LEU B CA 1
ATOM 6519 C C . LEU B 1 346 ? 11.297 -63.375 -9.82 1 93.44 346 LEU B C 1
ATOM 6521 O O . LEU B 1 346 ? 10.516 -64.25 -10.141 1 93.44 346 LEU B O 1
ATOM 6525 N N . SER B 1 347 ? 12.578 -63.5 -9.781 1 91.38 347 SER B N 1
ATOM 6526 C CA . SER B 1 347 ? 13.18 -64.812 -10.031 1 91.38 347 SER B CA 1
ATOM 6527 C C . SER B 1 347 ? 13.055 -65.688 -8.812 1 91.38 347 SER B C 1
ATOM 6529 O O . SER B 1 347 ? 13.07 -65.25 -7.676 1 91.38 347 SER B O 1
ATOM 6531 N N . ILE B 1 348 ? 12.922 -67 -9.094 1 87.94 348 ILE B N 1
ATOM 6532 C CA . ILE B 1 348 ? 12.836 -67.938 -8.023 1 87.94 348 ILE B CA 1
ATOM 6533 C C . ILE B 1 348 ? 13.969 -69 -8.172 1 87.94 348 ILE B C 1
ATOM 6535 O O . ILE B 1 348 ? 14.008 -69.75 -9.133 1 87.94 348 ILE B O 1
ATOM 6539 N N . PRO B 1 349 ? 14.945 -69 -7.332 1 87.44 349 PRO B N 1
ATOM 6540 C CA . PRO B 1 349 ? 15.094 -68.062 -6.176 1 87.44 349 PRO B CA 1
ATOM 6541 C C . PRO B 1 349 ? 15.648 -66.75 -6.551 1 87.44 349 PRO B C 1
ATOM 6543 O O . PRO B 1 349 ? 16.344 -66.562 -7.566 1 87.44 349 PRO B O 1
ATOM 6546 N N . GLY B 1 350 ? 15.273 -65.688 -5.75 1 91.81 350 GLY B N 1
ATOM 6547 C CA . GLY B 1 350 ? 15.773 -64.375 -6.031 1 91.81 350 GLY B CA 1
ATOM 6548 C C . GLY B 1 350 ? 15.188 -63.312 -5.113 1 91.81 350 GLY B C 1
ATOM 6549 O O . GLY B 1 350 ? 14.477 -63.656 -4.16 1 91.81 350 GLY B O 1
ATOM 6550 N N . LYS B 1 351 ? 15.664 -62.094 -5.324 1 92.69 351 LYS B N 1
ATOM 6551 C CA . LYS B 1 351 ? 15.172 -60.969 -4.547 1 92.69 351 LYS B CA 1
ATOM 6552 C C . LYS B 1 351 ? 14.969 -59.719 -5.43 1 92.69 351 LYS B C 1
ATOM 6554 O O . LYS B 1 351 ? 15.617 -59.594 -6.469 1 92.69 351 LYS B O 1
ATOM 6559 N N . VAL B 1 352 ? 14.102 -58.969 -5.133 1 92.94 352 VAL B N 1
ATOM 6560 C CA . VAL B 1 352 ? 13.828 -57.688 -5.789 1 92.94 352 VAL B CA 1
ATOM 6561 C C . VAL B 1 352 ? 13.867 -56.562 -4.758 1 92.94 352 VAL B C 1
ATOM 6563 O O . VAL B 1 352 ? 13.211 -56.656 -3.715 1 92.94 352 VAL B O 1
ATOM 6566 N N . ASP B 1 353 ? 14.656 -55.531 -5.082 1 89.94 353 ASP B N 1
ATOM 6567 C CA . ASP B 1 353 ? 14.688 -54.344 -4.246 1 89.94 353 ASP B CA 1
ATOM 6568 C C . ASP B 1 353 ? 13.594 -53.344 -4.648 1 89.94 353 ASP B C 1
ATOM 6570 O O . ASP B 1 353 ? 13.461 -53.031 -5.824 1 89.94 353 ASP B O 1
ATOM 6574 N N . THR B 1 354 ? 12.828 -53.062 -3.703 1 87.44 354 THR B N 1
ATOM 6575 C CA . THR B 1 354 ? 11.789 -52.062 -3.912 1 87.44 354 THR B CA 1
ATOM 6576 C C . THR B 1 354 ? 12.055 -50.812 -3.068 1 87.44 354 THR B C 1
ATOM 6578 O O . THR B 1 354 ? 12.883 -50.844 -2.152 1 87.44 354 THR B O 1
ATOM 6581 N N . PRO B 1 355 ? 11.297 -49.781 -3.348 1 81.25 355 PRO B N 1
ATOM 6582 C CA . PRO B 1 355 ? 11.508 -48.531 -2.592 1 81.25 355 PRO B CA 1
ATOM 6583 C C . PRO B 1 355 ? 11.195 -48.688 -1.104 1 81.25 355 PRO B C 1
ATOM 6585 O O . PRO B 1 355 ? 11.766 -47.969 -0.273 1 81.25 355 PRO B O 1
ATOM 6588 N N . LEU B 1 356 ? 10.391 -49.625 -0.742 1 85.56 356 LEU B N 1
ATOM 6589 C CA . LEU B 1 356 ? 9.961 -49.719 0.647 1 85.56 356 LEU B CA 1
ATOM 6590 C C . LEU B 1 356 ? 10.625 -50.938 1.328 1 85.56 356 LEU B C 1
ATOM 6592 O O . LEU B 1 356 ? 10.469 -51.125 2.537 1 85.56 356 LEU B O 1
ATOM 6596 N N . GLY B 1 357 ? 11.352 -51.719 0.582 1 87.25 357 GLY B N 1
ATOM 6597 C CA . GLY B 1 357 ? 11.984 -52.875 1.154 1 87.25 357 GLY B CA 1
ATOM 6598 C C . GLY B 1 357 ? 12.406 -53.906 0.111 1 87.25 357 GLY B C 1
ATOM 6599 O O . GLY B 1 357 ? 12.422 -53.594 -1.085 1 87.25 357 GLY B O 1
ATOM 6600 N N . VAL B 1 358 ? 12.766 -55.094 0.706 1 92.12 358 VAL B N 1
ATOM 6601 C CA . VAL B 1 358 ? 13.258 -56.156 -0.17 1 92.12 358 VAL B CA 1
ATOM 6602 C C . VAL B 1 358 ? 12.281 -57.344 -0.156 1 92.12 358 VAL B C 1
ATOM 6604 O O . VAL B 1 358 ? 11.844 -57.781 0.91 1 92.12 358 VAL B O 1
ATOM 6607 N N . ILE B 1 359 ? 11.922 -57.812 -1.321 1 92.94 359 ILE B N 1
ATOM 6608 C CA . ILE B 1 359 ? 11.109 -59 -1.458 1 92.94 359 ILE B CA 1
ATOM 6609 C C . ILE B 1 359 ? 11.992 -60.188 -1.892 1 92.94 359 ILE B C 1
ATOM 6611 O O . ILE B 1 359 ? 12.742 -60.062 -2.861 1 92.94 359 ILE B O 1
ATOM 6615 N N . ARG B 1 360 ? 11.859 -61.219 -1.167 1 93.25 360 ARG B N 1
ATOM 6616 C CA . ARG B 1 360 ? 12.633 -62.406 -1.479 1 93.25 360 ARG B CA 1
ATOM 6617 C C . ARG B 1 360 ? 11.719 -63.594 -1.752 1 93.25 360 ARG B C 1
ATOM 6619 O O . ARG B 1 360 ? 10.703 -63.781 -1.075 1 93.25 360 ARG B O 1
ATOM 6626 N N . ALA B 1 361 ? 12.102 -64.375 -2.773 1 91.88 361 ALA B N 1
ATOM 6627 C CA . ALA B 1 361 ? 11.352 -65.625 -3.088 1 91.88 361 ALA B CA 1
ATOM 6628 C C . ALA B 1 361 ? 12.258 -66.812 -3.074 1 91.88 361 ALA B C 1
ATOM 6630 O O . ALA B 1 361 ? 13.359 -66.812 -3.625 1 91.88 361 ALA B O 1
ATOM 6631 N N . ASP B 1 362 ? 11.781 -67.812 -2.393 1 88.88 362 ASP B N 1
ATOM 6632 C CA . ASP B 1 362 ? 12.484 -69.062 -2.35 1 88.88 362 ASP B CA 1
ATOM 6633 C C . ASP B 1 362 ? 11.508 -70.25 -2.443 1 88.88 362 ASP B C 1
ATOM 6635 O O . ASP B 1 362 ? 10.32 -70.125 -2.158 1 88.88 362 ASP B O 1
ATOM 6639 N N . THR B 1 363 ? 12.047 -71.438 -2.975 1 85.81 363 THR B N 1
ATOM 6640 C CA . THR B 1 363 ? 11.25 -72.625 -2.965 1 85.81 363 THR B CA 1
ATOM 6641 C C . THR B 1 363 ? 11.547 -73.438 -1.723 1 85.81 363 THR B C 1
ATOM 6643 O O . THR B 1 363 ? 12.703 -73.562 -1.304 1 85.81 363 THR B O 1
ATOM 6646 N N . ARG B 1 364 ? 10.523 -73.875 -1.159 1 77.25 364 ARG B N 1
ATOM 6647 C CA . ARG B 1 364 ? 10.711 -74.688 0.008 1 77.25 364 ARG B CA 1
ATOM 6648 C C . ARG B 1 364 ? 9.867 -76 -0.106 1 77.25 364 ARG B C 1
ATOM 6650 O O . ARG B 1 364 ? 8.867 -76 -0.823 1 77.25 364 ARG B O 1
ATOM 6657 N N . GLU B 1 365 ? 10.391 -77.062 0.433 1 73.25 365 GLU B N 1
ATOM 6658 C CA . GLU B 1 365 ? 9.656 -78.312 0.399 1 73.25 365 GLU B CA 1
ATOM 6659 C C . GLU B 1 365 ? 8.617 -78.375 1.52 1 73.25 365 GLU B C 1
ATOM 6661 O O . GLU B 1 365 ? 7.598 -79.062 1.386 1 73.25 365 GLU B O 1
ATOM 6666 N N . GLU B 1 366 ? 8.93 -77.75 2.68 1 65.5 366 GLU B N 1
ATOM 6667 C CA . GLU B 1 366 ? 7.977 -77.812 3.783 1 65.5 366 GLU B CA 1
ATOM 6668 C C . GLU B 1 366 ? 7.508 -76.438 4.227 1 65.5 366 GLU B C 1
ATOM 6670 O O . GLU B 1 366 ? 8.211 -75.438 4.016 1 65.5 366 GLU B O 1
ATOM 6675 N N . LEU B 1 367 ? 6.195 -76.312 4.523 1 56.81 367 LEU B N 1
ATOM 6676 C CA . LEU B 1 367 ? 5.617 -75.062 5.055 1 56.81 367 LEU B CA 1
ATOM 6677 C C . LEU B 1 367 ? 6.309 -74.688 6.352 1 56.81 367 LEU B C 1
ATOM 6679 O O . LEU B 1 367 ? 6.352 -75.438 7.309 1 56.81 367 LEU B O 1
ATOM 6683 N N . LEU B 1 368 ? 7.383 -74.062 6.34 1 51.16 368 LEU B N 1
ATOM 6684 C CA . LEU B 1 368 ? 7.879 -73.562 7.629 1 51.16 368 LEU B CA 1
ATOM 6685 C C . LEU B 1 368 ? 6.98 -72.5 8.195 1 51.16 368 LEU B C 1
ATOM 6687 O O . LEU B 1 368 ? 6.562 -71.562 7.461 1 51.16 368 LEU B O 1
ATOM 6691 N N . GLU B 1 369 ? 6.184 -72.75 9.148 1 50 369 GLU B N 1
ATOM 6692 C CA . GLU B 1 369 ? 5.461 -71.688 9.906 1 50 369 GLU B CA 1
ATOM 6693 C C . GLU B 1 369 ? 6.387 -70.562 10.328 1 50 369 GLU B C 1
ATOM 6695 O O . GLU B 1 369 ? 7.219 -70.75 11.219 1 50 369 GLU B O 1
ATOM 6700 N N . LEU B 1 370 ? 7.051 -69.875 9.531 1 47.12 370 LEU B N 1
ATOM 6701 C CA . LEU B 1 370 ? 7.855 -68.812 10.07 1 47.12 370 LEU B CA 1
ATOM 6702 C C . LEU B 1 370 ? 6.977 -67.75 10.812 1 47.12 370 LEU B C 1
ATOM 6704 O O . LEU B 1 370 ? 6.039 -67.25 10.242 1 47.12 370 LEU B O 1
ATOM 6708 N N . GLU B 1 371 ? 6.887 -67.75 12.031 1 48.03 371 GLU B N 1
ATOM 6709 C CA . GLU B 1 371 ? 6.367 -66.812 13.016 1 48.03 371 GLU B CA 1
ATOM 6710 C C . GLU B 1 371 ? 6.988 -65.438 12.836 1 48.03 371 GLU B C 1
ATOM 6712 O O . GLU B 1 371 ? 8.211 -65.312 12.742 1 48.03 371 GLU B O 1
ATOM 6717 N N . HIS B 1 372 ? 6.188 -64.375 12.492 1 56.5 372 HIS B N 1
ATOM 6718 C CA . HIS B 1 372 ? 6.418 -62.969 12.742 1 56.5 372 HIS B CA 1
ATOM 6719 C C . HIS B 1 372 ? 6.988 -62.281 11.5 1 56.5 372 HIS B C 1
ATOM 6721 O O . HIS B 1 372 ? 7.426 -61.125 11.578 1 56.5 372 HIS B O 1
ATOM 6727 N N . THR B 1 373 ? 7.172 -63.125 10.336 1 63.81 373 THR B N 1
ATOM 6728 C CA . THR B 1 373 ? 7.719 -62.375 9.195 1 63.81 373 THR B CA 1
ATOM 6729 C C . THR B 1 373 ? 6.629 -62.094 8.172 1 63.81 373 THR B C 1
ATOM 6731 O O . THR B 1 373 ? 5.691 -62.875 8.008 1 63.81 373 THR B O 1
ATOM 6734 N N . ASP B 1 374 ? 6.566 -60.969 7.621 1 84.56 374 ASP B N 1
ATOM 6735 C CA . ASP B 1 374 ? 5.699 -60.625 6.504 1 84.56 374 ASP B CA 1
ATOM 6736 C C . ASP B 1 374 ? 6 -61.469 5.273 1 84.56 374 ASP B C 1
ATOM 6738 O O . ASP B 1 374 ? 6.934 -61.188 4.523 1 84.56 374 ASP B O 1
ATOM 6742 N N . ALA B 1 375 ? 5.285 -62.688 5.289 1 86.19 375 ALA B N 1
ATOM 6743 C CA . ALA B 1 375 ? 5.57 -63.656 4.234 1 86.19 375 ALA B CA 1
ATOM 6744 C C . ALA B 1 375 ? 4.293 -64.375 3.773 1 86.19 375 ALA B C 1
ATOM 6746 O O . ALA B 1 375 ? 3.293 -64.375 4.496 1 86.19 375 ALA B O 1
ATOM 6747 N N . VAL B 1 376 ? 4.398 -64.875 2.584 1 85.75 376 VAL B N 1
ATOM 6748 C CA . VAL B 1 376 ? 3.334 -65.75 2.051 1 85.75 376 VAL B CA 1
ATOM 6749 C C . VAL B 1 376 ? 3.932 -67 1.415 1 85.75 376 VAL B C 1
ATOM 6751 O O . VAL B 1 376 ? 5.027 -66.938 0.849 1 85.75 376 VAL B O 1
ATOM 6754 N N . SER B 1 377 ? 3.238 -68.062 1.635 1 84.62 377 SER B N 1
ATOM 6755 C CA . SER B 1 377 ? 3.631 -69.312 1.009 1 84.62 377 SER B CA 1
ATOM 6756 C C . SER B 1 377 ? 2.482 -69.938 0.207 1 84.62 377 SER B C 1
ATOM 6758 O O . SER B 1 377 ? 1.337 -69.938 0.662 1 84.62 377 SER B O 1
ATOM 6760 N N . PHE B 1 378 ? 2.855 -70.375 -0.976 1 84.06 378 PHE B N 1
ATOM 6761 C CA . PHE B 1 378 ? 1.805 -71 -1.796 1 84.06 378 PHE B CA 1
ATOM 6762 C C . PHE B 1 378 ? 2.389 -72 -2.793 1 84.06 378 PHE B C 1
ATOM 6764 O O . PHE B 1 378 ? 3.6 -72 -3.025 1 84.06 378 PHE B O 1
ATOM 6771 N N . GLN B 1 379 ? 1.481 -72.812 -3.318 1 83.38 379 GLN B N 1
ATOM 6772 C CA . GLN B 1 379 ? 1.903 -73.812 -4.289 1 83.38 379 GLN B CA 1
ATOM 6773 C C . GLN B 1 379 ? 2.176 -73.188 -5.652 1 83.38 379 GLN B C 1
ATOM 6775 O O . GLN B 1 379 ? 1.438 -72.25 -6.09 1 83.38 379 GLN B O 1
ATOM 6780 N N . VAL B 1 380 ? 3.18 -73.688 -6.305 1 83.88 380 VAL B N 1
ATOM 6781 C CA . VAL B 1 380 ? 3.613 -73.188 -7.594 1 83.88 380 VAL B CA 1
ATOM 6782 C C . VAL B 1 380 ? 2.498 -73.312 -8.625 1 83.88 380 VAL B C 1
ATOM 6784 O O . VAL B 1 380 ? 2.342 -72.5 -9.516 1 83.88 380 VAL B O 1
ATOM 6787 N N . SER B 1 381 ? 1.712 -74.375 -8.391 1 81.56 381 SER B N 1
ATOM 6788 C CA . SER B 1 381 ? 0.677 -74.688 -9.367 1 81.56 381 SER B CA 1
ATOM 6789 C C . SER B 1 381 ? -0.494 -73.688 -9.281 1 81.56 381 SER B C 1
ATOM 6791 O O . SER B 1 381 ? -1.308 -73.625 -10.203 1 81.56 381 SER B O 1
ATOM 6793 N N . GLN B 1 382 ? -0.524 -72.875 -8.234 1 81.62 382 GLN B N 1
ATOM 6794 C CA . GLN B 1 382 ? -1.667 -72 -7.988 1 81.62 382 GLN B CA 1
ATOM 6795 C C . GLN B 1 382 ? -1.527 -70.688 -8.758 1 81.62 382 GLN B C 1
ATOM 6797 O O . GLN B 1 382 ? -2.482 -69.938 -8.852 1 81.62 382 GLN B O 1
ATOM 6802 N N . VAL B 1 383 ? -0.361 -70.5 -9.242 1 83.88 383 VAL B N 1
ATOM 6803 C CA . VAL B 1 383 ? -0.152 -69.188 -9.797 1 83.88 383 VAL B CA 1
ATOM 6804 C C . VAL B 1 383 ? 0.439 -69.312 -11.203 1 83.88 383 VAL B C 1
ATOM 6806 O O . VAL B 1 383 ? 1.028 -70.312 -11.555 1 83.88 383 VAL B O 1
ATOM 6809 N N . ALA B 1 384 ? 0.236 -68.312 -12.047 1 88.75 384 ALA B N 1
ATOM 6810 C CA . ALA B 1 384 ? 0.81 -68.188 -13.391 1 88.75 384 ALA B CA 1
ATOM 6811 C C . ALA B 1 384 ? 2.178 -67.562 -13.367 1 88.75 384 ALA B C 1
ATOM 6813 O O . ALA B 1 384 ? 2.324 -66.438 -12.836 1 88.75 384 ALA B O 1
ATOM 6814 N N . PHE B 1 385 ? 3.092 -68.25 -13.914 1 88.31 385 PHE B N 1
ATOM 6815 C CA . PHE B 1 385 ? 4.43 -67.688 -14.016 1 88.31 385 PHE B CA 1
ATOM 6816 C C . PHE B 1 385 ? 4.609 -66.938 -15.344 1 88.31 385 PHE B C 1
ATOM 6818 O O . PHE B 1 385 ? 3.947 -67.312 -16.328 1 88.31 385 PHE B O 1
ATOM 6825 N N . PRO B 1 386 ? 5.492 -66 -15.398 1 89.06 386 PRO B N 1
ATOM 6826 C CA . PRO B 1 386 ? 6.383 -65.562 -14.328 1 89.06 386 PRO B CA 1
ATOM 6827 C C . PRO B 1 386 ? 5.68 -64.625 -13.32 1 89.06 386 PRO B C 1
ATOM 6829 O O . PRO B 1 386 ? 4.562 -64.188 -13.57 1 89.06 386 PRO B O 1
ATOM 6832 N N . LEU B 1 387 ? 6.391 -64.438 -12.117 1 93 387 LEU B N 1
ATOM 6833 C CA . LEU B 1 387 ? 5.902 -63.531 -11.078 1 93 387 LEU B CA 1
ATOM 6834 C C . LEU B 1 387 ? 6.594 -62.188 -11.156 1 93 387 LEU B C 1
ATOM 6836 O O . LEU B 1 387 ? 7.758 -62.094 -11.555 1 93 387 LEU B O 1
ATOM 6840 N N . TYR B 1 388 ? 5.871 -61.125 -10.805 1 93.94 388 TYR B N 1
ATOM 6841 C CA . TYR B 1 388 ? 6.41 -59.781 -10.828 1 93.94 388 TYR B CA 1
ATOM 6842 C C . TYR B 1 388 ? 6.152 -59.062 -9.508 1 93.94 388 TYR B C 1
ATOM 6844 O O . TYR B 1 388 ? 5.199 -59.375 -8.797 1 93.94 388 TYR B O 1
ATOM 6852 N N . ILE B 1 389 ? 7.023 -58.156 -9.195 1 94.31 389 ILE B N 1
ATOM 6853 C CA . ILE B 1 389 ? 6.816 -57.156 -8.141 1 94.31 389 ILE B CA 1
ATOM 6854 C C . ILE B 1 389 ? 6.621 -55.781 -8.75 1 94.31 389 ILE B C 1
ATOM 6856 O O . ILE B 1 389 ? 7.496 -55.281 -9.461 1 94.31 389 ILE B O 1
ATOM 6860 N N . ARG B 1 390 ? 5.562 -55.219 -8.523 1 90.81 390 ARG B N 1
ATOM 6861 C CA . ARG B 1 390 ? 5.293 -53.875 -9.047 1 90.81 390 ARG B CA 1
ATOM 6862 C C . ARG B 1 390 ? 4.523 -53.062 -8.031 1 90.81 390 ARG B C 1
ATOM 6864 O O . ARG B 1 390 ? 4.035 -53.562 -7.027 1 90.81 390 ARG B O 1
ATOM 6871 N N . ASN B 1 391 ? 4.484 -51.719 -8.281 1 88.75 391 ASN B N 1
ATOM 6872 C CA . ASN B 1 391 ? 3.639 -50.875 -7.43 1 88.75 391 ASN B CA 1
ATOM 6873 C C . ASN B 1 391 ? 2.252 -50.688 -8.031 1 88.75 391 ASN B C 1
ATOM 6875 O O . ASN B 1 391 ? 1.957 -51.219 -9.109 1 88.75 391 ASN B O 1
ATOM 6879 N N . ARG B 1 392 ? 1.327 -50.031 -7.316 1 85.94 392 ARG B N 1
ATOM 6880 C CA . ARG B 1 392 ? -0.099 -50.062 -7.625 1 85.94 392 ARG B CA 1
ATOM 6881 C C . ARG B 1 392 ? -0.387 -49.281 -8.922 1 85.94 392 ARG B C 1
ATOM 6883 O O . ARG B 1 392 ? 0.306 -48.344 -9.25 1 85.94 392 ARG B O 1
ATOM 6890 N N . LYS B 1 393 ? -1.282 -49.875 -9.789 1 80.12 393 LYS B N 1
ATOM 6891 C CA . LYS B 1 393 ? -1.886 -49.25 -10.961 1 80.12 393 LYS B CA 1
ATOM 6892 C C . LYS B 1 393 ? -3.338 -48.844 -10.688 1 80.12 393 LYS B C 1
ATOM 6894 O O . LYS B 1 393 ? -4.004 -49.469 -9.852 1 80.12 393 LYS B O 1
ATOM 6899 N N . PRO B 1 394 ? -3.676 -47.812 -11.422 1 78.44 394 PRO B N 1
ATOM 6900 C CA . PRO B 1 394 ? -5.086 -47.438 -11.25 1 78.44 394 PRO B CA 1
ATOM 6901 C C . PRO B 1 394 ? -6.031 -48.594 -11.562 1 78.44 394 PRO B C 1
ATOM 6903 O O . PRO B 1 394 ? -5.879 -49.281 -12.594 1 78.44 394 PRO B O 1
ATOM 6906 N N . GLY B 1 395 ? -6.902 -48.906 -10.578 1 80.5 395 GLY B N 1
ATOM 6907 C CA . GLY B 1 395 ? -7.91 -49.938 -10.812 1 80.5 395 GLY B CA 1
ATOM 6908 C C . GLY B 1 395 ? -7.531 -51.281 -10.25 1 80.5 395 GLY B C 1
ATOM 6909 O O . GLY B 1 395 ? -8.297 -52.25 -10.352 1 80.5 395 GLY B O 1
ATOM 6910 N N . ASP B 1 396 ? -6.379 -51.406 -9.656 1 88.75 396 ASP B N 1
ATOM 6911 C CA . ASP B 1 396 ? -5.938 -52.688 -9.086 1 88.75 396 ASP B CA 1
ATOM 6912 C C . ASP B 1 396 ? -6.941 -53.188 -8.062 1 88.75 396 ASP B C 1
ATOM 6914 O O . ASP B 1 396 ? -7.43 -52.438 -7.223 1 88.75 396 ASP B O 1
ATOM 6918 N N . LYS B 1 397 ? -7.293 -54.438 -8.156 1 90.75 397 LYS B N 1
ATOM 6919 C CA . LYS B 1 397 ? -8.188 -55.094 -7.227 1 90.75 397 LYS B CA 1
ATOM 6920 C C . LYS B 1 397 ? -7.59 -56.438 -6.762 1 90.75 397 LYS B C 1
ATOM 6922 O O . LYS B 1 397 ? -6.859 -57.094 -7.508 1 90.75 397 LYS B O 1
ATOM 6927 N N . LEU B 1 398 ? -7.801 -56.719 -5.461 1 87.62 398 LEU B N 1
ATOM 6928 C CA . LEU B 1 398 ? -7.402 -58 -4.918 1 87.62 398 LEU B CA 1
ATOM 6929 C C . LEU B 1 398 ? -8.602 -58.75 -4.32 1 87.62 398 LEU B C 1
ATOM 6931 O O . LEU B 1 398 ? -9.539 -58.094 -3.836 1 87.62 398 LEU B O 1
ATOM 6935 N N . SER B 1 399 ? -8.641 -60.031 -4.434 1 84.81 399 SER B N 1
ATOM 6936 C CA . SER B 1 399 ? -9.633 -60.875 -3.775 1 84.81 399 SER B CA 1
ATOM 6937 C C . SER B 1 399 ? -9.109 -61.406 -2.447 1 84.81 399 SER B C 1
ATOM 6939 O O . SER B 1 399 ? -8.422 -62.438 -2.416 1 84.81 399 SER B O 1
ATOM 6941 N N . PRO B 1 400 ? -9.461 -60.719 -1.405 1 86.12 400 PRO B N 1
ATOM 6942 C CA . PRO B 1 400 ? -8.852 -61.062 -0.121 1 86.12 400 PRO B CA 1
ATOM 6943 C C . PRO B 1 400 ? -9.234 -62.469 0.353 1 86.12 400 PRO B C 1
ATOM 6945 O O . PRO B 1 400 ? -10.367 -62.906 0.143 1 86.12 400 PRO B O 1
ATOM 6948 N N . SER B 1 401 ? -8.266 -63 1.098 1 79.88 401 SER B N 1
ATOM 6949 C CA . SER B 1 401 ? -8.547 -64.312 1.711 1 79.88 401 SER B CA 1
ATOM 6950 C C . SER B 1 401 ? -9.57 -64.188 2.832 1 79.88 401 SER B C 1
ATOM 6952 O O . SER B 1 401 ? -9.516 -63.219 3.623 1 79.88 401 SER B O 1
ATOM 6954 N N . GLY B 1 402 ? -10.578 -65.062 2.924 1 72.75 402 GLY B N 1
ATOM 6955 C CA . GLY B 1 402 ? -11.57 -65.125 3.986 1 72.75 402 GLY B CA 1
ATOM 6956 C C . GLY B 1 402 ? -12.828 -64.312 3.666 1 72.75 402 GLY B C 1
ATOM 6957 O O . GLY B 1 402 ? -13.781 -64.312 4.441 1 72.75 402 GLY B O 1
ATOM 6958 N N . MET B 1 403 ? -12.773 -63.531 2.654 1 73 403 MET B N 1
ATOM 6959 C CA . MET B 1 403 ? -13.945 -62.75 2.301 1 73 403 MET B CA 1
ATOM 6960 C C . MET B 1 403 ? -14.422 -63.062 0.889 1 73 403 MET B C 1
ATOM 6962 O O . MET B 1 403 ? -13.656 -63.594 0.079 1 73 403 MET B O 1
ATOM 6966 N N . SER B 1 404 ? -15.773 -62.844 0.712 1 76.06 404 SER B N 1
ATOM 6967 C CA . SER B 1 404 ? -16.359 -63.031 -0.617 1 76.06 404 SER B CA 1
ATOM 6968 C C . SER B 1 404 ? -16.297 -61.75 -1.422 1 76.06 404 SER B C 1
ATOM 6970 O O . SER B 1 404 ? -16.484 -60.656 -0.871 1 76.06 404 SER B O 1
ATOM 6972 N N . GLY B 1 405 ? -15.609 -61.719 -2.73 1 81.81 405 GLY B N 1
ATOM 6973 C CA . GLY B 1 405 ? -15.594 -60.562 -3.637 1 81.81 405 GLY B CA 1
ATOM 6974 C C . GLY B 1 405 ? -14.203 -59.969 -3.822 1 81.81 405 GLY B C 1
ATOM 6975 O O . GLY B 1 405 ? -13.211 -60.562 -3.377 1 81.81 405 GLY B O 1
ATOM 6976 N N . SER B 1 406 ? -14.102 -58.844 -4.582 1 86.94 406 SER B N 1
ATOM 6977 C CA . SER B 1 406 ? -12.836 -58.156 -4.855 1 86.94 406 SER B CA 1
ATOM 6978 C C . SER B 1 406 ? -12.781 -56.812 -4.152 1 86.94 406 SER B C 1
ATOM 6980 O O . SER B 1 406 ? -13.82 -56.219 -3.828 1 86.94 406 SER B O 1
ATOM 6982 N N . LYS B 1 407 ? -11.641 -56.438 -3.656 1 88.12 407 LYS B N 1
ATOM 6983 C CA . LYS B 1 407 ? -11.391 -55.156 -3.002 1 88.12 407 LYS B CA 1
ATOM 6984 C C . LYS B 1 407 ? -10.328 -54.375 -3.742 1 88.12 407 LYS B C 1
ATOM 6986 O O . LYS B 1 407 ? -9.297 -54.906 -4.141 1 88.12 407 LYS B O 1
ATOM 6991 N N . LYS B 1 408 ? -10.656 -53.094 -3.969 1 89.25 408 LYS B N 1
ATOM 6992 C CA . LYS B 1 408 ? -9.656 -52.25 -4.602 1 89.25 408 LYS B CA 1
ATOM 6993 C C . LYS B 1 408 ? -8.438 -52.062 -3.697 1 89.25 408 LYS B C 1
ATOM 6995 O O . LYS B 1 408 ? -8.578 -51.906 -2.482 1 89.25 408 LYS B O 1
ATOM 7000 N N . VAL B 1 409 ? -7.27 -52.094 -4.285 1 91.94 409 VAL B N 1
ATOM 7001 C CA . VAL B 1 409 ? -6.027 -51.969 -3.531 1 91.94 409 VAL B CA 1
ATOM 7002 C C . VAL B 1 409 ? -6 -50.625 -2.82 1 91.94 409 VAL B C 1
ATOM 7004 O O . VAL B 1 409 ? -5.582 -50.531 -1.665 1 91.94 409 VAL B O 1
ATOM 7007 N N . ASN B 1 410 ? -6.449 -49.625 -3.506 1 86.94 410 ASN B N 1
ATOM 7008 C CA . ASN B 1 410 ? -6.492 -48.312 -2.883 1 86.94 410 ASN B CA 1
ATOM 7009 C C . ASN B 1 410 ? -7.344 -48.312 -1.616 1 86.94 410 ASN B C 1
ATOM 7011 O O . ASN B 1 410 ? -6.973 -47.688 -0.613 1 86.94 410 ASN B O 1
ATOM 7015 N N . ARG B 1 411 ? -8.445 -48.969 -1.622 1 87.88 411 ARG B N 1
ATOM 7016 C CA . ARG B 1 411 ? -9.312 -49.094 -0.456 1 87.88 411 ARG B CA 1
ATOM 7017 C C . ARG B 1 411 ? -8.633 -49.875 0.657 1 87.88 411 ARG B C 1
ATOM 7019 O O . ARG B 1 411 ? -8.781 -49.562 1.836 1 87.88 411 ARG B O 1
ATOM 7026 N N . LEU B 1 412 ? -7.941 -50.875 0.287 1 89.56 412 LEU B N 1
ATOM 7027 C CA . LEU B 1 412 ? -7.176 -51.656 1.255 1 89.56 412 LEU B CA 1
ATOM 7028 C C . LEU B 1 412 ? -6.176 -50.781 1.994 1 89.56 412 LEU B C 1
ATOM 7030 O O . LEU B 1 412 ? -6.035 -50.875 3.215 1 89.56 412 LEU B O 1
ATOM 7034 N N . PHE B 1 413 ? -5.516 -49.906 1.28 1 88.94 413 PHE B N 1
ATOM 7035 C CA . PHE B 1 413 ? -4.543 -49.031 1.896 1 88.94 413 PHE B CA 1
ATOM 7036 C C . PHE B 1 413 ? -5.223 -48.094 2.895 1 88.94 413 PHE B C 1
ATOM 7038 O O . PHE B 1 413 ? -4.699 -47.844 3.986 1 88.94 413 PHE B O 1
ATOM 7045 N N . ILE B 1 414 ? -6.312 -47.656 2.518 1 83.69 414 ILE B N 1
ATOM 7046 C CA . ILE B 1 414 ? -7.062 -46.719 3.365 1 83.69 414 ILE B CA 1
ATOM 7047 C C . ILE B 1 414 ? -7.523 -47.438 4.629 1 83.69 414 ILE B C 1
ATOM 7049 O O . ILE B 1 414 ? -7.355 -46.938 5.738 1 83.69 414 ILE B O 1
ATOM 7053 N N . ASP B 1 415 ? -8.039 -48.688 4.457 1 85.44 415 ASP B N 1
ATOM 7054 C CA . ASP B 1 415 ? -8.57 -49.469 5.559 1 85.44 415 ASP B CA 1
ATOM 7055 C C . ASP B 1 415 ? -7.469 -49.875 6.543 1 85.44 415 ASP B C 1
ATOM 7057 O O . ASP B 1 415 ? -7.703 -49.938 7.75 1 85.44 415 ASP B O 1
ATOM 7061 N N . ARG B 1 416 ? -6.305 -50 6.02 1 88 416 ARG B N 1
ATOM 7062 C CA . ARG B 1 416 ? -5.207 -50.469 6.859 1 88 416 ARG B CA 1
ATOM 7063 C C . ARG B 1 416 ? -4.328 -49.312 7.312 1 88 416 ARG B C 1
ATOM 7065 O O . ARG B 1 416 ? -3.244 -49.531 7.859 1 88 416 ARG B O 1
ATOM 7072 N N . LYS B 1 417 ? -4.738 -48 6.969 1 83.06 417 LYS B N 1
ATOM 7073 C CA . LYS B 1 417 ? -4.148 -46.75 7.43 1 83.06 417 LYS B CA 1
ATOM 7074 C C . LYS B 1 417 ? -2.697 -46.625 6.977 1 83.06 417 LYS B C 1
ATOM 7076 O O . LYS B 1 417 ? -1.828 -46.219 7.758 1 83.06 417 LYS B O 1
ATOM 7081 N N . VAL B 1 418 ? -2.494 -47.062 5.793 1 83.75 418 VAL B N 1
ATOM 7082 C CA . VAL B 1 418 ? -1.177 -46.875 5.188 1 83.75 418 VAL B CA 1
ATOM 7083 C C . VAL B 1 418 ? -0.992 -45.438 4.777 1 83.75 418 VAL B C 1
ATOM 7085 O O . VAL B 1 418 ? -1.869 -44.844 4.145 1 83.75 418 VAL B O 1
ATOM 7088 N N . ASP B 1 419 ? 0.126 -44.906 5.09 1 77.62 419 ASP B N 1
ATOM 7089 C CA . ASP B 1 419 ? 0.451 -43.531 4.754 1 77.62 419 ASP B CA 1
ATOM 7090 C C . ASP B 1 419 ? 0.406 -43.312 3.242 1 77.62 419 ASP B C 1
ATOM 7092 O O . ASP B 1 419 ? 0.919 -44.125 2.475 1 77.62 419 ASP B O 1
ATOM 7096 N N . ARG B 1 420 ? -0.153 -42.375 2.789 1 73.75 420 ARG B N 1
ATOM 7097 C CA . ARG B 1 420 ? -0.337 -42.062 1.376 1 73.75 420 ARG B CA 1
ATOM 7098 C C . ARG B 1 420 ? 1.001 -42 0.647 1 73.75 420 ARG B C 1
ATOM 7100 O O . ARG B 1 420 ? 1.112 -42.469 -0.49 1 73.75 420 ARG B O 1
ATOM 7107 N N . ALA B 1 421 ? 1.954 -41.5 1.338 1 69.88 421 ALA B N 1
ATOM 7108 C CA . ALA B 1 421 ? 3.275 -41.344 0.736 1 69.88 421 ALA B CA 1
ATOM 7109 C C . ALA B 1 421 ? 3.881 -42.719 0.385 1 69.88 421 ALA B C 1
ATOM 7111 O O . ALA B 1 421 ? 4.691 -42.812 -0.538 1 69.88 421 ALA B O 1
ATOM 7112 N N . LYS B 1 422 ? 3.445 -43.719 1.036 1 78.31 422 LYS B N 1
ATOM 7113 C CA . LYS B 1 422 ? 4.02 -45.031 0.857 1 78.31 422 LYS B CA 1
ATOM 7114 C C . LYS B 1 422 ? 3.213 -45.844 -0.146 1 78.31 422 LYS B C 1
ATOM 7116 O O . LYS B 1 422 ? 3.721 -46.812 -0.716 1 78.31 422 LYS B O 1
ATOM 7121 N N . ARG B 1 423 ? 2.043 -45.406 -0.373 1 81.88 423 ARG B N 1
ATOM 7122 C CA . ARG B 1 423 ? 1.103 -46.219 -1.135 1 81.88 423 ARG B CA 1
ATOM 7123 C C . ARG B 1 423 ? 1.588 -46.406 -2.566 1 81.88 423 ARG B C 1
ATOM 7125 O O . ARG B 1 423 ? 1.488 -47.531 -3.111 1 81.88 423 ARG B O 1
ATOM 7132 N N . ASP B 1 424 ? 2.201 -45.406 -3.055 1 79.44 424 ASP B N 1
ATOM 7133 C CA . ASP B 1 424 ? 2.615 -45.469 -4.453 1 79.44 424 ASP B CA 1
ATOM 7134 C C . ASP B 1 424 ? 3.885 -46.312 -4.605 1 79.44 424 ASP B C 1
ATOM 7136 O O . ASP B 1 424 ? 4.176 -46.812 -5.695 1 79.44 424 ASP B O 1
ATOM 7140 N N . ALA B 1 425 ? 4.504 -46.5 -3.574 1 81.69 425 ALA B N 1
ATOM 7141 C CA . ALA B 1 425 ? 5.75 -47.281 -3.611 1 81.69 425 ALA B CA 1
ATOM 7142 C C . ALA B 1 425 ? 5.539 -48.688 -3.094 1 81.69 425 ALA B C 1
ATOM 7144 O O . ALA B 1 425 ? 6.445 -49.531 -3.154 1 81.69 425 ALA B O 1
ATOM 7145 N N . TRP B 1 426 ? 4.395 -49 -2.561 1 89 426 TRP B N 1
ATOM 7146 C CA . TRP B 1 426 ? 4.145 -50.281 -1.91 1 89 426 TRP B CA 1
ATOM 7147 C C . TRP B 1 426 ? 4.246 -51.406 -2.91 1 89 426 TRP B C 1
ATOM 7149 O O . TRP B 1 426 ? 3.6 -51.406 -3.959 1 89 426 TRP B O 1
ATOM 7159 N N . PRO B 1 427 ? 5.012 -52.438 -2.639 1 92.25 427 PRO B N 1
ATOM 7160 C CA . PRO B 1 427 ? 5.148 -53.531 -3.596 1 92.25 427 PRO B CA 1
ATOM 7161 C C . PRO B 1 427 ? 3.955 -54.469 -3.578 1 92.25 427 PRO B C 1
ATOM 7163 O O . PRO B 1 427 ? 3.379 -54.719 -2.518 1 92.25 427 PRO B O 1
ATOM 7166 N N . LEU B 1 428 ? 3.572 -54.906 -4.707 1 94.25 428 LEU B N 1
ATOM 7167 C CA . LEU B 1 428 ? 2.553 -55.938 -4.91 1 94.25 428 LEU B CA 1
ATOM 7168 C C . LEU B 1 428 ? 3.145 -57.156 -5.598 1 94.25 428 LEU B C 1
ATOM 7170 O O . LEU B 1 428 ? 3.939 -57.031 -6.531 1 94.25 428 LEU B O 1
ATOM 7174 N N . LEU B 1 429 ? 2.787 -58.312 -5.105 1 94.25 429 LEU B N 1
ATOM 7175 C CA . LEU B 1 429 ? 3.109 -59.562 -5.816 1 94.25 429 LEU B CA 1
ATOM 7176 C C . LEU B 1 429 ? 2.018 -59.906 -6.824 1 94.25 429 LEU B C 1
ATOM 7178 O O . LEU B 1 429 ? 0.853 -60.062 -6.453 1 94.25 429 LEU B O 1
ATOM 7182 N N . VAL B 1 430 ? 2.432 -60 -8.109 1 92.88 430 VAL B N 1
ATOM 7183 C CA . VAL B 1 430 ? 1.446 -60.281 -9.141 1 92.88 430 VAL B CA 1
ATOM 7184 C C . VAL B 1 430 ? 1.939 -61.438 -10.008 1 92.88 430 VAL B C 1
ATOM 7186 O O . VAL B 1 430 ? 3.145 -61.688 -10.109 1 92.88 430 VAL B O 1
ATOM 7189 N N . ASP B 1 431 ? 1.027 -62.188 -10.617 1 91.38 431 ASP B N 1
ATOM 7190 C CA . ASP B 1 431 ? 1.411 -63.281 -11.492 1 91.38 431 ASP B CA 1
ATOM 7191 C C . ASP B 1 431 ? 1.425 -62.844 -12.953 1 91.38 431 ASP B C 1
ATOM 7193 O O . ASP B 1 431 ? 1.314 -61.656 -13.25 1 91.38 431 ASP B O 1
ATOM 7197 N N . ALA B 1 432 ? 1.593 -63.812 -13.883 1 87.25 432 ALA B N 1
ATOM 7198 C CA . ALA B 1 432 ? 1.736 -63.562 -15.312 1 87.25 432 ALA B CA 1
ATOM 7199 C C . ALA B 1 432 ? 0.48 -62.906 -15.875 1 87.25 432 ALA B C 1
ATOM 7201 O O . ALA B 1 432 ? 0.551 -62.125 -16.859 1 87.25 432 ALA B O 1
ATOM 7202 N N . ASN B 1 433 ? -0.622 -63.062 -15.25 1 86.31 433 ASN B N 1
ATOM 7203 C CA . ASN B 1 433 ? -1.887 -62.469 -15.695 1 86.31 433 ASN B CA 1
ATOM 7204 C C . ASN B 1 433 ? -2.172 -61.156 -15 1 86.31 433 ASN B C 1
ATOM 7206 O O . ASN B 1 433 ? -3.281 -60.625 -15.094 1 86.31 433 ASN B O 1
ATOM 7210 N N . ASP B 1 434 ? -1.26 -60.656 -14.219 1 89.88 434 ASP B N 1
ATOM 7211 C CA . ASP B 1 434 ? -1.334 -59.406 -13.477 1 89.88 434 ASP B CA 1
ATOM 7212 C C . ASP B 1 434 ? -2.367 -59.469 -12.352 1 89.88 434 ASP B C 1
ATOM 7214 O O . ASP B 1 434 ? -2.93 -58.469 -11.945 1 89.88 434 ASP B O 1
ATOM 7218 N N . SER B 1 435 ? -2.674 -60.688 -11.953 1 89.44 435 SER B N 1
ATOM 7219 C CA . SER B 1 435 ? -3.512 -60.875 -10.773 1 89.44 435 SER B CA 1
ATOM 7220 C C . SER B 1 435 ? -2.723 -60.625 -9.492 1 89.44 435 SER B C 1
ATOM 7222 O O . SER B 1 435 ? -1.644 -61.188 -9.305 1 89.44 435 SER B O 1
ATOM 7224 N N . ILE B 1 436 ? -3.26 -59.844 -8.625 1 93 436 ILE B N 1
ATOM 7225 C CA . ILE B 1 436 ? -2.564 -59.531 -7.379 1 93 436 ILE B CA 1
ATOM 7226 C C . ILE B 1 436 ? -2.695 -60.688 -6.406 1 93 436 ILE B C 1
ATOM 7228 O O . ILE B 1 436 ? -3.805 -61.062 -6.031 1 93 436 ILE B O 1
ATOM 7232 N N . LEU B 1 437 ? -1.565 -61.188 -5.91 1 91.5 437 LEU B N 1
ATOM 7233 C CA . LEU B 1 437 ? -1.522 -62.375 -5.055 1 91.5 437 LEU B CA 1
ATOM 7234 C C . LEU B 1 437 ? -1.327 -61.969 -3.594 1 91.5 437 LEU B C 1
ATOM 7236 O O . LEU B 1 437 ? -1.825 -62.656 -2.693 1 91.5 437 LEU B O 1
ATOM 7240 N N . TRP B 1 438 ? -0.575 -60.906 -3.459 1 91.69 438 TRP B N 1
ATOM 7241 C CA . TRP B 1 438 ? -0.174 -60.562 -2.104 1 91.69 438 TRP B CA 1
ATOM 7242 C C . TRP B 1 438 ? 0.198 -59.062 -2.025 1 91.69 438 TRP B C 1
ATOM 7244 O O . TRP B 1 438 ? 0.857 -58.531 -2.922 1 91.69 438 TRP B O 1
ATOM 7254 N N . VAL B 1 439 ? -0.322 -58.406 -1.068 1 92.94 439 VAL B N 1
ATOM 7255 C CA . VAL B 1 439 ? 0.108 -57.094 -0.628 1 92.94 439 VAL B CA 1
ATOM 7256 C C . VAL B 1 439 ? 0.796 -57.188 0.73 1 92.94 439 VAL B C 1
ATOM 7258 O O . VAL B 1 439 ? 0.133 -57.344 1.762 1 92.94 439 VAL B O 1
ATOM 7261 N N . PRO B 1 440 ? 2.08 -57.062 0.672 1 90.75 440 PRO B N 1
ATOM 7262 C CA . PRO B 1 440 ? 2.832 -57.344 1.893 1 90.75 440 PRO B CA 1
ATOM 7263 C C . PRO B 1 440 ? 2.34 -56.562 3.1 1 90.75 440 PRO B C 1
ATOM 7265 O O . PRO B 1 440 ? 2.061 -55.375 2.98 1 90.75 440 PRO B O 1
ATOM 7268 N N . SER B 1 441 ? 2.254 -57.25 4.215 1 88 441 SER B N 1
ATOM 7269 C CA . SER B 1 441 ? 1.912 -56.719 5.531 1 88 441 SER B CA 1
ATOM 7270 C C . SER B 1 441 ? 0.438 -56.312 5.609 1 88 441 SER B C 1
ATOM 7272 O O . SER B 1 441 ? -0.038 -55.875 6.652 1 88 441 SER B O 1
ATOM 7274 N N . LEU B 1 442 ? -0.258 -56.562 4.504 1 89.44 442 LEU B N 1
ATOM 7275 C CA . LEU B 1 442 ? -1.624 -56.031 4.531 1 89.44 442 LEU B CA 1
ATOM 7276 C C . LEU B 1 442 ? -2.627 -57.156 4.242 1 89.44 442 LEU B C 1
ATOM 7278 O O . LEU B 1 442 ? -3.561 -57.375 5.02 1 89.44 442 LEU B O 1
ATOM 7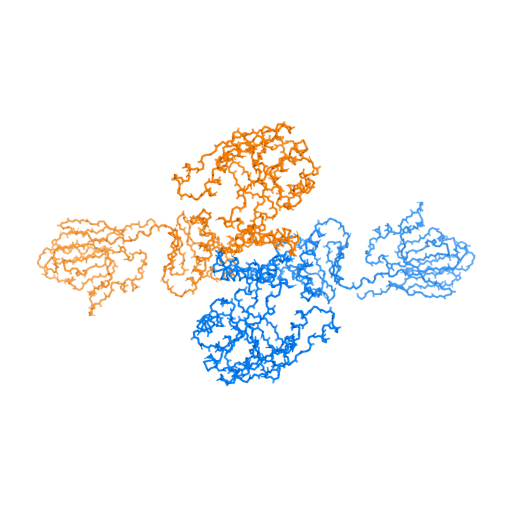282 N N . GLN B 1 443 ? -2.436 -57.781 3.066 1 87.75 443 GLN B N 1
ATOM 7283 C CA . GLN B 1 443 ? -3.486 -58.719 2.701 1 87.75 443 GLN B CA 1
ATOM 7284 C C . GLN B 1 443 ? -2.984 -59.75 1.677 1 87.75 443 GLN B C 1
ATOM 7286 O O . GLN B 1 443 ? -2.258 -59.375 0.747 1 87.75 443 GLN B O 1
ATOM 7291 N N . THR B 1 444 ? -3.408 -60.969 1.844 1 87.75 444 THR B N 1
ATOM 7292 C CA . THR B 1 444 ? -3.143 -62.031 0.875 1 87.75 444 THR B CA 1
ATOM 7293 C C . THR B 1 444 ? -4.387 -62.344 0.044 1 87.75 444 THR B C 1
ATOM 7295 O O . THR B 1 444 ? -5.512 -62.25 0.545 1 87.75 444 THR B O 1
ATOM 7298 N N . SER B 1 445 ? -4.176 -62.719 -1.157 1 88.19 445 SER B N 1
ATOM 7299 C CA . SER B 1 445 ? -5.281 -63.031 -2.049 1 88.19 445 SER B CA 1
ATOM 7300 C C . SER B 1 445 ? -5.836 -64.438 -1.757 1 88.19 445 SER B C 1
ATOM 7302 O O . SER B 1 445 ? -5.098 -65.312 -1.332 1 88.19 445 SER B O 1
ATOM 7304 N N . ARG B 1 446 ? -7.078 -64.625 -2.051 1 79.94 446 ARG B N 1
ATOM 7305 C CA . ARG B 1 446 ? -7.73 -65.938 -1.899 1 79.94 446 ARG B CA 1
ATOM 7306 C C . ARG B 1 446 ? -7.16 -66.938 -2.877 1 79.94 446 ARG B C 1
ATOM 7308 O O . ARG B 1 446 ? -7.305 -68.125 -2.676 1 79.94 446 ARG B O 1
ATOM 7315 N N . ILE B 1 447 ? -6.555 -66.438 -3.947 1 74.44 447 ILE B N 1
ATOM 7316 C CA . ILE B 1 447 ? -5.934 -67.312 -4.934 1 74.44 447 ILE B CA 1
ATOM 7317 C C . ILE B 1 447 ? -4.891 -68.188 -4.258 1 74.44 447 ILE B C 1
ATOM 7319 O O . ILE B 1 447 ? -4.695 -69.312 -4.648 1 74.44 447 ILE B O 1
ATOM 7323 N N . LEU B 1 448 ? -4.281 -67.562 -3.211 1 74.12 448 LEU B N 1
ATOM 7324 C CA . LEU B 1 448 ? -3.209 -68.312 -2.537 1 74.12 448 LEU B CA 1
ATOM 7325 C C . LEU B 1 448 ? -3.758 -69.125 -1.376 1 74.12 448 LEU B C 1
ATOM 7327 O O . LEU B 1 448 ? -4.082 -68.562 -0.319 1 74.12 448 LEU B O 1
ATOM 7331 N N . THR B 1 449 ? -4.664 -70.062 -1.547 1 64.5 449 THR B N 1
ATOM 7332 C CA . THR B 1 449 ? -5.293 -70.938 -0.529 1 64.5 449 THR B CA 1
ATOM 7333 C C . THR B 1 449 ? -4.285 -71.938 0.06 1 64.5 449 THR B C 1
ATOM 7335 O O . THR B 1 449 ? -3.477 -72.5 -0.668 1 64.5 449 THR B O 1
ATOM 7338 N N . ARG B 1 450 ? -4.105 -71.875 1.438 1 58.91 450 ARG B N 1
ATOM 7339 C CA . ARG B 1 450 ? -3.318 -72.875 2.152 1 58.91 450 ARG B CA 1
ATOM 7340 C C . ARG B 1 450 ? -3.92 -74.25 1.984 1 58.91 450 ARG B C 1
ATOM 7342 O O . ARG B 1 450 ? -4.996 -74.562 2.516 1 58.91 450 ARG B O 1
ATOM 7349 N N . SER B 1 451 ? -3.863 -74.938 0.928 1 51.75 451 SER B N 1
ATOM 7350 C CA . SER B 1 451 ? -4.359 -76.312 0.962 1 51.75 451 SER B CA 1
ATOM 7351 C C . SER B 1 451 ? -3.461 -77.188 1.815 1 51.75 451 SER B C 1
ATOM 7353 O O . SER B 1 451 ? -2.234 -77.125 1.712 1 51.75 451 SER B O 1
ATOM 7355 N N . ALA B 1 452 ? -3.871 -77.688 2.938 1 50.28 452 ALA B N 1
ATOM 7356 C CA . ALA B 1 452 ? -3.244 -78.5 3.955 1 50.28 452 ALA B CA 1
ATOM 7357 C C . ALA B 1 452 ? -2.367 -79.562 3.316 1 50.28 452 ALA B C 1
ATOM 7359 O O . ALA B 1 452 ? -1.333 -79.938 3.871 1 50.28 452 ALA B O 1
ATOM 7360 N N . ASN B 1 453 ? -2.904 -80.438 2.422 1 50 453 ASN B N 1
ATOM 7361 C CA . ASN B 1 453 ? -2.303 -81.688 2.006 1 50 453 ASN B CA 1
ATOM 7362 C C . ASN B 1 453 ? -1.478 -81.562 0.732 1 50 453 ASN B C 1
ATOM 7364 O O . ASN B 1 453 ? -1.351 -82.5 -0.056 1 50 453 ASN B O 1
ATOM 7368 N N . VAL B 1 454 ? -1.111 -80.375 0.352 1 51 454 VAL B N 1
ATOM 7369 C CA . VAL B 1 454 ? -0.673 -80.312 -1.037 1 51 454 VAL B CA 1
ATOM 7370 C C . VAL B 1 454 ? 0.782 -80.75 -1.147 1 51 454 VAL B C 1
ATOM 7372 O O . VAL B 1 454 ? 1.652 -80.25 -0.437 1 51 454 VAL B O 1
ATOM 7375 N N . GLN B 1 455 ? 1.038 -81.875 -1.626 1 57.88 455 GLN B N 1
ATOM 7376 C CA . GLN B 1 455 ? 2.252 -82.5 -2.168 1 57.88 455 GLN B CA 1
ATOM 7377 C C . GLN B 1 455 ? 2.799 -81.688 -3.334 1 57.88 455 GLN B C 1
ATOM 7379 O O . GLN B 1 455 ? 2.055 -81.312 -4.25 1 57.88 455 GLN B O 1
ATOM 7384 N N . GLY B 1 456 ? 3.98 -80.875 -3.182 1 67.88 456 GLY B N 1
ATOM 7385 C CA . GLY B 1 456 ? 4.703 -80.25 -4.258 1 67.88 456 GLY B CA 1
ATOM 7386 C C . GLY B 1 456 ? 5.562 -79.062 -3.781 1 67.88 456 GLY B C 1
ATOM 7387 O O . GLY B 1 456 ? 5.668 -78.812 -2.576 1 67.88 456 GLY B O 1
ATOM 7388 N N . GLU B 1 457 ? 6.195 -78.375 -4.703 1 76.06 457 GLU B N 1
ATOM 7389 C CA . GLU B 1 457 ? 7.121 -77.312 -4.449 1 76.06 457 GLU B CA 1
ATOM 7390 C C . GLU B 1 457 ? 6.371 -76 -4.027 1 76.06 457 GLU B C 1
ATOM 7392 O O . GLU B 1 457 ? 5.387 -75.625 -4.66 1 76.06 457 GLU B O 1
ATOM 7397 N N . LEU B 1 458 ? 6.691 -75.625 -2.807 1 82.38 458 LEU B N 1
ATOM 7398 C CA . LEU B 1 458 ? 6.113 -74.375 -2.262 1 82.38 458 LEU B CA 1
ATOM 7399 C C . LEU B 1 458 ? 7.016 -73.188 -2.537 1 82.38 458 LEU B C 1
ATOM 7401 O O . LEU B 1 458 ? 8.242 -73.312 -2.438 1 82.38 458 LEU B O 1
ATOM 7405 N N . LEU B 1 459 ? 6.297 -72.188 -3.012 1 87.81 459 LEU B N 1
ATOM 7406 C CA . LEU B 1 459 ? 6.992 -70.938 -3.146 1 87.81 459 LEU B CA 1
ATOM 7407 C C . LEU B 1 459 ? 6.789 -70.062 -1.907 1 87.81 459 LEU B C 1
ATOM 7409 O O . LEU B 1 459 ? 5.668 -69.938 -1.42 1 87.81 459 LEU B O 1
ATOM 7413 N N . HIS B 1 460 ? 7.859 -69.625 -1.38 1 87.69 460 HIS B N 1
ATOM 7414 C CA . HIS B 1 460 ? 7.859 -68.75 -0.205 1 87.69 460 HIS B CA 1
ATOM 7415 C C . HIS B 1 460 ? 8.367 -67.375 -0.55 1 87.69 460 HIS B C 1
ATOM 7417 O O . HIS B 1 460 ? 9.492 -67.188 -1.023 1 87.69 460 HIS B O 1
ATOM 7423 N N . VAL B 1 461 ? 7.48 -66.375 -0.358 1 90.56 461 VAL B N 1
ATOM 7424 C CA . VAL B 1 461 ? 7.836 -65 -0.629 1 90.56 461 VAL B CA 1
ATOM 7425 C C . VAL B 1 461 ? 7.797 -64.188 0.667 1 90.56 461 VAL B C 1
ATOM 7427 O O . VAL B 1 461 ? 6.809 -64.25 1.402 1 90.56 461 VAL B O 1
ATOM 7430 N N . THR B 1 462 ? 8.898 -63.469 0.929 1 90.69 462 THR B N 1
ATOM 7431 C CA . THR B 1 462 ? 9.008 -62.688 2.146 1 90.69 462 THR B CA 1
ATOM 7432 C C . THR B 1 462 ? 9.266 -61.219 1.812 1 90.69 462 THR B C 1
ATOM 7434 O O . THR B 1 462 ? 9.875 -60.906 0.789 1 90.69 462 THR B O 1
ATOM 7437 N N . PHE B 1 463 ? 8.719 -60.375 2.633 1 92 463 PHE B N 1
ATOM 7438 C CA . PHE B 1 463 ? 8.953 -58.938 2.531 1 92 463 PHE B CA 1
ATOM 7439 C C . PHE B 1 463 ? 9.633 -58.406 3.789 1 92 463 PHE B C 1
ATOM 7441 O O . PHE B 1 463 ? 9.148 -58.625 4.902 1 92 463 PHE B O 1
ATOM 7448 N N . SER B 1 464 ? 10.789 -57.75 3.568 1 87.56 464 SER B N 1
ATOM 7449 C CA . SER B 1 464 ? 11.516 -57.094 4.648 1 87.56 464 SER B CA 1
ATOM 7450 C C . SER B 1 464 ? 11.562 -55.594 4.438 1 87.56 464 SER B C 1
ATOM 7452 O O . SER B 1 464 ? 12.188 -55.094 3.488 1 87.56 464 SER B O 1
ATOM 7454 N N . GLN B 1 465 ? 10.914 -54.875 5.188 1 82.06 465 GLN B N 1
ATOM 7455 C CA . GLN B 1 465 ? 10.828 -53.406 5.059 1 82.06 465 GLN B CA 1
ATOM 7456 C C . GLN B 1 465 ? 12.148 -52.75 5.445 1 82.06 465 GLN B C 1
ATOM 7458 O O . GLN B 1 465 ? 12.828 -53.188 6.375 1 82.06 465 GLN B O 1
ATOM 7463 N N . HIS B 1 466 ? 12.547 -51.781 4.547 1 76.44 466 HIS B N 1
ATOM 7464 C CA . HIS B 1 466 ? 13.719 -51 4.926 1 76.44 466 HIS B CA 1
ATOM 7465 C C . HIS B 1 466 ? 13.492 -50.25 6.242 1 76.44 466 HIS B C 1
ATOM 7467 O O . HIS B 1 466 ? 12.367 -49.844 6.543 1 76.44 466 HIS B O 1
ATOM 7473 N N . LYS B 1 467 ? 14.367 -50.312 7.199 1 56.78 467 LYS B N 1
ATOM 7474 C CA . LYS B 1 467 ? 14.297 -49.5 8.406 1 56.78 467 LYS B CA 1
ATOM 7475 C C . LYS B 1 467 ? 14.297 -48 8.062 1 56.78 467 LYS B C 1
ATOM 7477 O O . LYS B 1 467 ? 15.164 -47.531 7.324 1 56.78 467 LYS B O 1
ATOM 7482 N N . TRP B 1 468 ? 13.141 -47.469 7.773 1 45.59 468 TRP B N 1
ATOM 7483 C CA . TRP B 1 468 ? 13.141 -46.031 7.535 1 45.59 468 TRP B CA 1
ATOM 7484 C C . TRP B 1 468 ? 13.992 -45.281 8.57 1 45.59 468 TRP B C 1
ATOM 7486 O O . TRP B 1 468 ? 13.891 -45.562 9.766 1 45.59 468 TRP B O 1
ATOM 7496 N N . PRO B 1 469 ? 15.062 -44.594 8.117 1 41.41 469 PRO B N 1
ATOM 7497 C CA . PRO B 1 469 ? 15.797 -43.844 9.156 1 41.41 469 PRO B CA 1
ATOM 7498 C C . PRO B 1 469 ? 14.891 -42.969 10.016 1 41.41 469 PRO B C 1
ATOM 7500 O O . PRO B 1 469 ? 13.828 -42.562 9.555 1 41.41 469 PRO B O 1
#

Foldseek 3Di:
DLVLLVVLCVVQVQDAALFEEEQEAAQALLSLLVLVSCLVCCVVRVYQYAYEYEQACPPPPVSVVSVVLVCVSCVVSVHHYYYHYDDLPVQCVVVVDDSVVSVVVVVLVVVLVVCVVRVGQEYEYRDELLQFVLQLVLCVVLPADLLDQRGDDQWDDGRNHIYGHSHHQPDPVRSVVSCVVVVRGGDDDPVLCDCPDPSSVCVVPPSVVVCVVPVNVSVVSVVVRVVSVVVNVVLLVVLVVQLVVFWDDDDQFKTKGFLVSLLPDDPSSSLSNVVVRCVSNCCCVVVPPNSPQNVVVSVVVNVVSPDDDQWDKDAGPPQWIWIHHRRMIMTGSPPLVQLPWDKAWCDEQDWDDFPFFIKGKYKDQDPDPPPPFQKAKAAPVLAADDKIKTADDPPAWAAFAPDPDIDHLVVQCVVVVPDPSCRRRFIFIAHPVRHTADGTPGTGGNSRDPDPPDRDIMMMMTTDTDPDD/DLVLLVVLCVVVVQDAALFEEEQEAAQALQSLLVLVSCLVCCVVRVYQYAYEYEQACPPPPVSVVSVVLVCVSCVVSVHHYYYHYDDLPVQCVVVVDDSVVSVVVVVLVVVLVVCVVRVGQEYEYRDELLQFVLQLVLCVVLPADLLDQRGDDQWDDGRNHIYGHSHHQPDPVRSVVSCVVVVRGGDDDPVLCDCPDPSSVCVVPPSVVVCVVPVNVSVVSVVVRVVSVVVNVVLLVVLVVQLVVFWDDDDQFKTKGFLVSLLPDPPSSSLSNVVVRCVSNCCCVVVPPNSPQNVVVSVVVNVVSPDDDQWDKDAGPPQWIWIHHRRMIMTGSPPLVQLPWDKAWCDEQDWDQFPFFIKGKYKDQDPDPPPPFQKDKAAPVLAADDKIKTADDPPAWAAFAPDDDIHHLVVQCVVVVPDPSCRRRFIFIAHPVRHTADGTPGTGGNSRDPPPPDRDIMMMMTTDTDPDD

Solvent-accessible surface area (backbone atoms only — not comparable to full-atom values): 50534 Å² total; per-residue (Å²): 106,63,67,59,34,50,48,47,32,60,76,65,57,64,68,69,67,66,34,32,35,33,36,47,34,73,22,28,56,50,21,40,44,48,50,52,48,49,58,69,40,22,71,83,40,46,44,46,62,32,35,38,29,72,36,56,63,81,55,56,68,60,39,52,51,32,52,50,52,43,47,53,54,29,52,75,69,70,29,58,57,49,77,43,80,48,63,40,69,60,49,20,69,73,64,72,48,54,72,67,59,30,47,48,53,52,47,52,51,50,50,46,55,49,28,61,75,70,62,27,44,33,37,35,42,49,51,25,10,56,53,27,47,50,43,28,54,49,38,43,46,68,29,47,49,65,90,49,76,51,48,68,70,56,58,43,85,39,84,90,31,30,37,26,28,58,36,44,88,37,43,66,68,59,43,51,50,48,25,62,75,69,67,53,79,57,47,85,67,71,72,68,68,45,66,87,38,71,66,30,37,41,54,70,56,38,44,59,56,48,39,70,76,26,80,57,28,42,58,23,43,50,49,26,34,51,53,40,44,50,40,37,52,56,47,43,52,52,14,51,58,52,45,66,70,44,53,74,45,78,56,85,48,33,41,29,28,43,42,64,65,49,68,68,42,58,66,60,35,39,52,44,35,51,49,51,50,43,50,64,58,52,40,53,44,80,71,48,86,50,64,55,55,54,61,54,49,47,54,50,49,55,56,60,67,68,48,83,66,58,66,48,77,46,82,44,84,83,58,33,35,40,35,38,48,84,60,30,34,37,40,29,52,60,73,67,72,58,52,64,87,47,77,41,76,52,47,82,67,36,70,44,84,50,90,55,24,41,38,36,31,38,75,36,80,63,87,69,82,69,81,93,58,45,59,51,66,33,51,56,87,66,52,51,75,60,38,32,40,24,36,75,55,94,83,45,53,31,35,42,54,97,53,92,63,74,40,46,49,70,55,49,36,59,76,69,68,51,57,71,87,48,52,51,38,38,59,31,37,24,30,57,81,66,48,47,45,34,34,74,87,74,47,48,13,43,75,54,56,83,62,88,81,68,83,64,61,26,37,37,38,36,51,48,66,55,80,74,130,107,63,66,60,34,50,47,46,32,62,77,64,57,64,69,69,67,66,34,34,35,33,36,48,35,74,22,28,56,49,20,41,44,48,51,51,48,50,57,70,42,22,72,84,40,46,43,46,61,34,36,38,28,73,38,56,62,79,57,56,69,60,39,52,52,32,51,51,49,42,48,52,51,28,52,74,69,70,30,57,58,49,77,44,79,48,63,40,69,61,48,20,69,72,66,74,49,54,71,66,59,31,45,48,53,50,48,52,51,49,51,46,54,50,28,61,76,69,62,27,44,33,36,36,42,50,50,26,10,56,52,27,46,49,44,28,53,50,39,43,46,69,28,46,49,66,88,50,78,49,47,69,68,55,58,45,84,38,83,89,32,31,35,26,28,58,36,43,87,37,42,68,66,59,44,50,50,48,26,61,76,70,66,53,78,60,47,84,66,72,71,69,69,46,66,85,37,73,65,31,37,42,54,68,57,38,44,59,57,50,40,69,76,25,78,58,28,42,60,24,45,50,48,27,34,52,54,40,45,49,39,38,52,56,48,44,52,52,15,52,56,52,45,67,70,44,52,76,45,79,55,86,47,32,42,27,31,42,42,64,66,50,68,68,42,58,66,60,37,40,52,44,36,49,48,51,50,43,50,64,59,54,40,53,44,78,71,49,87,49,63,54,54,52,60,55,49,47,54,48,49,54,55,59,67,69,50,83,66,60,66,49,76,46,84,46,83,84,59,34,34,38,35,38,48,82,60,29,34,36,40,30,52,59,71,68,70,59,51,63,85,46,76,42,75,50,47,83,68,35,68,42,84,50,88,55,25,39,38,35,32,38,76,36,82,63,88,70,83,68,83,92,57,46,60,50,68,33,52,56,85,66,53,49,74,60,38,32,39,24,36,76,55,94,82,45,52,30,35,42,54,97,53,92,66,74,39,45,48,69,56,50,36,59,76,69,68,52,56,70,87,47,51,50,36,40,59,30,37,23,30,56,82,66,46,44,46,34,34,75,86,75,47,48,13,42,75,56,56,83,64,89,83,68,85,61,62,25,37,36,39,37,50,46,67,56,80,75,130

Sequence (938 aa):
MEARVEQFIENNRLFGMETNVLVAVSGGPDSMALLAIMANLREKWKLNLFGVHVNHRLRGEESNKDAELVQSFSARLGVPCNVKDVDVAAFKAEHHVGTQQAARALRYQVFQGEMERVHATVLLTAHHGDDEVETAFMKLTRGTTPLTKLGIAATRPFANGVLARPLLEETKRSIVAYCHEKAIPYRIDQSNFSDAYTRNRFRMNMAPYLVEENPHIHKHIGRFDRWQEEDNHYLMEQAKAHLDQILTKKSEKSIELEIQALCLAPFPLQRRMIHLILNYLHLNVYGVNDMRVFPDAIEQIQAFLQTSAPSAQLDLPGRVQVKRSYGTCLFTTAPFIETKAYCHLLSIPGKVDTPLGVIRADTREELLELEHTDAVSFQVSQVAFPLYIRNRKPGDKLSPSGMSGSKKVNRLFIDRKVDRAKRDAWPLLVDANDSILWVPSLQTSRILTRSANVQGELLHVTFSQHKWPMEARVEQFIENNRLFGMETNVLVAVSGGPDSMALLAIMANLREKWKLNLFGVHVNHRLRGEESNKDAELVQSFSARLGVPCNVKDVDVAAFKAEHHVGTQQAARALRYQVFQGEMERVHATVLLTAHHGDDEVETAFMKLTRGTTPLTKLGIAATRPFANGVLARPLLEETKRSIVAYCHEKAIPYRIDQSNFSDAYTRNRFRMNMAPYLVEENPHIHKHIGRFDRWQEEDNHYLMEQAKAHLDQILTKKSEKSIELEIQALCLAPFPLQRRMIHLILNYLHLNVYGVNDMRVFPDAIEQIQAFLQTSAPSAQLDLPGRVQVKRSYGTCLFTTAPFIETKAYCHLLSIPGKVDTPLGVIRADTREELLELEHTDAVSFQVSQVAFPLYIRNRKPGDKLSPSGMSGSKKVNRLFIDRKVDRAKRDAWPLLVDANDSILWVPSLQTSRILTRSANVQGELLHVTFSQHKWP

Nearest PDB structures (foldseek):
  3a2k-assembly2_B  TM=7.874E-01  e=6.953E-44  Geobacillus kaustophilus
  2e89-assembly2_C  TM=9.298E-01  e=6.239E-22  Aquifex aeolicus
  1ni5-assembly1_A-2  TM=5.865E-01  e=1.295E-23  Escherichia coli
  3hj7-assembly1_A  TM=9.149E-01  e=1.340E-12  Geobacillus kaustophilus
  6scy-assembly1_B  TM=8.131E-01  e=7.165E-10  Methanococcus maripaludis S2

Secondary structure (DSSP, 8-state):
-HHHHHHHHHHTT---SS-EEEEE--SSHHHHHHHHHHHHHHHHHT-EEEEEEEE--SSTHHHHHHHHHHHHHHHHHT--EEEEE--HHHHHHHHT--HHHHHHHHHHHHHHHHHHHTT-SEEE----HHHHHHHHHHHHHHT--TTS-SS--SEEEETTEEEE-TTTT--HHHHHHHHHHHT------GGGG-TTSHHHHHHHHTHHHHHHH-TTHHHHHHHHHHHHHHHHHHHHHHHHHHHHHHEEEE-SSEEEEEHHHHHHS-HHHHHHHHHHHHHHTT--TTTSS-TTHHHHHHHHHHHHHHS--SEEEEEEGGGEEEEEETTEEEEE-S--------EEEE-SSEEEEETTEEEEEEEESS----SSS-EEEEEGGGSPSSEEEE---TT-EE-BTTSSS-EEHHHHHHHTT--HHHHTT--EEE-TT--EEEETTTEEBTTS---TT--SPEEEEEEEE----/-HHHHHHHHHHTT---SS-EEEEE--SSHHHHHHHHHHHHHHHHHT-EEEEEEEE--SSTHHHHHHHHHHHHHHHHHT--EEEEE--HHHHHHHHT--HHHHHHHHHHHHHHHHHHHHT-SEEE----HHHHHHHHHHHHHHT--TTS-SS--SEEEETTEEEE-TTTT--HHHHHHHHHHHT------GGGG-TTSHHHHHHHHTHHHHHHH-TTHHHHHHHHHHHHHHHHHHHHHHHHHHHHHHEEEE-SSEEEEEHHHHHHS-HHHHHHHHHHHHHHTT--TTTSS-TTHHHHHHHHHHHHHHS--SEEEEEEGGGEEEEEETTEEEEE-S--------EEEE-SSEEEEETTEEEEEEEESS----SSS-EEEEEGGGSPSSEEEE-PPTT-EE-BTTSSS-EEHHHHHHHTT--HHHHTT--EEE-TT--EEEETTTEEBTTS---TT--SPEEEEEEEE----

InterPro domains:
  IPR011063 tRNA(Ile)-lysidine/2-thiocytidine synthase, N-terminal [PF01171] (21-204)
  IPR012094 tRNA(Ile)-lysidine synthase [MF_01161] (5-323)
  IPR012094 tRNA(Ile)-lysidine synthase [PTHR43033] (13-449)
  IPR012795 tRNA(Ile)-lysidine synthase, N-terminal [TIGR02432] (21-208)
  IPR012795 tRNA(Ile)-lysidine synthase, N-terminal [cd01992] (21-208)
  IPR012796 Lysidine-tRNA(Ile) synthetase, C-terminal [PF11734] (388-451)
  IPR012796 Lysidine-tRNA(Ile) synthetase, C-terminal [SM00977] (387-461)
  IPR012796 Lysidine-tRNA(Ile) synthetase, C-terminal [TIGR02433] (387-433)
  IPR014729 Rossmann-like alpha/beta/alpha sandwich fold [G3DSA:3.40.50.620] (7-238)

pLDDT: mean 86.4, std 13.21, range [38.06, 98.69]